Protein AF-A0ABD5X3X3-F1 (afdb_monomer)

pLDDT: mean 85.48, std 16.16, range [24.23, 98.75]

Secondary structure (DSSP, 8-state):
--S----EEEEE---S-BTTB-THHHHHHHHHHHHHHHTT-EEEEE-S-TT-STTSTTTSSEEE---SSHHHHHHHHHHH--SEEE-TTSHHHHHHHHHHHHHTTHHHHHT-EEESS-HHHHHHHHSHHHHHHHHHHTT-----EEEESSTTSHHHHHHHHTSSSEEEEETT-STTTT-EEE--HHHHHHHHHHHHHHSTTS-EEEEE--TTSEEEEEEEEE-TT--EEEEEEEEESSPTTS-TTTS-EEES--SS-HHHHHHHHHHHHHHHHHTT--EEEEEEEEEE--SSTT-EEEEEEEE-S--HHHHHHHHHH---HHHHHHHHHTT--TTTSB-TTTSSSBS-S--B-SSEEEEEEE--GGG-TTS-----SS----EEEEEEESSHHHHHHHHHHH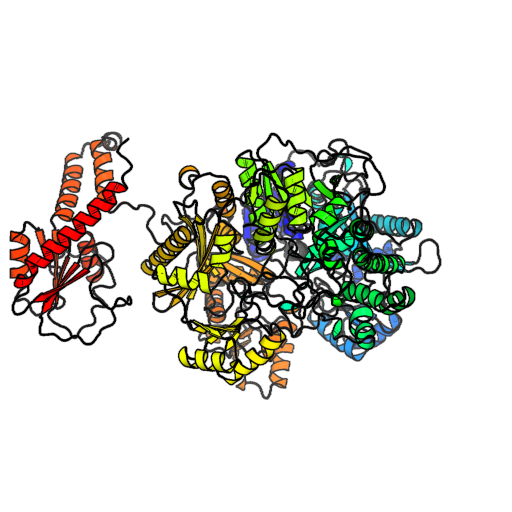TT---S--TTT--HHHIIIIIIIS--TTHHHHHHHHHHTT--HHHHHHHH---HHHHHHHHHHHHHHTSGGGT-HHHHHTTT--HHHHHHHTTS---SS--S---GGGB-TTS-BS----SS------PPPPSS-PPPP-HHHHHTTSPPPEEEE--SBTTSS---S-EEEEE--TTT----------TTS-EEEEE---S-BTTB-HHHHHHHHHHHHHHHHHTPEEEEE---TTSSTTSTTTSSEEE-----HHHHHHHHHHHT-SEEE-SSSHHHHHHTHHHHHHHHHHHT---EE-SS-HHHHHHHH-HHHHHHHHHHHT-B---EEEESSHHHHHHHHHHH-SSEEEEESS--TTTT-EEE-SHHHHHHHHHHHHHH-TTSPEEEEE--TTPEEEEEEEEEESS-EEEEEEEEEEEEBTB-TTTS-EEES-SS--HHHHHHHHHHHHHHHHHTT-EEEEEEEEEEETTEEEEEEEESS--TTHHHHHHHH---HHHHHHHHHTT--HHHHT----EESSEEEEEEE--GGGSTT---S--SS----EEEEEEESSHHHHHHHHHHHTT-PPPSSEEEEE-SS---GGGTEEEE-GGGSSSHHHHHHHHHTT---EEE---HHHHHHHHHTT--EE-SHHHHHHHHHHHHHTTS------TTS--EESEETTEES----HHHHHHHHHHHHHTTGGGGT-SS---HHHHHHHHHHHHHHHHHEEEEEES-SS-TTSHHHHHHHHHHTT-EEEEGGGPPPPTT--HHHHHHHHHHTSSEEEEE---TTS-GGGTSTTT-SSS-EEEEEETT--------SS--SSSEETTEEEEEESS-THHHHHHHHHHHHHHHHHHHHHHHTT--TT-

Structure (mmCIF, N/CA/C/O backbone):
data_AF-A0ABD5X3X3-F1
#
_entry.id   AF-A0ABD5X3X3-F1
#
loop_
_atom_site.group_PDB
_atom_site.id
_atom_site.type_symbol
_atom_site.label_atom_id
_atom_site.label_alt_id
_atom_site.label_comp_id
_atom_site.label_asym_id
_atom_site.label_entity_id
_atom_site.label_seq_id
_atom_site.pdbx_PDB_ins_code
_atom_site.Cartn_x
_atom_site.Cartn_y
_atom_site.Cartn_z
_atom_site.occupancy
_atom_site.B_iso_or_equiv
_atom_site.auth_seq_id
_atom_site.auth_comp_id
_atom_site.auth_asym_id
_atom_site.auth_atom_id
_atom_site.pdbx_PDB_model_num
ATOM 1 N N . MET A 1 1 ? -9.779 -36.527 -5.958 1.00 43.66 1 MET A N 1
ATOM 2 C CA . MET A 1 1 ? -10.565 -36.108 -4.780 1.00 43.66 1 MET A CA 1
ATOM 3 C C . MET A 1 1 ? -12.027 -36.059 -5.220 1.00 43.66 1 MET A C 1
ATOM 5 O O . MET A 1 1 ? -12.254 -35.881 -6.410 1.00 43.66 1 MET A O 1
ATOM 9 N N . THR A 1 2 ? -12.998 -36.401 -4.373 1.00 36.22 2 THR A N 1
ATOM 10 C CA . THR A 1 2 ? -14.419 -36.474 -4.777 1.00 36.22 2 THR A CA 1
ATOM 11 C C . THR A 1 2 ? -15.080 -35.097 -4.697 1.00 36.22 2 THR A C 1
ATOM 13 O O . THR A 1 2 ? -14.991 -34.464 -3.657 1.00 36.22 2 THR A O 1
ATOM 16 N N . GLU A 1 3 ? -15.744 -34.677 -5.780 1.00 41.22 3 GLU A N 1
ATOM 17 C CA . GLU A 1 3 ? -16.449 -33.393 -5.999 1.00 41.22 3 GLU A CA 1
ATOM 18 C C . GLU A 1 3 ? -17.671 -33.156 -5.069 1.00 41.22 3 GLU A C 1
ATOM 20 O O . GLU A 1 3 ? -18.777 -32.928 -5.557 1.00 41.22 3 GLU A O 1
ATOM 25 N N . GLY A 1 4 ? -17.557 -33.268 -3.741 1.00 45.72 4 GLY A N 1
ATOM 26 C CA . GLY A 1 4 ? -18.750 -33.051 -2.906 1.00 45.72 4 GLY A CA 1
ATOM 27 C C . GLY A 1 4 ? -18.621 -33.156 -1.394 1.00 45.72 4 GLY A C 1
ATOM 28 O O . GLY A 1 4 ? -19.513 -33.740 -0.782 1.00 45.72 4 GLY A O 1
ATOM 29 N N . GLU A 1 5 ? -17.563 -32.618 -0.794 1.00 54.78 5 GLU A N 1
ATOM 30 C CA . GLU A 1 5 ? -17.574 -32.301 0.640 1.00 54.78 5 GLU A CA 1
ATOM 31 C C . GLU A 1 5 ? -17.503 -30.779 0.788 1.00 54.78 5 GLU A C 1
ATOM 33 O O . GLU A 1 5 ? -16.612 -30.165 0.203 1.00 54.78 5 GLU A O 1
ATOM 38 N N . ASP A 1 6 ? -18.474 -30.201 1.505 1.00 73.75 6 ASP A N 1
ATOM 39 C CA . ASP A 1 6 ? -18.469 -28.803 1.950 1.00 73.75 6 ASP A CA 1
ATOM 40 C C . ASP A 1 6 ? -17.247 -28.638 2.872 1.00 73.75 6 ASP A C 1
ATOM 42 O O . ASP A 1 6 ? -17.312 -29.022 4.039 1.00 73.75 6 ASP A O 1
ATOM 46 N N . ARG A 1 7 ? -16.107 -28.200 2.320 1.00 90.31 7 ARG A N 1
ATOM 47 C CA . ARG A 1 7 ? -14.855 -28.025 3.072 1.00 90.31 7 ARG A CA 1
ATOM 48 C C . ARG A 1 7 ? -14.788 -26.632 3.669 1.00 90.31 7 ARG A C 1
ATOM 50 O O . ARG A 1 7 ? -15.049 -25.665 2.955 1.00 90.31 7 ARG A O 1
ATOM 57 N N . THR A 1 8 ? -14.363 -26.536 4.919 1.00 96.94 8 THR A N 1
ATOM 58 C CA . THR A 1 8 ? -14.001 -25.272 5.561 1.00 96.94 8 THR A CA 1
ATOM 59 C C . THR A 1 8 ? -12.504 -25.035 5.388 1.00 96.94 8 THR A C 1
ATOM 61 O O . THR A 1 8 ? -11.692 -25.863 5.795 1.00 96.94 8 THR A O 1
ATOM 64 N N . ILE A 1 9 ? -12.127 -23.914 4.780 1.00 97.31 9 ILE A N 1
ATOM 65 C CA . ILE A 1 9 ? -10.737 -23.550 4.501 1.00 97.31 9 ILE A CA 1
ATOM 66 C C . ILE A 1 9 ? -10.372 -22.313 5.310 1.00 97.31 9 ILE A C 1
ATOM 68 O O . ILE A 1 9 ? -11.026 -21.280 5.182 1.00 97.31 9 ILE A O 1
ATOM 72 N N . LEU A 1 10 ? -9.310 -22.420 6.107 1.00 97.75 10 LEU A N 1
ATOM 73 C CA . LEU A 1 10 ? -8.687 -21.289 6.779 1.00 97.75 10 LEU A CA 1
ATOM 74 C C . LEU A 1 10 ? -7.683 -20.620 5.833 1.00 97.75 10 LEU A C 1
ATOM 76 O O . LEU A 1 10 ? -6.707 -21.237 5.397 1.00 97.75 10 LEU A O 1
ATOM 80 N N . LEU A 1 11 ? -7.914 -19.348 5.539 1.00 96.38 11 LEU A N 1
ATOM 81 C CA . LEU A 1 11 ? -6.978 -18.481 4.844 1.00 96.38 11 LEU A CA 1
ATOM 82 C C . LEU A 1 11 ? -6.337 -17.528 5.858 1.00 96.38 11 LEU A C 1
ATOM 84 O O . LEU A 1 11 ? -7.028 -16.902 6.661 1.00 96.38 11 LEU A O 1
ATOM 88 N N . ILE A 1 12 ? -5.010 -17.427 5.822 1.00 95.06 12 ILE A N 1
ATOM 89 C CA . ILE A 1 12 ? -4.238 -16.536 6.692 1.00 95.06 12 ILE A CA 1
ATOM 90 C C . ILE A 1 12 ? -3.725 -15.381 5.833 1.00 95.06 12 ILE A C 1
ATOM 92 O O . ILE A 1 12 ? -3.084 -15.619 4.811 1.00 95.06 12 ILE A O 1
ATOM 96 N N . GLY A 1 13 ? -4.038 -14.146 6.222 1.00 93.31 13 GLY A N 1
ATOM 97 C CA . GLY A 1 13 ? -3.538 -12.932 5.579 1.00 93.31 13 GLY A CA 1
ATOM 98 C C . GLY A 1 13 ? -2.087 -12.611 5.945 1.00 93.31 13 GLY A C 1
ATOM 99 O O . GLY A 1 13 ? -1.447 -13.315 6.723 1.00 93.31 13 GLY A O 1
ATOM 100 N N . SER A 1 14 ? -1.560 -11.528 5.379 1.00 91.56 14 SER A N 1
ATOM 101 C CA . SER A 1 14 ? -0.185 -11.063 5.617 1.00 91.56 14 SER A CA 1
ATOM 102 C C . SER A 1 14 ? -0.015 -10.236 6.893 1.00 91.56 14 SER A C 1
ATOM 104 O O . SER A 1 14 ? 1.098 -10.142 7.414 1.00 91.56 14 SER A O 1
ATOM 106 N N . GLY A 1 15 ? -1.097 -9.660 7.419 1.00 93.62 15 GLY A N 1
ATOM 107 C CA . GLY A 1 15 ? -1.047 -8.684 8.503 1.00 93.62 15 GLY A CA 1
ATOM 108 C C . GLY A 1 15 ? -0.887 -7.254 7.973 1.00 93.62 15 GLY A C 1
ATOM 109 O O . GLY A 1 15 ? -1.353 -6.961 6.866 1.00 93.62 15 GLY A O 1
ATOM 110 N N . PRO A 1 16 ? -0.280 -6.343 8.755 1.00 93.69 16 PRO A N 1
ATOM 111 C CA . PRO A 1 16 ? -0.091 -4.955 8.342 1.00 93.69 16 PRO A CA 1
ATOM 112 C C . PRO A 1 16 ? 0.845 -4.823 7.139 1.00 93.69 16 PRO A C 1
ATOM 114 O O . PRO A 1 16 ? 1.724 -5.657 6.922 1.00 93.69 16 PRO A O 1
ATOM 117 N N . ILE A 1 17 ? 0.676 -3.721 6.406 1.00 92.38 17 ILE A N 1
ATOM 118 C CA . ILE A 1 17 ? 1.603 -3.277 5.359 1.00 92.38 17 ILE A CA 1
ATOM 119 C C . ILE A 1 17 ? 2.944 -2.899 5.997 1.00 92.38 17 ILE A C 1
ATOM 121 O O . ILE A 1 17 ? 2.980 -2.185 7.000 1.00 92.38 17 ILE A O 1
ATOM 125 N N . GLN A 1 18 ? 4.038 -3.392 5.417 1.00 91.50 18 GLN A N 1
ATOM 126 C CA . GLN A 1 18 ? 5.417 -3.115 5.822 1.00 91.50 18 GLN A CA 1
ATOM 127 C C . GLN A 1 18 ? 6.313 -3.023 4.581 1.00 91.50 18 GLN A C 1
ATOM 129 O O . GLN A 1 18 ? 6.001 -3.592 3.532 1.00 91.50 18 GLN A O 1
ATOM 134 N N . ILE A 1 19 ? 7.474 -2.371 4.695 1.00 89.88 19 ILE A N 1
ATOM 135 C CA . ILE A 1 19 ? 8.484 -2.405 3.626 1.00 89.88 19 ILE A CA 1
ATOM 136 C C . ILE A 1 19 ? 8.865 -3.867 3.341 1.00 89.88 19 ILE A C 1
ATOM 138 O O . ILE A 1 19 ? 9.298 -4.603 4.228 1.00 89.88 19 ILE A O 1
ATOM 142 N N . GLY A 1 20 ? 8.679 -4.293 2.089 1.00 82.88 20 GLY A N 1
ATOM 143 C CA . GLY A 1 20 ? 8.906 -5.674 1.653 1.00 82.88 20 GLY A CA 1
ATOM 144 C C . GLY A 1 20 ? 7.689 -6.608 1.727 1.00 82.88 20 GLY A C 1
ATOM 145 O O . GLY A 1 20 ? 7.752 -7.683 1.136 1.00 82.88 20 GLY A O 1
ATOM 146 N N . GLN A 1 21 ? 6.580 -6.201 2.353 1.00 86.00 21 GLN A N 1
ATOM 147 C CA . GLN A 1 21 ? 5.324 -6.961 2.405 1.00 86.00 21 GLN A CA 1
ATOM 148 C C . GLN A 1 21 ? 4.125 -5.997 2.398 1.00 86.00 21 GLN A C 1
ATOM 150 O O . GLN A 1 21 ? 3.699 -5.533 3.457 1.00 86.00 21 GLN A O 1
ATOM 155 N N . ALA A 1 22 ? 3.601 -5.677 1.212 1.00 88.12 22 ALA A N 1
ATOM 156 C CA . ALA A 1 22 ? 2.640 -4.592 1.026 1.00 88.12 22 ALA A CA 1
ATOM 157 C C . ALA A 1 22 ? 1.257 -5.087 0.555 1.00 88.12 22 ALA A C 1
ATOM 159 O O . ALA A 1 22 ? 0.734 -6.077 1.085 1.00 88.12 22 ALA A O 1
ATOM 160 N N . ALA A 1 23 ? 0.603 -4.350 -0.350 1.00 91.12 23 ALA A N 1
ATOM 161 C CA . ALA A 1 23 ? -0.800 -4.567 -0.704 1.00 91.12 23 ALA A CA 1
ATOM 162 C C . ALA A 1 23 ? -1.023 -5.787 -1.610 1.00 91.12 23 ALA A C 1
ATOM 164 O O . ALA A 1 23 ? -2.155 -6.262 -1.726 1.00 91.12 23 ALA A O 1
ATOM 165 N N . GLU A 1 24 ? 0.041 -6.376 -2.164 1.00 89.94 24 GLU A N 1
ATOM 166 C CA . GLU A 1 24 ? -0.026 -7.529 -3.065 1.00 89.94 24 GLU A CA 1
ATOM 167 C C . GLU A 1 24 ? -0.762 -8.731 -2.444 1.00 89.94 24 GLU A C 1
ATOM 169 O O . GLU A 1 24 ? -1.346 -9.562 -3.152 1.00 89.94 24 GLU A O 1
ATOM 174 N N . PHE A 1 25 ? -0.762 -8.820 -1.112 1.00 92.62 25 PHE A N 1
ATOM 175 C CA . PHE A 1 25 ? -1.422 -9.875 -0.350 1.00 92.62 25 PHE A CA 1
ATOM 176 C C . PHE A 1 25 ? -2.897 -9.595 -0.070 1.00 92.62 25 PHE A C 1
ATOM 178 O O . PHE A 1 25 ? -3.652 -10.554 0.076 1.00 92.62 25 PHE A O 1
ATOM 185 N N . ASP A 1 26 ? -3.333 -8.332 -0.064 1.00 94.94 26 ASP A N 1
ATOM 186 C CA . ASP A 1 26 ? -4.763 -8.009 -0.063 1.00 94.94 26 ASP A CA 1
ATOM 187 C C . ASP A 1 26 ? -5.388 -8.411 -1.401 1.00 94.94 26 ASP A C 1
ATOM 189 O O . ASP A 1 26 ? -6.347 -9.182 -1.437 1.00 94.94 26 ASP A O 1
ATOM 193 N N . TYR A 1 27 ? -4.761 -8.018 -2.516 1.00 92.94 27 TYR A N 1
ATOM 194 C CA . TYR A 1 27 ? -5.151 -8.471 -3.854 1.00 92.94 27 TYR A CA 1
ATOM 195 C C . TYR A 1 27 ? -5.173 -10.001 -3.962 1.00 92.94 27 TYR A C 1
ATOM 197 O O . TYR A 1 27 ? -6.186 -10.592 -4.353 1.00 92.94 27 TYR A O 1
ATOM 205 N N . SER A 1 28 ? -4.084 -10.663 -3.565 1.00 93.00 28 SER A N 1
ATOM 206 C CA . SER A 1 28 ? -3.991 -12.124 -3.640 1.00 93.00 28 SER A CA 1
ATOM 207 C C . SER A 1 28 ? -5.002 -12.821 -2.723 1.00 93.00 28 SER A C 1
ATOM 209 O O . SER A 1 28 ? -5.621 -13.811 -3.122 1.00 93.00 28 SER A O 1
ATOM 211 N N . GLY A 1 29 ? -5.196 -12.304 -1.507 1.00 93.56 29 GLY A N 1
ATOM 212 C CA . GLY A 1 29 ? -6.141 -12.818 -0.521 1.00 93.56 29 GLY A CA 1
ATOM 213 C C . GLY A 1 29 ? -7.592 -12.667 -0.972 1.00 93.56 29 GLY A C 1
ATOM 214 O O . GLY A 1 29 ? -8.343 -13.642 -0.942 1.00 93.56 29 GLY A O 1
ATOM 215 N N . ALA A 1 30 ? -7.973 -11.492 -1.478 1.00 94.50 30 ALA A N 1
ATOM 216 C CA . ALA A 1 30 ? -9.310 -11.229 -2.005 1.00 94.50 30 ALA A CA 1
ATOM 217 C C . ALA A 1 30 ? -9.636 -12.130 -3.208 1.00 94.50 30 ALA A C 1
ATOM 219 O O . ALA A 1 30 ? -10.719 -12.724 -3.266 1.00 94.50 30 ALA A O 1
ATOM 220 N N . GLN A 1 31 ? -8.690 -12.310 -4.141 1.00 93.69 31 GLN A N 1
ATOM 221 C CA . GLN A 1 31 ? -8.857 -13.259 -5.247 1.00 93.69 31 GLN A CA 1
ATOM 222 C C . GLN A 1 31 ? -9.024 -14.694 -4.752 1.00 93.69 31 GLN A C 1
ATOM 224 O O . GLN A 1 31 ? -9.864 -15.432 -5.273 1.00 93.69 31 GLN A O 1
ATOM 229 N N . ALA A 1 32 ? -8.240 -15.103 -3.756 1.00 94.44 32 ALA A N 1
ATOM 230 C CA . ALA A 1 32 ? -8.319 -16.442 -3.202 1.00 94.44 32 ALA A CA 1
ATOM 231 C C . ALA A 1 32 ? -9.657 -16.711 -2.507 1.00 94.44 32 ALA A C 1
ATOM 233 O O . ALA A 1 32 ? -10.263 -17.744 -2.786 1.00 94.44 32 ALA A O 1
ATOM 234 N N . CYS A 1 33 ? -10.155 -15.788 -1.677 1.00 94.94 33 CYS A N 1
ATOM 235 C CA . CYS A 1 33 ? -11.465 -15.912 -1.033 1.00 94.94 33 CYS A CA 1
ATOM 236 C C . CYS A 1 33 ? -12.571 -16.179 -2.065 1.00 94.94 33 CYS A C 1
ATOM 238 O O . CYS A 1 33 ? -13.254 -17.205 -1.991 1.00 94.94 33 CYS A O 1
ATOM 240 N N . ARG A 1 34 ? -12.659 -15.336 -3.105 1.00 93.31 34 ARG A N 1
ATOM 241 C CA . ARG A 1 34 ? -13.632 -15.503 -4.199 1.00 93.31 34 ARG A CA 1
ATOM 242 C C . ARG A 1 34 ? -13.460 -16.846 -4.913 1.00 93.31 34 ARG A C 1
ATOM 244 O O . ARG A 1 34 ? -14.433 -17.559 -5.148 1.00 93.31 34 ARG A O 1
ATOM 251 N N . ALA A 1 35 ? -12.220 -17.228 -5.223 1.00 94.00 35 ALA A N 1
ATOM 252 C CA . ALA A 1 35 ? -11.911 -18.481 -5.911 1.00 94.00 35 ALA A CA 1
ATOM 253 C C . ALA A 1 35 ? -12.365 -19.723 -5.133 1.00 94.00 35 ALA A C 1
ATOM 255 O O . ALA A 1 35 ? -12.845 -20.685 -5.732 1.00 94.00 35 ALA A O 1
ATOM 256 N N . LEU A 1 36 ? -12.177 -19.719 -3.813 1.00 94.44 36 LEU A N 1
ATOM 257 C CA . LEU A 1 36 ? -12.554 -20.821 -2.931 1.00 94.44 36 LEU A CA 1
ATOM 258 C C . LEU A 1 36 ? -14.081 -20.921 -2.805 1.00 94.44 36 LEU A C 1
ATOM 260 O O . LEU A 1 36 ? -14.629 -22.019 -2.932 1.00 94.44 36 LEU A O 1
ATOM 264 N N . GLN A 1 37 ? -14.769 -19.788 -2.644 1.00 93.06 37 GLN A N 1
ATOM 265 C CA . GLN A 1 37 ? -16.234 -19.729 -2.593 1.00 93.06 37 GLN A CA 1
ATOM 266 C C . GLN A 1 37 ? -16.881 -20.197 -3.906 1.00 93.06 37 GLN A C 1
ATOM 268 O O . GLN A 1 37 ? -17.857 -20.949 -3.886 1.00 93.06 37 GLN A O 1
ATOM 273 N N . GLU A 1 38 ? -16.318 -19.831 -5.064 1.00 92.19 38 GLU A N 1
ATOM 274 C CA . GLU A 1 38 ? -16.763 -20.320 -6.381 1.00 92.19 38 GLU A CA 1
ATOM 275 C C . GLU A 1 38 ? -16.696 -21.847 -6.511 1.00 92.19 38 GLU A C 1
ATOM 277 O O . GLU A 1 38 ? -17.514 -22.454 -7.210 1.00 92.19 38 GLU A O 1
ATOM 282 N N . GLU A 1 39 ? -15.725 -22.471 -5.844 1.00 91.88 39 GLU A N 1
ATOM 283 C CA . GLU A 1 39 ? -15.565 -23.926 -5.791 1.00 91.88 39 GLU A CA 1
ATOM 284 C C . GLU A 1 39 ? -16.394 -24.578 -4.667 1.00 91.88 39 GLU A C 1
ATOM 286 O O . GLU A 1 39 ? -16.371 -25.802 -4.514 1.00 91.88 39 GLU A O 1
ATOM 291 N N . GLY A 1 40 ? -17.181 -23.787 -3.931 1.00 91.19 40 GLY A N 1
ATOM 292 C CA . GLY A 1 40 ? -18.118 -24.242 -2.905 1.00 91.19 40 GLY A CA 1
ATOM 293 C C . GLY A 1 40 ? -17.491 -24.516 -1.537 1.00 91.19 40 GLY A C 1
ATOM 294 O O . GLY A 1 40 ? -18.097 -25.236 -0.745 1.00 91.19 40 GLY A O 1
ATOM 295 N N . ALA A 1 41 ? -16.294 -23.993 -1.261 1.00 94.19 41 ALA A N 1
ATOM 296 C CA . ALA A 1 41 ? -15.698 -24.050 0.071 1.00 94.19 41 ALA A CA 1
ATOM 297 C C . ALA A 1 41 ? -16.290 -22.965 0.987 1.00 94.19 41 ALA A C 1
ATOM 299 O O . ALA A 1 41 ? -16.541 -21.852 0.529 1.00 94.19 41 ALA A O 1
ATOM 300 N N . ARG A 1 42 ? -16.458 -23.282 2.279 1.00 96.56 42 ARG A N 1
ATOM 301 C CA . ARG A 1 42 ? -16.647 -22.276 3.337 1.00 96.56 42 ARG A CA 1
ATOM 302 C C . ARG A 1 42 ? -15.280 -21.672 3.639 1.00 96.56 42 ARG A C 1
ATOM 304 O O . ARG A 1 42 ? -14.345 -22.411 3.943 1.00 96.56 42 ARG A O 1
ATOM 311 N N . VAL A 1 43 ? -15.148 -20.359 3.556 1.00 97.19 43 VAL A N 1
ATOM 312 C CA . VAL A 1 43 ? -13.883 -19.650 3.765 1.00 97.19 43 VAL A CA 1
ATOM 313 C C . VAL A 1 43 ? -13.909 -18.952 5.115 1.00 97.19 43 VAL A C 1
ATOM 315 O O . VAL A 1 43 ? -14.793 -18.147 5.386 1.00 97.19 43 VAL A O 1
ATOM 318 N N . VAL A 1 44 ? -12.914 -19.252 5.942 1.00 97.94 44 VAL A N 1
ATOM 319 C CA . VAL A 1 44 ? -12.618 -18.533 7.181 1.00 97.94 44 VAL A CA 1
ATOM 320 C C . VAL A 1 44 ? -11.342 -17.751 6.939 1.00 97.94 44 VAL A C 1
ATOM 322 O O . VAL A 1 44 ? -10.316 -18.346 6.609 1.00 97.94 44 VAL A O 1
ATOM 325 N N . LEU A 1 45 ? -11.390 -16.435 7.091 1.00 97.75 45 LEU A N 1
ATOM 326 C CA . LEU A 1 45 ? -10.234 -15.572 6.902 1.00 97.75 45 LEU A CA 1
ATOM 327 C C . LEU A 1 45 ? -9.780 -14.970 8.230 1.00 97.75 45 LEU A C 1
ATOM 329 O O . LEU A 1 45 ? -10.604 -14.478 8.995 1.00 97.75 45 LEU A O 1
ATOM 333 N N . VAL A 1 46 ? -8.467 -14.930 8.459 1.00 97.44 46 VAL A N 1
ATOM 334 C CA . VAL A 1 46 ? -7.855 -14.124 9.524 1.00 97.44 46 VAL A CA 1
ATOM 335 C C . VAL A 1 46 ? -6.816 -13.161 8.955 1.00 97.44 46 VAL A C 1
ATOM 337 O O . VAL A 1 46 ? -5.908 -13.578 8.238 1.00 97.44 46 VAL A O 1
ATOM 340 N N . ASN A 1 47 ? -6.936 -11.870 9.266 1.00 97.44 47 ASN A N 1
ATOM 341 C CA . ASN A 1 47 ? -5.932 -10.852 8.948 1.00 97.44 47 ASN A CA 1
ATOM 342 C C . ASN A 1 47 ? -6.056 -9.667 9.918 1.00 97.44 47 ASN A C 1
ATOM 344 O O . ASN A 1 47 ? -7.153 -9.165 10.118 1.00 97.44 47 ASN A O 1
ATOM 348 N N . SER A 1 48 ? -4.956 -9.183 10.497 1.00 96.88 48 SER A N 1
ATOM 349 C CA . SER A 1 48 ? -4.980 -8.078 11.467 1.00 96.88 48 SER A CA 1
ATOM 350 C C . SER A 1 48 ? -5.157 -6.686 10.849 1.00 96.88 48 SER A C 1
ATOM 352 O O . SER A 1 48 ? -5.440 -5.737 11.581 1.00 96.88 48 SER A O 1
ATOM 354 N N . ASN A 1 49 ? -4.979 -6.544 9.531 1.00 97.12 49 ASN A N 1
ATOM 355 C CA . ASN A 1 49 ? -5.045 -5.258 8.839 1.00 97.12 49 ASN A CA 1
ATOM 356 C C . ASN A 1 49 ? -6.493 -4.889 8.433 1.00 97.12 49 ASN A C 1
ATOM 358 O O . ASN A 1 49 ? -7.038 -5.514 7.513 1.00 97.12 49 ASN A O 1
ATOM 362 N N . PRO A 1 50 ? -7.104 -3.855 9.049 1.00 96.62 50 PRO A N 1
ATOM 363 C CA . PRO A 1 50 ? -8.481 -3.445 8.762 1.00 96.62 50 PRO A CA 1
ATOM 364 C C . PRO A 1 50 ? -8.641 -2.708 7.422 1.00 96.62 50 PRO A C 1
ATOM 366 O O . PRO A 1 50 ? -9.761 -2.585 6.918 1.00 96.62 50 PRO A O 1
ATOM 369 N N . ALA A 1 51 ? -7.550 -2.221 6.827 1.00 96.56 51 ALA A N 1
ATOM 370 C CA . ALA A 1 51 ? -7.563 -1.445 5.589 1.00 96.56 51 ALA A CA 1
ATOM 371 C C . ALA A 1 51 ? -7.717 -2.285 4.317 1.00 96.56 51 ALA A C 1
ATOM 373 O O . ALA A 1 51 ? -7.795 -1.747 3.218 1.00 96.56 51 ALA A O 1
ATOM 374 N N . THR A 1 52 ? -7.797 -3.604 4.461 1.00 96.56 52 THR A N 1
ATOM 375 C CA . THR A 1 52 ? -7.822 -4.539 3.338 1.00 96.56 52 THR A CA 1
ATOM 376 C C . THR A 1 52 ? -9.236 -4.797 2.821 1.00 96.56 52 THR A C 1
ATOM 378 O O . THR A 1 52 ? -10.207 -4.784 3.584 1.00 96.56 52 THR A O 1
ATOM 381 N N . ILE A 1 53 ? -9.361 -5.070 1.523 1.00 96.81 53 ILE A N 1
ATOM 382 C CA . ILE A 1 53 ? -10.604 -5.542 0.907 1.00 96.81 53 ILE A CA 1
ATOM 383 C C . ILE A 1 53 ? -10.901 -6.981 1.312 1.00 96.81 53 ILE A C 1
ATOM 385 O O . ILE A 1 53 ? -12.059 -7.320 1.533 1.00 96.81 53 ILE A O 1
ATOM 389 N N . MET A 1 54 ? -9.887 -7.837 1.449 1.00 95.56 54 MET A N 1
ATOM 390 C CA . MET A 1 54 ? -10.086 -9.230 1.855 1.00 95.56 54 MET A CA 1
ATOM 391 C C . MET A 1 54 ? -10.800 -9.354 3.209 1.00 95.56 54 MET A C 1
ATOM 393 O O . MET A 1 54 ? -11.495 -10.342 3.418 1.00 95.56 54 MET A O 1
ATOM 397 N N . THR A 1 55 ? -10.672 -8.357 4.097 1.00 96.69 55 THR A N 1
ATOM 398 C CA . THR A 1 55 ? -11.360 -8.310 5.401 1.00 96.69 55 THR A CA 1
ATOM 399 C C . THR A 1 55 ? -12.747 -7.662 5.358 1.00 96.69 55 THR A C 1
ATOM 401 O O . THR A 1 55 ? -13.338 -7.401 6.408 1.00 96.69 55 THR A O 1
ATOM 404 N N . ASP A 1 56 ? -13.309 -7.413 4.174 1.00 95.81 56 ASP A N 1
ATOM 405 C CA . ASP A 1 56 ? -14.718 -7.045 4.076 1.00 95.81 56 ASP A CA 1
ATOM 406 C C . ASP A 1 56 ? -15.607 -8.204 4.548 1.00 95.81 56 ASP A C 1
ATOM 408 O O . ASP A 1 56 ? -15.357 -9.354 4.172 1.00 95.81 56 ASP A O 1
ATOM 412 N N . PRO A 1 57 ? -16.687 -7.929 5.305 1.00 92.12 57 PRO A N 1
ATOM 413 C CA . PRO A 1 57 ? -17.585 -8.973 5.800 1.00 92.12 57 PRO A CA 1
ATOM 414 C C . PRO A 1 57 ? -18.175 -9.882 4.711 1.00 92.12 57 PRO A C 1
ATOM 416 O O . PRO A 1 57 ? -18.563 -11.004 5.005 1.00 92.12 57 PRO A O 1
ATOM 419 N N . ASP A 1 58 ? -18.283 -9.413 3.465 1.00 90.94 58 ASP A N 1
ATOM 420 C CA . ASP A 1 58 ? -18.840 -10.168 2.339 1.00 90.94 58 ASP A CA 1
ATOM 421 C C . ASP A 1 58 ? -17.795 -10.946 1.517 1.00 90.94 58 ASP A C 1
ATOM 423 O O . ASP A 1 58 ? -18.177 -11.679 0.602 1.00 90.94 58 ASP A O 1
ATOM 427 N N . MET A 1 59 ? -16.495 -10.833 1.828 1.00 93.69 59 MET A N 1
ATOM 428 C CA . MET A 1 59 ? -15.438 -11.547 1.092 1.00 93.69 59 MET A CA 1
ATOM 429 C C . MET A 1 59 ? -15.265 -13.006 1.496 1.00 93.69 59 MET A C 1
ATOM 431 O O . MET A 1 59 ? -14.891 -13.821 0.657 1.00 93.69 59 MET A O 1
ATOM 435 N N . ALA A 1 60 ? -15.511 -13.350 2.756 1.00 95.81 60 ALA A N 1
ATOM 436 C CA . ALA A 1 60 ? -15.425 -14.715 3.267 1.00 95.81 60 ALA A CA 1
ATOM 437 C C . ALA A 1 60 ? -16.700 -15.061 4.045 1.00 95.81 60 ALA A C 1
ATOM 439 O O . ALA A 1 60 ? -17.523 -14.190 4.306 1.00 95.81 60 ALA A O 1
ATOM 440 N N . ASP A 1 61 ? -16.891 -16.335 4.392 1.00 96.12 61 ASP A N 1
ATOM 441 C CA . ASP A 1 61 ? -18.031 -16.733 5.223 1.00 96.12 61 ASP A CA 1
ATOM 442 C C . ASP A 1 61 ? -17.867 -16.254 6.669 1.00 96.12 61 ASP A C 1
ATOM 444 O O . ASP A 1 61 ? -18.860 -15.934 7.307 1.00 96.12 61 ASP A O 1
ATOM 448 N N . GLU A 1 62 ? -16.628 -16.217 7.168 1.00 96.94 62 GLU A N 1
ATOM 449 C CA . GLU A 1 62 ? -16.267 -15.626 8.459 1.00 96.94 62 GLU A CA 1
ATOM 450 C C . GLU A 1 62 ? -14.968 -14.831 8.301 1.00 96.94 62 GLU A C 1
ATOM 452 O O . GLU A 1 62 ? -13.988 -15.336 7.738 1.00 96.94 62 GLU A O 1
ATOM 457 N N . VAL A 1 63 ? -14.935 -13.609 8.833 1.00 97.62 63 VAL A N 1
ATOM 458 C CA . VAL A 1 63 ? -13.756 -12.734 8.789 1.00 97.62 63 VAL A CA 1
ATOM 459 C C . VAL A 1 63 ? -13.339 -12.339 10.198 1.00 97.62 63 VAL A C 1
ATOM 461 O O . VAL A 1 63 ? -14.091 -11.696 10.931 1.00 97.62 63 VAL A O 1
ATOM 464 N N . TYR A 1 64 ? -12.099 -12.671 10.543 1.00 97.69 64 TYR A N 1
ATOM 465 C CA . TYR A 1 64 ? -11.452 -12.328 11.800 1.00 97.69 64 TYR A CA 1
ATOM 466 C C . TYR A 1 64 ? -10.396 -11.250 11.580 1.00 97.69 64 TYR A C 1
ATOM 468 O O . TYR A 1 64 ? -9.415 -11.464 10.865 1.00 97.69 64 TYR A O 1
ATOM 476 N N . ILE A 1 65 ? -10.570 -10.116 12.259 1.00 97.50 65 ILE A N 1
ATOM 477 C CA . ILE A 1 65 ? -9.519 -9.107 12.399 1.00 97.50 65 ILE A CA 1
ATOM 478 C C . ILE A 1 65 ? -8.861 -9.299 13.759 1.00 97.50 65 ILE A C 1
ATOM 480 O O . ILE A 1 65 ? -9.361 -8.818 14.777 1.00 97.50 65 ILE A O 1
ATOM 484 N N . GLU A 1 66 ? -7.800 -10.105 13.756 1.00 96.88 66 GLU A N 1
ATOM 485 C CA . GLU A 1 66 ? -7.145 -10.663 14.940 1.00 96.88 66 GLU A CA 1
ATOM 486 C C . GLU A 1 66 ? -5.622 -10.760 14.743 1.00 96.88 66 GLU A C 1
ATOM 488 O O . GLU A 1 66 ? -5.167 -10.829 13.594 1.00 96.88 66 GLU A O 1
ATOM 493 N N . PRO A 1 67 ? -4.817 -10.807 15.826 1.00 96.25 67 PRO A N 1
ATOM 494 C CA . PRO A 1 67 ? -3.375 -11.015 15.723 1.00 96.25 67 PRO A CA 1
ATOM 495 C C . PRO A 1 67 ? -3.028 -12.295 14.957 1.00 96.25 67 PRO A C 1
ATOM 497 O O . PRO A 1 67 ? -3.579 -13.361 15.224 1.00 96.25 67 PRO A O 1
ATOM 500 N N . ILE A 1 68 ? -2.065 -12.216 14.037 1.00 95.25 68 ILE A N 1
ATOM 501 C CA . ILE A 1 68 ? -1.614 -13.372 13.248 1.00 95.25 68 ILE A CA 1
ATOM 502 C C . ILE A 1 68 ? -0.522 -14.117 14.024 1.00 95.25 68 ILE A C 1
ATOM 504 O O . ILE A 1 68 ? 0.658 -14.060 13.693 1.00 95.25 68 ILE A O 1
ATOM 508 N N . ASN A 1 69 ? -0.925 -14.774 15.111 1.00 94.19 69 ASN A N 1
ATOM 509 C CA . ASN A 1 69 ? -0.053 -15.567 15.976 1.00 94.19 69 ASN A CA 1
ATOM 510 C C . ASN A 1 69 ? -0.701 -16.912 16.344 1.00 94.19 69 ASN A C 1
ATOM 512 O O . ASN A 1 69 ? -1.890 -17.140 16.099 1.00 94.19 69 ASN A O 1
ATOM 516 N N . THR A 1 70 ? 0.081 -17.821 16.934 1.00 95.06 70 THR A N 1
ATOM 517 C CA . THR A 1 70 ? -0.407 -19.167 17.269 1.00 95.06 70 THR A CA 1
ATOM 518 C C . THR A 1 70 ? -1.552 -19.142 18.281 1.00 95.06 70 THR A C 1
ATOM 520 O O . THR A 1 70 ? -2.485 -19.933 18.149 1.00 95.06 70 THR A O 1
ATOM 523 N N . GLU A 1 71 ? -1.546 -18.208 19.239 1.00 94.56 71 GLU A N 1
ATOM 524 C CA . GLU A 1 71 ? -2.589 -18.075 20.264 1.00 94.56 71 GLU A CA 1
ATOM 525 C C . GLU A 1 71 ? -3.968 -17.782 19.650 1.00 94.56 71 GLU A C 1
ATOM 527 O O . GLU A 1 71 ? -4.905 -18.560 19.840 1.00 94.56 71 GLU A O 1
ATOM 532 N N . ALA A 1 72 ? -4.095 -16.703 18.873 1.00 96.38 72 ALA A N 1
ATOM 533 C CA . ALA A 1 72 ? -5.366 -16.298 18.277 1.00 96.38 72 ALA A CA 1
ATOM 534 C C . ALA A 1 72 ? -5.842 -17.300 17.214 1.00 96.38 72 ALA A C 1
ATOM 536 O O . ALA A 1 72 ? -7.006 -17.709 17.223 1.00 96.38 72 ALA A O 1
ATOM 537 N N . ILE A 1 73 ? -4.946 -17.767 16.337 1.00 97.12 73 ILE A N 1
ATOM 538 C CA . ILE A 1 73 ? -5.319 -18.707 15.271 1.00 97.12 73 ILE A CA 1
ATOM 539 C C . ILE A 1 73 ? -5.734 -20.065 15.850 1.00 97.12 73 ILE A C 1
ATOM 541 O O . ILE A 1 73 ? -6.660 -20.687 15.332 1.00 97.12 73 ILE A O 1
ATOM 545 N N . THR A 1 74 ? -5.141 -20.512 16.960 1.00 97.75 74 THR A N 1
ATOM 546 C CA . THR A 1 74 ? -5.591 -21.733 17.650 1.00 97.75 74 THR A CA 1
ATOM 547 C C . THR A 1 74 ? -7.024 -21.602 18.167 1.00 97.75 74 THR A C 1
ATOM 549 O O . THR A 1 74 ? -7.796 -22.561 18.081 1.00 97.75 74 THR A O 1
ATOM 552 N N . GLU A 1 75 ? -7.416 -20.436 18.688 1.00 97.19 75 GLU A N 1
ATOM 553 C CA . GLU A 1 75 ? -8.805 -20.191 19.096 1.00 97.19 75 GLU A CA 1
ATOM 554 C C . GLU A 1 75 ? -9.761 -20.183 17.896 1.00 97.19 75 GLU A C 1
ATOM 556 O O . GLU A 1 75 ? -10.830 -20.795 17.972 1.00 97.19 75 GLU A O 1
ATOM 561 N N . ILE A 1 76 ? -9.357 -19.590 16.767 1.00 97.75 76 ILE A N 1
ATOM 562 C CA . ILE A 1 76 ? -10.135 -19.614 15.517 1.00 97.75 76 ILE A CA 1
ATOM 563 C C . ILE A 1 76 ? -10.290 -21.054 15.010 1.00 97.75 76 ILE A C 1
ATOM 565 O O . ILE A 1 76 ? -11.409 -21.496 14.766 1.00 97.75 76 ILE A O 1
ATOM 569 N N . ILE A 1 77 ? -9.206 -21.836 14.936 1.00 98.12 77 ILE A N 1
ATOM 570 C CA . ILE A 1 77 ? -9.240 -23.259 14.548 1.00 98.12 77 ILE A CA 1
ATOM 571 C C . ILE A 1 77 ? -10.179 -24.046 15.467 1.00 98.12 77 ILE A C 1
ATOM 573 O O . ILE A 1 77 ? -10.950 -24.891 15.007 1.00 98.12 77 ILE A O 1
ATOM 577 N N . ARG A 1 78 ? -10.164 -23.759 16.772 1.00 96.88 78 ARG A N 1
ATOM 578 C CA . ARG A 1 78 ? -11.053 -24.415 17.733 1.00 96.88 78 ARG A CA 1
ATOM 579 C C . ARG A 1 78 ? -12.525 -24.067 17.505 1.00 96.88 78 ARG A C 1
ATOM 581 O O . ARG A 1 78 ? -13.363 -24.957 17.676 1.00 96.88 78 ARG A O 1
ATOM 588 N N . LYS A 1 79 ? -12.839 -22.809 17.175 1.00 96.31 79 LYS A N 1
ATOM 589 C CA . LYS A 1 79 ? -14.208 -22.314 16.933 1.00 96.31 79 LYS A CA 1
ATOM 590 C C . LYS A 1 79 ? -14.752 -22.815 15.593 1.00 96.31 79 LYS A C 1
ATOM 592 O O . LYS A 1 79 ? -15.840 -23.388 15.565 1.00 96.31 79 LYS A O 1
ATOM 597 N N . GLU A 1 80 ? -13.962 -22.683 14.533 1.00 97.19 80 GLU A N 1
ATOM 598 C CA . GLU A 1 80 ? -14.386 -22.906 13.147 1.00 97.19 80 GLU A CA 1
ATOM 599 C C . GLU A 1 80 ? -14.158 -24.331 12.630 1.00 97.19 80 GLU A C 1
ATOM 601 O O . GLU A 1 80 ? -14.827 -24.756 11.691 1.00 97.19 80 GLU A O 1
ATOM 606 N N . GLN A 1 81 ? -13.249 -25.091 13.252 1.00 96.69 81 GLN A N 1
ATOM 607 C CA . GLN A 1 81 ? -12.871 -26.455 12.853 1.00 96.69 81 GLN A CA 1
ATOM 608 C C . GLN A 1 81 ? -12.587 -26.597 11.338 1.00 96.69 81 GLN A C 1
ATOM 610 O O . GLN A 1 81 ? -13.274 -27.372 10.665 1.00 96.69 81 GLN A O 1
ATOM 615 N N . PRO A 1 82 ? -11.613 -25.848 10.780 1.00 97.38 82 PRO A N 1
ATOM 616 C CA . PRO A 1 82 ? -11.292 -25.915 9.357 1.00 97.38 82 PRO A CA 1
ATOM 617 C C . PRO A 1 82 ? -10.733 -27.288 8.959 1.00 97.38 82 PRO A C 1
ATOM 619 O O . PRO A 1 82 ? -9.961 -27.887 9.700 1.00 97.38 82 PRO A O 1
ATOM 622 N N . ASP A 1 83 ? -11.068 -27.757 7.755 1.00 96.94 83 ASP A N 1
ATOM 623 C CA . ASP A 1 83 ? -10.518 -28.991 7.175 1.00 96.94 83 ASP A CA 1
ATOM 624 C C . ASP A 1 83 ? -9.099 -28.784 6.621 1.00 96.94 83 ASP A C 1
ATOM 626 O O . ASP A 1 83 ? -8.342 -29.738 6.440 1.00 96.94 83 ASP A O 1
ATOM 630 N N . GLY A 1 84 ? -8.723 -27.542 6.306 1.00 96.12 84 GLY A N 1
ATOM 631 C CA . GLY A 1 84 ? -7.371 -27.227 5.868 1.00 96.12 84 GLY A CA 1
ATOM 632 C C . GLY A 1 84 ? -7.026 -25.750 5.889 1.00 96.12 84 GLY A C 1
ATOM 633 O O . GLY A 1 84 ? -7.897 -24.891 6.007 1.00 96.12 84 GLY A O 1
ATOM 634 N N . VAL A 1 85 ? -5.732 -25.476 5.757 1.00 96.38 85 VAL A N 1
ATOM 635 C CA . VAL A 1 85 ? -5.134 -24.141 5.772 1.00 96.38 85 VAL A CA 1
ATOM 636 C C . VAL A 1 85 ? -4.315 -23.909 4.504 1.00 96.38 85 VAL A C 1
ATOM 638 O O . VAL A 1 85 ? -3.562 -24.788 4.074 1.00 96.38 85 VAL A O 1
ATOM 641 N N . ILE A 1 86 ? -4.451 -22.729 3.895 1.00 92.69 86 ILE A N 1
ATOM 642 C CA . ILE A 1 86 ? -3.625 -22.311 2.752 1.00 92.69 86 ILE A CA 1
ATOM 643 C C . ILE A 1 86 ? -2.641 -21.237 3.217 1.00 92.69 86 ILE A C 1
ATOM 645 O O . ILE A 1 86 ? -3.014 -20.084 3.411 1.00 92.69 86 ILE A O 1
ATOM 649 N N . ALA A 1 87 ? -1.371 -21.617 3.362 1.00 82.69 87 ALA A N 1
ATOM 650 C CA . ALA A 1 87 ? -0.326 -20.728 3.874 1.00 82.69 87 ALA A CA 1
ATOM 651 C C . ALA A 1 87 ? 0.311 -19.838 2.789 1.00 82.69 87 ALA A C 1
ATOM 653 O O . ALA A 1 87 ? 0.709 -18.709 3.056 1.00 82.69 87 ALA A O 1
ATOM 654 N N . GLY A 1 88 ? 0.377 -20.321 1.542 1.00 84.88 88 GLY A N 1
ATOM 655 C CA . GLY A 1 88 ? 1.111 -19.676 0.440 1.00 84.88 88 GLY A CA 1
ATOM 656 C C . GLY A 1 88 ? 0.487 -18.396 -0.134 1.00 84.88 88 GLY A C 1
ATOM 657 O O . GLY A 1 88 ? 0.923 -17.947 -1.191 1.00 84.88 88 GLY A O 1
ATOM 658 N N . LEU A 1 89 ? -0.536 -17.841 0.518 1.00 88.19 89 LEU A N 1
ATOM 659 C CA . LEU A 1 89 ? -1.251 -16.626 0.108 1.00 88.19 89 LEU A CA 1
ATOM 660 C C . LEU A 1 89 ? -1.111 -15.469 1.113 1.00 88.19 89 LEU A C 1
ATOM 662 O O . LEU A 1 89 ? -1.443 -14.340 0.772 1.00 88.19 89 LEU A O 1
ATOM 666 N N . GLY A 1 90 ? -0.595 -15.734 2.317 1.00 82.62 90 GLY A N 1
ATOM 667 C CA . GLY A 1 90 ? -0.459 -14.761 3.409 1.00 82.62 90 GLY A CA 1
ATOM 668 C C . GLY A 1 90 ? 0.945 -14.184 3.569 1.00 82.62 90 GLY A C 1
ATOM 669 O O . GLY A 1 90 ? 1.362 -13.894 4.688 1.00 82.62 90 GLY A O 1
ATOM 670 N N . GLY A 1 91 ? 1.721 -14.100 2.487 1.00 86.19 91 GLY A N 1
ATOM 671 C CA . GLY A 1 91 ? 3.118 -13.666 2.558 1.00 86.19 91 GLY A CA 1
ATOM 672 C C . GLY A 1 91 ? 3.968 -14.566 3.451 1.00 86.19 91 GLY A C 1
ATOM 673 O O . GLY A 1 91 ? 3.715 -15.768 3.566 1.00 86.19 91 GLY A O 1
ATOM 674 N N . GLN A 1 92 ? 4.996 -13.995 4.072 1.00 84.12 92 GLN A N 1
ATOM 675 C CA . GLN A 1 92 ? 5.835 -14.757 4.993 1.00 84.12 92 GLN A CA 1
ATOM 676 C C . GLN A 1 92 ? 5.151 -14.983 6.337 1.00 84.12 92 GLN A C 1
ATOM 678 O O . GLN A 1 92 ? 5.299 -16.055 6.918 1.00 84.12 92 GLN A O 1
ATOM 683 N N . THR A 1 93 ? 4.374 -14.003 6.809 1.00 88.00 93 THR A N 1
ATOM 684 C CA . THR A 1 93 ? 3.612 -14.106 8.059 1.00 88.00 93 THR A CA 1
ATOM 685 C C . THR A 1 93 ? 2.764 -15.381 8.072 1.00 88.00 93 THR A C 1
ATOM 687 O O . THR A 1 93 ? 2.838 -16.166 9.017 1.00 88.00 93 THR A O 1
ATOM 690 N N . GLY A 1 94 ? 2.027 -15.640 6.984 1.00 90.56 94 GLY A N 1
ATOM 691 C CA . GLY A 1 94 ? 1.195 -16.833 6.830 1.00 90.56 94 GLY A CA 1
ATOM 692 C C . GLY A 1 94 ? 1.986 -18.145 6.812 1.00 90.56 94 GLY A C 1
ATOM 693 O O . GLY A 1 94 ? 1.559 -19.126 7.428 1.00 90.56 94 GLY A O 1
ATOM 694 N N . LEU A 1 95 ? 3.152 -18.175 6.154 1.00 88.81 95 LEU A N 1
ATOM 695 C CA . LEU A 1 95 ? 4.036 -19.348 6.149 1.00 88.81 95 LEU A CA 1
ATOM 696 C C . LEU A 1 95 ? 4.597 -19.640 7.547 1.00 88.81 95 LEU A C 1
ATOM 698 O O . LEU A 1 95 ? 4.504 -20.778 8.012 1.00 88.81 95 LEU A O 1
ATOM 702 N N . ASN A 1 96 ? 5.122 -18.615 8.223 1.00 87.38 96 ASN A N 1
ATOM 703 C CA . ASN A 1 96 ? 5.743 -18.732 9.541 1.00 87.38 96 ASN A CA 1
ATOM 704 C C . ASN A 1 96 ? 4.741 -19.232 10.582 1.00 87.38 96 ASN A C 1
ATOM 706 O O . ASN A 1 96 ? 4.992 -20.246 11.231 1.00 87.38 96 ASN A O 1
ATOM 710 N N . VAL A 1 97 ? 3.571 -18.595 10.685 1.00 92.06 97 VAL A N 1
ATOM 711 C CA . VAL A 1 97 ? 2.575 -18.992 11.688 1.00 92.06 97 VAL A CA 1
ATOM 712 C C . VAL A 1 97 ? 2.012 -20.389 11.411 1.00 92.06 97 VAL A C 1
ATOM 714 O O . VAL A 1 97 ? 1.757 -21.149 12.342 1.00 92.06 97 VAL A O 1
ATOM 717 N N . THR A 1 98 ? 1.874 -20.789 10.140 1.00 94.00 98 THR A N 1
ATOM 718 C CA . THR A 1 98 ? 1.458 -22.160 9.793 1.00 94.00 98 THR A CA 1
ATOM 719 C C . THR A 1 98 ? 2.504 -23.181 10.238 1.00 94.00 98 THR A C 1
ATOM 721 O O . THR A 1 98 ? 2.152 -24.239 10.765 1.00 94.00 98 THR A O 1
ATOM 724 N N . ALA A 1 99 ? 3.787 -22.870 10.049 1.00 91.56 99 ALA A N 1
ATOM 725 C CA . ALA A 1 99 ? 4.880 -23.717 10.503 1.00 91.56 99 ALA A CA 1
ATOM 726 C C . ALA A 1 99 ? 4.933 -23.822 12.035 1.00 91.56 99 ALA A C 1
ATOM 728 O O . ALA A 1 99 ? 5.077 -24.925 12.561 1.00 91.56 99 ALA A O 1
ATOM 729 N N . GLU A 1 100 ? 4.731 -22.716 12.751 1.00 92.62 100 GLU A N 1
ATOM 730 C CA . GLU A 1 100 ? 4.664 -22.691 14.216 1.00 92.62 100 GLU A CA 1
ATOM 731 C C . GLU A 1 100 ? 3.468 -23.492 14.753 1.00 92.62 100 GLU A C 1
ATOM 733 O O . GLU A 1 100 ? 3.635 -24.331 15.638 1.00 92.62 100 GLU A O 1
ATOM 738 N N . LEU A 1 101 ? 2.275 -23.341 14.163 1.00 96.00 101 LEU A N 1
ATOM 739 C CA . LEU A 1 101 ? 1.090 -24.142 14.510 1.00 96.00 101 LEU A CA 1
ATOM 740 C C . LEU A 1 101 ? 1.328 -25.648 14.311 1.00 96.00 101 LEU A C 1
ATOM 742 O O . LEU A 1 101 ? 0.820 -26.472 15.080 1.00 96.00 101 LEU A O 1
ATOM 746 N N . ALA A 1 102 ? 2.095 -26.026 13.285 1.00 95.12 102 ALA A N 1
ATOM 747 C CA . ALA A 1 102 ? 2.488 -27.413 13.054 1.00 95.12 102 ALA A CA 1
ATOM 748 C C . ALA A 1 102 ? 3.501 -27.907 14.103 1.00 95.12 102 ALA A C 1
ATOM 750 O O . ALA A 1 102 ? 3.354 -29.014 14.624 1.00 95.12 102 ALA A O 1
ATOM 751 N N . GLU A 1 103 ? 4.499 -27.088 14.453 1.00 93.12 103 GLU A N 1
ATOM 752 C CA . GLU A 1 103 ? 5.508 -27.380 15.485 1.00 93.12 103 GLU A CA 1
ATOM 753 C C . GLU A 1 103 ? 4.885 -27.547 16.879 1.00 93.12 103 GLU A C 1
ATOM 755 O O . GLU A 1 103 ? 5.279 -28.442 17.636 1.00 93.12 103 GLU A O 1
ATOM 760 N N . GLU A 1 104 ? 3.878 -26.734 17.205 1.00 96.25 104 GLU A N 1
ATOM 761 C CA . GLU A 1 104 ? 3.101 -26.818 18.446 1.00 96.25 104 GLU A CA 1
ATOM 762 C C . GLU A 1 104 ? 2.127 -28.012 18.468 1.00 96.25 104 GLU A C 1
ATOM 764 O O . GLU A 1 104 ? 1.626 -28.392 19.530 1.00 96.25 104 GLU A O 1
ATOM 769 N N . GLY A 1 105 ? 1.897 -28.657 17.319 1.00 96.88 105 GLY A N 1
ATOM 770 C CA . GLY A 1 105 ? 1.007 -29.808 17.168 1.00 96.88 105 GLY A CA 1
ATOM 771 C C . GLY A 1 105 ? -0.478 -29.450 17.067 1.00 96.88 105 GLY A C 1
ATOM 772 O O . GLY A 1 105 ? -1.316 -30.347 17.166 1.00 96.88 105 GLY A O 1
ATOM 773 N N . VAL A 1 106 ? -0.815 -28.172 16.856 1.00 97.56 106 VAL A N 1
ATOM 774 C CA . VAL A 1 106 ? -2.201 -27.687 16.741 1.00 97.56 106 VAL A CA 1
ATOM 775 C C . VAL A 1 106 ? -2.865 -28.254 15.488 1.00 97.56 106 VAL A C 1
ATOM 777 O O . VAL A 1 106 ? -3.969 -28.789 15.573 1.00 97.56 106 VAL A O 1
ATOM 780 N N . LEU A 1 107 ? -2.186 -28.213 14.336 1.00 97.19 107 LEU A N 1
ATOM 781 C CA . LEU A 1 107 ? -2.756 -28.726 13.080 1.00 97.19 107 LEU A CA 1
ATOM 782 C C . LEU A 1 107 ? -3.077 -30.230 13.171 1.00 97.19 107 LEU A C 1
ATOM 784 O O . LEU A 1 107 ? -4.153 -30.660 12.761 1.00 97.19 107 LEU A O 1
ATOM 788 N N . ASP A 1 108 ? -2.195 -31.013 13.802 1.00 96.69 108 ASP A N 1
ATOM 789 C CA . ASP A 1 108 ? -2.406 -32.444 14.061 1.00 96.69 108 ASP A CA 1
ATOM 790 C C . ASP A 1 108 ? -3.523 -32.704 15.093 1.00 96.69 108 ASP A C 1
ATOM 792 O O . ASP A 1 108 ? -4.241 -33.703 14.999 1.00 96.69 108 ASP A O 1
ATOM 796 N N . GLU A 1 109 ? -3.663 -31.847 16.113 1.00 97.50 109 GLU A N 1
ATOM 797 C CA . GLU A 1 109 ? -4.701 -31.974 17.146 1.00 97.50 109 GLU A CA 1
ATOM 798 C C . GLU A 1 109 ? -6.110 -31.792 16.566 1.00 97.50 109 GLU A C 1
ATOM 800 O O . GLU A 1 109 ? -7.029 -32.522 16.958 1.00 97.50 109 GLU A O 1
ATOM 805 N N . TYR A 1 110 ? -6.266 -30.849 15.634 1.00 97.31 110 TYR A N 1
ATOM 806 C CA . TYR A 1 110 ? -7.549 -30.480 15.032 1.00 97.31 110 TYR A CA 1
ATOM 807 C C . TYR A 1 110 ? -7.793 -31.085 13.637 1.00 97.31 110 TYR A C 1
ATOM 809 O O . TYR A 1 110 ? -8.867 -30.859 13.091 1.00 97.31 110 TYR A O 1
ATOM 817 N N . ASP A 1 111 ? -6.875 -31.912 13.115 1.00 96.38 111 ASP A N 1
ATOM 818 C CA . ASP A 1 111 ? -6.974 -32.585 11.800 1.00 96.38 111 ASP A CA 1
ATOM 819 C C . ASP A 1 111 ? -7.043 -31.587 10.622 1.00 96.38 111 ASP A C 1
ATOM 821 O O . ASP A 1 111 ? -7.848 -31.744 9.708 1.00 96.38 111 ASP A O 1
ATOM 825 N N . VAL A 1 112 ? -6.203 -30.542 10.667 1.00 97.31 112 VAL A N 1
ATOM 826 C CA . VAL A 1 112 ? -6.144 -29.466 9.661 1.00 97.31 112 VAL A CA 1
ATOM 827 C C . VAL A 1 112 ? -5.058 -29.766 8.620 1.00 97.31 112 VAL A C 1
ATOM 829 O O . VAL A 1 112 ? -3.865 -29.745 8.931 1.00 97.31 112 VAL A O 1
ATOM 832 N N . ASP A 1 113 ? -5.448 -29.996 7.363 1.00 95.06 113 ASP A N 1
ATOM 833 C CA . ASP A 1 113 ? -4.511 -30.256 6.260 1.00 95.06 113 ASP A CA 1
ATOM 834 C C . ASP A 1 113 ? -3.816 -28.968 5.768 1.00 95.06 113 ASP A C 1
ATOM 836 O O . ASP A 1 113 ? -4.473 -27.990 5.411 1.00 95.06 113 ASP A O 1
ATOM 840 N N . VAL A 1 114 ? -2.485 -28.979 5.627 1.00 95.00 114 VAL A N 1
ATOM 841 C CA . VAL A 1 114 ? -1.756 -27.907 4.917 1.00 95.00 114 VAL A CA 1
ATOM 842 C C . VAL A 1 114 ? -1.922 -28.094 3.404 1.00 95.00 114 VAL A C 1
ATOM 844 O O . VAL A 1 114 ? -1.486 -29.102 2.840 1.00 95.00 114 VAL A O 1
ATOM 847 N N . MET A 1 115 ? -2.557 -27.128 2.737 1.00 93.06 115 MET A N 1
ATOM 848 C CA . MET A 1 115 ? -2.902 -27.185 1.313 1.00 93.06 115 MET A CA 1
ATOM 849 C C . MET A 1 115 ? -1.984 -26.306 0.448 1.00 93.06 115 MET A C 1
ATOM 851 O O . MET A 1 115 ? -1.562 -25.223 0.847 1.00 93.06 115 MET A O 1
ATOM 855 N N . GLY A 1 116 ? -1.715 -26.760 -0.781 1.00 90.38 116 GLY A N 1
ATOM 856 C CA . GLY A 1 116 ? -0.828 -26.074 -1.726 1.00 90.38 116 GLY A CA 1
ATOM 857 C C . GLY A 1 116 ? 0.646 -26.406 -1.484 1.00 90.38 116 GLY A C 1
ATOM 858 O O . GLY A 1 116 ? 1.108 -27.485 -1.869 1.00 90.38 116 GLY A O 1
ATOM 859 N N . THR A 1 117 ? 1.381 -25.489 -0.856 1.00 90.44 117 THR A N 1
ATOM 860 C CA . THR A 1 117 ? 2.807 -25.655 -0.537 1.00 90.44 117 THR A CA 1
ATOM 861 C C . THR A 1 117 ? 2.993 -26.607 0.653 1.00 90.44 117 THR A C 1
ATOM 863 O O . THR A 1 117 ? 2.479 -26.330 1.737 1.00 90.44 117 THR A O 1
ATOM 866 N N . PRO A 1 118 ? 3.726 -27.727 0.498 1.00 91.81 118 PRO A N 1
ATOM 867 C CA . PRO A 1 118 ? 3.978 -28.656 1.598 1.00 91.81 118 PRO A CA 1
ATOM 868 C C . PRO A 1 118 ? 4.816 -28.036 2.721 1.00 91.81 118 PRO A C 1
ATOM 870 O O . PRO A 1 118 ? 5.744 -27.279 2.461 1.00 91.81 118 PRO A O 1
ATOM 873 N N . LEU A 1 119 ? 4.578 -28.455 3.966 1.00 90.88 119 LEU A N 1
ATOM 874 C CA . LEU A 1 119 ? 5.333 -27.970 5.126 1.00 90.88 119 LEU A CA 1
ATOM 875 C C . LEU A 1 119 ? 6.850 -28.256 5.035 1.00 90.88 119 LEU A C 1
ATOM 877 O O . LEU A 1 119 ? 7.657 -27.396 5.360 1.00 90.88 119 LEU A O 1
ATOM 881 N N . ASP A 1 120 ? 7.238 -29.431 4.517 1.00 91.44 120 ASP A N 1
ATOM 882 C CA . ASP A 1 120 ? 8.645 -29.784 4.222 1.00 91.44 120 ASP A CA 1
ATOM 883 C C . ASP A 1 120 ? 9.303 -28.770 3.276 1.00 91.44 120 ASP A C 1
ATOM 885 O O . ASP A 1 120 ? 10.472 -28.438 3.429 1.00 91.44 120 ASP A O 1
ATOM 889 N N . THR A 1 121 ? 8.533 -28.243 2.324 1.00 90.06 121 THR A N 1
ATOM 890 C CA . THR A 1 121 ? 8.992 -27.228 1.379 1.00 90.06 121 THR A CA 1
ATOM 891 C C . THR A 1 121 ? 9.162 -25.879 2.046 1.00 90.06 121 THR A C 1
ATOM 893 O O . THR A 1 121 ? 10.170 -25.235 1.792 1.00 90.06 121 THR A O 1
ATOM 896 N N . ILE A 1 122 ? 8.211 -25.479 2.899 1.00 87.44 122 ILE A N 1
ATOM 897 C CA . ILE A 1 122 ? 8.301 -24.234 3.675 1.00 87.44 122 ILE A CA 1
ATOM 898 C C . ILE A 1 122 ? 9.603 -24.244 4.482 1.00 87.44 122 ILE A C 1
ATOM 900 O O . ILE A 1 122 ? 10.401 -23.323 4.363 1.00 87.44 122 ILE A O 1
ATOM 904 N N . TYR A 1 123 ? 9.884 -25.328 5.211 1.00 85.31 123 TYR A N 1
ATOM 905 C CA . TYR A 1 123 ? 11.151 -25.465 5.934 1.00 85.31 123 TYR A CA 1
ATOM 906 C C . TYR A 1 123 ? 12.368 -25.450 5.003 1.00 85.31 123 TYR A C 1
ATOM 908 O O . TYR A 1 123 ? 13.332 -24.741 5.275 1.00 85.31 123 TYR A O 1
ATOM 916 N N . ALA A 1 124 ? 12.320 -26.185 3.890 1.00 85.38 124 ALA A N 1
ATOM 917 C CA . ALA A 1 124 ? 13.452 -26.315 2.979 1.00 85.38 124 ALA A CA 1
ATOM 918 C C . ALA A 1 124 ? 13.817 -25.023 2.236 1.00 85.38 124 ALA A C 1
ATOM 920 O O . ALA A 1 124 ? 14.965 -24.876 1.828 1.00 85.38 124 ALA A O 1
ATOM 921 N N . THR A 1 125 ? 12.865 -24.121 1.988 1.00 81.12 125 THR A N 1
ATOM 922 C CA . THR A 1 125 ? 13.138 -22.835 1.322 1.00 81.12 125 THR A CA 1
ATOM 923 C C . THR A 1 125 ? 13.595 -21.756 2.298 1.00 81.12 125 THR A C 1
ATOM 925 O O . THR A 1 125 ? 14.373 -20.890 1.904 1.00 81.12 125 THR A O 1
ATOM 928 N N . GLU A 1 126 ? 13.166 -21.830 3.562 1.00 72.88 126 GLU A N 1
ATOM 929 C CA . GLU A 1 126 ? 13.649 -20.951 4.637 1.00 72.88 126 GLU A CA 1
ATOM 930 C C . GLU A 1 126 ? 15.055 -21.349 5.116 1.00 72.88 126 GLU A C 1
ATOM 932 O O . GLU A 1 126 ? 15.923 -20.498 5.334 1.00 72.88 126 GLU A O 1
ATOM 937 N N . ASP A 1 127 ? 15.319 -22.656 5.221 1.00 77.06 127 ASP A N 1
ATOM 938 C CA . ASP A 1 127 ? 16.648 -23.190 5.496 1.00 77.06 127 ASP A CA 1
ATOM 939 C C . ASP A 1 127 ? 17.483 -23.204 4.212 1.00 77.06 127 ASP A C 1
ATOM 941 O O . ASP A 1 127 ? 17.404 -24.093 3.362 1.00 77.06 127 ASP A O 1
ATOM 945 N N . ARG A 1 128 ? 18.341 -22.198 4.073 1.00 75.25 128 ARG A N 1
ATOM 946 C CA . ARG A 1 128 ? 19.175 -22.018 2.881 1.00 75.25 128 ARG A CA 1
ATOM 947 C C . ARG A 1 128 ? 20.168 -23.173 2.652 1.00 75.25 128 ARG A C 1
ATOM 949 O O . ARG A 1 128 ? 20.571 -23.412 1.510 1.00 75.25 128 ARG A O 1
ATOM 956 N N . ASP A 1 129 ? 20.568 -23.903 3.696 1.00 80.88 129 ASP A N 1
ATOM 957 C CA . ASP A 1 129 ? 21.411 -25.093 3.552 1.00 80.88 129 ASP A CA 1
ATOM 958 C C . ASP A 1 129 ? 20.628 -26.278 3.000 1.00 80.88 129 ASP A C 1
ATOM 960 O O . ASP A 1 129 ? 21.159 -27.039 2.180 1.00 80.88 129 ASP A O 1
ATOM 964 N N . GLU A 1 130 ? 19.384 -26.449 3.438 1.00 86.12 130 GLU A N 1
ATOM 965 C CA . GLU A 1 130 ? 18.477 -27.431 2.864 1.00 86.12 130 GLU A CA 1
ATOM 966 C C . GLU A 1 130 ? 18.139 -27.073 1.415 1.00 86.12 130 GLU A C 1
ATOM 968 O O . GLU A 1 130 ? 18.277 -27.934 0.544 1.00 86.12 130 GLU A O 1
ATOM 973 N N . PHE A 1 131 ? 17.821 -25.809 1.123 1.00 87.62 131 PHE A N 1
ATOM 974 C CA . PHE A 1 131 ? 17.589 -25.323 -0.237 1.00 87.62 131 PHE A CA 1
ATOM 975 C C . PHE A 1 131 ? 18.749 -25.687 -1.168 1.00 87.62 131 PHE A C 1
ATOM 977 O O . PHE A 1 131 ? 18.549 -26.329 -2.201 1.00 87.62 131 PHE A O 1
ATOM 984 N N . ARG A 1 132 ? 19.988 -25.366 -0.771 1.00 87.94 132 ARG A N 1
ATOM 985 C CA . ARG A 1 132 ? 21.186 -25.745 -1.530 1.00 87.94 132 ARG A CA 1
ATOM 986 C C . ARG A 1 132 ? 21.266 -27.252 -1.753 1.00 87.94 132 ARG A C 1
ATOM 988 O O . ARG A 1 132 ? 21.509 -27.681 -2.876 1.00 87.94 132 ARG A O 1
ATOM 995 N N . GLN A 1 133 ? 21.064 -28.059 -0.712 1.00 90.31 133 GLN A N 1
ATOM 996 C CA . GLN A 1 133 ? 21.106 -29.520 -0.836 1.00 90.31 133 GLN A CA 1
ATOM 997 C C . GLN A 1 133 ? 20.042 -30.048 -1.808 1.00 90.31 133 GLN A C 1
ATOM 999 O O . GLN A 1 133 ? 20.315 -30.994 -2.550 1.00 90.31 133 GLN A O 1
ATOM 1004 N N . ARG A 1 134 ? 18.850 -29.438 -1.836 1.00 92.75 134 ARG A N 1
ATOM 1005 C CA . ARG A 1 134 ? 17.782 -29.759 -2.795 1.00 92.75 134 ARG A CA 1
ATOM 1006 C C . ARG A 1 134 ? 18.206 -29.407 -4.220 1.00 92.75 134 ARG A C 1
ATOM 1008 O O . ARG A 1 134 ? 18.049 -30.241 -5.106 1.00 92.75 134 ARG A O 1
ATOM 1015 N N . MET A 1 135 ? 18.803 -28.233 -4.440 1.00 95.44 135 MET A N 1
ATOM 1016 C CA . MET A 1 135 ? 19.291 -27.820 -5.766 1.00 95.44 135 MET A CA 1
ATOM 1017 C C . MET A 1 135 ? 20.443 -28.712 -6.257 1.00 95.44 135 MET A C 1
ATOM 1019 O O . MET A 1 135 ? 20.419 -29.197 -7.389 1.00 95.44 135 MET A O 1
ATOM 1023 N N . GLU A 1 136 ? 21.401 -29.040 -5.385 1.00 92.44 136 GLU A N 1
ATOM 1024 C CA . GLU A 1 136 ? 22.488 -29.981 -5.688 1.00 92.44 136 GLU A CA 1
ATOM 1025 C C . GLU A 1 136 ? 21.962 -31.386 -6.027 1.00 92.44 136 GLU A C 1
ATOM 1027 O O . GLU A 1 136 ? 22.534 -32.078 -6.872 1.00 92.44 136 GLU A O 1
ATOM 1032 N N . ALA A 1 137 ? 20.864 -31.823 -5.399 1.00 94.56 137 ALA A N 1
ATOM 1033 C CA . ALA A 1 137 ? 20.260 -33.127 -5.663 1.00 94.56 137 ALA A CA 1
ATOM 1034 C C . ALA A 1 137 ? 19.658 -33.247 -7.074 1.00 94.56 137 ALA A C 1
ATOM 1036 O O . ALA A 1 137 ? 19.558 -34.366 -7.592 1.00 94.56 137 ALA A O 1
ATOM 1037 N N . ILE A 1 138 ? 19.293 -32.122 -7.697 1.00 96.25 138 ILE A N 1
ATOM 1038 C CA . ILE A 1 138 ? 18.788 -32.048 -9.075 1.00 96.25 138 ILE A CA 1
ATOM 1039 C C . ILE A 1 138 ? 19.828 -31.537 -10.084 1.00 96.25 138 ILE A C 1
ATOM 1041 O O . ILE A 1 138 ? 19.478 -31.299 -11.239 1.00 96.25 138 ILE A O 1
ATOM 1045 N N . ASP A 1 139 ? 21.103 -31.465 -9.680 1.00 96.31 139 ASP A N 1
ATOM 1046 C CA . ASP A 1 139 ? 22.237 -30.988 -10.484 1.00 96.31 139 ASP A CA 1
ATOM 1047 C C . ASP A 1 139 ? 22.079 -29.527 -10.976 1.00 96.31 139 ASP A C 1
ATOM 1049 O O . ASP A 1 139 ? 22.581 -29.181 -12.049 1.00 96.31 139 ASP A O 1
ATOM 1053 N N . GLU A 1 140 ? 21.400 -28.665 -10.209 1.00 96.44 140 GLU A N 1
ATOM 1054 C CA . GLU A 1 140 ? 21.192 -27.250 -10.556 1.00 96.44 140 GLU A CA 1
ATOM 1055 C C . GLU A 1 140 ? 22.193 -26.325 -9.830 1.00 96.44 140 GLU A C 1
ATOM 1057 O O . GLU A 1 140 ? 22.501 -26.547 -8.654 1.00 96.44 140 GLU A O 1
ATOM 1062 N N . PRO A 1 141 ? 22.745 -25.300 -10.511 1.00 94.62 141 PRO A N 1
ATOM 1063 C CA . PRO A 1 141 ? 23.791 -24.453 -9.949 1.00 94.62 141 PRO A CA 1
ATOM 1064 C C . PRO A 1 141 ? 23.214 -23.408 -8.986 1.00 94.62 141 PRO A C 1
ATOM 1066 O O . PRO A 1 141 ? 22.339 -22.630 -9.354 1.00 94.62 141 PRO A O 1
ATOM 1069 N N . VAL A 1 142 ? 23.768 -23.328 -7.778 1.00 93.25 142 VAL A N 1
ATOM 1070 C CA . VAL A 1 142 ? 23.526 -22.252 -6.799 1.00 93.25 142 VAL A CA 1
ATOM 1071 C C . VAL A 1 142 ? 24.843 -21.541 -6.481 1.00 93.25 142 VAL A C 1
ATOM 1073 O O . VAL A 1 142 ? 25.903 -22.130 -6.727 1.00 93.25 142 VAL A O 1
ATOM 1076 N N . PRO A 1 143 ? 24.822 -20.303 -5.955 1.00 91.00 143 PRO A N 1
ATOM 1077 C CA . PRO A 1 143 ? 26.044 -19.634 -5.526 1.00 91.00 143 PRO A CA 1
ATOM 1078 C C . PRO A 1 143 ? 26.807 -20.490 -4.509 1.00 91.00 143 PRO A C 1
ATOM 1080 O O . PRO A 1 143 ? 26.211 -21.044 -3.579 1.00 91.00 143 PRO A O 1
ATOM 1083 N N . ALA A 1 144 ? 28.124 -20.615 -4.672 1.00 90.06 144 ALA A N 1
ATOM 1084 C CA . ALA A 1 144 ? 28.960 -21.306 -3.696 1.00 90.06 144 ALA A CA 1
ATOM 1085 C C . ALA A 1 144 ? 28.792 -20.663 -2.311 1.00 90.06 144 ALA A C 1
ATOM 1087 O O . ALA A 1 144 ? 28.924 -19.453 -2.172 1.00 90.06 144 ALA A O 1
ATOM 1088 N N . SER A 1 145 ? 28.500 -21.461 -1.283 1.00 90.56 145 SER A N 1
ATOM 1089 C CA . SER A 1 145 ? 28.146 -20.932 0.037 1.00 90.56 145 SER A CA 1
ATOM 1090 C C . SER A 1 145 ? 28.708 -21.737 1.205 1.00 90.56 145 SER A C 1
ATOM 1092 O O . SER A 1 145 ? 28.946 -22.948 1.111 1.00 90.56 145 SER A O 1
ATOM 1094 N N . VAL A 1 146 ? 28.898 -21.064 2.338 1.00 90.69 146 VAL A N 1
ATOM 1095 C CA . VAL A 1 146 ? 29.244 -21.659 3.630 1.00 90.69 146 VAL A CA 1
ATOM 1096 C C . VAL A 1 146 ? 28.371 -21.033 4.710 1.00 90.69 146 VAL A C 1
ATOM 1098 O O . VAL A 1 146 ? 28.404 -19.821 4.918 1.00 90.69 146 VAL A O 1
ATOM 1101 N N . THR A 1 147 ? 27.619 -21.872 5.414 1.00 89.69 147 THR A N 1
ATOM 1102 C CA . THR A 1 147 ? 26.906 -21.480 6.631 1.00 89.69 147 THR A CA 1
ATOM 1103 C C . THR A 1 147 ? 27.850 -21.541 7.815 1.00 89.69 147 THR A C 1
ATOM 1105 O O . THR A 1 147 ? 28.581 -22.522 7.982 1.00 89.69 147 THR A O 1
ATOM 1108 N N . ILE A 1 148 ? 27.828 -20.493 8.627 1.00 91.19 148 ILE A N 1
ATOM 1109 C CA . ILE A 1 148 ? 28.632 -20.369 9.836 1.00 91.19 148 ILE A CA 1
ATOM 1110 C C . ILE A 1 148 ? 27.734 -20.156 11.052 1.00 91.19 148 ILE A C 1
ATOM 1112 O O . ILE A 1 148 ? 26.687 -19.515 10.968 1.00 91.19 148 ILE A O 1
ATOM 1116 N N . GLU A 1 149 ? 28.168 -20.689 12.191 1.00 91.81 149 GLU A N 1
ATOM 1117 C CA . GLU A 1 149 ? 27.460 -20.591 13.481 1.00 91.81 149 GLU A CA 1
ATOM 1118 C C . GLU A 1 149 ? 28.235 -19.710 14.477 1.00 91.81 149 GLU A C 1
ATOM 1120 O O . GLU A 1 149 ? 27.849 -19.542 15.635 1.00 91.81 149 GLU A O 1
ATOM 1125 N N . SER A 1 150 ? 29.400 -19.188 14.073 1.00 91.44 150 SER A N 1
ATOM 1126 C CA . SER A 1 150 ? 30.219 -18.355 14.946 1.00 91.44 150 SER A CA 1
ATOM 1127 C C . SER A 1 150 ? 31.142 -17.394 14.204 1.00 91.44 150 SER A C 1
ATOM 1129 O O . SER A 1 150 ? 31.679 -17.684 13.137 1.00 91.44 150 SER A O 1
ATOM 1131 N N . MET A 1 151 ? 31.455 -16.285 14.876 1.00 91.81 151 MET A N 1
ATOM 1132 C CA . MET A 1 151 ? 32.448 -15.294 14.440 1.00 91.81 151 MET A CA 1
ATOM 1133 C C . MET A 1 151 ? 33.837 -15.875 14.129 1.00 91.81 151 MET A C 1
ATOM 1135 O O . MET A 1 151 ? 34.623 -15.256 13.414 1.00 91.81 151 MET A O 1
ATOM 1139 N N . ALA A 1 152 ? 34.181 -17.044 14.679 1.00 92.12 152 ALA A N 1
ATOM 1140 C CA . ALA A 1 152 ? 35.482 -17.670 14.457 1.00 92.12 152 ALA A CA 1
ATOM 1141 C C . ALA A 1 152 ? 35.632 -18.275 13.049 1.00 92.12 152 ALA A C 1
ATOM 1143 O O . ALA A 1 152 ? 36.756 -18.560 12.638 1.00 92.12 152 ALA A O 1
ATOM 1144 N N . GLU A 1 153 ? 34.524 -18.476 12.333 1.00 94.44 153 GLU A N 1
ATOM 1145 C CA . GLU A 1 153 ? 34.467 -19.182 11.048 1.00 94.44 153 GLU A CA 1
ATOM 1146 C C . GLU A 1 153 ? 34.481 -18.233 9.837 1.00 94.44 153 GLU A C 1
ATOM 1148 O O . GLU A 1 153 ? 34.736 -18.681 8.723 1.00 94.44 153 GLU A O 1
ATOM 1153 N N . VAL A 1 154 ? 34.286 -16.923 10.047 1.00 93.94 154 VAL A N 1
ATOM 1154 C CA . VAL A 1 154 ? 34.133 -15.904 8.985 1.00 93.94 154 VAL A CA 1
ATOM 1155 C C . VAL A 1 154 ? 35.270 -15.941 7.961 1.00 93.94 154 VAL A C 1
ATOM 1157 O O . VAL A 1 154 ? 35.028 -16.040 6.763 1.00 93.94 154 VAL A O 1
ATOM 1160 N N . GLU A 1 155 ? 36.523 -15.900 8.419 1.00 93.56 155 GLU A N 1
ATOM 1161 C CA . GLU A 1 155 ? 37.684 -15.851 7.517 1.00 93.56 155 GLU A CA 1
ATOM 1162 C C . GLU A 1 155 ? 37.835 -17.143 6.691 1.00 93.56 155 GLU A C 1
ATOM 1164 O O . GLU A 1 155 ? 38.204 -17.083 5.518 1.00 93.56 155 GLU A O 1
ATOM 1169 N N . GLU A 1 156 ? 37.524 -18.306 7.280 1.00 94.19 156 GLU A N 1
ATOM 1170 C CA . GLU A 1 156 ? 37.563 -19.600 6.582 1.00 94.19 156 GLU A CA 1
ATOM 1171 C C . GLU A 1 156 ? 36.423 -19.715 5.561 1.00 94.19 156 GLU A C 1
ATOM 1173 O O . GLU A 1 156 ? 36.644 -20.200 4.451 1.00 94.19 156 GLU A O 1
ATOM 1178 N N . ALA A 1 157 ? 35.231 -19.217 5.900 1.00 93.00 157 ALA A N 1
ATOM 1179 C CA . ALA A 1 157 ? 34.081 -19.182 5.004 1.00 93.00 157 ALA A CA 1
ATOM 1180 C C . ALA A 1 157 ? 34.328 -18.287 3.781 1.00 93.00 157 ALA A C 1
ATOM 1182 O O . ALA A 1 157 ? 34.090 -18.721 2.656 1.00 93.00 157 ALA A O 1
ATOM 1183 N N . VAL A 1 158 ? 34.898 -17.091 3.972 1.00 94.44 158 VAL A N 1
ATOM 1184 C CA . VAL A 1 158 ? 35.280 -16.190 2.869 1.00 94.44 158 VAL A CA 1
ATOM 1185 C C . VAL A 1 158 ? 36.303 -16.845 1.938 1.00 94.44 158 VAL A C 1
ATOM 1187 O O . VAL A 1 158 ? 36.154 -16.788 0.718 1.00 94.44 158 VAL A O 1
ATOM 1190 N N . GLU A 1 159 ? 37.334 -17.503 2.481 1.00 93.00 159 GLU A N 1
ATOM 1191 C CA . GLU A 1 159 ? 38.318 -18.218 1.654 1.00 93.00 159 GLU A CA 1
ATOM 1192 C C . GLU A 1 159 ? 37.670 -19.378 0.878 1.00 93.00 159 GLU A C 1
ATOM 1194 O O . GLU A 1 159 ? 38.034 -19.631 -0.273 1.00 93.00 159 GLU A O 1
ATOM 1199 N N . ALA A 1 160 ? 36.693 -20.062 1.480 1.00 92.44 160 ALA A N 1
ATOM 1200 C CA . ALA A 1 160 ? 35.997 -21.188 0.868 1.00 92.44 160 ALA A CA 1
ATOM 1201 C C . ALA A 1 160 ? 35.083 -20.787 -0.301 1.00 92.44 160 ALA A C 1
ATOM 1203 O O . ALA A 1 160 ? 34.982 -21.562 -1.255 1.00 92.44 160 ALA A O 1
ATOM 1204 N N . VAL A 1 161 ? 34.457 -19.604 -0.256 1.00 92.44 161 VAL A N 1
ATOM 1205 C CA . VAL A 1 161 ? 33.556 -19.122 -1.324 1.00 92.44 161 VAL A CA 1
ATOM 1206 C C . VAL A 1 161 ? 34.255 -18.313 -2.420 1.00 92.44 161 VAL A C 1
ATOM 1208 O O . VAL A 1 161 ? 33.636 -18.011 -3.431 1.00 92.44 161 VAL A O 1
ATOM 1211 N N . GLY A 1 162 ? 35.547 -18.001 -2.271 1.00 89.31 162 GLY A N 1
ATOM 1212 C CA . GLY A 1 162 ? 36.350 -17.376 -3.334 1.00 89.31 162 GLY A CA 1
ATOM 1213 C C . GLY A 1 162 ? 36.990 -16.028 -2.994 1.00 89.31 162 GLY A C 1
ATOM 1214 O O . GLY A 1 162 ? 37.749 -15.510 -3.815 1.00 89.31 162 GLY A O 1
ATOM 1215 N N . GLY A 1 163 ? 36.785 -15.505 -1.783 1.00 91.25 163 GLY A N 1
ATOM 1216 C CA . GLY A 1 163 ? 37.285 -14.200 -1.338 1.00 91.25 163 GLY A CA 1
ATOM 1217 C C . GLY A 1 163 ? 36.228 -13.093 -1.392 1.00 91.25 163 GLY A C 1
ATOM 1218 O O . GLY A 1 163 ? 35.114 -13.326 -1.835 1.00 91.25 163 GLY A O 1
ATOM 1219 N N . LEU A 1 164 ? 36.592 -11.898 -0.914 1.00 89.69 164 LEU A N 1
ATOM 1220 C CA . LEU A 1 164 ? 35.741 -10.702 -0.970 1.00 89.69 164 LEU A CA 1
ATOM 1221 C C . LEU A 1 164 ? 35.694 -10.108 -2.400 1.00 89.69 164 LEU A C 1
ATOM 1223 O O . LEU A 1 164 ? 36.707 -10.200 -3.108 1.00 89.69 164 LEU A O 1
ATOM 1227 N N . PRO A 1 165 ? 34.590 -9.443 -2.798 1.00 90.31 165 PRO A N 1
ATOM 1228 C CA . PRO A 1 165 ? 33.359 -9.282 -2.020 1.00 90.31 165 PRO A CA 1
ATOM 1229 C C . PRO A 1 165 ? 32.575 -10.596 -1.889 1.00 90.31 165 PRO A C 1
ATOM 1231 O O . PRO A 1 165 ? 32.697 -11.488 -2.726 1.00 90.31 165 PRO A O 1
ATOM 1234 N N . VAL A 1 166 ? 31.790 -10.715 -0.820 1.00 90.75 166 VAL A N 1
ATOM 1235 C CA . VAL A 1 166 ? 30.866 -11.837 -0.577 1.00 90.75 166 VAL A CA 1
ATOM 1236 C C . VAL A 1 166 ? 29.462 -11.301 -0.350 1.00 90.75 166 VAL A C 1
ATOM 1238 O O . VAL A 1 166 ? 29.308 -10.171 0.108 1.00 90.75 166 VAL A O 1
ATOM 1241 N N . ILE A 1 167 ? 28.443 -12.120 -0.600 1.00 87.25 167 ILE A N 1
ATOM 1242 C CA . ILE A 1 167 ? 27.085 -11.807 -0.143 1.00 87.25 167 ILE A CA 1
ATOM 1243 C C . ILE A 1 167 ? 26.863 -12.544 1.175 1.00 87.25 167 ILE A C 1
ATOM 1245 O O . ILE A 1 167 ? 26.907 -13.779 1.222 1.00 87.25 167 ILE A O 1
ATOM 1249 N N . MET A 1 168 ? 26.651 -11.780 2.241 1.00 86.94 168 MET A N 1
ATOM 1250 C CA . MET A 1 168 ? 26.263 -12.273 3.558 1.00 86.94 168 MET A CA 1
ATOM 1251 C C . MET A 1 168 ? 24.736 -12.275 3.636 1.00 86.94 168 MET A C 1
ATOM 1253 O O . MET A 1 168 ? 24.101 -11.285 3.276 1.00 86.94 168 MET A O 1
ATOM 1257 N N . ARG A 1 169 ? 24.142 -13.385 4.082 1.00 81.56 169 ARG A N 1
ATOM 1258 C CA . ARG A 1 169 ? 22.697 -13.514 4.294 1.00 81.56 169 ARG A CA 1
ATOM 1259 C C . ARG A 1 169 ? 22.388 -14.073 5.674 1.00 81.56 169 ARG A C 1
ATOM 1261 O O . ARG A 1 169 ? 22.997 -15.058 6.096 1.00 81.56 169 ARG A O 1
ATOM 1268 N N . THR A 1 170 ? 21.407 -13.484 6.344 1.00 76.75 170 THR A N 1
ATOM 1269 C CA . THR A 1 170 ? 20.876 -14.011 7.608 1.00 76.75 170 THR A CA 1
ATOM 1270 C C . THR A 1 170 ? 19.836 -15.101 7.316 1.00 76.75 170 THR A C 1
ATOM 1272 O O . THR A 1 170 ? 19.083 -14.991 6.350 1.00 76.75 170 THR A O 1
ATOM 1275 N N . THR A 1 171 ? 19.821 -16.197 8.081 1.00 72.75 171 THR A N 1
ATOM 1276 C CA . THR A 1 171 ? 18.828 -17.278 7.909 1.00 72.75 171 THR A CA 1
ATOM 1277 C C . THR A 1 171 ? 17.504 -16.920 8.594 1.00 72.75 171 THR A C 1
ATOM 1279 O O . THR A 1 171 ? 17.514 -16.280 9.644 1.00 72.75 171 THR A O 1
ATOM 1282 N N . TYR A 1 172 ? 16.369 -17.352 8.022 1.00 65.94 172 TYR A N 1
ATOM 1283 C CA . TYR A 1 172 ? 15.008 -17.099 8.535 1.00 65.94 172 TYR A CA 1
ATOM 1284 C C . TYR A 1 172 ? 14.616 -15.611 8.687 1.00 65.94 172 TYR A C 1
ATOM 1286 O O . TYR A 1 172 ? 13.858 -15.265 9.594 1.00 65.94 172 TYR A O 1
ATOM 1294 N N . THR A 1 173 ? 15.115 -14.716 7.824 1.00 61.78 173 THR A N 1
ATOM 1295 C CA . THR A 1 173 ? 14.752 -13.286 7.847 1.00 61.78 173 THR A CA 1
ATOM 1296 C C . THR A 1 173 ? 14.009 -12.827 6.592 1.00 61.78 173 THR A C 1
ATOM 1298 O O . THR A 1 173 ? 14.196 -13.344 5.492 1.00 61.78 173 THR A O 1
ATOM 1301 N N . LEU A 1 174 ? 13.155 -11.815 6.769 1.00 55.69 174 LEU A N 1
ATOM 1302 C CA . LEU A 1 174 ? 12.324 -11.209 5.727 1.00 55.69 174 LEU A CA 1
ATOM 1303 C C . LEU A 1 174 ? 13.036 -10.084 4.973 1.00 55.69 174 LEU A C 1
ATOM 1305 O O . LEU A 1 174 ? 13.669 -9.226 5.596 1.00 55.69 174 LEU A O 1
ATOM 1309 N N . GLY A 1 175 ? 12.859 -10.023 3.647 1.00 56.66 175 GLY A N 1
ATOM 1310 C CA . GLY A 1 175 ? 13.271 -8.878 2.818 1.00 56.66 175 GLY A CA 1
ATOM 1311 C C . GLY A 1 175 ? 14.764 -8.552 2.908 1.00 56.66 175 GLY A C 1
ATOM 1312 O O . GLY A 1 175 ? 15.136 -7.382 2.952 1.00 56.66 175 GLY A O 1
ATOM 1313 N N . GLY A 1 176 ? 15.605 -9.579 3.066 1.00 60.91 176 GLY A N 1
ATOM 1314 C CA . GLY A 1 176 ? 17.054 -9.413 3.166 1.00 60.91 176 GLY A CA 1
ATOM 1315 C C . GLY A 1 176 ? 17.544 -8.758 4.462 1.00 60.91 176 GLY A C 1
ATOM 1316 O O . GLY A 1 176 ? 18.686 -8.305 4.494 1.00 60.91 176 GLY A O 1
ATOM 1317 N N . ALA A 1 177 ? 16.744 -8.705 5.538 1.00 62.12 177 ALA A N 1
ATOM 1318 C CA . ALA A 1 177 ? 17.174 -8.089 6.798 1.00 62.12 177 ALA A CA 1
ATOM 1319 C C . ALA A 1 177 ? 18.504 -8.688 7.293 1.00 62.12 177 ALA A C 1
ATOM 1321 O O . ALA A 1 177 ? 18.666 -9.912 7.368 1.00 62.12 177 ALA A O 1
ATOM 1322 N N . GLY A 1 178 ? 19.466 -7.810 7.592 1.00 65.62 178 GLY A N 1
ATOM 1323 C CA . GLY A 1 178 ? 20.818 -8.187 8.010 1.00 65.62 178 GLY A CA 1
ATOM 1324 C C . GLY A 1 178 ? 21.682 -8.814 6.911 1.00 65.62 178 GLY A C 1
ATOM 1325 O O . GLY A 1 178 ? 22.698 -9.411 7.243 1.00 65.62 178 GLY A O 1
ATOM 1326 N N . SER A 1 179 ? 21.285 -8.732 5.637 1.00 73.75 179 SER A N 1
ATOM 1327 C CA . SER A 1 179 ? 22.037 -9.249 4.484 1.00 73.75 179 SER A CA 1
ATOM 1328 C C . SER A 1 179 ? 22.719 -8.112 3.716 1.00 73.75 179 SER A C 1
ATOM 1330 O O . SER A 1 179 ? 22.240 -6.982 3.728 1.00 73.75 179 SER A O 1
ATOM 1332 N N . GLY A 1 180 ? 23.831 -8.391 3.034 1.00 79.56 180 GLY A N 1
ATOM 1333 C CA . GLY A 1 180 ? 24.613 -7.360 2.344 1.00 79.56 180 GLY A CA 1
ATOM 1334 C C . GLY A 1 180 ? 25.654 -7.919 1.378 1.00 79.56 180 GLY A C 1
ATOM 1335 O O . GLY A 1 180 ? 26.173 -9.018 1.592 1.00 79.56 180 GLY A O 1
ATOM 1336 N N . VAL A 1 181 ? 25.983 -7.148 0.337 1.00 84.88 181 VAL A N 1
ATOM 1337 C CA . VAL A 1 181 ? 27.206 -7.336 -0.459 1.00 84.88 181 VAL A CA 1
ATOM 1338 C C . VAL A 1 181 ? 28.334 -6.641 0.294 1.00 84.88 181 VAL A C 1
ATOM 1340 O O . VAL A 1 181 ? 28.265 -5.442 0.534 1.00 84.88 181 VAL A O 1
ATOM 1343 N N . ILE A 1 182 ? 29.352 -7.387 0.721 1.00 87.25 182 ILE A N 1
ATOM 1344 C CA . ILE A 1 182 ? 30.371 -6.861 1.632 1.00 87.25 182 ILE A CA 1
ATOM 1345 C C . ILE A 1 182 ? 31.761 -7.070 1.044 1.00 87.25 182 ILE A C 1
ATOM 1347 O O . ILE A 1 182 ? 32.195 -8.202 0.806 1.00 87.25 182 ILE A O 1
ATOM 1351 N N . GLY A 1 183 ? 32.455 -5.955 0.808 1.00 88.56 183 GLY A N 1
ATOM 1352 C CA . GLY A 1 183 ? 33.801 -5.903 0.236 1.00 88.56 183 GLY A CA 1
ATOM 1353 C C . GLY A 1 183 ? 34.930 -5.830 1.265 1.00 88.56 183 GLY A C 1
ATOM 1354 O O . GLY A 1 183 ? 36.077 -6.123 0.914 1.00 88.56 183 GLY A O 1
ATOM 1355 N N . ASP A 1 184 ? 34.626 -5.481 2.519 1.00 93.12 184 ASP A N 1
ATOM 1356 C CA . ASP A 1 184 ? 35.596 -5.358 3.610 1.00 93.12 184 ASP A CA 1
ATOM 1357 C C . ASP A 1 184 ? 35.403 -6.424 4.706 1.00 93.12 184 ASP A C 1
ATOM 1359 O O . ASP A 1 184 ? 34.302 -6.865 5.025 1.00 93.12 184 ASP A O 1
ATOM 1363 N N . MET A 1 185 ? 36.512 -6.889 5.286 1.00 92.56 185 MET A N 1
ATOM 1364 C CA . MET A 1 185 ? 36.489 -7.978 6.269 1.00 92.56 185 MET A CA 1
ATOM 1365 C C . MET A 1 185 ? 35.994 -7.530 7.649 1.00 92.56 185 MET A C 1
ATOM 1367 O O . MET A 1 185 ? 35.439 -8.352 8.381 1.00 92.56 185 MET A O 1
ATOM 1371 N N . ASP A 1 186 ? 36.242 -6.283 8.041 1.00 90.31 186 ASP A N 1
ATOM 1372 C CA . ASP A 1 186 ? 35.790 -5.766 9.331 1.00 90.31 186 ASP A CA 1
ATOM 1373 C C . ASP A 1 186 ? 34.280 -5.479 9.266 1.00 90.31 186 ASP A C 1
ATOM 1375 O O . ASP A 1 186 ? 33.548 -5.954 10.134 1.00 90.31 186 ASP A O 1
ATOM 1379 N N . GLU A 1 187 ? 33.795 -4.889 8.167 1.00 88.19 187 GLU A N 1
ATOM 1380 C CA . GLU A 1 187 ? 32.354 -4.747 7.885 1.00 88.19 187 GLU A CA 1
ATOM 1381 C C . GLU A 1 187 ? 31.630 -6.101 7.879 1.00 88.19 187 GLU A C 1
ATOM 1383 O O . GLU A 1 187 ? 30.573 -6.258 8.491 1.00 88.19 187 GLU A O 1
ATOM 1388 N N . LEU A 1 188 ? 32.228 -7.128 7.259 1.00 89.81 188 LEU A N 1
ATOM 1389 C CA . LEU A 1 188 ? 31.645 -8.472 7.237 1.00 89.81 188 LEU A CA 1
ATOM 1390 C C . LEU A 1 188 ? 31.537 -9.062 8.641 1.00 89.81 188 LEU A C 1
ATOM 1392 O O . LEU A 1 188 ? 30.576 -9.765 8.945 1.00 89.81 188 LEU A O 1
ATOM 1396 N N . LYS A 1 189 ? 32.518 -8.811 9.509 1.00 89.44 189 LYS A N 1
ATOM 1397 C CA . LYS A 1 189 ? 32.477 -9.307 10.888 1.00 89.44 189 LYS A CA 1
ATOM 1398 C C . LYS A 1 189 ? 31.349 -8.650 11.675 1.00 89.44 189 LYS A C 1
ATOM 1400 O O . LYS A 1 189 ? 30.661 -9.348 12.419 1.00 89.44 189 LYS A O 1
ATOM 1405 N N . ASP A 1 190 ? 31.128 -7.358 11.487 1.00 83.31 190 ASP A N 1
ATOM 1406 C CA . ASP A 1 190 ? 30.027 -6.657 12.141 1.00 83.31 190 ASP A CA 1
ATOM 1407 C C . ASP A 1 190 ? 28.670 -7.141 11.619 1.00 83.31 190 ASP A C 1
ATOM 1409 O O . ASP A 1 190 ? 27.790 -7.472 12.420 1.00 83.31 190 ASP A O 1
ATOM 1413 N N . ALA A 1 191 ? 28.541 -7.316 10.301 1.00 84.44 191 ALA A N 1
ATOM 1414 C CA . ALA A 1 191 ? 27.350 -7.892 9.687 1.00 84.44 191 ALA A CA 1
ATOM 1415 C C . ALA A 1 191 ? 27.073 -9.313 10.195 1.00 84.44 191 ALA A C 1
ATOM 1417 O O . ALA A 1 191 ? 25.964 -9.597 10.629 1.00 84.44 191 ALA A O 1
ATOM 1418 N N . VAL A 1 192 ? 28.075 -10.202 10.229 1.00 88.94 192 VAL A N 1
ATOM 1419 C CA . VAL A 1 192 ? 27.928 -11.573 10.756 1.00 88.94 192 VAL A CA 1
ATOM 1420 C C . VAL A 1 192 ? 27.527 -11.559 12.228 1.00 88.94 192 VAL A C 1
ATOM 1422 O O . VAL A 1 192 ? 26.667 -12.344 12.617 1.00 88.94 192 VAL A O 1
ATOM 1425 N N . ARG A 1 193 ? 28.109 -10.680 13.053 1.00 86.06 193 ARG A N 1
ATOM 1426 C CA . ARG A 1 193 ? 27.726 -10.554 14.468 1.00 86.06 193 ARG A CA 1
ATOM 1427 C C . ARG A 1 193 ? 26.236 -10.241 14.595 1.00 86.06 193 ARG A C 1
ATOM 1429 O O . ARG A 1 193 ? 25.564 -10.907 15.377 1.00 86.06 193 ARG A O 1
ATOM 1436 N N . LYS A 1 194 ? 25.751 -9.267 13.820 1.00 78.25 194 LYS A N 1
ATOM 1437 C CA . LYS A 1 194 ? 24.343 -8.851 13.794 1.00 78.25 194 LYS A CA 1
ATOM 1438 C C . LYS A 1 194 ? 23.436 -9.939 13.215 1.00 78.25 194 LYS A C 1
ATOM 1440 O O . LYS A 1 194 ? 22.416 -10.273 13.796 1.00 78.25 194 LYS A O 1
ATO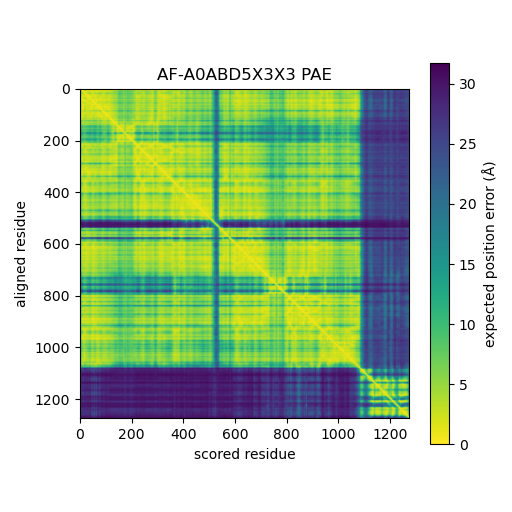M 1445 N N . GLY A 1 195 ? 23.820 -10.562 12.107 1.00 81.31 195 GLY A N 1
ATOM 1446 C CA . GLY A 1 195 ? 23.037 -11.645 11.514 1.00 81.31 195 GLY A CA 1
ATOM 1447 C C . GLY A 1 195 ? 22.909 -12.857 12.439 1.00 81.31 195 GLY A C 1
ATOM 1448 O O . GLY A 1 195 ? 21.844 -13.455 12.525 1.00 81.31 195 GLY A O 1
ATOM 1449 N N . LEU A 1 196 ? 23.956 -13.204 13.195 1.00 83.94 196 LEU A N 1
ATOM 1450 C CA . LEU A 1 196 ? 23.884 -14.297 14.169 1.00 83.94 196 LEU A CA 1
ATOM 1451 C C . LEU A 1 196 ? 22.922 -13.996 15.329 1.00 83.94 196 LEU A C 1
ATOM 1453 O O . LEU A 1 196 ? 22.340 -14.945 15.842 1.00 83.94 196 LEU A O 1
ATOM 1457 N N . SER A 1 197 ? 22.753 -12.731 15.743 1.00 75.00 197 SER A N 1
ATOM 1458 C CA . SER A 1 197 ? 21.766 -12.364 16.772 1.00 75.00 197 SER A CA 1
ATOM 1459 C C . SER A 1 197 ? 20.341 -12.300 16.220 1.00 75.00 197 SER A C 1
ATOM 1461 O O . SER A 1 197 ? 19.416 -12.718 16.908 1.00 75.00 197 SER A O 1
ATOM 1463 N N . LEU A 1 198 ? 20.173 -11.838 14.977 1.00 69.81 198 LEU A N 1
ATOM 1464 C CA . LEU A 1 198 ? 18.875 -11.773 14.294 1.00 69.81 198 LEU A CA 1
ATOM 1465 C C . LEU A 1 198 ? 18.348 -13.150 13.858 1.00 69.81 198 LEU A C 1
ATOM 1467 O O . LEU A 1 198 ? 17.141 -13.354 13.756 1.00 69.81 198 LEU A O 1
ATOM 1471 N N . SER A 1 199 ? 19.238 -14.095 13.559 1.00 72.31 199 SER A N 1
ATOM 1472 C CA . SER A 1 199 ? 18.861 -15.422 13.072 1.00 72.31 199 SER A CA 1
ATOM 1473 C C . SER A 1 199 ? 18.182 -16.263 14.159 1.00 72.31 199 SER A C 1
ATOM 1475 O O . SER A 1 199 ? 18.750 -16.506 15.228 1.00 72.31 199 SER A O 1
ATOM 1477 N N . ARG A 1 200 ? 17.013 -16.836 13.831 1.00 69.44 200 ARG A N 1
ATOM 1478 C CA . ARG A 1 200 ? 16.269 -17.768 14.703 1.00 69.44 200 ARG A CA 1
ATOM 1479 C C . ARG A 1 200 ? 17.116 -18.969 15.145 1.00 69.44 200 ARG A C 1
ATOM 1481 O O . ARG A 1 200 ? 16.926 -19.480 16.250 1.00 69.44 200 ARG A O 1
ATOM 1488 N N . ASP A 1 201 ? 18.046 -19.432 14.306 1.00 73.50 201 ASP A N 1
ATOM 1489 C CA . ASP A 1 201 ? 18.917 -20.577 14.587 1.00 73.50 201 ASP A CA 1
ATOM 1490 C C . ASP A 1 201 ? 20.384 -20.205 14.872 1.00 73.50 201 ASP A C 1
ATOM 1492 O O . ASP A 1 201 ? 21.214 -21.099 15.041 1.00 73.50 201 ASP A O 1
ATOM 1496 N N . ASN A 1 202 ? 20.689 -18.911 15.051 1.00 82.56 202 ASN A N 1
ATOM 1497 C CA . ASN A 1 202 ? 22.042 -18.368 15.236 1.00 82.56 202 ASN A CA 1
ATOM 1498 C C . ASN A 1 202 ? 22.993 -18.769 14.098 1.00 82.56 202 ASN A C 1
ATOM 1500 O O . ASN A 1 202 ? 24.112 -19.238 14.338 1.00 82.56 202 ASN A O 1
ATOM 1504 N N . ARG A 1 203 ? 22.541 -18.625 12.851 1.00 84.94 203 ARG A N 1
ATOM 1505 C CA . ARG A 1 203 ? 23.325 -18.950 11.660 1.00 84.94 203 ARG A CA 1
ATOM 1506 C C . ARG A 1 203 ? 23.293 -17.833 10.639 1.00 84.94 203 ARG A C 1
ATOM 1508 O O . ARG A 1 203 ? 22.311 -17.116 10.486 1.00 84.94 203 ARG A O 1
ATOM 1515 N N . VAL A 1 204 ? 24.388 -17.713 9.901 1.00 87.94 204 VAL A N 1
ATOM 1516 C CA . VAL A 1 204 ? 24.447 -16.852 8.720 1.00 87.94 204 VAL A CA 1
ATOM 1517 C C . VAL A 1 204 ? 25.155 -17.573 7.592 1.00 87.94 204 VAL A C 1
ATOM 1519 O O . VAL A 1 204 ? 26.012 -18.431 7.816 1.00 87.94 204 VAL A O 1
ATOM 1522 N N . MET A 1 205 ? 24.809 -17.213 6.368 1.00 87.88 205 MET A N 1
ATOM 1523 C CA . MET A 1 205 ? 25.386 -17.784 5.167 1.00 87.88 205 MET A CA 1
ATOM 1524 C C . MET A 1 205 ? 26.270 -16.760 4.473 1.00 87.88 205 MET A C 1
ATOM 1526 O O . MET A 1 205 ? 25.837 -15.655 4.163 1.00 87.88 205 MET A O 1
ATOM 1530 N N . ILE A 1 206 ? 27.506 -17.152 4.189 1.00 90.31 206 ILE A N 1
ATOM 1531 C CA . ILE A 1 206 ? 28.422 -16.393 3.341 1.00 90.31 206 ILE A CA 1
ATOM 1532 C C . ILE A 1 206 ? 28.429 -17.067 1.974 1.00 90.31 206 ILE A C 1
ATOM 1534 O O . ILE A 1 206 ? 28.608 -18.283 1.888 1.00 90.31 206 ILE A O 1
ATOM 1538 N N . THR A 1 207 ? 28.220 -16.297 0.910 1.00 89.69 207 THR A N 1
ATOM 1539 C CA . THR A 1 207 ? 28.137 -16.804 -0.466 1.00 89.69 207 THR A CA 1
ATOM 1540 C C . THR A 1 207 ? 29.121 -16.094 -1.394 1.00 89.69 207 THR A C 1
ATOM 1542 O O . THR A 1 207 ? 29.542 -14.969 -1.113 1.00 89.69 207 THR A O 1
ATOM 1545 N N . GLU A 1 208 ? 29.517 -16.761 -2.482 1.00 91.25 208 GLU A N 1
ATOM 1546 C CA . GLU A 1 208 ? 30.272 -16.130 -3.566 1.00 91.25 208 GLU A CA 1
ATOM 1547 C C . GLU A 1 208 ? 29.504 -14.912 -4.082 1.00 91.25 208 GLU A C 1
ATOM 1549 O O . GLU A 1 208 ? 28.272 -14.926 -4.139 1.00 91.25 208 GLU A O 1
ATOM 1554 N N . SER A 1 209 ? 30.224 -13.855 -4.452 1.00 88.38 209 SER A N 1
ATOM 1555 C CA . SER A 1 209 ? 29.568 -12.699 -5.047 1.00 88.38 209 SER A CA 1
ATOM 1556 C C . SER A 1 209 ? 29.105 -13.009 -6.470 1.00 88.38 209 SER A C 1
ATOM 1558 O O . SER A 1 209 ? 29.872 -13.492 -7.305 1.00 88.38 209 SER A O 1
ATOM 1560 N N . ILE A 1 210 ? 27.838 -12.698 -6.719 1.00 89.94 210 ILE A N 1
ATOM 1561 C CA . ILE A 1 210 ? 27.184 -12.660 -8.033 1.00 89.94 210 ILE A CA 1
ATOM 1562 C C . ILE A 1 210 ? 26.771 -11.222 -8.387 1.00 89.94 210 ILE A C 1
ATOM 1564 O O . ILE A 1 210 ? 25.904 -11.015 -9.227 1.00 89.94 210 ILE A O 1
ATOM 1568 N N . ASP A 1 211 ? 27.381 -10.244 -7.720 1.00 87.81 211 ASP A N 1
ATOM 1569 C CA . ASP A 1 211 ? 27.221 -8.809 -7.960 1.00 87.81 211 ASP A CA 1
ATOM 1570 C C . ASP A 1 211 ? 27.535 -8.454 -9.427 1.00 87.81 211 ASP A C 1
ATOM 1572 O O . ASP A 1 211 ? 28.426 -9.056 -10.044 1.00 87.81 211 ASP A O 1
ATOM 1576 N N . GLY A 1 212 ? 26.756 -7.549 -10.021 1.00 87.81 212 GLY A N 1
ATOM 1577 C CA . GLY A 1 212 ? 26.887 -7.150 -11.430 1.00 87.81 212 GLY A CA 1
ATOM 1578 C C . GLY A 1 212 ? 26.279 -8.128 -12.458 1.00 87.81 212 GLY A C 1
ATOM 1579 O O . GLY A 1 212 ? 26.284 -7.864 -13.666 1.00 87.81 212 GLY A O 1
ATOM 1580 N N . TRP A 1 213 ? 25.766 -9.292 -12.035 1.00 94.38 213 TRP A N 1
ATOM 1581 C CA . TRP A 1 213 ? 25.071 -10.232 -12.933 1.00 94.38 213 TRP A CA 1
ATOM 1582 C C . TRP A 1 213 ? 23.664 -9.716 -13.270 1.00 94.38 213 TRP A C 1
ATOM 1584 O O . TRP A 1 213 ? 23.109 -8.899 -12.549 1.00 94.38 213 TRP A O 1
ATOM 1594 N N . ILE A 1 214 ? 23.063 -10.181 -14.370 1.00 95.44 214 ILE A N 1
ATOM 1595 C CA . ILE A 1 214 ? 21.666 -9.834 -14.687 1.00 95.44 214 ILE A CA 1
ATOM 1596 C C . ILE A 1 214 ? 20.753 -10.638 -13.769 1.00 95.44 214 ILE A C 1
ATOM 1598 O O . ILE A 1 214 ? 20.849 -11.866 -13.754 1.00 95.44 214 ILE A O 1
ATOM 1602 N N . GLU A 1 215 ? 19.861 -9.967 -13.052 1.00 95.94 215 GLU A N 1
ATOM 1603 C CA . GLU A 1 215 ? 18.858 -10.620 -12.216 1.00 95.94 215 GLU A CA 1
ATOM 1604 C C . GLU A 1 215 ? 17.562 -10.871 -13.000 1.00 95.94 215 GLU A C 1
ATOM 1606 O O . GLU A 1 215 ? 17.033 -9.990 -13.688 1.00 95.94 215 GLU A O 1
ATOM 1611 N N . LEU A 1 216 ? 17.057 -12.102 -12.918 1.00 96.62 216 LEU A N 1
ATOM 1612 C CA . LEU A 1 216 ? 15.830 -12.542 -13.570 1.00 96.62 216 LEU A CA 1
ATOM 1613 C C . LEU A 1 216 ? 14.903 -13.247 -12.594 1.00 96.62 216 LEU A C 1
ATOM 1615 O O . LEU A 1 216 ? 15.336 -14.055 -11.777 1.00 96.62 216 LEU A O 1
ATOM 1619 N N . GLU A 1 217 ? 13.607 -13.046 -12.780 1.00 97.00 217 GLU A N 1
ATOM 1620 C CA . GLU A 1 217 ? 12.571 -13.702 -11.992 1.00 97.00 217 GLU A CA 1
ATOM 1621 C C . GLU A 1 217 ? 11.618 -14.474 -12.902 1.00 97.00 217 GLU A C 1
ATOM 1623 O O . GLU A 1 217 ? 11.250 -14.010 -13.983 1.00 97.00 217 GLU A O 1
ATOM 1628 N N . TYR A 1 218 ? 11.215 -15.665 -12.467 1.00 97.75 218 TYR A N 1
ATOM 1629 C CA . TYR A 1 218 ? 10.249 -16.508 -13.163 1.00 97.75 218 TYR A CA 1
ATOM 1630 C C . TYR A 1 218 ? 9.087 -16.824 -12.233 1.00 97.75 218 TYR A C 1
ATOM 1632 O O . TYR A 1 218 ? 9.271 -17.448 -11.187 1.00 97.75 218 TYR A O 1
ATOM 1640 N N . GLU A 1 219 ? 7.882 -16.458 -12.661 1.00 98.00 219 GLU A N 1
ATOM 1641 C CA . GLU A 1 219 ? 6.646 -16.898 -12.019 1.00 98.00 219 GLU A CA 1
ATOM 1642 C C . GLU A 1 219 ? 6.227 -18.244 -12.594 1.00 98.00 219 GLU A C 1
ATOM 1644 O O . GLU A 1 219 ? 6.005 -18.389 -13.801 1.00 98.00 219 GLU A O 1
ATOM 1649 N N . VAL A 1 220 ? 6.124 -19.245 -11.726 1.00 97.69 220 VAL A N 1
ATOM 1650 C CA . VAL A 1 220 ? 5.919 -20.642 -12.110 1.00 97.69 220 VAL A CA 1
ATOM 1651 C C . VAL A 1 220 ? 4.672 -21.179 -11.432 1.00 97.69 220 VAL A C 1
ATOM 1653 O O . VAL A 1 220 ? 4.444 -20.936 -10.254 1.00 97.69 220 VAL A O 1
ATOM 1656 N N . MET A 1 221 ? 3.873 -21.958 -12.157 1.00 97.31 221 MET A N 1
ATOM 1657 C CA . MET A 1 221 ? 2.671 -22.606 -11.629 1.00 97.31 221 MET A CA 1
ATOM 1658 C C . MET A 1 221 ? 2.751 -24.112 -11.830 1.00 97.31 221 MET A C 1
ATOM 1660 O O . MET A 1 221 ? 3.171 -24.583 -12.893 1.00 97.31 221 MET A O 1
ATOM 1664 N N . ARG A 1 222 ? 2.296 -24.881 -10.838 1.00 97.12 222 ARG A N 1
ATOM 1665 C CA . ARG A 1 222 ? 2.219 -26.344 -10.926 1.00 97.12 222 ARG A CA 1
ATOM 1666 C C . ARG A 1 222 ? 0.952 -26.908 -10.296 1.00 97.12 222 ARG A C 1
ATOM 1668 O O . ARG A 1 222 ? 0.611 -26.552 -9.176 1.00 97.12 222 ARG A O 1
ATOM 1675 N N . ASP A 1 223 ? 0.297 -27.848 -10.980 1.00 96.69 223 ASP A N 1
ATOM 1676 C CA . ASP A 1 223 ? -0.821 -28.622 -10.423 1.00 96.69 223 ASP A CA 1
ATOM 1677 C C . ASP A 1 223 ? -0.427 -30.039 -9.973 1.00 96.69 223 ASP A C 1
ATOM 1679 O O . ASP A 1 223 ? 0.684 -30.525 -10.205 1.00 96.69 223 ASP A O 1
ATOM 1683 N N . ALA A 1 224 ? -1.367 -30.744 -9.338 1.00 93.94 224 ALA A N 1
ATOM 1684 C CA . ALA A 1 224 ? -1.115 -32.086 -8.817 1.00 93.94 224 ALA A CA 1
ATOM 1685 C C . ALA A 1 224 ? -1.076 -33.208 -9.885 1.00 93.94 224 ALA A C 1
ATOM 1687 O O . ALA A 1 224 ? -0.813 -34.357 -9.526 1.00 93.94 224 ALA A O 1
ATOM 1688 N N . ASP A 1 225 ? -1.328 -32.917 -11.172 1.00 94.69 225 ASP A N 1
ATOM 1689 C CA . ASP A 1 225 ? -1.050 -33.837 -12.296 1.00 94.69 225 ASP A CA 1
ATOM 1690 C C . ASP A 1 225 ? 0.337 -33.588 -12.916 1.00 94.69 225 ASP A C 1
ATOM 1692 O O . ASP A 1 225 ? 0.696 -34.238 -13.901 1.00 94.69 225 ASP A O 1
ATOM 1696 N N . ASP A 1 226 ? 1.136 -32.706 -12.306 1.00 95.44 226 ASP A N 1
ATOM 1697 C CA . ASP A 1 226 ? 2.459 -32.280 -12.767 1.00 95.44 226 ASP A CA 1
ATOM 1698 C C . ASP A 1 226 ? 2.430 -31.435 -14.055 1.00 95.44 226 ASP A C 1
ATOM 1700 O O . ASP A 1 226 ? 3.447 -31.304 -14.747 1.00 95.44 226 ASP A O 1
ATOM 1704 N N . SER A 1 227 ? 1.280 -30.827 -14.376 1.00 96.06 227 SER A N 1
ATOM 1705 C CA . SER A 1 227 ? 1.236 -29.744 -15.363 1.00 96.06 227 SER A CA 1
ATOM 1706 C C . SER A 1 227 ? 1.983 -28.555 -14.774 1.00 96.06 227 SER A C 1
ATOM 1708 O O . SER A 1 227 ? 1.677 -28.139 -13.659 1.00 96.06 227 SER A O 1
ATOM 1710 N N . CYS A 1 228 ? 2.969 -28.032 -15.500 1.00 96.50 228 CYS A N 1
ATOM 1711 C CA . CYS A 1 228 ? 3.841 -26.977 -15.004 1.00 96.50 228 CYS A CA 1
ATOM 1712 C C . CYS A 1 228 ? 4.169 -25.986 -16.124 1.00 96.50 228 CYS A C 1
ATOM 1714 O O . CYS A 1 228 ? 4.509 -26.421 -17.230 1.00 96.50 228 CYS A O 1
ATOM 1716 N N . ILE A 1 229 ? 4.018 -24.694 -15.841 1.00 97.31 229 ILE A N 1
ATOM 1717 C CA . ILE A 1 229 ? 4.073 -23.591 -16.812 1.00 97.31 229 ILE A CA 1
ATOM 1718 C C . ILE A 1 229 ? 4.839 -22.400 -16.229 1.00 97.31 229 ILE A C 1
ATOM 1720 O O . ILE A 1 229 ? 4.819 -22.196 -15.013 1.00 97.31 229 ILE A O 1
ATOM 1724 N N . ILE A 1 230 ? 5.471 -21.614 -17.100 1.00 97.62 230 ILE A N 1
ATOM 1725 C CA . ILE A 1 230 ? 5.949 -20.263 -16.784 1.00 97.62 230 ILE A CA 1
ATOM 1726 C C . ILE A 1 230 ? 4.844 -19.263 -17.116 1.00 97.62 230 ILE A C 1
ATOM 1728 O O . ILE A 1 230 ? 4.350 -19.234 -18.241 1.00 97.62 230 ILE A O 1
ATOM 1732 N N . ILE A 1 231 ? 4.456 -18.452 -16.140 1.00 97.50 231 ILE A N 1
ATOM 1733 C CA . ILE A 1 231 ? 3.440 -17.411 -16.314 1.00 97.50 231 ILE A CA 1
ATOM 1734 C C . ILE A 1 231 ? 4.087 -16.122 -16.818 1.00 97.50 231 ILE A C 1
ATOM 1736 O O . ILE A 1 231 ? 3.569 -15.485 -17.727 1.00 97.50 231 ILE A O 1
ATOM 1740 N N . CYS A 1 232 ? 5.222 -15.746 -16.234 1.00 97.38 232 CYS A N 1
ATOM 1741 C CA . CYS A 1 232 ? 5.912 -14.502 -16.539 1.00 97.38 232 CYS A CA 1
ATOM 1742 C C . CYS A 1 232 ? 7.418 -14.675 -16.329 1.00 97.38 232 CYS A C 1
ATOM 1744 O O . CYS A 1 232 ? 7.832 -15.394 -15.415 1.00 97.38 232 CYS A O 1
ATOM 1746 N N . ASN A 1 233 ? 8.220 -14.010 -17.161 1.00 96.00 233 ASN A N 1
ATOM 1747 C CA . ASN A 1 233 ? 9.627 -13.756 -16.886 1.00 96.00 233 ASN A CA 1
ATOM 1748 C C . ASN A 1 233 ? 9.862 -12.247 -16.751 1.00 96.00 233 ASN A C 1
ATOM 1750 O O . ASN A 1 233 ? 9.345 -11.449 -17.534 1.00 96.00 233 ASN A O 1
ATOM 1754 N N . MET A 1 234 ? 10.650 -11.862 -15.761 1.00 97.19 234 MET A N 1
ATOM 1755 C CA . MET A 1 234 ? 10.974 -10.473 -15.458 1.00 97.19 234 MET A CA 1
ATOM 1756 C C . MET A 1 234 ? 12.489 -10.306 -15.466 1.00 97.19 234 MET A C 1
ATOM 1758 O O . MET A 1 234 ? 13.218 -11.193 -15.023 1.00 97.19 234 MET A O 1
ATOM 1762 N N . GLU A 1 235 ? 12.957 -9.194 -16.020 1.00 97.62 235 GLU A N 1
ATOM 1763 C CA . GLU A 1 235 ? 14.368 -8.820 -16.073 1.00 97.62 235 GLU A CA 1
ATOM 1764 C C . GLU A 1 235 ? 14.558 -7.516 -15.307 1.00 97.62 235 GLU A C 1
ATOM 1766 O O . GLU A 1 235 ? 13.854 -6.535 -15.549 1.00 97.62 235 GLU A O 1
ATOM 1771 N N . ASN A 1 236 ? 15.504 -7.517 -14.377 1.00 97.12 236 ASN A N 1
ATOM 1772 C CA . ASN A 1 236 ? 15.877 -6.325 -13.632 1.00 97.12 236 ASN A CA 1
ATOM 1773 C C . ASN A 1 236 ? 16.845 -5.511 -14.502 1.00 97.12 236 ASN A C 1
ATOM 1775 O O . ASN A 1 236 ? 17.796 -6.062 -15.065 1.00 97.12 236 ASN A O 1
ATOM 1779 N N . ILE A 1 237 ? 16.576 -4.213 -14.661 1.00 96.06 237 ILE A N 1
ATOM 1780 C CA . ILE A 1 237 ? 17.482 -3.296 -15.373 1.00 96.06 237 ILE A CA 1
ATOM 1781 C C . ILE A 1 237 ? 18.734 -3.077 -14.528 1.00 96.06 237 ILE A C 1
ATOM 1783 O O . ILE A 1 237 ? 19.853 -3.103 -15.046 1.00 96.06 237 ILE A O 1
ATOM 1787 N N . ASP A 1 238 ? 18.511 -2.879 -13.233 1.00 94.38 238 ASP A N 1
ATOM 1788 C CA . ASP A 1 238 ? 19.538 -2.837 -12.212 1.00 94.38 238 ASP A CA 1
ATOM 1789 C C . ASP A 1 238 ? 20.171 -4.231 -12.042 1.00 94.38 238 ASP A C 1
ATOM 1791 O O . ASP A 1 238 ? 19.453 -5.234 -11.973 1.00 94.38 238 ASP A O 1
ATOM 1795 N N . PRO A 1 239 ? 21.510 -4.337 -12.027 1.00 92.38 239 PRO A N 1
ATOM 1796 C CA . PRO A 1 239 ? 22.183 -5.618 -11.860 1.00 92.38 239 PRO A CA 1
ATOM 1797 C C . PRO A 1 239 ? 22.070 -6.153 -10.422 1.00 92.38 239 PRO A C 1
ATOM 1799 O O . PRO A 1 239 ? 21.807 -5.411 -9.474 1.00 92.38 239 PRO A O 1
ATOM 1802 N N . MET A 1 240 ? 22.344 -7.454 -10.264 1.00 91.62 240 MET A N 1
ATOM 1803 C CA . MET A 1 240 ? 22.470 -8.130 -8.969 1.00 91.62 240 MET A CA 1
ATOM 1804 C C . MET A 1 240 ? 23.348 -7.314 -8.019 1.00 91.62 240 MET A C 1
ATOM 1806 O O . MET A 1 240 ? 24.431 -6.880 -8.405 1.00 91.62 240 MET A O 1
ATOM 1810 N N . GLY A 1 241 ? 22.897 -7.195 -6.773 1.00 86.19 241 GLY A N 1
ATOM 1811 C CA . GLY A 1 241 ? 23.459 -6.284 -5.769 1.00 86.19 241 GLY A CA 1
ATOM 1812 C C . GLY A 1 241 ? 22.381 -5.342 -5.234 1.00 86.19 241 GLY A C 1
ATOM 1813 O O . GLY A 1 241 ? 22.398 -4.983 -4.058 1.00 86.19 241 GLY A O 1
ATOM 1814 N N . ILE A 1 242 ? 21.374 -5.066 -6.065 1.00 90.75 242 ILE A N 1
ATOM 1815 C CA . ILE A 1 242 ? 20.168 -4.306 -5.744 1.00 90.75 242 ILE A CA 1
ATOM 1816 C C . ILE A 1 242 ? 18.990 -5.281 -5.674 1.00 90.75 242 ILE A C 1
ATOM 1818 O O . ILE A 1 242 ? 18.830 -6.126 -6.545 1.00 90.75 242 ILE A O 1
ATOM 1822 N N . HIS A 1 243 ? 18.196 -5.220 -4.607 1.00 90.81 243 HIS A N 1
ATOM 1823 C CA . HIS A 1 243 ? 17.051 -6.111 -4.420 1.00 90.81 243 HIS A CA 1
ATOM 1824 C C . HIS A 1 243 ? 15.998 -5.881 -5.515 1.00 90.81 243 HIS A C 1
ATOM 1826 O O . HIS A 1 243 ? 15.693 -4.735 -5.823 1.00 90.81 243 HIS A O 1
ATOM 1832 N N . THR A 1 244 ? 15.333 -6.927 -6.016 1.00 90.81 244 THR A N 1
ATOM 1833 C CA . THR A 1 244 ? 14.319 -6.802 -7.091 1.00 90.81 244 THR A CA 1
ATOM 1834 C C . THR A 1 244 ? 13.194 -5.798 -6.789 1.00 90.81 244 THR A C 1
ATOM 1836 O O . THR A 1 244 ? 12.701 -5.062 -7.646 1.00 90.81 244 THR A O 1
ATOM 1839 N N . GLY A 1 245 ? 12.810 -5.715 -5.515 1.00 90.31 245 GLY A N 1
ATOM 1840 C CA . GLY A 1 245 ? 11.900 -4.696 -4.984 1.00 90.31 245 GLY A CA 1
ATOM 1841 C C . GLY A 1 245 ? 12.392 -3.243 -5.122 1.00 90.31 245 GLY A C 1
ATOM 1842 O O . GLY A 1 245 ? 11.561 -2.367 -5.326 1.00 90.31 245 GLY A O 1
ATOM 1843 N N . GLU A 1 246 ? 13.702 -2.999 -5.101 1.00 93.44 246 GLU A N 1
ATOM 1844 C CA . GLU A 1 246 ? 14.360 -1.691 -5.298 1.00 93.44 246 GLU A CA 1
ATOM 1845 C C . GLU A 1 246 ? 14.737 -1.419 -6.762 1.00 93.44 246 GLU A C 1
ATOM 1847 O O . GLU A 1 246 ? 15.063 -0.292 -7.118 1.00 93.44 246 GLU A O 1
ATOM 1852 N N . SER A 1 247 ? 14.695 -2.440 -7.613 1.00 95.38 247 SER A N 1
ATOM 1853 C CA . SER A 1 247 ? 15.093 -2.346 -9.016 1.00 95.38 247 SER A CA 1
ATOM 1854 C C . SER A 1 247 ? 13.968 -1.824 -9.909 1.00 95.38 247 SER A C 1
ATOM 1856 O O . SER A 1 247 ? 12.775 -2.074 -9.666 1.00 95.38 247 SER A O 1
ATOM 1858 N N . VAL A 1 248 ? 14.343 -1.165 -11.007 1.00 97.19 248 VAL A N 1
ATOM 1859 C CA . VAL A 1 248 ? 13.456 -1.027 -12.170 1.00 97.19 248 VAL A CA 1
ATOM 1860 C C . VAL A 1 248 ? 13.384 -2.382 -12.874 1.00 97.19 248 VAL A C 1
ATOM 1862 O O . VAL A 1 248 ? 14.408 -2.968 -13.232 1.00 97.19 248 VAL A O 1
ATOM 1865 N N . VAL A 1 249 ? 12.170 -2.892 -13.081 1.00 97.81 249 VAL A N 1
ATOM 1866 C CA . VAL A 1 249 ? 11.935 -4.242 -13.620 1.00 97.81 249 VAL A CA 1
ATOM 1867 C C . VAL A 1 249 ? 11.116 -4.158 -14.898 1.00 97.81 249 VAL A C 1
ATOM 1869 O O . VAL A 1 249 ? 10.165 -3.382 -14.981 1.00 97.81 249 VAL A O 1
ATOM 1872 N N . VAL A 1 250 ? 11.460 -4.977 -15.893 1.00 98.12 250 VAL A N 1
ATOM 1873 C CA . VAL A 1 250 ? 10.704 -5.086 -17.144 1.00 98.12 250 VAL A CA 1
ATOM 1874 C C . VAL A 1 250 ? 10.216 -6.502 -17.408 1.00 98.12 250 VAL A C 1
ATOM 1876 O O . VAL A 1 250 ? 10.881 -7.487 -17.083 1.00 98.12 250 VAL A O 1
ATOM 1879 N N . THR A 1 251 ? 9.062 -6.612 -18.064 1.00 96.94 251 THR A N 1
ATOM 1880 C CA . THR A 1 251 ? 8.598 -7.869 -18.657 1.00 96.94 251 THR A CA 1
ATOM 1881 C C . THR A 1 251 ? 8.030 -7.639 -20.066 1.00 96.94 251 THR A C 1
ATOM 1883 O O . THR A 1 251 ? 7.370 -6.623 -20.302 1.00 96.94 251 THR A O 1
ATOM 1886 N N . PRO A 1 252 ? 8.313 -8.529 -21.039 1.00 94.94 252 PRO A N 1
ATOM 1887 C CA . PRO A 1 252 ? 9.159 -9.720 -20.911 1.00 94.94 252 PRO A CA 1
ATOM 1888 C C . PRO A 1 252 ? 10.646 -9.344 -20.803 1.00 94.94 252 PRO A C 1
ATOM 1890 O O . PRO A 1 252 ? 11.017 -8.188 -21.000 1.00 94.94 252 PRO A O 1
ATOM 1893 N N . SER A 1 253 ? 11.512 -10.313 -20.506 1.00 94.44 253 SER A N 1
ATOM 1894 C CA . SER A 1 253 ? 12.970 -10.105 -20.577 1.00 94.44 253 SER A CA 1
ATOM 1895 C C . SER A 1 253 ? 13.417 -9.714 -21.996 1.00 94.44 253 SER A C 1
ATOM 1897 O O . SER A 1 253 ? 12.850 -10.183 -22.988 1.00 94.44 253 SER A O 1
ATOM 1899 N N . GLN A 1 254 ? 14.408 -8.823 -22.094 1.00 94.75 254 GLN A N 1
ATOM 1900 C CA . GLN A 1 254 ? 14.779 -8.124 -23.330 1.00 94.75 254 GLN A CA 1
ATOM 1901 C C . GLN A 1 254 ? 16.157 -8.516 -23.872 1.00 94.75 254 GLN A C 1
ATOM 1903 O O . GLN A 1 254 ? 16.332 -8.575 -25.094 1.00 94.75 254 GLN A O 1
ATOM 1908 N N . VAL A 1 255 ? 17.152 -8.742 -23.005 1.00 93.19 255 VAL A N 1
ATOM 1909 C CA . VAL A 1 255 ? 18.562 -8.860 -23.440 1.00 93.19 255 VAL A CA 1
ATOM 1910 C C . VAL A 1 255 ? 19.096 -10.289 -23.426 1.00 93.19 255 VAL A C 1
ATOM 1912 O O . VAL A 1 255 ? 20.128 -10.562 -24.046 1.00 93.19 255 VAL A O 1
ATOM 1915 N N . ILE A 1 256 ? 18.406 -11.210 -22.754 1.00 91.94 256 ILE A N 1
ATOM 1916 C CA . ILE A 1 256 ? 18.857 -12.594 -22.614 1.00 91.94 256 ILE A CA 1
ATOM 1917 C C . ILE A 1 256 ? 18.594 -13.391 -23.907 1.00 91.94 256 ILE A C 1
ATOM 1919 O O . ILE A 1 256 ? 17.505 -13.333 -24.485 1.00 91.94 256 ILE A O 1
ATOM 1923 N N . PRO A 1 257 ? 19.573 -14.180 -24.393 1.00 92.94 257 PRO A N 1
ATOM 1924 C CA . PRO A 1 257 ? 19.358 -15.070 -25.530 1.00 92.94 257 PRO A CA 1
ATOM 1925 C C . PRO A 1 257 ? 18.312 -16.157 -25.238 1.00 92.94 257 PRO A C 1
ATOM 1927 O O . PRO A 1 257 ? 18.293 -16.731 -24.152 1.00 92.94 257 PRO A O 1
ATOM 1930 N N . ASP A 1 258 ? 17.519 -16.539 -26.248 1.00 94.12 258 ASP A N 1
ATOM 1931 C CA . ASP A 1 258 ? 16.505 -17.605 -26.118 1.00 94.12 258 ASP A CA 1
ATOM 1932 C C . ASP A 1 258 ? 17.084 -18.916 -25.558 1.00 94.12 258 ASP A C 1
ATOM 1934 O O . ASP A 1 258 ? 16.456 -19.547 -24.719 1.00 94.12 258 ASP A O 1
ATOM 1938 N N . GLU A 1 259 ? 18.304 -19.313 -25.941 1.00 94.81 259 GLU A N 1
ATOM 1939 C CA . GLU A 1 259 ? 18.929 -20.527 -25.390 1.00 94.81 259 GLU A CA 1
ATOM 1940 C C . GLU A 1 259 ? 19.123 -20.437 -23.862 1.00 94.81 259 GLU A C 1
ATOM 1942 O O . GLU A 1 259 ? 18.782 -21.388 -23.162 1.00 94.81 259 GLU A O 1
ATOM 1947 N N . GLY A 1 260 ? 19.569 -19.289 -23.335 1.00 94.31 260 GLY A N 1
ATOM 1948 C CA . GLY A 1 260 ? 19.680 -19.057 -21.888 1.00 94.31 260 GLY A CA 1
ATOM 1949 C C . GLY A 1 260 ? 18.316 -19.011 -21.195 1.00 94.31 260 GLY A C 1
ATOM 1950 O O . GLY A 1 260 ? 18.141 -19.589 -20.122 1.00 94.31 260 GLY A O 1
ATOM 1951 N N . HIS A 1 261 ? 17.311 -18.414 -21.844 1.00 93.88 261 HIS A N 1
ATOM 1952 C CA . HIS A 1 261 ? 15.928 -18.446 -21.364 1.00 93.88 261 HIS A CA 1
ATOM 1953 C C . HIS A 1 261 ? 15.366 -19.857 -21.256 1.00 93.88 261 HIS A C 1
ATOM 1955 O O . HIS A 1 261 ? 14.763 -20.191 -20.241 1.00 93.88 261 HIS A O 1
ATOM 1961 N N . GLN A 1 262 ? 15.547 -20.693 -22.280 1.00 96.44 262 GLN A N 1
ATOM 1962 C CA . GLN A 1 262 ? 15.041 -22.064 -22.257 1.00 96.44 262 GLN A CA 1
ATOM 1963 C C . GLN A 1 262 ? 15.744 -22.903 -21.183 1.00 96.44 262 GLN A C 1
ATOM 1965 O O . GLN A 1 262 ? 15.088 -23.722 -20.542 1.00 96.44 262 GLN A O 1
ATOM 1970 N N . GLU A 1 263 ? 17.043 -22.685 -20.949 1.00 95.81 263 GLU A N 1
ATOM 1971 C CA . GLU A 1 263 ? 17.772 -23.350 -19.864 1.00 95.81 263 GLU A CA 1
ATOM 1972 C C . GLU A 1 263 ? 17.231 -22.949 -18.485 1.00 95.81 263 GLU A C 1
ATOM 1974 O O . GLU A 1 263 ? 16.858 -23.830 -17.709 1.00 95.81 263 GLU A O 1
ATOM 1979 N N . MET A 1 264 ? 17.093 -21.648 -18.203 1.00 96.88 264 MET A N 1
ATOM 1980 C CA . MET A 1 264 ? 16.523 -21.170 -16.935 1.00 96.88 264 MET A CA 1
ATOM 1981 C C . MET A 1 264 ? 15.058 -21.585 -16.763 1.00 96.88 264 MET A C 1
ATOM 1983 O O . MET A 1 264 ? 14.670 -22.020 -15.682 1.00 96.88 264 MET A O 1
ATOM 1987 N N . ARG A 1 265 ? 14.252 -21.548 -17.832 1.00 97.19 265 ARG A N 1
ATOM 1988 C CA . ARG A 1 265 ? 12.875 -22.064 -17.845 1.00 97.19 265 ARG A CA 1
ATOM 1989 C C . ARG A 1 265 ? 12.838 -23.542 -17.462 1.00 97.19 265 ARG A C 1
ATOM 1991 O O . ARG A 1 265 ? 12.069 -23.929 -16.586 1.00 97.19 265 ARG A O 1
ATOM 1998 N N . ASP A 1 266 ? 13.650 -24.384 -18.099 1.00 97.50 266 ASP A N 1
ATOM 1999 C CA . ASP A 1 266 ? 13.703 -25.813 -17.782 1.00 97.50 266 ASP A CA 1
ATOM 2000 C C . ASP A 1 266 ? 14.136 -26.050 -16.329 1.00 97.50 266 ASP A C 1
ATOM 2002 O O . ASP A 1 266 ? 13.581 -26.931 -15.666 1.00 97.50 266 ASP A O 1
ATOM 2006 N N . THR A 1 267 ? 15.074 -25.253 -15.814 1.00 97.94 267 THR A N 1
ATOM 2007 C CA . THR A 1 267 ? 15.484 -25.285 -14.406 1.00 97.94 267 THR A CA 1
ATOM 2008 C C . THR A 1 267 ? 14.352 -24.867 -13.476 1.00 97.94 267 THR A C 1
ATOM 2010 O O . THR A 1 267 ? 14.030 -25.624 -12.565 1.00 97.94 267 THR A O 1
ATOM 2013 N N . ALA A 1 268 ? 13.659 -23.760 -13.740 1.00 97.69 268 ALA A N 1
ATOM 2014 C CA . ALA A 1 268 ? 12.518 -23.300 -12.948 1.00 97.69 268 ALA A CA 1
ATOM 2015 C C . ALA A 1 268 ? 11.444 -24.400 -12.813 1.00 97.69 268 ALA A C 1
ATOM 2017 O O . ALA A 1 268 ? 10.975 -24.715 -11.717 1.00 97.69 268 ALA A O 1
ATOM 2018 N N . LEU A 1 269 ? 11.141 -25.094 -13.918 1.00 97.88 269 LEU A N 1
ATOM 2019 C CA . LEU A 1 269 ? 10.210 -26.224 -13.934 1.00 97.88 269 LEU A CA 1
ATOM 2020 C C . LEU A 1 269 ? 10.736 -27.471 -13.194 1.00 97.88 269 LEU A C 1
ATOM 2022 O O . LEU A 1 269 ? 9.938 -28.312 -12.776 1.00 97.88 269 LEU A O 1
ATOM 2026 N N . LYS A 1 270 ? 12.051 -27.680 -13.073 1.00 97.69 270 LYS A N 1
ATOM 2027 C CA . LYS A 1 270 ? 12.615 -28.767 -12.245 1.00 97.69 270 LYS A CA 1
ATOM 2028 C C . LYS A 1 270 ? 12.582 -28.405 -10.766 1.00 97.69 270 LYS A C 1
ATOM 2030 O O . LYS A 1 270 ? 12.209 -29.250 -9.960 1.00 97.69 270 LYS A O 1
ATOM 2035 N N . VAL A 1 271 ? 12.930 -27.165 -10.434 1.00 97.12 271 VAL A N 1
ATOM 2036 C CA . VAL A 1 271 ? 13.000 -26.647 -9.065 1.00 97.12 271 VAL A CA 1
ATOM 2037 C C . VAL A 1 271 ? 11.638 -26.744 -8.381 1.00 97.12 271 VAL A C 1
ATOM 2039 O O . VAL A 1 271 ? 11.525 -27.389 -7.341 1.00 97.12 271 VAL A O 1
ATOM 2042 N N . ILE A 1 272 ? 10.572 -26.235 -9.006 1.00 96.31 272 ILE A N 1
ATOM 2043 C CA . ILE A 1 272 ? 9.211 -26.330 -8.447 1.00 96.31 272 ILE A CA 1
ATOM 2044 C C . ILE A 1 272 ? 8.741 -27.787 -8.263 1.00 96.31 272 ILE A C 1
ATOM 2046 O O . ILE A 1 272 ? 7.995 -28.097 -7.333 1.00 96.31 272 ILE A O 1
ATOM 2050 N N . ARG A 1 273 ? 9.191 -28.711 -9.129 1.00 96.56 273 ARG A N 1
ATOM 2051 C CA . ARG A 1 273 ? 8.884 -30.146 -9.013 1.00 96.56 273 ARG A CA 1
ATOM 2052 C C . ARG A 1 273 ? 9.619 -30.799 -7.851 1.00 96.56 273 ARG A C 1
ATOM 2054 O O . ARG A 1 273 ? 9.004 -31.597 -7.149 1.00 96.56 273 ARG A O 1
ATOM 2061 N N . GLU A 1 274 ? 10.899 -30.483 -7.668 1.00 96.19 274 GLU A N 1
ATOM 2062 C CA . GLU A 1 274 ? 11.708 -30.980 -6.548 1.00 96.19 274 GLU A CA 1
ATOM 2063 C C . GLU A 1 274 ? 11.139 -30.507 -5.213 1.00 96.19 274 GLU A C 1
ATOM 2065 O O . GLU A 1 274 ? 10.959 -31.297 -4.291 1.00 96.19 274 GLU A O 1
ATOM 2070 N N . LEU A 1 275 ? 10.758 -29.233 -5.153 1.00 94.12 275 LEU A N 1
ATOM 2071 C CA . LEU A 1 275 ? 10.121 -28.635 -3.989 1.00 94.12 275 LEU A CA 1
ATOM 2072 C C . LEU A 1 275 ? 8.670 -29.098 -3.800 1.00 94.12 275 LEU A C 1
ATOM 2074 O O . LEU A 1 275 ? 8.057 -28.774 -2.795 1.00 94.12 275 LEU A O 1
ATOM 2078 N N . GLY A 1 276 ? 8.085 -29.851 -4.735 1.00 93.75 276 GLY A N 1
ATOM 2079 C CA . GLY A 1 276 ? 6.748 -30.430 -4.581 1.00 93.75 276 GLY A CA 1
ATOM 2080 C C . GLY A 1 276 ? 5.602 -29.416 -4.485 1.00 93.75 276 GLY A C 1
ATOM 2081 O O . GLY A 1 276 ? 4.488 -29.814 -4.137 1.00 93.75 276 GLY A O 1
ATOM 2082 N N . ILE A 1 277 ? 5.850 -28.147 -4.822 1.00 94.00 277 ILE A N 1
ATOM 2083 C CA . ILE A 1 277 ? 4.886 -27.046 -4.717 1.00 94.00 277 ILE A CA 1
ATOM 2084 C C . ILE A 1 277 ? 3.682 -27.328 -5.627 1.00 94.00 277 ILE A C 1
ATOM 2086 O O . ILE A 1 277 ? 3.827 -27.823 -6.754 1.00 94.00 277 ILE A O 1
ATOM 2090 N N . GLN A 1 278 ? 2.483 -27.045 -5.115 1.00 93.56 278 GLN A N 1
ATOM 2091 C CA . GLN A 1 278 ? 1.230 -27.039 -5.867 1.00 93.56 278 GLN A CA 1
ATOM 2092 C C . GLN A 1 278 ? 0.597 -25.657 -5.727 1.00 93.56 278 GLN A C 1
ATOM 2094 O O . GLN A 1 278 ? 0.221 -25.260 -4.628 1.00 93.56 278 GLN A O 1
ATOM 2099 N N . GLY A 1 279 ? 0.491 -24.935 -6.836 1.00 94.00 279 GLY A N 1
ATOM 2100 C CA . GLY A 1 279 ? 0.204 -23.504 -6.856 1.00 94.00 279 GLY A CA 1
ATOM 2101 C C . GLY A 1 279 ? 1.308 -22.715 -7.555 1.00 94.00 279 GLY A C 1
ATOM 2102 O O . GLY A 1 279 ? 2.115 -23.297 -8.290 1.00 94.00 279 GLY A O 1
ATOM 2103 N N . GLY A 1 280 ? 1.293 -21.398 -7.352 1.00 93.12 280 GLY A N 1
ATOM 2104 C CA . GLY A 1 280 ? 2.302 -20.467 -7.847 1.00 93.12 280 GLY A CA 1
ATOM 2105 C C . GLY A 1 280 ? 3.516 -20.337 -6.920 1.00 93.12 280 GLY A C 1
ATOM 2106 O O . GLY A 1 280 ? 3.377 -20.422 -5.700 1.00 93.12 280 GLY A O 1
ATOM 2107 N N . CYS A 1 281 ? 4.694 -20.114 -7.499 1.00 94.56 281 CYS A N 1
ATOM 2108 C CA . CYS A 1 281 ? 5.894 -19.667 -6.795 1.00 94.56 281 CYS A CA 1
ATOM 2109 C C . CYS A 1 281 ? 6.770 -18.793 -7.700 1.00 94.56 281 CYS A C 1
ATOM 2111 O O . CYS A 1 281 ? 6.768 -18.960 -8.923 1.00 94.56 281 CYS A O 1
ATOM 2113 N N . ASN A 1 282 ? 7.599 -17.961 -7.079 1.00 95.44 282 ASN A N 1
ATOM 2114 C CA . ASN A 1 282 ? 8.611 -17.154 -7.752 1.00 95.44 282 ASN A CA 1
ATOM 2115 C C . ASN A 1 282 ? 9.993 -17.819 -7.626 1.00 95.44 282 ASN A C 1
ATOM 2117 O O . ASN A 1 282 ? 10.341 -18.335 -6.559 1.00 95.44 282 ASN A O 1
ATOM 2121 N N . ILE A 1 283 ? 10.770 -17.829 -8.711 1.00 95.94 283 ILE A N 1
ATOM 2122 C CA . ILE A 1 283 ? 12.136 -18.368 -8.757 1.00 95.94 283 ILE A CA 1
ATOM 2123 C C . ILE A 1 283 ? 13.072 -17.312 -9.336 1.00 95.94 283 ILE A C 1
ATOM 2125 O O . ILE A 1 283 ? 12.849 -16.839 -10.452 1.00 95.94 283 ILE A O 1
ATOM 2129 N N . GLN A 1 284 ? 14.140 -17.000 -8.606 1.00 95.38 284 GLN A N 1
ATOM 2130 C CA . GLN A 1 284 ? 15.117 -15.984 -8.987 1.00 95.38 284 GLN A CA 1
ATOM 2131 C C . GLN A 1 284 ? 16.401 -16.604 -9.541 1.00 95.38 284 GLN A C 1
ATOM 2133 O O . GLN A 1 284 ? 16.915 -17.605 -9.027 1.00 95.38 284 GLN A O 1
ATOM 2138 N N . PHE A 1 285 ? 16.941 -15.977 -10.580 1.00 96.75 285 PHE A N 1
ATOM 2139 C CA . PHE A 1 285 ? 18.165 -16.364 -11.260 1.00 96.75 285 PHE A CA 1
ATOM 2140 C C . PHE A 1 285 ? 19.108 -15.174 -11.390 1.00 96.75 285 PHE A C 1
ATOM 2142 O O . PHE A 1 285 ? 18.682 -14.068 -11.700 1.00 96.75 285 PHE A O 1
ATOM 2149 N N . ALA A 1 286 ? 20.404 -15.436 -11.263 1.00 95.75 286 ALA A N 1
ATOM 2150 C CA . ALA A 1 286 ? 21.447 -14.527 -11.717 1.00 95.75 286 ALA A CA 1
ATOM 2151 C C . ALA A 1 286 ? 22.070 -15.104 -12.986 1.00 95.75 286 ALA A C 1
ATOM 2153 O O . ALA A 1 286 ? 22.456 -16.275 -12.989 1.00 95.75 286 ALA A O 1
ATOM 2154 N N . TRP A 1 287 ? 22.191 -14.305 -14.045 1.00 96.38 287 TRP A N 1
ATOM 2155 C CA . TRP A 1 287 ? 22.741 -14.710 -15.338 1.00 96.38 287 TRP A CA 1
ATOM 2156 C C . TRP A 1 287 ? 23.915 -13.827 -15.771 1.00 96.38 287 TRP A C 1
ATOM 2158 O O . TRP A 1 287 ? 23.891 -12.602 -15.637 1.00 96.38 287 TRP A O 1
ATOM 2168 N N . HIS A 1 288 ? 24.938 -14.446 -16.351 1.00 93.50 288 HIS A N 1
ATOM 2169 C CA . HIS A 1 288 ? 26.114 -13.771 -16.885 1.00 93.50 288 HIS A CA 1
ATOM 2170 C C . HIS A 1 288 ? 26.540 -14.366 -18.232 1.00 93.50 288 HIS A C 1
ATOM 2172 O O . HIS A 1 288 ? 26.576 -15.583 -18.418 1.00 93.50 288 HIS A O 1
ATOM 2178 N N . ASP A 1 289 ? 26.940 -13.503 -19.168 1.00 91.69 289 ASP A N 1
ATOM 2179 C CA . ASP A 1 289 ? 27.493 -13.925 -20.457 1.00 91.69 289 ASP A CA 1
ATOM 2180 C C . ASP A 1 289 ? 28.936 -14.439 -20.298 1.00 91.69 289 ASP A C 1
ATOM 2182 O O . ASP A 1 289 ? 29.901 -13.676 -20.238 1.00 91.69 289 ASP A O 1
ATOM 2186 N N . ASP A 1 290 ? 29.107 -15.759 -20.254 1.00 91.44 290 ASP A N 1
ATOM 2187 C CA . ASP A 1 290 ? 30.416 -16.423 -20.224 1.00 91.44 290 ASP A CA 1
ATOM 2188 C C . ASP A 1 290 ? 31.018 -16.658 -21.633 1.00 91.44 290 ASP A C 1
ATOM 2190 O O . ASP A 1 290 ? 32.066 -17.301 -21.794 1.00 91.44 290 ASP A O 1
ATOM 2194 N N . GLY A 1 291 ? 30.370 -16.134 -22.678 1.00 90.62 291 GLY A N 1
ATOM 2195 C CA . GLY A 1 291 ? 30.709 -16.331 -24.083 1.00 90.62 291 GLY A CA 1
ATOM 2196 C C . GLY A 1 291 ? 30.140 -17.616 -24.692 1.00 90.62 291 GLY A C 1
ATOM 2197 O O . GLY A 1 291 ? 30.478 -17.946 -25.841 1.00 90.62 291 GLY A O 1
ATOM 2198 N N . THR A 1 292 ? 29.315 -18.368 -23.959 1.00 91.31 292 THR A N 1
ATOM 2199 C CA . THR A 1 292 ? 28.534 -19.488 -24.493 1.00 91.31 292 THR A CA 1
ATOM 2200 C C . THR A 1 292 ? 27.127 -19.041 -24.910 1.00 91.31 292 THR A C 1
ATOM 2202 O O . THR A 1 292 ? 26.637 -18.021 -24.444 1.00 91.31 292 THR A O 1
ATOM 2205 N N . PRO A 1 293 ? 26.444 -19.780 -25.808 1.00 84.06 293 PRO A N 1
ATOM 2206 C CA . PRO A 1 293 ? 25.100 -19.402 -26.254 1.00 84.06 293 PRO A CA 1
ATOM 2207 C C . PRO A 1 293 ? 24.031 -19.299 -25.152 1.00 84.06 293 PRO A C 1
ATOM 2209 O O . PRO A 1 293 ? 23.113 -18.496 -25.294 1.00 84.06 293 PRO A O 1
ATOM 2212 N N . GLY A 1 294 ? 24.145 -20.108 -24.091 1.00 86.94 294 GLY A N 1
ATOM 2213 C CA . GLY A 1 294 ? 23.226 -20.106 -22.948 1.00 86.94 294 GLY A CA 1
ATOM 2214 C C . GLY A 1 294 ? 23.670 -19.202 -21.797 1.00 86.94 294 GLY A C 1
ATOM 2215 O O . GLY A 1 294 ? 22.868 -18.918 -20.913 1.00 86.94 294 GLY A O 1
ATOM 2216 N N . GLY A 1 295 ? 24.917 -18.717 -21.824 1.00 93.94 295 GLY A N 1
ATOM 2217 C CA . GLY A 1 295 ? 25.553 -18.046 -20.694 1.00 93.94 295 GLY A CA 1
ATOM 2218 C C . GLY A 1 295 ? 25.757 -18.973 -19.493 1.00 93.94 295 GLY A C 1
ATOM 2219 O O . GLY A 1 295 ? 25.632 -20.196 -19.577 1.00 93.94 295 GLY A O 1
ATOM 2220 N N . GLU A 1 296 ? 26.067 -18.369 -18.356 1.00 95.12 296 GLU A N 1
ATOM 2221 C CA . GLU A 1 296 ? 26.155 -19.022 -17.057 1.00 95.12 296 GLU A CA 1
ATOM 2222 C C . GLU A 1 296 ? 25.054 -18.475 -16.144 1.00 95.12 296 GLU A C 1
ATOM 2224 O O . GLU A 1 296 ? 24.810 -17.271 -16.137 1.00 95.12 296 GLU A O 1
ATOM 2229 N N . TYR A 1 297 ? 24.398 -19.335 -15.356 1.00 96.06 297 TYR A N 1
ATOM 2230 C CA . TYR A 1 297 ? 23.406 -18.895 -14.372 1.00 96.06 297 TYR A CA 1
ATOM 2231 C C . TYR A 1 297 ? 23.606 -19.517 -12.985 1.00 96.06 297 TYR A C 1
ATOM 2233 O O . TYR A 1 297 ? 24.337 -20.501 -12.804 1.00 96.06 297 TYR A O 1
ATOM 2241 N N . ARG A 1 298 ? 22.939 -18.921 -11.996 1.00 95.56 298 ARG A N 1
ATOM 2242 C CA . ARG A 1 298 ? 22.772 -19.417 -10.625 1.00 95.56 298 ARG A CA 1
ATOM 2243 C C . ARG A 1 298 ? 21.306 -19.303 -10.225 1.00 95.56 298 ARG A C 1
ATOM 2245 O O . ARG A 1 298 ? 20.702 -18.265 -10.467 1.00 95.56 298 ARG A O 1
ATOM 2252 N N . VAL A 1 299 ? 20.752 -20.335 -9.595 1.00 95.56 299 VAL A N 1
ATOM 2253 C CA . VAL A 1 299 ? 19.475 -20.246 -8.874 1.00 95.56 299 VAL A CA 1
ATOM 2254 C C . VAL A 1 299 ? 19.748 -19.508 -7.566 1.00 95.56 299 VAL A C 1
ATOM 2256 O O . VAL A 1 299 ? 20.525 -19.988 -6.737 1.00 95.56 299 VAL A O 1
ATOM 2259 N N . VAL A 1 300 ? 19.161 -18.325 -7.408 1.00 89.81 300 VAL A N 1
ATOM 2260 C CA . VAL A 1 300 ? 19.409 -17.438 -6.263 1.00 89.81 300 VAL A CA 1
ATOM 2261 C C . VAL A 1 300 ? 18.510 -17.835 -5.101 1.00 89.81 300 VAL A C 1
ATOM 2263 O O . VAL A 1 300 ? 19.010 -18.163 -4.023 1.00 89.81 300 VAL A O 1
ATOM 2266 N N . GLU A 1 301 ? 17.199 -17.872 -5.335 1.00 87.56 301 GLU A N 1
ATOM 2267 C CA . GLU A 1 301 ? 16.214 -18.292 -4.346 1.00 87.56 301 GLU A CA 1
ATOM 2268 C C . GLU A 1 301 ? 14.873 -18.713 -4.955 1.00 87.56 301 GLU A C 1
ATOM 2270 O O . GLU A 1 301 ? 14.625 -18.549 -6.152 1.00 87.56 301 GLU A O 1
ATOM 2275 N N . VAL A 1 302 ? 14.015 -19.284 -4.105 1.00 91.00 302 VAL A N 1
ATOM 2276 C CA . VAL A 1 302 ? 12.632 -19.640 -4.424 1.00 91.00 302 VAL A CA 1
ATOM 2277 C C . VAL A 1 302 ? 11.730 -19.141 -3.311 1.00 91.00 302 VAL A C 1
ATOM 2279 O O . VAL A 1 302 ? 11.923 -19.504 -2.153 1.00 91.00 302 VAL A O 1
ATOM 2282 N N . ASN A 1 303 ? 10.700 -18.393 -3.686 1.00 89.81 303 ASN A N 1
ATOM 2283 C CA . ASN A 1 303 ? 9.636 -17.965 -2.792 1.00 89.81 303 ASN A CA 1
ATOM 2284 C C . ASN A 1 303 ? 8.426 -18.890 -3.019 1.00 89.81 303 ASN A C 1
ATOM 2286 O O . ASN A 1 303 ? 7.743 -18.743 -4.037 1.00 89.81 303 ASN A O 1
ATOM 2290 N N . PRO A 1 304 ? 8.139 -19.872 -2.133 1.00 90.38 304 PRO A N 1
ATOM 2291 C CA . PRO A 1 304 ? 7.159 -20.941 -2.376 1.00 90.38 304 PRO A CA 1
ATOM 2292 C C . PRO A 1 304 ? 5.706 -20.499 -2.103 1.00 90.38 304 PRO A C 1
ATOM 2294 O O . PRO A 1 304 ? 4.904 -21.233 -1.516 1.00 90.38 304 PRO A O 1
ATOM 2297 N N . ARG A 1 305 ? 5.393 -19.262 -2.480 1.00 90.06 305 ARG A N 1
ATOM 2298 C CA . ARG A 1 305 ? 4.153 -18.537 -2.210 1.00 90.06 305 ARG A CA 1
ATOM 2299 C C . ARG A 1 305 ? 3.915 -17.503 -3.309 1.00 90.06 305 ARG A C 1
ATOM 2301 O O . ARG A 1 305 ? 4.806 -17.238 -4.116 1.00 90.06 305 ARG A O 1
ATOM 2308 N N . VAL A 1 306 ? 2.746 -16.871 -3.285 1.00 90.44 306 VAL A N 1
ATOM 2309 C CA . VAL A 1 306 ? 2.556 -15.596 -3.989 1.00 90.44 306 VAL A CA 1
ATOM 2310 C C . VAL A 1 306 ? 3.459 -14.514 -3.376 1.00 90.44 306 VAL A C 1
ATOM 2312 O O . VAL A 1 306 ? 3.856 -14.566 -2.205 1.00 90.44 306 VAL A O 1
ATOM 2315 N N . SER A 1 307 ? 3.826 -13.546 -4.199 1.00 89.88 307 SER A N 1
ATOM 2316 C CA . SER A 1 307 ? 4.770 -12.465 -3.917 1.00 89.88 307 SER A CA 1
ATOM 2317 C C . SER A 1 307 ? 4.336 -11.171 -4.613 1.00 89.88 307 SER A C 1
ATOM 2319 O O . SER A 1 307 ? 3.436 -11.193 -5.459 1.00 89.88 307 SER A O 1
ATOM 2321 N N . ARG A 1 308 ? 5.034 -10.065 -4.333 1.00 89.19 308 ARG A N 1
ATOM 2322 C CA . ARG A 1 308 ? 4.926 -8.827 -5.117 1.00 89.19 308 ARG A CA 1
ATOM 2323 C C . ARG A 1 308 ? 5.126 -9.089 -6.611 1.00 89.19 308 ARG A C 1
ATOM 2325 O O . ARG A 1 308 ? 4.269 -8.743 -7.415 1.00 89.19 308 ARG A O 1
ATOM 2332 N N . SER A 1 309 ? 6.175 -9.833 -6.966 1.00 91.19 309 SER A N 1
ATOM 2333 C CA . SER A 1 309 ? 6.459 -10.238 -8.348 1.00 91.19 309 SER A CA 1
ATOM 2334 C C . SER A 1 309 ? 5.308 -11.032 -8.981 1.00 91.19 309 SER A C 1
ATOM 2336 O O . SER A 1 309 ? 5.016 -10.860 -10.162 1.00 91.19 309 SER A O 1
ATOM 2338 N N . SER A 1 310 ? 4.579 -11.840 -8.203 1.00 92.56 310 SER A N 1
ATOM 2339 C CA . SER A 1 310 ? 3.401 -12.559 -8.701 1.00 92.56 310 SER A CA 1
ATOM 2340 C C . SER A 1 310 ? 2.188 -11.645 -8.931 1.00 92.56 310 SER A C 1
ATOM 2342 O O . SER A 1 310 ? 1.429 -11.861 -9.882 1.00 92.56 310 SER A O 1
ATOM 2344 N N . ALA A 1 311 ? 2.004 -10.601 -8.112 1.00 93.38 311 ALA A N 1
ATOM 2345 C CA . ALA A 1 311 ? 0.982 -9.583 -8.350 1.00 93.38 311 ALA A CA 1
ATOM 2346 C C . ALA A 1 311 ? 1.325 -8.786 -9.614 1.00 93.38 311 ALA A C 1
ATOM 2348 O O . ALA A 1 311 ? 0.519 -8.770 -10.546 1.00 93.38 311 ALA A O 1
ATOM 2349 N N . LEU A 1 312 ? 2.562 -8.286 -9.717 1.00 95.38 312 LEU A N 1
ATOM 2350 C CA . LEU A 1 312 ? 3.098 -7.632 -10.912 1.00 95.38 312 LEU A CA 1
ATOM 2351 C C . LEU A 1 312 ? 2.912 -8.496 -12.167 1.00 95.38 312 LEU A C 1
ATOM 2353 O O . LEU A 1 312 ? 2.351 -8.038 -13.158 1.00 95.38 312 LEU A O 1
ATOM 2357 N N . ALA A 1 313 ? 3.297 -9.772 -12.125 1.00 96.69 313 ALA A N 1
ATOM 2358 C CA . ALA A 1 313 ? 3.119 -10.704 -13.235 1.00 96.69 313 ALA A CA 1
ATOM 2359 C C . ALA A 1 313 ? 1.646 -10.941 -13.590 1.00 96.69 313 ALA A C 1
ATOM 2361 O O . ALA A 1 313 ? 1.312 -11.069 -14.773 1.00 96.69 313 ALA A O 1
ATOM 2362 N N . SER A 1 314 ? 0.757 -10.988 -12.594 1.00 96.06 314 SER A N 1
ATOM 2363 C CA . SER A 1 314 ? -0.682 -11.124 -12.830 1.00 96.06 314 SER A CA 1
ATOM 2364 C C . SER A 1 314 ? -1.229 -9.914 -13.581 1.00 96.06 314 SER A C 1
ATOM 2366 O O . SER A 1 314 ? -1.969 -10.086 -14.549 1.00 96.06 314 SER A O 1
ATOM 2368 N N . LYS A 1 315 ? -0.826 -8.698 -13.190 1.00 96.19 315 LYS A N 1
ATOM 2369 C CA . LYS A 1 315 ? -1.224 -7.468 -13.886 1.00 96.19 315 LYS A CA 1
ATOM 2370 C C . LYS A 1 315 ? -0.580 -7.371 -15.264 1.00 96.19 315 LYS A C 1
ATOM 2372 O O . LYS A 1 315 ? -1.273 -7.068 -16.228 1.00 96.19 315 LYS A O 1
ATOM 2377 N N . ALA A 1 316 ? 0.702 -7.697 -15.392 1.00 96.75 316 ALA A N 1
ATOM 2378 C CA . ALA A 1 316 ? 1.428 -7.620 -16.654 1.00 96.75 316 ALA A CA 1
ATOM 2379 C C . ALA A 1 316 ? 0.872 -8.575 -17.720 1.00 96.75 316 ALA A C 1
ATOM 2381 O O . ALA A 1 316 ? 0.789 -8.226 -18.894 1.00 96.75 316 ALA A O 1
ATOM 2382 N N . THR A 1 317 ? 0.481 -9.789 -17.329 1.00 96.38 317 THR A N 1
ATOM 2383 C CA . THR A 1 317 ? 0.060 -10.841 -18.273 1.00 96.38 317 THR A CA 1
ATOM 2384 C C . THR A 1 317 ? -1.453 -11.029 -18.359 1.00 96.38 317 THR A C 1
ATOM 2386 O O . THR A 1 317 ? -1.928 -11.734 -19.251 1.00 96.38 317 THR A O 1
ATOM 2389 N N . GLY A 1 318 ? -2.206 -10.480 -17.402 1.00 93.69 318 GLY A N 1
ATOM 2390 C CA . GLY A 1 318 ? -3.622 -10.772 -17.183 1.00 93.69 318 GLY A CA 1
ATOM 2391 C C . GLY A 1 318 ? -3.901 -12.154 -16.561 1.00 93.69 318 GLY A C 1
ATOM 2392 O O . GLY A 1 318 ? -5.051 -12.499 -16.289 1.00 93.69 318 GLY A O 1
ATOM 2393 N N . TYR A 1 319 ? -2.883 -12.981 -16.315 1.00 95.38 319 TYR A N 1
ATOM 2394 C CA . TYR A 1 319 ? -3.070 -14.313 -15.741 1.00 95.38 319 TYR A CA 1
ATOM 2395 C C . TYR A 1 319 ? -3.296 -14.223 -14.214 1.00 95.38 319 TYR A C 1
ATOM 2397 O O . TYR A 1 319 ? -2.389 -13.802 -13.501 1.00 95.38 319 TYR A O 1
ATOM 2405 N N . PRO A 1 320 ? -4.442 -14.659 -13.652 1.00 93.88 320 PRO A N 1
ATOM 2406 C CA . PRO A 1 320 ? -4.750 -14.450 -12.232 1.00 93.88 320 PRO A CA 1
ATOM 2407 C C . PRO A 1 320 ? -4.086 -15.512 -11.330 1.00 93.88 320 PRO A C 1
ATOM 2409 O O . PRO A 1 320 ? -4.688 -16.536 -10.987 1.00 93.88 320 PRO A O 1
ATOM 2412 N N . ILE A 1 321 ? -2.820 -15.295 -10.952 1.00 95.94 321 ILE A N 1
ATOM 2413 C CA . ILE A 1 321 ? -1.979 -16.293 -10.260 1.00 95.94 321 ILE A CA 1
ATOM 2414 C C . ILE A 1 321 ? -2.585 -16.745 -8.926 1.00 95.94 321 ILE A C 1
ATOM 2416 O O . ILE A 1 321 ? -2.667 -17.953 -8.676 1.00 95.94 321 ILE A O 1
ATOM 2420 N N . ALA A 1 322 ? -3.032 -15.813 -8.081 1.00 94.88 322 ALA A N 1
ATOM 2421 C CA . ALA A 1 322 ? -3.580 -16.126 -6.760 1.00 94.88 322 ALA A CA 1
ATOM 2422 C C . ALA A 1 322 ? -4.880 -16.942 -6.862 1.00 94.88 322 ALA A C 1
ATOM 2424 O O . ALA A 1 322 ? -5.023 -17.988 -6.220 1.00 94.88 322 ALA A O 1
ATOM 2425 N N . ARG A 1 323 ? -5.784 -16.541 -7.766 1.00 94.81 323 ARG A N 1
ATOM 2426 C CA . ARG A 1 323 ? -7.028 -17.266 -8.064 1.00 94.81 323 ARG A CA 1
ATOM 2427 C C . ARG A 1 323 ? -6.779 -18.699 -8.535 1.00 94.81 323 ARG A C 1
ATOM 2429 O O . ARG A 1 323 ? -7.431 -19.635 -8.067 1.00 94.81 323 ARG A O 1
ATOM 2436 N N . VAL A 1 324 ? -5.829 -18.893 -9.453 1.00 96.06 324 VAL A N 1
ATOM 2437 C CA . VAL A 1 324 ? -5.456 -20.231 -9.941 1.00 96.06 324 VAL A CA 1
ATOM 2438 C C . VAL A 1 324 ? -4.800 -21.050 -8.828 1.00 96.06 324 VAL A C 1
ATOM 2440 O O . VAL A 1 324 ? -5.134 -22.225 -8.672 1.00 96.06 324 VAL A O 1
ATOM 2443 N N . THR A 1 325 ? -3.934 -20.436 -8.018 1.00 95.94 325 THR A N 1
ATOM 2444 C CA . THR A 1 325 ? -3.277 -21.074 -6.865 1.00 95.94 325 THR A CA 1
ATOM 2445 C C . THR A 1 325 ? -4.299 -21.617 -5.869 1.00 95.94 325 THR A C 1
ATOM 2447 O O . THR A 1 325 ? -4.221 -22.790 -5.506 1.00 95.94 325 THR A O 1
ATOM 2450 N N . ALA A 1 326 ? -5.310 -20.827 -5.500 1.00 95.44 326 ALA A N 1
ATOM 2451 C CA . ALA A 1 326 ? -6.377 -21.256 -4.595 1.00 95.44 326 ALA A CA 1
ATOM 2452 C C . ALA A 1 326 ? -7.166 -22.464 -5.145 1.00 95.44 326 ALA A C 1
ATOM 2454 O O . ALA A 1 326 ? -7.390 -23.452 -4.441 1.00 95.44 326 ALA A O 1
ATOM 2455 N N . LYS A 1 327 ? -7.518 -22.449 -6.439 1.00 95.44 327 LYS A N 1
ATOM 2456 C CA . LYS A 1 327 ? -8.212 -23.573 -7.098 1.00 95.44 327 LYS A CA 1
ATOM 2457 C C . LYS A 1 327 ? -7.339 -24.831 -7.175 1.00 95.44 327 LYS A C 1
ATOM 2459 O O . LYS A 1 327 ? -7.833 -25.943 -6.969 1.00 95.44 327 LYS A O 1
ATOM 2464 N N . VAL A 1 328 ? -6.042 -24.678 -7.445 1.00 95.44 328 VAL A N 1
ATOM 2465 C CA . VAL A 1 328 ? -5.072 -25.784 -7.442 1.00 95.44 328 VAL A CA 1
ATOM 2466 C C . VAL A 1 328 ? -4.897 -26.365 -6.037 1.00 95.44 328 VAL A C 1
ATOM 2468 O O . VAL A 1 328 ? -4.865 -27.590 -5.907 1.00 95.44 328 VAL A O 1
ATOM 2471 N N . ALA A 1 329 ? -4.869 -25.534 -4.992 1.00 92.81 329 ALA A N 1
ATOM 2472 C CA . ALA A 1 329 ? -4.800 -25.980 -3.599 1.00 92.81 329 ALA A CA 1
ATOM 2473 C C . ALA A 1 329 ? -6.018 -26.840 -3.200 1.00 92.81 329 ALA A C 1
ATOM 2475 O O . ALA A 1 329 ? -5.862 -27.844 -2.506 1.00 92.81 329 ALA A O 1
ATOM 2476 N N . LEU A 1 330 ? -7.208 -26.544 -3.742 1.00 91.94 330 LEU A N 1
ATOM 2477 C CA . LEU A 1 330 ? -8.406 -27.396 -3.627 1.00 91.94 330 LEU A CA 1
ATOM 2478 C C . LEU A 1 330 ? -8.369 -28.668 -4.498 1.00 91.94 330 LEU A C 1
ATOM 2480 O O . LEU A 1 330 ? -9.283 -29.497 -4.460 1.00 91.94 330 LEU A O 1
ATOM 2484 N N . GLY A 1 331 ? -7.308 -28.857 -5.279 1.00 91.38 331 GLY A N 1
ATOM 2485 C CA . GLY A 1 331 ? -7.067 -30.049 -6.078 1.00 91.38 331 GLY A CA 1
ATOM 2486 C C . GLY A 1 331 ? -7.541 -29.964 -7.527 1.00 91.38 331 GLY A C 1
ATOM 2487 O O . GLY A 1 331 ? -7.584 -31.012 -8.178 1.00 91.38 331 GLY A O 1
ATOM 2488 N N . LYS A 1 332 ? -7.864 -28.777 -8.061 1.00 94.50 332 LYS A N 1
ATOM 2489 C CA . LYS A 1 332 ? -8.092 -28.596 -9.507 1.00 94.50 332 LYS A CA 1
ATOM 2490 C C . LYS A 1 332 ? -6.807 -28.774 -10.303 1.00 94.50 332 LYS A C 1
ATOM 2492 O O . LYS A 1 332 ? -5.696 -28.644 -9.787 1.00 94.50 332 LYS A O 1
ATOM 2497 N N . ARG A 1 333 ? -6.962 -29.078 -11.587 1.00 96.56 333 ARG A N 1
ATOM 2498 C CA . ARG A 1 333 ? -5.881 -29.069 -12.579 1.00 96.56 333 ARG A CA 1
ATOM 2499 C C . ARG A 1 333 ? -5.942 -27.821 -13.440 1.00 96.56 333 ARG A C 1
ATOM 2501 O O . ARG A 1 333 ? -7.023 -27.301 -13.701 1.00 96.56 333 ARG A O 1
ATOM 2508 N N . LEU A 1 334 ? -4.804 -27.391 -13.976 1.00 96.94 334 LEU A N 1
ATOM 2509 C CA . LEU A 1 334 ? -4.726 -26.199 -14.831 1.00 96.94 334 LEU A CA 1
ATOM 2510 C C . LEU A 1 334 ? -5.634 -26.310 -16.062 1.00 96.94 334 LEU A C 1
ATOM 2512 O O . LEU A 1 334 ? -6.241 -25.336 -16.490 1.00 96.94 334 LEU A O 1
ATOM 2516 N N . HIS A 1 335 ? -5.783 -27.518 -16.611 1.00 95.25 335 HIS A N 1
ATOM 2517 C CA . HIS A 1 335 ? -6.654 -27.773 -17.762 1.00 95.25 335 HIS A CA 1
ATOM 2518 C C . HIS A 1 335 ? -8.155 -27.835 -17.411 1.00 95.25 335 HIS A C 1
ATOM 2520 O O . HIS A 1 335 ? -8.989 -27.927 -18.311 1.00 95.25 335 HIS A O 1
ATOM 2526 N N . GLU A 1 336 ? -8.507 -27.828 -16.123 1.00 95.44 336 GLU A N 1
ATOM 2527 C CA . GLU A 1 336 ? -9.890 -27.771 -15.626 1.00 95.44 336 GLU A CA 1
ATOM 2528 C C . GLU A 1 336 ? -10.320 -26.336 -15.293 1.00 95.44 336 GLU A C 1
ATOM 2530 O O . GLU A 1 336 ? -11.516 -26.043 -15.270 1.00 95.44 336 GLU A O 1
ATOM 2535 N N . ILE A 1 337 ? -9.354 -25.445 -15.058 1.00 94.88 337 ILE A N 1
ATOM 2536 C CA . ILE A 1 337 ? -9.577 -24.032 -14.758 1.00 94.88 337 ILE A CA 1
ATOM 2537 C C . ILE A 1 337 ? -9.671 -23.274 -16.084 1.00 94.88 337 ILE A C 1
ATOM 2539 O O . ILE A 1 337 ? -8.803 -23.393 -16.948 1.00 94.88 337 ILE A O 1
ATOM 2543 N N . LYS A 1 338 ? -10.748 -22.514 -16.278 1.00 92.12 338 LYS A N 1
ATOM 2544 C CA . LYS A 1 338 ? -10.925 -21.692 -17.481 1.00 92.12 338 LYS A CA 1
ATOM 2545 C C . LYS A 1 338 ? -10.064 -20.437 -17.399 1.00 92.12 338 LYS A C 1
ATOM 2547 O O . LYS A 1 338 ? -9.901 -19.884 -16.319 1.00 92.12 338 LYS A O 1
ATOM 2552 N N . ASN A 1 339 ? -9.557 -19.991 -18.542 1.00 87.94 339 ASN A N 1
ATOM 2553 C CA . ASN A 1 339 ? -8.973 -18.662 -18.668 1.00 87.94 339 ASN A CA 1
ATOM 2554 C C . ASN A 1 339 ? -10.110 -17.651 -18.871 1.00 87.94 339 ASN A C 1
ATOM 2556 O O . ASN A 1 339 ? -10.825 -17.726 -19.872 1.00 87.94 339 ASN A O 1
ATOM 2560 N N . GLU A 1 340 ? -10.291 -16.740 -17.921 1.00 82.44 340 GLU A N 1
ATOM 2561 C CA . GLU A 1 340 ? -11.411 -15.793 -17.927 1.00 82.44 340 GLU A CA 1
ATOM 2562 C C . GLU A 1 340 ? -11.232 -14.662 -18.933 1.00 82.44 340 GLU A C 1
ATOM 2564 O O . GLU A 1 340 ? -12.215 -14.247 -19.541 1.00 82.44 340 GLU A O 1
ATOM 2569 N N . ILE A 1 341 ? -9.983 -14.270 -19.211 1.00 82.94 341 ILE A N 1
ATOM 2570 C CA . ILE A 1 341 ? -9.679 -13.218 -20.184 1.00 82.94 341 ILE A CA 1
ATOM 2571 C C . ILE A 1 341 ? -10.124 -13.610 -21.586 1.00 82.94 341 ILE A C 1
ATOM 2573 O O . ILE A 1 341 ? -10.707 -12.800 -22.295 1.00 82.94 341 ILE A O 1
ATOM 2577 N N . THR A 1 342 ? -9.875 -14.855 -21.996 1.00 85.50 342 THR A N 1
ATOM 2578 C CA . THR A 1 342 ? -10.228 -15.314 -23.353 1.00 85.50 342 THR A CA 1
ATOM 2579 C C . THR A 1 342 ? -11.572 -16.038 -23.416 1.00 85.50 342 THR A C 1
ATOM 2581 O O . THR A 1 342 ? -12.129 -16.204 -24.499 1.00 85.50 342 THR A O 1
ATOM 2584 N N . GLY A 1 343 ? -12.074 -16.573 -22.297 1.00 84.31 343 GLY A N 1
ATOM 2585 C CA . GLY A 1 343 ? -13.328 -17.336 -22.206 1.00 84.31 343 GLY A CA 1
ATOM 2586 C C . GLY A 1 343 ? -13.369 -18.676 -22.969 1.00 84.31 343 GLY A C 1
ATOM 2587 O O . GLY A 1 343 ? -14.265 -19.496 -22.734 1.00 84.31 343 GLY A O 1
ATOM 2588 N N . GLU A 1 344 ? -12.412 -18.935 -23.866 1.00 88.25 344 GLU A N 1
ATOM 2589 C CA . GLU A 1 344 ? -12.356 -20.108 -24.750 1.00 88.25 344 GLU A CA 1
ATOM 2590 C C . GLU A 1 344 ? -11.160 -21.041 -24.472 1.00 88.25 344 GLU A C 1
ATOM 2592 O O . GLU A 1 344 ? -11.143 -22.172 -24.971 1.00 88.25 344 GLU A O 1
ATOM 2597 N N . THR A 1 345 ? -10.186 -20.610 -23.660 1.00 92.75 345 THR A N 1
ATOM 2598 C CA . THR A 1 345 ? -8.993 -21.395 -23.286 1.00 92.75 345 THR A CA 1
ATOM 2599 C C . THR A 1 345 ? -8.995 -21.792 -21.797 1.00 92.75 345 THR A C 1
ATOM 2601 O O . THR A 1 345 ? -9.957 -21.546 -21.065 1.00 92.75 345 THR A O 1
ATOM 2604 N N . THR A 1 346 ? -7.953 -22.490 -21.342 1.00 94.94 346 THR A N 1
ATOM 2605 C CA . THR A 1 346 ? -7.786 -22.943 -19.946 1.00 94.94 346 THR A CA 1
ATOM 2606 C C . THR A 1 346 ? -6.564 -22.283 -19.324 1.00 94.94 346 THR A C 1
ATOM 2608 O O . THR A 1 346 ? -5.720 -21.785 -20.056 1.00 94.94 346 THR A O 1
ATOM 2611 N N . ALA A 1 347 ? -6.386 -22.374 -18.009 1.00 95.44 347 ALA A N 1
ATOM 2612 C CA . ALA A 1 347 ? -5.204 -21.888 -17.289 1.00 95.44 347 ALA A CA 1
ATOM 2613 C C . ALA A 1 347 ? -3.919 -22.718 -17.556 1.00 95.44 347 ALA A C 1
ATOM 2615 O O . ALA A 1 347 ? -2.943 -22.633 -16.827 1.00 95.44 347 ALA A O 1
ATOM 2616 N N . ALA A 1 348 ? -3.904 -23.571 -18.585 1.00 95.81 348 ALA A N 1
ATOM 2617 C CA . ALA A 1 348 ? -2.798 -24.482 -18.899 1.00 95.81 348 ALA A CA 1
ATOM 2618 C C . ALA A 1 348 ? -2.015 -23.998 -20.129 1.00 95.81 348 ALA A C 1
ATOM 2620 O O . ALA A 1 348 ? -1.974 -24.685 -21.153 1.00 95.81 348 ALA A O 1
ATOM 2621 N N . PHE A 1 349 ? -1.444 -22.800 -20.041 1.00 95.56 349 PHE A N 1
ATOM 2622 C CA . PHE A 1 349 ? -0.670 -22.152 -21.101 1.00 95.56 349 PHE A CA 1
ATOM 2623 C C . PHE A 1 349 ? 0.372 -21.208 -20.491 1.00 95.56 349 PHE A C 1
ATOM 2625 O O . PHE A 1 349 ? 0.261 -20.852 -19.324 1.00 95.56 349 PHE A O 1
ATOM 2632 N N . GLU A 1 350 ? 1.370 -20.824 -21.281 1.00 96.81 350 GLU A N 1
ATOM 2633 C CA . GLU A 1 350 ? 2.308 -19.753 -20.929 1.00 96.81 350 GLU A CA 1
ATOM 2634 C C . GLU A 1 350 ? 1.830 -18.482 -21.647 1.00 96.81 350 GLU A C 1
ATOM 2636 O O . GLU A 1 350 ? 1.663 -18.542 -22.873 1.00 96.81 350 GLU A O 1
ATOM 2641 N N . PRO A 1 351 ? 1.536 -17.382 -20.928 1.00 95.81 351 PRO A N 1
ATOM 2642 C CA . PRO A 1 351 ? 1.146 -16.117 -21.534 1.00 95.81 351 PRO A CA 1
ATOM 2643 C C . PRO A 1 351 ? 2.149 -15.601 -22.566 1.00 95.81 351 PRO A C 1
ATOM 2645 O O . PRO A 1 351 ? 3.359 -15.797 -22.450 1.00 95.81 351 PRO A O 1
ATOM 2648 N N . ALA A 1 352 ? 1.630 -14.899 -23.567 1.00 95.00 352 ALA A N 1
ATOM 2649 C CA . ALA A 1 352 ? 2.417 -14.135 -24.524 1.00 95.00 352 ALA A CA 1
ATOM 2650 C C . ALA A 1 352 ? 1.868 -12.709 -24.572 1.00 95.00 352 ALA A C 1
ATOM 2652 O O . ALA A 1 352 ? 0.665 -12.523 -24.733 1.00 95.00 352 ALA A O 1
ATOM 2653 N N . ILE A 1 353 ? 2.747 -11.718 -24.449 1.00 95.31 353 ILE A N 1
ATOM 2654 C CA . ILE A 1 353 ? 2.387 -10.296 -24.461 1.00 95.31 353 ILE A CA 1
ATOM 2655 C C . ILE A 1 353 ? 3.022 -9.603 -25.669 1.00 95.31 353 ILE A C 1
ATOM 2657 O O . ILE A 1 353 ? 4.121 -9.963 -26.094 1.00 95.31 353 ILE A O 1
ATOM 2661 N N . ASP A 1 354 ? 2.318 -8.638 -26.261 1.00 94.50 354 ASP A N 1
ATOM 2662 C CA . ASP A 1 354 ? 2.762 -7.856 -27.426 1.00 94.50 354 ASP A CA 1
ATOM 2663 C C . ASP A 1 354 ? 3.046 -6.385 -27.077 1.00 94.50 354 ASP A C 1
ATOM 2665 O O . ASP A 1 354 ? 2.969 -5.485 -27.919 1.00 94.50 354 ASP A O 1
ATOM 2669 N N . TYR A 1 355 ? 3.406 -6.173 -25.819 1.00 95.75 355 TYR A N 1
ATOM 2670 C CA . TYR A 1 355 ? 3.763 -4.911 -25.190 1.00 95.75 355 TYR A CA 1
ATOM 2671 C C . TYR A 1 355 ? 4.911 -5.145 -24.200 1.00 95.75 355 TYR A C 1
ATOM 2673 O O . TYR A 1 355 ? 5.325 -6.282 -23.958 1.00 95.75 355 TYR A O 1
ATOM 2681 N N . ILE A 1 356 ? 5.444 -4.055 -23.660 1.00 97.44 356 ILE A N 1
ATOM 2682 C CA . ILE A 1 356 ? 6.431 -4.040 -22.586 1.00 97.44 356 ILE A CA 1
ATOM 2683 C C . ILE A 1 356 ? 5.754 -3.454 -21.355 1.00 97.44 356 ILE A C 1
ATOM 2685 O O . ILE A 1 356 ? 5.000 -2.487 -21.453 1.00 97.44 356 ILE A O 1
ATOM 2689 N N . VAL A 1 357 ? 6.023 -4.065 -20.210 1.00 98.56 357 VAL A N 1
ATOM 2690 C CA . VAL A 1 357 ? 5.628 -3.560 -18.901 1.00 98.56 357 VAL A CA 1
ATOM 2691 C C . VAL A 1 357 ? 6.882 -3.128 -18.162 1.00 98.56 357 VAL A C 1
ATOM 2693 O O . VAL A 1 357 ? 7.869 -3.867 -18.157 1.00 98.56 357 VAL A O 1
ATOM 2696 N N . THR A 1 358 ? 6.834 -1.957 -17.532 1.00 98.62 358 THR A N 1
ATOM 2697 C CA . THR A 1 358 ? 7.907 -1.428 -16.684 1.00 98.62 358 THR A CA 1
ATOM 2698 C C . THR A 1 358 ? 7.357 -1.166 -15.290 1.00 98.62 358 THR A C 1
ATOM 2700 O O . THR A 1 358 ? 6.329 -0.506 -15.148 1.00 98.62 358 THR A O 1
ATOM 2703 N N . LYS A 1 359 ? 8.056 -1.657 -14.268 1.00 98.00 359 LYS A N 1
ATOM 2704 C CA . LYS A 1 359 ? 7.824 -1.352 -12.856 1.00 98.00 359 LYS A CA 1
ATOM 2705 C C . LYS A 1 359 ? 8.921 -0.426 -12.348 1.00 98.00 359 LYS A C 1
ATOM 2707 O O . LYS A 1 359 ? 10.098 -0.683 -12.599 1.00 98.00 359 LYS A O 1
ATOM 2712 N N . VAL A 1 360 ? 8.538 0.605 -11.600 1.00 97.31 360 VAL A N 1
ATOM 2713 C CA . VAL A 1 360 ? 9.439 1.534 -10.901 1.00 97.31 360 VAL A CA 1
ATOM 2714 C C . VAL A 1 360 ? 9.055 1.561 -9.412 1.00 97.31 360 VAL A C 1
ATOM 2716 O O . VAL A 1 360 ? 7.877 1.746 -9.105 1.00 97.31 360 VAL A O 1
ATOM 2719 N N . PRO A 1 361 ? 9.998 1.348 -8.475 1.00 96.19 361 PRO A N 1
ATOM 2720 C CA . PRO A 1 361 ? 9.723 1.468 -7.042 1.00 96.19 361 PRO A CA 1
ATOM 2721 C C . PRO A 1 361 ? 9.445 2.915 -6.605 1.00 96.19 361 PRO A C 1
ATOM 2723 O O . PRO A 1 361 ? 9.828 3.871 -7.274 1.00 96.19 361 PRO A O 1
ATOM 2726 N N . ARG A 1 362 ? 8.819 3.075 -5.435 1.00 94.00 362 ARG A N 1
ATOM 2727 C CA . ARG A 1 362 ? 8.572 4.363 -4.773 1.00 94.00 362 ARG A CA 1
ATOM 2728 C C . ARG A 1 362 ? 9.242 4.400 -3.400 1.00 94.00 362 ARG A C 1
ATOM 2730 O O . ARG A 1 362 ? 8.993 3.533 -2.568 1.00 94.00 362 ARG A O 1
ATOM 2737 N N . TRP A 1 363 ? 10.054 5.429 -3.140 1.00 93.50 363 TRP A N 1
ATOM 2738 C CA . TRP A 1 363 ? 10.838 5.581 -1.901 1.00 93.50 363 TRP A CA 1
ATOM 2739 C C . TRP A 1 363 ? 10.415 6.783 -1.059 1.00 93.50 363 TRP A C 1
ATOM 2741 O O . TRP A 1 363 ? 10.189 7.843 -1.635 1.00 93.50 363 TRP A O 1
ATOM 2751 N N . PRO A 1 364 ? 10.402 6.700 0.282 1.00 90.69 364 PRO A N 1
ATOM 2752 C CA . PRO A 1 364 ? 10.019 7.806 1.164 1.00 90.69 364 PRO A CA 1
ATOM 2753 C C . PRO A 1 364 ? 11.190 8.759 1.493 1.00 90.69 364 PRO A C 1
ATOM 2755 O O . PRO A 1 364 ? 11.333 9.193 2.635 1.00 90.69 364 PRO A O 1
ATOM 2758 N N . LYS A 1 365 ? 12.062 9.073 0.523 1.00 87.19 365 LYS A N 1
ATOM 2759 C CA . LYS A 1 365 ? 13.289 9.873 0.749 1.00 87.19 365 LYS A CA 1
ATOM 2760 C C . LYS A 1 365 ? 13.000 11.243 1.373 1.00 87.19 365 LYS A C 1
ATOM 2762 O O . LYS A 1 365 ? 13.761 11.722 2.205 1.00 87.19 365 LYS A O 1
ATOM 2767 N N . ASP A 1 366 ? 11.867 11.839 1.021 1.00 78.38 366 ASP A N 1
ATOM 2768 C CA . ASP A 1 366 ? 11.404 13.130 1.527 1.00 78.38 366 ASP A CA 1
ATOM 2769 C C . ASP A 1 366 ? 11.049 13.137 3.024 1.00 78.38 366 ASP A C 1
ATOM 2771 O O . ASP A 1 366 ? 11.055 14.208 3.626 1.00 78.38 366 ASP A O 1
ATOM 2775 N N . LYS A 1 367 ? 10.780 11.968 3.623 1.00 83.56 367 LYS A N 1
ATOM 2776 C CA . LYS A 1 367 ? 10.369 11.807 5.032 1.00 83.56 367 LYS A CA 1
ATOM 2777 C C . LYS A 1 367 ? 11.496 11.376 5.968 1.00 83.56 367 LYS A C 1
ATOM 2779 O O . LYS A 1 367 ? 11.334 11.385 7.188 1.00 83.56 367 LYS A O 1
ATOM 2784 N N . PHE A 1 368 ? 12.631 10.972 5.406 1.00 88.31 368 PHE A N 1
ATOM 2785 C CA . PHE A 1 368 ? 13.765 10.442 6.157 1.00 88.31 368 PHE A CA 1
ATOM 2786 C C . PHE A 1 368 ? 15.074 11.103 5.703 1.00 88.31 368 PHE A C 1
ATOM 2788 O O . PHE A 1 368 ? 15.922 10.436 5.112 1.00 88.31 368 PHE A O 1
ATOM 2795 N N . PRO A 1 369 ? 15.266 12.407 5.978 1.00 81.38 369 PRO A N 1
ATOM 2796 C CA . PRO A 1 369 ? 16.443 13.152 5.521 1.00 81.38 369 PRO A CA 1
ATOM 2797 C C . PRO A 1 369 ? 17.765 12.648 6.125 1.00 81.38 369 PRO A C 1
ATOM 2799 O O . PRO A 1 369 ? 18.819 12.840 5.525 1.00 81.38 369 PRO A O 1
ATOM 2802 N N . ASP A 1 370 ? 17.703 11.994 7.289 1.00 85.56 370 ASP A N 1
ATOM 2803 C CA . ASP A 1 370 ? 18.861 11.415 7.984 1.00 85.56 370 ASP A CA 1
ATOM 2804 C C . ASP A 1 370 ? 19.255 10.022 7.453 1.00 85.56 370 ASP A C 1
ATOM 2806 O O . ASP A 1 370 ? 20.276 9.468 7.863 1.00 85.56 370 ASP A O 1
ATOM 2810 N N . VAL A 1 371 ? 18.448 9.428 6.567 1.00 89.94 371 VAL A N 1
ATOM 2811 C CA . VAL A 1 371 ? 18.669 8.073 6.050 1.00 89.94 371 VAL A CA 1
ATOM 2812 C C . VAL A 1 371 ? 19.417 8.135 4.727 1.00 89.94 371 VAL A C 1
ATOM 2814 O O . VAL A 1 371 ? 19.047 8.866 3.810 1.00 89.94 371 VAL A O 1
ATOM 2817 N N . ASP A 1 372 ? 20.446 7.302 4.603 1.00 89.12 372 ASP A N 1
ATOM 2818 C CA . ASP A 1 372 ? 21.115 7.072 3.329 1.00 89.12 372 ASP A CA 1
ATOM 2819 C C . ASP A 1 372 ? 20.262 6.155 2.436 1.00 89.12 372 ASP A C 1
ATOM 2821 O O . ASP A 1 372 ? 19.946 5.015 2.798 1.00 89.12 372 ASP A O 1
ATOM 2825 N N . PHE A 1 373 ? 19.887 6.652 1.256 1.00 91.31 373 PHE A N 1
ATOM 2826 C CA . PHE A 1 373 ? 19.083 5.941 0.259 1.00 91.31 373 PHE A CA 1
ATOM 2827 C C . PHE A 1 373 ? 19.925 5.287 -0.849 1.00 91.31 373 PHE A C 1
ATOM 2829 O O . PHE A 1 373 ? 19.412 5.062 -1.942 1.00 91.31 373 PHE A O 1
ATOM 2836 N N . GLU A 1 374 ? 21.181 4.918 -0.584 1.00 92.12 374 GLU A N 1
ATOM 2837 C CA . GLU A 1 374 ? 21.892 3.960 -1.444 1.00 92.12 374 GLU A CA 1
ATOM 2838 C C . GLU A 1 374 ? 21.089 2.647 -1.555 1.00 92.12 374 GLU A C 1
ATOM 2840 O O . GLU A 1 374 ? 20.645 2.076 -0.546 1.00 92.12 374 GLU A O 1
ATOM 2845 N N . LEU A 1 375 ? 20.842 2.201 -2.787 1.00 91.44 375 LEU A N 1
ATOM 2846 C CA . LEU A 1 375 ? 20.070 1.000 -3.095 1.00 91.44 375 LEU A CA 1
ATOM 2847 C C . LEU A 1 375 ? 20.956 -0.238 -2.957 1.00 91.44 375 LEU A C 1
ATOM 2849 O O . LEU A 1 375 ? 22.103 -0.259 -3.390 1.00 91.44 375 LEU A O 1
ATOM 2853 N N . GLY A 1 376 ? 20.407 -1.300 -2.379 1.00 87.81 376 GLY A N 1
ATOM 2854 C CA . GLY A 1 376 ? 21.156 -2.525 -2.130 1.00 87.81 376 GLY A CA 1
ATOM 2855 C C . GLY A 1 376 ? 20.239 -3.732 -1.946 1.00 87.81 376 GLY A C 1
ATOM 2856 O O . GLY A 1 376 ? 19.077 -3.695 -2.355 1.00 87.81 376 GLY A O 1
ATOM 2857 N N . PRO A 1 377 ? 20.716 -4.813 -1.307 1.00 81.81 377 PRO A N 1
ATOM 2858 C CA . PRO A 1 377 ? 19.959 -6.057 -1.180 1.00 81.81 377 PRO A CA 1
ATOM 2859 C C . PRO A 1 377 ? 18.863 -6.016 -0.101 1.00 81.81 377 PRO A C 1
ATOM 2861 O O . PRO A 1 377 ? 18.095 -6.968 0.013 1.00 81.81 377 PRO A O 1
ATOM 2864 N N . ALA A 1 378 ? 18.788 -4.949 0.699 1.00 82.12 378 ALA A N 1
ATOM 2865 C CA . ALA A 1 378 ? 17.724 -4.723 1.671 1.00 82.12 378 ALA A CA 1
ATOM 2866 C C . ALA A 1 378 ? 16.775 -3.637 1.153 1.00 82.12 378 ALA A C 1
ATOM 2868 O O . ALA A 1 378 ? 17.219 -2.555 0.768 1.00 82.12 378 ALA A O 1
ATOM 2869 N N . MET A 1 379 ? 15.475 -3.932 1.157 1.00 88.56 379 MET A N 1
ATOM 2870 C CA . MET A 1 379 ? 14.461 -3.012 0.643 1.00 88.56 379 MET A CA 1
ATOM 2871 C C . MET A 1 379 ? 14.272 -1.768 1.523 1.00 88.56 379 MET A C 1
ATOM 2873 O O . MET A 1 379 ? 14.249 -1.871 2.750 1.00 88.56 379 MET A O 1
ATOM 2877 N N . LYS A 1 380 ? 14.053 -0.623 0.868 1.00 92.62 380 LYS A N 1
ATOM 2878 C CA . LYS A 1 380 ? 13.720 0.698 1.432 1.00 92.62 380 LYS A CA 1
ATOM 2879 C C . LYS A 1 380 ? 12.508 1.349 0.745 1.00 92.62 380 LYS A C 1
ATOM 2881 O O . LYS A 1 380 ? 11.959 2.323 1.261 1.00 92.62 380 LYS A O 1
ATOM 2886 N N . SER A 1 381 ? 12.098 0.848 -0.418 1.00 93.44 381 SER A N 1
ATOM 2887 C CA . SER A 1 381 ? 10.898 1.276 -1.138 1.00 93.44 381 SER A CA 1
ATOM 2888 C C . SER A 1 381 ? 9.619 0.898 -0.381 1.00 93.44 381 SER A C 1
ATOM 2890 O O . SER A 1 381 ? 9.514 -0.166 0.230 1.00 93.44 381 SER A O 1
ATOM 2892 N N . THR A 1 382 ? 8.634 1.794 -0.406 1.00 93.12 382 THR A N 1
ATOM 2893 C CA . THR A 1 382 ? 7.342 1.648 0.286 1.00 93.12 382 THR A CA 1
ATOM 2894 C C . THR A 1 382 ? 6.217 1.168 -0.623 1.00 93.12 382 THR A C 1
ATOM 2896 O O . THR A 1 382 ? 5.178 0.759 -0.119 1.00 93.12 382 THR A O 1
ATOM 2899 N N . GLY A 1 383 ? 6.417 1.219 -1.937 1.00 93.94 383 GLY A N 1
ATOM 2900 C CA . GLY A 1 383 ? 5.456 0.766 -2.937 1.00 93.94 383 GLY A CA 1
ATOM 2901 C C . GLY A 1 383 ? 6.074 0.775 -4.329 1.00 93.94 383 GLY A C 1
ATOM 2902 O O . GLY A 1 383 ? 7.287 0.944 -4.483 1.00 93.94 383 GLY A O 1
ATOM 2903 N N . GLU A 1 384 ? 5.242 0.603 -5.349 1.00 95.88 384 GLU A N 1
ATOM 2904 C CA . GLU A 1 384 ? 5.673 0.543 -6.742 1.00 95.88 384 GLU A CA 1
ATOM 2905 C C . GLU A 1 384 ? 4.591 1.041 -7.701 1.00 95.88 384 GLU A C 1
ATOM 2907 O O . GLU A 1 384 ? 3.393 0.946 -7.433 1.00 95.88 384 GLU A O 1
ATOM 2912 N N . ALA A 1 385 ? 5.038 1.561 -8.838 1.00 96.56 385 ALA A N 1
ATOM 2913 C CA . ALA A 1 385 ? 4.207 1.915 -9.974 1.00 96.56 385 ALA A CA 1
ATOM 2914 C C . ALA A 1 385 ? 4.512 0.982 -11.145 1.00 96.56 385 ALA A C 1
ATOM 2916 O O . ALA A 1 385 ? 5.666 0.609 -11.372 1.00 96.56 385 ALA A O 1
ATOM 2917 N N . MET A 1 386 ? 3.489 0.642 -11.922 1.00 97.94 386 MET A N 1
ATOM 2918 C CA . MET A 1 386 ? 3.619 -0.130 -13.153 1.00 97.94 386 MET A CA 1
ATOM 2919 C C . MET A 1 386 ? 3.062 0.680 -14.324 1.00 97.94 386 MET A C 1
ATOM 2921 O O . MET A 1 386 ? 2.097 1.424 -14.188 1.00 97.94 386 MET A O 1
ATOM 2925 N N . ALA A 1 387 ? 3.645 0.512 -15.503 1.00 98.12 387 ALA A N 1
ATOM 2926 C CA . ALA A 1 387 ? 3.055 1.005 -16.735 1.00 98.12 387 ALA A CA 1
ATOM 2927 C C . ALA A 1 387 ? 3.223 0.014 -17.879 1.00 98.12 387 ALA A C 1
ATOM 2929 O O . ALA A 1 387 ? 4.114 -0.834 -17.860 1.00 98.12 387 ALA A O 1
ATOM 2930 N N . ILE A 1 388 ? 2.357 0.153 -18.883 1.00 98.19 388 ILE A N 1
ATOM 2931 C CA . ILE A 1 388 ? 2.355 -0.662 -20.096 1.00 98.19 388 ILE A CA 1
ATOM 2932 C C . ILE A 1 388 ? 2.543 0.253 -21.307 1.00 98.19 388 ILE A C 1
ATOM 2934 O O . ILE A 1 388 ? 1.825 1.243 -21.459 1.00 98.19 388 ILE A O 1
ATOM 2938 N N . GLY A 1 389 ? 3.489 -0.090 -22.181 1.00 95.88 389 GLY A N 1
ATOM 2939 C CA . GLY A 1 389 ? 3.735 0.595 -23.449 1.00 95.88 389 GLY A CA 1
ATOM 2940 C C . GLY A 1 389 ? 4.058 -0.384 -24.578 1.00 95.88 389 GLY A C 1
ATOM 2941 O O . GLY A 1 389 ? 4.480 -1.519 -24.360 1.00 95.88 389 GLY A O 1
ATOM 2942 N N . ARG A 1 390 ? 3.889 0.041 -25.830 1.00 93.69 390 ARG A N 1
ATOM 2943 C CA . ARG A 1 390 ? 4.232 -0.767 -27.020 1.00 93.69 390 ARG A CA 1
ATOM 2944 C C . ARG A 1 390 ? 5.732 -0.778 -27.308 1.00 93.69 390 ARG A C 1
ATOM 2946 O O . ARG A 1 390 ? 6.210 -1.584 -28.109 1.00 93.69 390 ARG A O 1
ATOM 2953 N N . THR A 1 391 ? 6.467 0.126 -26.671 1.00 95.00 391 THR A N 1
ATOM 2954 C CA . THR A 1 391 ? 7.925 0.230 -26.710 1.00 95.00 391 THR A CA 1
ATOM 2955 C C . THR A 1 391 ? 8.474 0.369 -25.295 1.00 95.00 391 THR A C 1
ATOM 2957 O O . THR A 1 391 ? 7.735 0.681 -24.362 1.00 95.00 391 THR A O 1
ATOM 2960 N N . PHE A 1 392 ? 9.776 0.125 -25.129 1.00 97.00 392 PHE A N 1
ATOM 2961 C CA . PHE A 1 392 ? 10.417 0.263 -23.823 1.00 97.00 392 PHE A CA 1
ATOM 2962 C C . PHE A 1 392 ? 10.416 1.725 -23.390 1.00 97.00 392 PHE A C 1
ATOM 2964 O O . PHE A 1 392 ? 10.114 2.013 -22.240 1.00 97.00 392 PHE A O 1
ATOM 2971 N N . GLU A 1 393 ? 10.724 2.629 -24.321 1.00 97.31 393 GLU A N 1
ATOM 2972 C CA . GLU A 1 393 ? 10.769 4.065 -24.079 1.00 97.31 393 GLU A CA 1
ATOM 2973 C C . GLU A 1 393 ? 9.419 4.578 -23.546 1.00 97.31 393 GLU A C 1
ATOM 2975 O O . GLU A 1 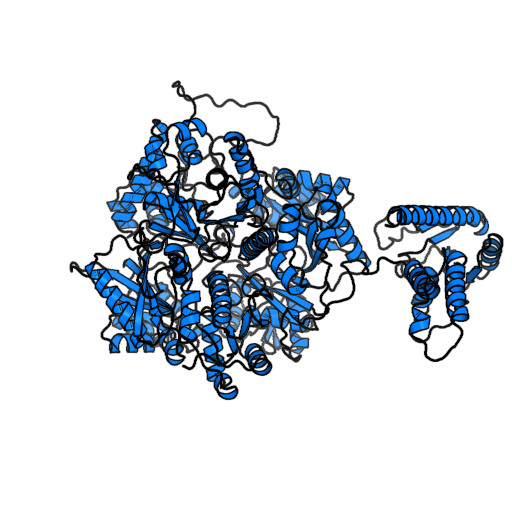393 ? 9.374 5.201 -22.486 1.00 97.31 393 GLU A O 1
ATOM 2980 N N . GLU A 1 394 ? 8.318 4.201 -24.208 1.00 96.69 394 GLU A N 1
ATOM 2981 C CA . GLU A 1 394 ? 6.960 4.586 -23.800 1.00 96.69 394 GLU A CA 1
ATOM 2982 C C . GLU A 1 394 ? 6.582 4.003 -22.434 1.00 96.69 394 GLU A C 1
ATOM 2984 O O . GLU A 1 394 ? 6.086 4.720 -21.567 1.00 96.69 394 GLU A O 1
ATOM 2989 N N . SER A 1 395 ? 6.856 2.711 -22.223 1.00 97.94 395 SER A N 1
ATOM 2990 C CA . SER A 1 395 ? 6.585 2.028 -20.954 1.00 97.94 395 SER A CA 1
ATOM 2991 C C . SER A 1 395 ? 7.379 2.640 -19.793 1.00 97.94 395 SER A C 1
ATOM 2993 O O . SER A 1 395 ? 6.840 2.842 -18.708 1.00 97.94 395 SER A O 1
ATOM 2995 N N . LEU A 1 396 ? 8.653 2.986 -20.015 1.00 98.25 396 LEU A N 1
ATOM 2996 C CA . LEU A 1 396 ? 9.511 3.611 -19.011 1.00 98.25 396 LEU A CA 1
ATOM 2997 C C . LEU A 1 396 ? 9.031 5.019 -18.647 1.00 98.25 396 LEU A C 1
ATOM 2999 O O . LEU A 1 396 ? 8.880 5.300 -17.462 1.00 98.25 396 LEU A O 1
ATOM 3003 N N . LEU A 1 397 ? 8.766 5.893 -19.626 1.00 97.75 397 LEU A N 1
ATOM 3004 C CA . LEU A 1 397 ? 8.300 7.254 -19.331 1.00 97.75 397 LEU A CA 1
ATOM 3005 C C . LEU A 1 397 ? 6.947 7.245 -18.615 1.00 97.75 397 LEU A C 1
ATOM 3007 O O . LEU A 1 397 ? 6.744 8.039 -17.696 1.00 97.75 397 LEU A O 1
ATOM 3011 N N . LYS A 1 398 ? 6.046 6.322 -18.978 1.00 97.94 398 LYS A N 1
ATOM 3012 C CA . LYS A 1 398 ? 4.792 6.103 -18.243 1.00 97.94 398 LYS A CA 1
ATOM 3013 C C . LYS A 1 398 ? 5.048 5.673 -16.805 1.00 97.94 398 LYS A C 1
ATOM 3015 O O . LYS A 1 398 ? 4.417 6.215 -15.903 1.00 97.94 398 LYS A O 1
ATOM 3020 N N . ALA A 1 399 ? 5.970 4.740 -16.579 1.00 97.94 399 ALA A N 1
ATOM 3021 C CA . ALA A 1 399 ? 6.284 4.251 -15.239 1.00 97.94 399 ALA A CA 1
ATOM 3022 C C . ALA A 1 399 ? 6.947 5.326 -14.360 1.00 97.94 399 ALA A C 1
ATOM 3024 O O . ALA A 1 399 ? 6.619 5.426 -13.182 1.00 97.94 399 ALA A O 1
ATOM 3025 N N . LEU A 1 400 ? 7.824 6.167 -14.923 1.00 96.88 400 LEU A N 1
ATOM 3026 C CA . LEU A 1 400 ? 8.469 7.259 -14.186 1.00 96.88 400 LEU A CA 1
ATOM 3027 C C . LEU A 1 400 ? 7.452 8.306 -13.722 1.00 96.88 400 LEU A C 1
ATOM 3029 O O . LEU A 1 400 ? 7.372 8.560 -12.523 1.00 96.88 400 LEU A O 1
ATOM 3033 N N . ARG A 1 401 ? 6.586 8.821 -14.608 1.00 94.81 401 ARG A N 1
ATOM 3034 C CA . ARG A 1 401 ? 5.520 9.754 -14.175 1.00 94.81 401 ARG A CA 1
ATOM 3035 C C . ARG A 1 401 ? 4.497 9.099 -13.247 1.00 94.81 401 ARG A C 1
ATOM 3037 O O . ARG A 1 401 ? 3.952 9.750 -12.368 1.00 94.81 401 ARG A O 1
ATOM 3044 N N . SER A 1 402 ? 4.278 7.793 -13.409 1.00 95.56 402 SER A N 1
ATOM 3045 C CA . SER A 1 402 ? 3.418 6.997 -12.530 1.00 95.56 402 SER A CA 1
ATOM 3046 C C . SER A 1 402 ? 3.967 6.836 -11.118 1.00 95.56 402 SER A C 1
ATOM 3048 O O . SER A 1 402 ? 3.189 6.561 -10.213 1.00 95.56 402 SER A O 1
ATOM 3050 N N . SER A 1 403 ? 5.285 6.948 -10.931 1.00 92.50 403 SER A N 1
ATOM 3051 C CA . SER A 1 403 ? 5.930 6.717 -9.636 1.00 92.50 403 SER A CA 1
ATOM 3052 C C . SER A 1 403 ? 5.664 7.826 -8.617 1.00 92.50 403 SER A C 1
ATOM 3054 O O . SER A 1 403 ? 5.902 7.616 -7.428 1.00 92.50 403 SER A O 1
ATOM 3056 N N . GLU A 1 404 ? 5.190 8.993 -9.070 1.00 86.62 404 GLU A N 1
ATOM 3057 C CA . GLU A 1 404 ? 5.017 10.189 -8.234 1.00 86.62 404 GLU A CA 1
ATOM 3058 C C . GLU A 1 404 ? 6.272 10.523 -7.416 1.00 86.62 404 GLU A C 1
ATOM 3060 O O . GLU A 1 404 ? 6.230 10.836 -6.215 1.00 86.62 404 GLU A O 1
ATOM 3065 N N . TYR A 1 405 ? 7.420 10.330 -8.057 1.00 87.38 405 TYR A N 1
ATOM 3066 C CA . TYR A 1 405 ? 8.726 10.572 -7.486 1.00 87.38 405 TYR A CA 1
ATOM 3067 C C . TYR A 1 405 ? 9.420 11.691 -8.254 1.00 87.38 405 TYR A C 1
ATOM 3069 O O . TYR A 1 405 ? 9.847 11.496 -9.394 1.00 87.38 405 TYR A O 1
ATOM 3077 N N . ASP A 1 406 ? 9.568 12.833 -7.589 1.00 81.56 406 ASP A N 1
ATOM 3078 C CA . ASP A 1 406 ? 10.422 13.919 -8.052 1.00 81.56 406 ASP A CA 1
ATOM 3079 C C . ASP A 1 406 ? 11.874 13.649 -7.631 1.00 81.56 406 ASP A C 1
ATOM 3081 O O . ASP A 1 406 ? 12.118 13.332 -6.455 1.00 81.56 406 ASP A O 1
ATOM 3085 N N . PRO A 1 407 ? 12.851 13.786 -8.546 1.00 80.88 407 PRO A N 1
ATOM 3086 C CA . PRO A 1 407 ? 14.250 13.599 -8.202 1.00 80.88 407 PRO A CA 1
ATOM 3087 C C . PRO A 1 407 ? 14.694 14.628 -7.157 1.00 80.88 407 PRO A C 1
ATOM 3089 O O . PRO A 1 407 ? 14.369 15.812 -7.241 1.00 80.88 407 PRO A O 1
ATOM 3092 N N . ALA A 1 408 ? 15.460 14.184 -6.161 1.00 77.56 408 ALA A N 1
ATOM 3093 C CA . ALA A 1 408 ? 15.892 15.052 -5.062 1.00 77.56 408 ALA A CA 1
ATOM 3094 C C . ALA A 1 408 ? 17.107 15.927 -5.422 1.00 77.56 408 ALA A C 1
ATOM 3096 O O . ALA A 1 408 ? 17.398 16.898 -4.721 1.00 77.56 408 ALA A O 1
ATOM 3097 N N . ALA A 1 409 ? 17.849 15.554 -6.466 1.00 82.12 409 ALA A N 1
ATOM 3098 C CA . ALA A 1 409 ? 19.034 16.269 -6.913 1.00 82.12 409 ALA A CA 1
ATOM 3099 C C . ALA A 1 409 ? 18.667 17.458 -7.817 1.00 82.12 409 ALA A C 1
ATOM 3101 O O . ALA A 1 409 ? 17.929 17.293 -8.783 1.00 82.12 409 ALA A O 1
ATOM 3102 N N . ASP A 1 410 ? 19.246 18.632 -7.540 1.00 84.62 410 ASP A N 1
ATOM 3103 C CA . ASP A 1 410 ? 19.341 19.728 -8.514 1.00 84.62 410 ASP A CA 1
ATOM 3104 C C . ASP A 1 410 ? 20.573 19.462 -9.382 1.00 84.62 410 ASP A C 1
ATOM 3106 O O . ASP A 1 410 ? 21.718 19.702 -8.975 1.00 84.62 410 ASP A O 1
ATOM 3110 N N . TRP A 1 411 ? 20.355 18.932 -10.583 1.00 86.81 411 TRP A N 1
ATOM 3111 C CA . TRP A 1 411 ? 21.426 18.546 -11.490 1.00 86.81 411 TRP A CA 1
ATOM 3112 C C . TRP A 1 411 ? 22.286 19.751 -11.874 1.00 86.81 411 TRP A C 1
ATOM 3114 O O . TRP A 1 411 ? 23.482 19.595 -12.120 1.00 86.81 411 TRP A O 1
ATOM 3124 N N . SER A 1 412 ? 21.745 20.974 -11.849 1.00 83.31 412 SER A N 1
ATOM 3125 C CA . SER A 1 412 ? 22.513 22.189 -12.137 1.00 83.31 412 SER A CA 1
ATOM 3126 C C . SER A 1 412 ? 23.595 22.502 -11.090 1.00 83.31 412 SER A C 1
ATOM 3128 O O . SER A 1 412 ? 24.575 23.192 -11.407 1.00 83.31 412 SER A O 1
ATOM 3130 N N . GLU A 1 413 ? 23.451 21.977 -9.870 1.00 86.25 413 GLU A N 1
ATOM 3131 C CA . GLU A 1 413 ? 24.426 22.099 -8.782 1.00 86.25 413 GLU A CA 1
ATOM 3132 C C . GLU A 1 413 ? 25.390 20.903 -8.697 1.00 86.25 413 GLU A C 1
ATOM 3134 O O . GLU A 1 413 ? 26.486 21.050 -8.150 1.00 86.25 413 GLU A O 1
ATOM 3139 N N . VAL A 1 414 ? 25.035 19.764 -9.298 1.00 90.88 414 VAL A N 1
ATOM 3140 C CA . VAL A 1 414 ? 25.846 18.537 -9.330 1.00 90.88 414 VAL A CA 1
ATOM 3141 C C . VAL A 1 414 ? 26.940 18.635 -10.399 1.00 90.88 414 VAL A C 1
ATOM 3143 O O . VAL A 1 414 ? 26.675 18.820 -11.592 1.00 90.88 414 VAL A O 1
ATOM 3146 N N . SER A 1 415 ? 28.204 18.486 -10.000 1.00 94.81 415 SER A N 1
ATOM 3147 C CA . SER A 1 415 ? 29.331 18.415 -10.940 1.00 94.81 415 SER A CA 1
ATOM 3148 C C . SER A 1 415 ? 29.401 17.072 -11.673 1.00 94.81 415 SER A C 1
ATOM 3150 O O . SER A 1 415 ? 28.865 16.078 -11.207 1.00 94.81 415 SER A O 1
ATOM 3152 N N . ASP A 1 416 ? 30.105 17.012 -12.808 1.00 95.50 416 ASP A N 1
ATOM 3153 C CA . ASP A 1 416 ? 30.283 15.747 -13.545 1.00 95.50 416 ASP A CA 1
ATOM 3154 C C . ASP A 1 416 ? 30.966 14.663 -12.688 1.00 95.50 416 ASP A C 1
ATOM 3156 O O . ASP A 1 416 ? 30.640 13.490 -12.812 1.00 95.50 416 ASP A O 1
ATOM 3160 N N . GLU A 1 417 ? 31.882 15.054 -11.789 1.00 95.88 417 GLU A N 1
ATOM 3161 C CA . GLU A 1 417 ? 32.543 14.124 -10.859 1.00 95.88 417 GLU A CA 1
ATOM 3162 C C . GLU A 1 417 ? 31.539 13.550 -9.849 1.00 95.88 417 GLU A C 1
ATOM 3164 O O . GLU A 1 417 ? 31.517 12.341 -9.643 1.00 95.88 417 GLU A O 1
ATOM 3169 N N . GLU A 1 418 ? 30.674 14.393 -9.276 1.00 95.19 418 GLU A N 1
ATOM 3170 C CA . GLU A 1 418 ? 29.612 13.959 -8.357 1.00 95.19 418 GLU A CA 1
ATOM 3171 C C . GLU A 1 418 ? 28.555 13.105 -9.079 1.00 95.19 418 GLU A C 1
ATOM 3173 O O . GLU A 1 418 ? 28.168 12.061 -8.562 1.00 95.19 418 GLU A O 1
ATOM 3178 N N . LEU A 1 419 ? 28.149 13.471 -10.303 1.00 95.56 419 LEU A N 1
ATOM 3179 C CA . LEU A 1 419 ? 27.229 12.683 -11.135 1.00 95.56 419 LEU A CA 1
ATOM 3180 C C . LEU A 1 419 ? 27.770 11.264 -11.381 1.00 95.56 419 LEU A C 1
ATOM 3182 O O . LEU A 1 419 ? 27.046 10.280 -11.224 1.00 95.56 419 LEU A O 1
ATOM 3186 N N . GLU A 1 420 ? 29.055 11.153 -11.729 1.00 96.38 420 GLU A N 1
ATOM 3187 C CA . GLU A 1 420 ? 29.731 9.869 -11.929 1.00 96.38 420 GLU A CA 1
ATOM 3188 C C . GLU A 1 420 ? 29.773 9.035 -10.643 1.00 96.38 420 GLU A C 1
ATOM 3190 O O . GLU A 1 420 ? 29.405 7.856 -10.665 1.00 96.38 420 GLU A O 1
ATOM 3195 N N . THR A 1 421 ? 30.229 9.613 -9.526 1.00 94.38 421 THR A N 1
ATOM 3196 C CA . THR A 1 421 ? 30.525 8.834 -8.315 1.00 94.38 421 THR A CA 1
ATOM 3197 C C . THR A 1 421 ? 29.321 8.594 -7.414 1.00 94.38 421 THR A C 1
ATOM 3199 O O . THR A 1 421 ? 29.216 7.508 -6.852 1.00 94.38 421 THR A O 1
ATOM 3202 N N . GLU A 1 422 ? 28.426 9.571 -7.266 1.00 92.12 422 GLU A N 1
ATOM 3203 C CA . GLU A 1 422 ? 27.343 9.545 -6.268 1.00 92.12 422 GLU A CA 1
ATOM 3204 C C . GLU A 1 422 ? 25.990 9.098 -6.843 1.00 92.12 422 GLU A C 1
ATOM 3206 O O . GLU A 1 422 ? 25.130 8.679 -6.077 1.00 92.12 422 GLU A O 1
ATOM 3211 N N . PHE A 1 423 ? 25.802 9.139 -8.171 1.00 94.12 423 PHE A N 1
ATOM 3212 C CA . PHE A 1 423 ? 24.510 8.812 -8.799 1.00 94.12 423 PHE A CA 1
ATOM 3213 C C . PHE A 1 423 ? 24.572 7.697 -9.848 1.00 94.12 423 PHE A C 1
ATOM 3215 O O . PHE A 1 423 ? 23.663 6.873 -9.922 1.00 94.12 423 PHE A O 1
ATOM 3222 N N . LEU A 1 424 ? 25.610 7.665 -10.693 1.00 95.88 424 LEU A N 1
ATOM 3223 C CA . LEU A 1 424 ? 25.750 6.620 -11.714 1.00 95.88 424 LEU A CA 1
ATOM 3224 C C . LEU A 1 424 ? 26.410 5.358 -11.144 1.00 95.88 424 LEU A C 1
ATOM 3226 O O . LEU A 1 424 ? 25.891 4.258 -11.353 1.00 95.88 424 LEU A O 1
ATOM 3230 N N . THR A 1 425 ? 27.520 5.524 -10.414 1.00 94.88 425 THR A N 1
ATOM 3231 C CA . THR A 1 425 ? 28.261 4.413 -9.789 1.00 94.88 425 THR A CA 1
ATOM 3232 C C . THR A 1 425 ? 27.571 3.907 -8.525 1.00 94.88 425 THR A C 1
ATOM 3234 O O . THR A 1 425 ? 27.372 2.703 -8.398 1.00 94.88 425 THR A O 1
ATOM 3237 N N . SER A 1 426 ? 27.197 4.807 -7.605 1.00 91.62 426 SER A N 1
ATOM 3238 C CA . SER A 1 426 ? 26.407 4.440 -6.424 1.00 91.62 426 SER A CA 1
ATOM 3239 C C . SER A 1 426 ? 24.914 4.492 -6.768 1.00 91.62 426 SER A C 1
ATOM 3241 O O . SER A 1 426 ? 24.418 5.553 -7.158 1.00 91.62 426 SER A O 1
ATOM 3243 N N . PRO A 1 427 ? 24.190 3.363 -6.713 1.00 92.75 427 PRO A N 1
ATOM 3244 C CA . PRO A 1 427 ? 22.792 3.328 -7.101 1.00 92.75 427 PRO A CA 1
ATOM 3245 C C . PRO A 1 427 ? 21.919 4.042 -6.065 1.00 92.75 427 PRO A C 1
ATOM 3247 O O . PRO A 1 427 ? 21.938 3.727 -4.880 1.00 92.75 427 PRO A O 1
ATOM 3250 N N . THR A 1 428 ? 21.102 4.984 -6.527 1.00 94.31 428 THR A N 1
ATOM 3251 C CA . THR A 1 428 ? 20.146 5.742 -5.708 1.00 94.31 428 THR A CA 1
ATOM 3252 C C . THR A 1 428 ? 18.793 5.821 -6.427 1.00 94.31 428 THR A C 1
ATOM 3254 O O . THR A 1 428 ? 18.743 5.593 -7.641 1.00 94.31 428 THR A O 1
ATOM 3257 N N . PRO A 1 429 ? 17.693 6.194 -5.741 1.00 94.44 429 PRO A N 1
ATOM 3258 C CA . PRO A 1 429 ? 16.404 6.469 -6.388 1.00 94.44 429 PRO A CA 1
ATOM 3259 C C . PRO A 1 429 ? 16.485 7.450 -7.574 1.00 94.44 429 PRO A C 1
ATOM 3261 O O . PRO A 1 429 ? 15.709 7.353 -8.520 1.00 94.44 429 PRO A O 1
ATOM 3264 N N . ASP A 1 430 ? 17.460 8.366 -7.553 1.00 93.88 430 ASP A N 1
ATOM 3265 C CA . ASP A 1 430 ? 17.663 9.401 -8.572 1.00 93.88 430 ASP A CA 1
ATOM 3266 C C . ASP A 1 430 ? 18.401 8.885 -9.833 1.00 93.88 430 ASP A C 1
ATOM 3268 O O . ASP A 1 430 ? 18.508 9.598 -10.835 1.00 93.88 430 ASP A O 1
ATOM 3272 N N . ARG A 1 431 ? 18.905 7.641 -9.829 1.00 95.44 431 ARG A N 1
ATOM 3273 C CA . ARG A 1 431 ? 19.755 7.074 -10.896 1.00 95.44 431 ARG A CA 1
ATOM 3274 C C . ARG A 1 431 ? 19.132 7.096 -12.303 1.00 95.44 431 ARG A C 1
ATOM 3276 O O . ARG A 1 431 ? 19.863 7.419 -13.244 1.00 95.44 431 ARG A O 1
ATOM 3283 N N . PRO A 1 432 ? 17.829 6.803 -12.516 1.00 95.19 432 PRO A N 1
ATOM 3284 C CA . PRO A 1 432 ? 17.217 6.924 -13.842 1.00 95.19 432 PRO A CA 1
ATOM 3285 C C . PRO A 1 432 ? 17.333 8.337 -14.430 1.00 95.19 432 PRO A C 1
ATOM 3287 O O . PRO A 1 432 ? 17.637 8.490 -15.613 1.00 95.19 432 PRO A O 1
ATOM 3290 N N . TYR A 1 433 ? 17.156 9.361 -13.595 1.00 95.00 433 TYR A N 1
ATOM 3291 C CA . TYR A 1 433 ? 17.249 10.767 -13.986 1.00 95.00 433 TYR A CA 1
ATOM 3292 C C . TYR A 1 433 ? 18.702 11.202 -14.196 1.00 95.00 433 TYR A C 1
ATOM 3294 O O . TYR A 1 433 ? 18.999 11.896 -15.169 1.00 95.00 433 TYR A O 1
ATOM 3302 N N . ALA A 1 434 ? 19.626 10.697 -13.372 1.00 95.88 434 ALA A N 1
ATOM 3303 C CA . ALA A 1 434 ? 21.063 10.891 -13.555 1.00 95.88 434 ALA A CA 1
ATOM 3304 C C . ALA A 1 434 ? 21.551 10.387 -14.924 1.00 95.88 434 ALA A C 1
ATOM 3306 O O . ALA A 1 434 ? 22.424 10.999 -15.538 1.00 95.88 434 ALA A O 1
ATOM 3307 N N . MET A 1 435 ? 20.980 9.290 -15.439 1.00 96.88 435 MET A N 1
ATOM 3308 C CA . MET A 1 435 ? 21.297 8.801 -16.785 1.00 96.88 435 MET A CA 1
ATOM 3309 C C . MET A 1 435 ? 20.811 9.751 -17.885 1.00 96.88 435 MET A C 1
ATOM 3311 O O . MET A 1 435 ? 21.538 9.952 -18.859 1.00 96.88 435 MET A O 1
ATOM 3315 N N . PHE A 1 436 ? 19.620 10.347 -17.755 1.00 96.38 436 PHE A N 1
ATOM 3316 C CA . PHE A 1 436 ? 19.165 11.365 -18.710 1.00 96.38 436 PHE A CA 1
ATOM 3317 C C . PHE A 1 436 ? 20.082 12.592 -18.685 1.00 96.38 436 PHE A C 1
ATOM 3319 O O . PHE A 1 436 ? 20.539 13.034 -19.740 1.00 96.38 436 PHE A O 1
ATOM 3326 N N . GLU A 1 437 ? 20.437 13.066 -17.489 1.00 95.12 437 GLU A N 1
ATOM 3327 C CA . GLU A 1 437 ? 21.364 14.185 -17.310 1.00 95.12 437 GLU A CA 1
ATOM 3328 C C . GLU A 1 437 ? 22.755 13.887 -17.893 1.00 95.12 437 GLU A C 1
ATOM 3330 O O . GLU A 1 437 ? 23.350 14.729 -18.565 1.00 95.12 437 GLU A O 1
ATOM 3335 N N . ALA A 1 438 ? 23.274 12.669 -17.716 1.00 96.69 438 ALA A N 1
ATOM 3336 C CA . ALA A 1 438 ? 24.547 12.265 -18.307 1.00 96.69 438 ALA A CA 1
ATOM 3337 C C . ALA A 1 438 ? 24.534 12.418 -19.840 1.00 96.69 438 ALA A C 1
ATOM 3339 O O . ALA A 1 438 ? 25.502 12.908 -20.430 1.00 96.69 438 ALA A O 1
ATOM 3340 N N . PHE A 1 439 ? 23.430 12.063 -20.505 1.00 96.69 439 PHE A N 1
ATOM 3341 C CA . PHE A 1 439 ? 23.307 12.233 -21.955 1.00 96.69 439 PHE A CA 1
ATOM 3342 C C . PHE A 1 439 ? 23.144 13.690 -22.388 1.00 96.69 439 PHE A C 1
ATOM 3344 O O . PHE A 1 439 ? 23.725 14.063 -23.411 1.00 96.69 439 PHE A O 1
ATOM 3351 N N . GLU A 1 440 ? 22.459 14.525 -21.604 1.00 92.31 440 GLU A N 1
ATOM 3352 C CA . GLU A 1 440 ? 22.440 15.983 -21.810 1.00 92.31 440 GLU A CA 1
ATOM 3353 C C . GLU A 1 440 ? 23.853 16.592 -21.708 1.00 92.31 440 GLU A C 1
ATOM 3355 O O . GLU A 1 440 ? 24.177 17.565 -22.396 1.00 92.31 440 GLU A O 1
ATOM 3360 N N . ARG A 1 441 ? 24.742 15.975 -20.915 1.00 93.62 441 ARG A N 1
ATOM 3361 C CA . ARG A 1 441 ? 26.161 16.347 -20.759 1.00 93.62 441 ARG A CA 1
ATOM 3362 C C . ARG A 1 441 ? 27.121 15.645 -21.721 1.00 93.62 441 ARG A C 1
ATOM 3364 O O . ARG A 1 441 ? 28.333 15.666 -21.505 1.00 93.62 441 ARG A O 1
ATOM 3371 N N . ASP A 1 442 ? 26.609 15.065 -22.806 1.00 95.19 442 ASP A N 1
ATOM 3372 C CA . ASP A 1 442 ? 27.386 14.386 -23.851 1.00 95.19 442 ASP A CA 1
ATOM 3373 C C . ASP A 1 442 ? 28.151 13.120 -23.387 1.00 95.19 442 ASP A C 1
ATOM 3375 O O . ASP A 1 442 ? 29.075 12.679 -24.087 1.00 95.19 442 ASP A O 1
ATOM 3379 N N . PHE A 1 443 ? 27.778 12.488 -22.264 1.00 97.81 443 PHE A N 1
ATOM 3380 C CA . PHE A 1 443 ? 28.340 11.184 -21.891 1.00 97.81 443 PHE A CA 1
ATOM 3381 C C . PHE A 1 443 ? 28.016 10.148 -22.976 1.00 97.81 443 PHE A C 1
ATOM 3383 O O . PHE A 1 443 ? 26.945 10.131 -23.597 1.00 97.81 443 PHE A O 1
ATOM 3390 N N . SER A 1 444 ? 28.968 9.264 -23.255 1.00 98.19 444 SER A N 1
ATOM 3391 C CA . SER A 1 444 ? 28.760 8.165 -24.190 1.00 98.19 444 SER A CA 1
ATOM 3392 C C . SER A 1 444 ? 28.028 6.995 -23.532 1.00 98.19 444 SER A C 1
ATOM 3394 O O . SER A 1 444 ? 28.084 6.798 -22.323 1.00 98.19 444 SER A O 1
ATOM 3396 N N . VAL A 1 445 ? 27.364 6.176 -24.354 1.00 98.38 445 VAL A N 1
ATOM 3397 C CA . VAL A 1 445 ? 26.723 4.931 -23.894 1.00 98.38 445 VAL A CA 1
ATOM 3398 C C . VAL A 1 445 ? 27.744 4.026 -23.198 1.00 98.38 445 VAL A C 1
ATOM 3400 O O . VAL A 1 445 ? 27.442 3.494 -22.141 1.00 98.38 445 VAL A O 1
ATOM 3403 N N . ASP A 1 446 ? 28.960 3.909 -23.747 1.00 98.31 446 ASP A N 1
ATOM 3404 C CA . ASP A 1 446 ? 30.033 3.097 -23.159 1.00 98.31 446 ASP A CA 1
ATOM 3405 C C . ASP A 1 446 ? 30.418 3.582 -21.748 1.00 98.31 446 ASP A C 1
ATOM 3407 O O . ASP A 1 446 ? 30.621 2.759 -20.861 1.00 98.31 446 ASP A O 1
ATOM 3411 N N . GLU A 1 447 ? 30.494 4.903 -21.534 1.00 98.06 447 GLU A N 1
ATOM 3412 C CA . GLU A 1 447 ? 30.800 5.491 -20.219 1.00 98.06 447 GLU A CA 1
ATOM 3413 C C . GLU A 1 447 ? 29.683 5.199 -19.210 1.00 98.06 447 GLU A C 1
ATOM 3415 O O . GLU A 1 447 ? 29.962 4.726 -18.113 1.00 98.06 447 GLU A O 1
ATOM 3420 N N . VAL A 1 448 ? 28.416 5.399 -19.588 1.00 98.06 448 VAL A N 1
ATOM 3421 C CA . VAL A 1 448 ? 27.277 5.126 -18.693 1.00 98.06 448 VAL A CA 1
ATOM 3422 C C . VAL A 1 448 ? 27.154 3.629 -18.384 1.00 98.06 448 VAL A C 1
ATOM 3424 O O . VAL A 1 448 ? 26.893 3.272 -17.240 1.00 98.06 448 VAL A O 1
ATOM 3427 N N . VAL A 1 449 ? 27.396 2.739 -19.353 1.00 97.62 449 VAL A N 1
ATOM 3428 C CA . VAL A 1 449 ? 27.434 1.280 -19.120 1.00 97.62 449 VAL A CA 1
ATOM 3429 C C . VAL A 1 449 ? 28.557 0.900 -18.152 1.00 97.62 449 VAL A C 1
ATOM 3431 O O . VAL A 1 449 ? 28.338 0.069 -17.279 1.00 97.62 449 VAL A O 1
ATOM 3434 N N . GLU A 1 450 ? 29.753 1.484 -18.283 1.00 96.94 450 GLU A N 1
ATOM 3435 C CA . GLU A 1 450 ? 30.881 1.196 -17.381 1.00 96.94 450 GLU A CA 1
ATOM 3436 C C . GLU A 1 450 ? 30.608 1.664 -15.946 1.00 96.94 450 GLU A C 1
ATOM 3438 O O . GLU A 1 450 ? 30.996 0.976 -15.006 1.00 96.94 450 GLU A O 1
ATOM 3443 N N . LEU A 1 451 ? 29.933 2.804 -15.779 1.00 96.75 451 LEU A N 1
ATOM 3444 C CA . LEU A 1 451 ? 29.596 3.356 -14.464 1.00 96.75 451 LEU A CA 1
ATOM 3445 C C . LEU A 1 451 ? 28.427 2.624 -13.805 1.00 96.75 451 LEU A C 1
ATOM 3447 O O . LEU A 1 451 ? 28.439 2.422 -12.597 1.00 96.75 451 LEU A O 1
ATOM 3451 N N . THR A 1 452 ? 27.409 2.258 -14.587 1.00 95.75 452 THR A N 1
ATOM 3452 C CA . THR A 1 452 ? 26.153 1.739 -14.032 1.00 95.75 452 THR A CA 1
ATOM 3453 C C . THR A 1 452 ? 26.054 0.219 -14.014 1.00 95.75 452 THR A C 1
ATOM 3455 O O . THR A 1 452 ? 25.220 -0.328 -13.295 1.00 95.75 452 THR A O 1
ATOM 3458 N N . GLU A 1 453 ? 26.846 -0.450 -14.855 1.00 94.62 453 GLU A N 1
ATOM 3459 C CA . GLU A 1 453 ? 26.758 -1.878 -15.183 1.00 94.62 453 GLU A CA 1
ATOM 3460 C C . GLU A 1 453 ? 25.424 -2.307 -15.836 1.00 94.62 453 GLU A C 1
ATOM 3462 O O . GLU A 1 453 ? 25.236 -3.477 -16.189 1.00 94.62 453 GLU A O 1
ATOM 3467 N N . ILE A 1 454 ? 24.527 -1.350 -16.108 1.00 96.06 454 ILE A N 1
ATOM 3468 C CA . ILE A 1 454 ? 23.283 -1.563 -16.847 1.00 96.06 454 ILE A CA 1
ATOM 3469 C C . ILE A 1 454 ? 23.616 -1.918 -18.299 1.00 96.06 454 ILE A C 1
ATOM 3471 O O . ILE A 1 454 ? 24.518 -1.362 -18.931 1.00 96.06 454 ILE A O 1
ATOM 3475 N N . ARG A 1 455 ? 22.871 -2.870 -18.868 1.00 95.31 455 ARG A N 1
ATOM 3476 C CA . ARG A 1 455 ? 23.151 -3.379 -20.216 1.00 95.31 455 ARG A CA 1
ATOM 3477 C C . ARG A 1 455 ? 22.984 -2.303 -21.287 1.00 95.31 455 ARG A C 1
ATOM 3479 O O . ARG A 1 455 ? 21.999 -1.569 -21.304 1.00 95.31 455 ARG A O 1
ATOM 3486 N N . GLU A 1 456 ? 23.909 -2.316 -22.252 1.00 96.69 456 GLU A N 1
ATOM 3487 C CA . GLU A 1 456 ? 23.982 -1.386 -23.394 1.00 96.69 456 GLU A CA 1
ATOM 3488 C C . GLU A 1 456 ? 22.620 -1.154 -24.065 1.00 96.69 456 GLU A C 1
ATOM 3490 O O . GLU A 1 456 ? 22.270 -0.023 -24.382 1.00 96.69 456 GLU A O 1
ATOM 3495 N N . TRP A 1 457 ? 21.809 -2.207 -24.218 1.00 96.94 457 TRP A N 1
ATOM 3496 C CA . TRP A 1 457 ? 20.476 -2.113 -24.813 1.00 96.94 457 TRP A CA 1
ATOM 3497 C C . TRP A 1 457 ? 19.558 -1.118 -24.082 1.00 96.94 457 TRP A C 1
ATOM 3499 O O . TRP A 1 457 ? 18.869 -0.344 -24.750 1.00 96.94 457 TRP A O 1
ATOM 3509 N N . TYR A 1 458 ? 19.543 -1.103 -22.747 1.00 97.88 458 TYR A N 1
ATOM 3510 C CA . TYR A 1 458 ? 18.741 -0.151 -21.970 1.00 97.88 458 TYR A CA 1
ATOM 3511 C C . TYR A 1 458 ? 19.344 1.246 -22.040 1.00 97.88 458 TYR A C 1
ATOM 3513 O O . TYR A 1 458 ? 18.640 2.204 -22.349 1.00 97.88 458 TYR A O 1
ATOM 3521 N N . VAL A 1 459 ? 20.659 1.356 -21.854 1.00 98.44 459 VAL A N 1
ATOM 3522 C CA . VAL A 1 459 ? 21.382 2.635 -21.865 1.00 98.44 459 VAL A CA 1
ATOM 3523 C C . VAL A 1 459 ? 21.221 3.367 -23.210 1.00 98.44 459 VAL A C 1
ATOM 3525 O O . VAL A 1 459 ? 20.979 4.573 -23.244 1.00 98.44 459 VAL A O 1
ATOM 3528 N N . GLU A 1 460 ? 21.235 2.646 -24.339 1.00 98.25 460 GLU A N 1
ATOM 3529 C CA . GLU A 1 460 ? 20.915 3.205 -25.662 1.00 98.25 460 GLU A CA 1
ATOM 3530 C C . GLU A 1 460 ? 19.505 3.813 -25.740 1.00 98.25 460 GLU A C 1
ATOM 3532 O O . GLU A 1 460 ? 19.284 4.744 -26.513 1.00 98.25 460 GLU A O 1
ATOM 3537 N N . ARG A 1 461 ? 18.534 3.280 -24.993 1.00 97.62 461 ARG A N 1
ATOM 3538 C CA . ARG A 1 461 ? 17.136 3.744 -24.999 1.00 97.62 461 ARG A CA 1
ATOM 3539 C C . ARG A 1 461 ? 16.921 4.935 -24.080 1.00 97.62 461 ARG A C 1
ATOM 3541 O O . ARG A 1 461 ? 16.244 5.867 -24.500 1.00 97.62 461 ARG A O 1
ATOM 3548 N N . TYR A 1 462 ? 17.581 4.969 -22.922 1.00 98.00 462 TYR A N 1
ATOM 3549 C CA . TYR A 1 462 ? 17.689 6.194 -22.118 1.00 98.00 462 TYR A CA 1
ATOM 3550 C C . TYR A 1 462 ? 18.244 7.347 -22.960 1.00 98.00 462 TYR A C 1
ATOM 3552 O O . TYR A 1 462 ? 17.673 8.435 -22.990 1.00 98.00 462 TYR A O 1
ATOM 3560 N N . LYS A 1 463 ? 19.288 7.079 -23.754 1.00 97.88 463 LYS A N 1
ATOM 3561 C CA . LYS A 1 463 ? 19.828 8.067 -24.688 1.00 97.88 463 LYS A CA 1
ATOM 3562 C C . LYS A 1 463 ? 18.819 8.518 -25.749 1.00 97.88 463 LYS A C 1
ATOM 3564 O O . LYS A 1 463 ? 18.777 9.700 -26.067 1.00 97.88 463 LYS A O 1
ATOM 3569 N N . ARG A 1 464 ? 18.011 7.612 -26.313 1.00 97.00 464 ARG A N 1
ATOM 3570 C CA . ARG A 1 464 ? 16.972 7.988 -27.296 1.00 97.00 464 ARG A CA 1
ATOM 3571 C C . ARG A 1 464 ? 15.917 8.905 -26.697 1.00 97.00 464 ARG A C 1
ATOM 3573 O O . ARG A 1 464 ? 15.483 9.820 -27.386 1.00 97.00 464 ARG A O 1
ATOM 3580 N N . ILE A 1 465 ? 15.517 8.656 -25.453 1.00 97.50 465 ILE A N 1
ATOM 3581 C CA . ILE A 1 465 ? 14.590 9.521 -24.717 1.00 97.50 465 ILE A CA 1
ATOM 3582 C C . ILE A 1 465 ? 15.209 10.911 -24.537 1.00 97.50 465 ILE A C 1
ATOM 3584 O O . ILE A 1 465 ? 14.578 11.896 -24.912 1.00 97.50 465 ILE A O 1
ATOM 3588 N N . ALA A 1 466 ? 16.457 10.985 -24.060 1.00 95.81 466 ALA A N 1
ATOM 3589 C CA . ALA A 1 466 ? 17.180 12.250 -23.906 1.00 95.81 466 ALA A CA 1
ATOM 3590 C C . ALA A 1 466 ? 17.283 13.023 -25.236 1.00 95.81 466 ALA A C 1
ATOM 3592 O O . ALA A 1 466 ? 16.886 14.181 -25.331 1.00 95.81 466 ALA A O 1
ATOM 3593 N N . GLU A 1 467 ? 17.696 12.355 -26.319 1.00 94.69 467 GLU A N 1
ATOM 3594 C CA . GLU A 1 467 ? 17.753 12.959 -27.657 1.00 94.69 467 GLU A CA 1
ATOM 3595 C C . GLU A 1 467 ? 16.373 13.430 -28.157 1.00 94.69 467 GLU A C 1
ATOM 3597 O O . GLU A 1 467 ? 16.277 14.468 -28.818 1.00 94.69 467 GLU A O 1
ATOM 3602 N N . ALA A 1 468 ? 15.304 12.685 -27.855 1.00 95.00 468 ALA A N 1
ATOM 3603 C CA . ALA A 1 468 ? 13.939 13.041 -28.230 1.00 95.00 468 ALA A CA 1
ATOM 3604 C C . ALA A 1 468 ? 13.415 14.254 -27.448 1.00 95.00 468 ALA A C 1
ATOM 3606 O O . ALA A 1 468 ? 12.698 15.065 -28.032 1.00 95.00 468 ALA A O 1
ATOM 3607 N N . ALA A 1 469 ? 13.809 14.432 -26.184 1.00 94.31 469 ALA A N 1
ATOM 3608 C CA . ALA A 1 469 ? 13.418 15.585 -25.373 1.00 94.31 469 ALA A CA 1
ATOM 3609 C C . ALA A 1 469 ? 13.981 16.919 -25.897 1.00 94.31 469 ALA A C 1
ATOM 3611 O O . ALA A 1 469 ? 13.369 17.967 -25.704 1.00 94.31 469 ALA A O 1
ATOM 3612 N N . GLY A 1 470 ? 15.099 16.894 -26.631 1.00 90.44 470 GLY A N 1
ATOM 3613 C CA . GLY A 1 470 ? 15.657 18.082 -27.289 1.00 90.44 470 GLY A CA 1
ATOM 3614 C C . GLY A 1 470 ? 14.948 18.495 -28.591 1.00 90.44 470 GLY A C 1
ATOM 3615 O O . GLY A 1 470 ? 15.101 19.631 -29.047 1.00 90.44 470 GLY A O 1
ATOM 3616 N N . ALA A 1 471 ? 14.168 17.603 -29.213 1.00 92.00 471 ALA A N 1
ATOM 3617 C CA . ALA A 1 471 ? 13.538 17.834 -30.519 1.00 92.00 471 ALA A CA 1
ATOM 3618 C C . ALA A 1 471 ? 12.388 18.878 -30.525 1.00 92.00 471 ALA A C 1
ATOM 3620 O O . ALA A 1 471 ? 12.303 19.661 -31.486 1.00 92.00 471 ALA A O 1
ATOM 3621 N N . PRO A 1 472 ? 11.536 18.982 -29.479 1.00 92.88 472 PRO A N 1
ATOM 3622 C CA . PRO A 1 472 ? 10.446 19.957 -29.419 1.00 92.88 472 PRO A CA 1
ATOM 3623 C C . PRO A 1 472 ? 10.890 21.418 -29.538 1.00 92.88 472 PRO A C 1
ATOM 3625 O O . PRO A 1 472 ? 10.180 22.218 -30.153 1.00 92.88 472 PRO A O 1
ATOM 3628 N N . ALA A 1 473 ? 12.087 21.768 -29.053 1.00 87.88 473 ALA A N 1
ATOM 3629 C CA . ALA A 1 473 ? 12.649 23.117 -29.177 1.00 87.88 473 ALA A CA 1
ATOM 3630 C C . ALA A 1 473 ? 12.827 23.571 -30.644 1.00 87.88 473 ALA A C 1
ATOM 3632 O O . ALA A 1 473 ? 12.755 24.766 -30.946 1.00 87.88 473 ALA A O 1
ATOM 3633 N N . ASP A 1 474 ? 13.002 22.623 -31.570 1.00 88.44 474 ASP A N 1
ATOM 3634 C CA . ASP A 1 474 ? 13.090 22.859 -33.016 1.00 88.44 474 ASP A CA 1
ATOM 3635 C C . ASP A 1 474 ? 11.737 22.678 -33.745 1.00 88.44 474 ASP A C 1
ATOM 3637 O O . ASP A 1 474 ? 11.649 22.832 -34.971 1.00 88.44 474 ASP A O 1
ATOM 3641 N N . GLY A 1 475 ? 10.659 22.405 -33.001 1.00 87.12 475 GLY A N 1
ATOM 3642 C CA . GLY A 1 475 ? 9.297 22.212 -33.503 1.00 87.12 475 GLY A CA 1
ATOM 3643 C C . GLY A 1 475 ? 8.978 20.793 -33.981 1.00 87.12 475 GLY A C 1
ATOM 3644 O O . GLY A 1 475 ? 7.972 20.617 -34.676 1.00 87.12 475 GLY A O 1
ATOM 3645 N N . ASP A 1 476 ? 9.822 19.811 -33.652 1.00 92.38 476 ASP A N 1
ATOM 3646 C CA . ASP A 1 476 ? 9.579 18.385 -33.888 1.00 92.38 476 ASP A CA 1
ATOM 3647 C C . ASP A 1 476 ? 8.972 17.731 -32.638 1.00 92.38 476 ASP A C 1
ATOM 3649 O O . ASP A 1 476 ? 9.674 17.252 -31.753 1.00 92.38 476 ASP A O 1
ATOM 3653 N N . PHE A 1 477 ? 7.642 17.760 -32.564 1.00 94.38 477 PHE A N 1
ATOM 3654 C CA . PHE A 1 477 ? 6.868 17.214 -31.443 1.00 94.38 477 PHE A CA 1
ATOM 3655 C C . PHE A 1 477 ? 6.649 15.700 -31.560 1.00 94.38 477 PHE A C 1
ATOM 3657 O O . PHE A 1 477 ? 6.529 15.005 -30.556 1.00 94.38 477 PHE A O 1
ATOM 3664 N N . GLU A 1 478 ? 6.631 15.181 -32.789 1.00 91.88 478 GLU A N 1
ATOM 3665 C CA . GLU A 1 478 ? 6.349 13.774 -33.084 1.00 91.88 478 GLU A CA 1
ATOM 3666 C C . GLU A 1 478 ? 7.442 12.856 -32.518 1.00 91.88 478 GLU A C 1
ATOM 3668 O O . GLU A 1 478 ? 7.136 11.792 -31.984 1.00 91.88 478 GLU A O 1
ATOM 3673 N N . SER A 1 479 ? 8.711 13.276 -32.570 1.00 92.81 479 SER A N 1
ATOM 3674 C CA . SER A 1 479 ? 9.827 12.517 -31.988 1.00 92.81 479 SER A CA 1
ATOM 3675 C C . SER A 1 479 ? 9.679 12.296 -30.477 1.00 92.81 479 SER A C 1
ATOM 3677 O O . SER A 1 479 ? 9.909 11.182 -30.010 1.00 92.81 479 SER A O 1
ATOM 3679 N N . ALA A 1 480 ? 9.253 13.319 -29.729 1.00 94.31 480 ALA A N 1
ATOM 3680 C CA . ALA A 1 480 ? 9.023 13.226 -28.287 1.00 94.31 480 ALA A CA 1
ATOM 3681 C C . ALA A 1 480 ? 7.742 12.433 -27.958 1.00 94.31 480 ALA A C 1
ATOM 3683 O O . ALA A 1 480 ? 7.759 11.554 -27.097 1.00 94.31 480 ALA A O 1
ATOM 3684 N N . ALA A 1 481 ? 6.658 12.647 -28.708 1.00 93.25 481 ALA A N 1
ATOM 3685 C CA . ALA A 1 481 ? 5.429 11.870 -28.541 1.00 93.25 481 ALA A CA 1
ATOM 3686 C C . ALA A 1 481 ? 5.665 10.366 -28.755 1.00 93.25 481 ALA A C 1
ATOM 3688 O O . ALA A 1 481 ? 5.210 9.545 -27.964 1.00 93.25 481 ALA A O 1
ATOM 3689 N N . ASN A 1 482 ? 6.430 9.991 -29.785 1.00 91.44 482 ASN A N 1
ATOM 3690 C CA . ASN A 1 482 ? 6.698 8.590 -30.125 1.00 91.44 482 ASN A CA 1
ATOM 3691 C C . ASN A 1 482 ? 7.495 7.818 -29.063 1.00 91.44 482 ASN A C 1
ATOM 3693 O O . ASN A 1 482 ? 7.470 6.589 -29.086 1.00 91.44 482 ASN A O 1
ATOM 3697 N N . VAL A 1 483 ? 8.228 8.506 -28.182 1.00 93.75 483 VAL A N 1
ATOM 3698 C CA . VAL A 1 483 ? 8.936 7.862 -27.065 1.00 93.75 483 VAL A CA 1
ATOM 3699 C C . VAL A 1 483 ? 8.116 7.842 -25.776 1.00 93.75 483 VAL A C 1
ATOM 3701 O O . VAL A 1 483 ? 8.542 7.187 -24.837 1.00 93.75 483 VAL A O 1
ATOM 3704 N N . GLY A 1 484 ? 6.951 8.501 -25.726 1.00 94.00 484 GLY A N 1
ATOM 3705 C CA . GLY A 1 484 ? 6.016 8.427 -24.597 1.00 94.00 484 GLY A CA 1
ATOM 3706 C C . GLY A 1 484 ? 5.860 9.693 -23.751 1.00 94.00 484 GLY A C 1
ATOM 3707 O O . GLY A 1 484 ? 5.233 9.602 -22.690 1.00 94.00 484 GLY A O 1
ATOM 3708 N N . PHE A 1 485 ? 6.390 10.842 -24.192 1.00 95.81 485 PHE A N 1
ATOM 3709 C CA . PHE A 1 485 ? 6.078 12.132 -23.567 1.00 95.81 485 PHE A CA 1
ATOM 3710 C C . PHE A 1 485 ? 4.614 12.528 -23.822 1.00 95.81 485 PHE A C 1
ATOM 3712 O O . PHE A 1 485 ? 4.057 12.290 -24.901 1.00 95.81 485 PHE A O 1
ATOM 3719 N N . THR A 1 486 ? 4.007 13.141 -22.814 1.00 95.12 486 THR A N 1
ATOM 3720 C CA . THR A 1 486 ? 2.677 13.757 -22.845 1.00 95.12 486 THR A CA 1
ATOM 3721 C C . THR A 1 486 ? 2.681 15.052 -23.658 1.00 95.12 486 THR A C 1
ATOM 3723 O O . THR A 1 486 ? 3.733 15.656 -23.890 1.00 95.12 486 THR A O 1
ATOM 3726 N N . ASP A 1 487 ? 1.518 15.498 -24.124 1.00 95.31 487 ASP A N 1
ATOM 3727 C CA . ASP A 1 487 ? 1.430 16.748 -24.879 1.00 95.31 487 ASP A CA 1
ATOM 3728 C C . ASP A 1 487 ? 1.763 17.965 -23.992 1.00 95.31 487 ASP A C 1
ATOM 3730 O O . ASP A 1 487 ? 2.373 18.931 -24.475 1.00 95.31 487 ASP A O 1
ATOM 3734 N N . HIS A 1 488 ? 1.464 17.901 -22.689 1.00 94.50 488 HIS A N 1
ATOM 3735 C CA . HIS A 1 488 ? 1.917 18.885 -21.694 1.00 94.50 488 HIS A CA 1
ATOM 3736 C C . HIS A 1 488 ? 3.442 18.908 -21.532 1.00 94.50 488 HIS A C 1
ATOM 3738 O O . HIS A 1 488 ? 4.048 19.981 -21.585 1.00 94.50 488 HIS A O 1
ATOM 3744 N N . GLU A 1 489 ? 4.103 17.753 -21.423 1.00 94.44 489 GLU A N 1
ATOM 3745 C CA . GLU A 1 489 ? 5.573 17.687 -21.357 1.00 94.44 489 GLU A CA 1
ATOM 3746 C C . GLU A 1 489 ? 6.225 18.197 -22.640 1.00 94.44 489 GLU A C 1
ATOM 3748 O O . GLU A 1 489 ? 7.168 18.982 -22.595 1.00 94.44 489 GLU A O 1
ATOM 3753 N N . ILE A 1 490 ? 5.707 17.812 -23.807 1.00 95.31 490 ILE A N 1
ATOM 3754 C CA . ILE A 1 490 ? 6.225 18.287 -25.097 1.00 95.31 490 ILE A CA 1
ATOM 3755 C C . ILE A 1 490 ? 6.054 19.804 -25.222 1.00 95.31 490 ILE A C 1
ATOM 3757 O O . ILE A 1 490 ? 6.933 20.487 -25.758 1.00 95.31 490 ILE A O 1
ATOM 3761 N N . THR A 1 491 ? 4.946 20.346 -24.711 1.00 93.81 491 THR A N 1
ATOM 3762 C CA . THR A 1 491 ? 4.716 21.793 -24.641 1.00 93.81 491 THR A CA 1
ATOM 3763 C C . THR A 1 491 ? 5.791 22.468 -23.792 1.00 93.81 491 THR A C 1
ATOM 3765 O O . THR A 1 491 ? 6.393 23.444 -24.250 1.00 93.81 491 THR A O 1
ATOM 3768 N N . ALA A 1 492 ? 6.105 21.915 -22.620 1.00 91.44 492 ALA A N 1
ATOM 3769 C CA . ALA A 1 492 ? 7.169 22.402 -21.745 1.00 91.44 492 ALA A CA 1
ATOM 3770 C C . ALA A 1 492 ? 8.559 22.323 -22.402 1.00 91.44 492 ALA A C 1
ATOM 3772 O O . ALA A 1 492 ? 9.291 23.314 -22.439 1.00 91.44 492 ALA A O 1
ATOM 3773 N N . LEU A 1 493 ? 8.891 21.190 -23.031 1.00 92.00 493 LEU A N 1
ATOM 3774 C CA . LEU A 1 493 ? 10.137 20.978 -23.783 1.00 92.00 493 LEU A CA 1
ATOM 3775 C C . LEU A 1 493 ? 10.293 21.961 -24.960 1.00 92.00 493 LEU A C 1
ATOM 3777 O O . LEU A 1 493 ? 11.406 22.330 -25.340 1.00 92.00 493 LEU A O 1
ATOM 3781 N N . ALA A 1 494 ? 9.184 22.438 -25.530 1.00 90.81 494 ALA A N 1
ATOM 3782 C CA . ALA A 1 494 ? 9.161 23.470 -26.567 1.00 90.81 494 ALA A CA 1
ATOM 3783 C C . ALA A 1 494 ? 9.211 24.917 -26.018 1.00 90.81 494 ALA A C 1
ATOM 3785 O O . ALA A 1 494 ? 9.164 25.876 -26.799 1.00 90.81 494 ALA A O 1
ATOM 3786 N N . GLY A 1 495 ? 9.320 25.094 -24.696 1.00 84.81 495 GLY A N 1
ATOM 3787 C CA . GLY A 1 495 ? 9.355 26.385 -24.003 1.00 84.81 495 GLY A CA 1
ATOM 3788 C C . GLY A 1 495 ? 7.978 26.994 -23.712 1.00 84.81 495 GLY A C 1
ATOM 3789 O O . GLY A 1 495 ? 7.879 28.215 -23.568 1.00 84.81 495 GLY A O 1
ATOM 3790 N N . GLY A 1 496 ? 6.923 26.176 -23.721 1.00 85.62 496 GLY A N 1
ATOM 3791 C CA . GLY A 1 496 ? 5.601 26.504 -23.186 1.00 85.62 496 GLY A CA 1
ATOM 3792 C C . GLY A 1 496 ? 5.484 26.196 -21.688 1.00 85.62 496 GLY A C 1
ATOM 3793 O O . GLY A 1 496 ? 6.466 25.850 -21.039 1.00 85.62 496 GLY A O 1
ATOM 3794 N N . GLU A 1 497 ? 4.278 26.350 -21.147 1.00 84.06 497 GLU A N 1
ATOM 3795 C CA . GLU A 1 497 ? 3.959 26.065 -19.741 1.00 84.06 497 GLU A CA 1
ATOM 3796 C C . GLU A 1 497 ? 3.592 24.582 -19.574 1.00 84.06 497 GLU A C 1
ATOM 3798 O O . GLU A 1 497 ? 2.911 24.024 -20.438 1.00 84.06 497 GLU A O 1
ATOM 3803 N N . PHE A 1 498 ? 4.047 23.957 -18.486 1.00 87.38 498 PHE A N 1
ATOM 3804 C CA . PHE A 1 498 ? 3.594 22.628 -18.071 1.00 87.38 498 PHE A CA 1
ATOM 3805 C C . PHE A 1 498 ? 2.395 22.797 -17.140 1.00 87.38 498 PHE A C 1
ATOM 3807 O O . PHE A 1 498 ? 2.544 23.393 -16.077 1.00 87.38 498 PHE A O 1
ATOM 3814 N N . ASN A 1 499 ? 1.227 22.296 -17.544 1.00 84.88 499 ASN A N 1
ATOM 3815 C CA . ASN A 1 499 ? -0.026 22.441 -16.801 1.00 84.88 499 ASN A CA 1
ATOM 3816 C C . ASN A 1 499 ? -0.646 21.063 -16.504 1.00 84.88 499 ASN A C 1
ATOM 3818 O O . ASN A 1 499 ? -1.796 20.807 -16.850 1.00 84.88 499 ASN A O 1
ATOM 3822 N N . ASP A 1 500 ? 0.129 20.185 -15.867 1.00 86.75 500 ASP A N 1
ATOM 3823 C CA . ASP A 1 500 ? -0.318 18.888 -15.342 1.00 86.75 500 ASP A CA 1
ATOM 3824 C C . ASP A 1 500 ? 0.365 18.620 -13.982 1.00 86.75 500 ASP A C 1
ATOM 3826 O O . ASP A 1 500 ? 1.087 19.480 -13.470 1.00 86.75 500 ASP A O 1
ATOM 3830 N N . THR A 1 501 ? 0.123 17.466 -13.362 1.00 83.38 501 THR A N 1
ATOM 3831 C CA . THR A 1 501 ? 0.593 17.164 -12.002 1.00 83.38 501 THR A CA 1
ATOM 3832 C C . THR A 1 501 ? 2.012 16.600 -11.968 1.00 83.38 501 THR A C 1
ATOM 3834 O O . THR A 1 501 ? 2.858 17.146 -11.265 1.00 83.38 501 THR A O 1
ATOM 3837 N N . HIS A 1 502 ? 2.296 15.542 -12.735 1.00 83.94 502 HIS A N 1
ATOM 3838 C CA . HIS A 1 502 ? 3.562 14.804 -12.662 1.00 83.94 502 HIS A CA 1
ATOM 3839 C C . HIS A 1 502 ? 4.188 14.624 -14.045 1.00 83.94 502 HIS A C 1
ATOM 3841 O O . HIS A 1 502 ? 3.558 14.107 -14.970 1.00 83.94 502 HIS A O 1
ATOM 3847 N N . ALA A 1 503 ? 5.454 15.018 -14.177 1.00 87.19 503 ALA A N 1
ATOM 3848 C CA . ALA A 1 503 ? 6.247 14.777 -15.376 1.00 87.19 503 ALA A CA 1
ATOM 3849 C C . ALA A 1 503 ? 7.058 13.480 -15.243 1.00 87.19 503 ALA A C 1
ATOM 3851 O O . ALA A 1 503 ? 7.472 13.078 -14.161 1.00 87.19 503 ALA A O 1
ATOM 3852 N N . SER A 1 504 ? 7.316 12.832 -16.372 1.00 90.00 504 SER A N 1
ATOM 3853 C CA . SER A 1 504 ? 8.208 11.682 -16.490 1.00 90.00 504 SER A CA 1
ATOM 3854 C C . SER A 1 504 ? 9.670 12.093 -16.384 1.00 90.00 504 SER A C 1
ATOM 3856 O O . SER A 1 504 ? 10.439 11.422 -15.708 1.00 90.00 504 SER A O 1
ATOM 3858 N N . TRP A 1 505 ? 10.048 13.181 -17.058 1.00 90.75 505 TRP A N 1
ATOM 3859 C CA . TRP A 1 505 ? 11.333 13.864 -16.931 1.00 90.75 505 TRP A CA 1
ATOM 3860 C C . TRP A 1 505 ? 11.298 15.171 -17.733 1.00 90.75 505 TRP A C 1
ATOM 3862 O O . TRP A 1 505 ? 10.899 15.190 -18.898 1.00 90.75 505 TRP A O 1
ATOM 3872 N N . LEU A 1 506 ? 11.761 16.264 -17.130 1.00 85.50 506 LEU A N 1
ATOM 3873 C CA . LEU A 1 506 ? 12.031 17.526 -17.815 1.00 85.50 506 LEU A CA 1
ATOM 3874 C C . LEU A 1 506 ? 13.462 17.967 -17.469 1.00 85.50 506 LEU A C 1
ATOM 3876 O O . LEU A 1 506 ? 13.831 17.905 -16.298 1.00 85.50 506 LEU A O 1
ATOM 3880 N N . PRO A 1 507 ? 14.278 18.417 -18.440 1.00 81.00 507 PRO A N 1
ATOM 3881 C CA . PRO A 1 507 ? 15.619 18.920 -18.154 1.00 81.00 507 PRO A CA 1
ATOM 3882 C C . PRO A 1 507 ? 15.598 20.118 -17.193 1.00 81.00 507 PRO A C 1
ATOM 3884 O O . PRO A 1 507 ? 14.875 21.084 -17.444 1.00 81.00 507 PRO A O 1
ATOM 3887 N N . ASP A 1 508 ? 16.483 20.140 -16.191 1.00 72.94 508 ASP A N 1
ATOM 3888 C CA . ASP A 1 508 ? 16.587 21.227 -15.195 1.00 72.94 508 ASP A CA 1
ATOM 3889 C C . ASP A 1 508 ? 16.765 22.614 -15.812 1.00 72.94 508 ASP A C 1
ATOM 3891 O O . ASP A 1 508 ? 16.345 23.623 -15.258 1.00 72.94 508 ASP A O 1
ATOM 3895 N N . SER A 1 509 ? 17.353 22.692 -17.008 1.00 64.69 509 SER A N 1
ATOM 3896 C CA . SER A 1 509 ? 17.494 23.957 -17.737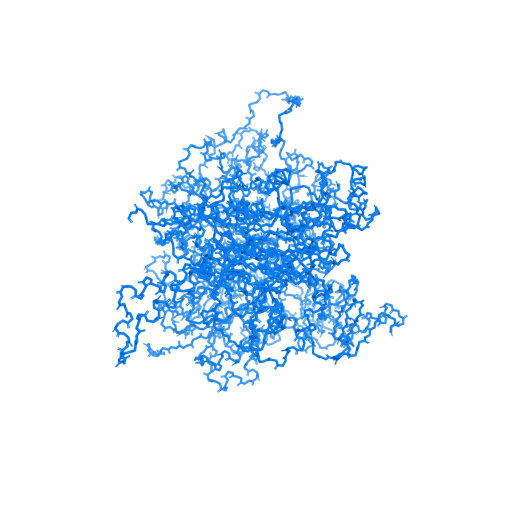 1.00 64.69 509 SER A CA 1
ATOM 3897 C C . SER A 1 509 ? 16.160 24.627 -18.114 1.00 64.69 509 SER A C 1
ATOM 3899 O O . SER A 1 509 ? 16.157 25.813 -18.466 1.00 64.69 509 SER A O 1
ATOM 3901 N N . LEU A 1 510 ? 15.058 23.874 -18.075 1.00 62.62 510 LEU A N 1
ATOM 3902 C CA . LEU A 1 510 ? 13.686 24.323 -18.315 1.00 62.62 510 LEU A CA 1
ATOM 3903 C C . LEU A 1 510 ? 12.894 24.529 -17.019 1.00 62.62 510 LEU A C 1
ATOM 3905 O O . LEU A 1 510 ? 11.832 25.154 -17.052 1.00 62.62 510 LEU A O 1
ATOM 3909 N N . LEU A 1 511 ? 13.413 24.027 -15.901 1.00 62.12 511 LEU A N 1
ATOM 3910 C CA . LEU A 1 511 ? 12.834 24.193 -14.580 1.00 62.12 511 LEU A CA 1
ATOM 3911 C C . LEU A 1 511 ? 13.369 25.489 -13.957 1.00 62.12 511 LEU A C 1
ATOM 3913 O O . LEU A 1 511 ? 14.523 25.887 -14.139 1.00 62.12 511 LEU A O 1
ATOM 3917 N N . ASP A 1 512 ? 12.512 26.212 -13.246 1.00 54.31 512 ASP A N 1
ATOM 3918 C CA . ASP A 1 512 ? 12.954 27.299 -12.388 1.00 54.31 512 ASP A CA 1
ATOM 3919 C C . ASP A 1 512 ? 13.579 26.744 -11.096 1.00 54.31 512 ASP A C 1
ATOM 3921 O O . ASP A 1 512 ? 13.605 25.542 -10.841 1.00 54.31 512 ASP A O 1
ATOM 3925 N N . LYS A 1 513 ? 14.067 27.633 -10.224 1.00 38.62 513 LYS A N 1
ATOM 3926 C CA . LYS A 1 513 ? 14.672 27.249 -8.933 1.00 38.62 513 LYS A CA 1
ATOM 3927 C C . LYS A 1 513 ? 13.724 26.523 -7.966 1.00 38.62 513 LYS A C 1
ATOM 3929 O O . LYS A 1 513 ? 14.139 26.195 -6.859 1.00 38.62 513 LYS A O 1
ATOM 3934 N N . ARG A 1 514 ? 12.448 26.381 -8.322 1.00 40.31 514 ARG A N 1
ATOM 3935 C CA . ARG A 1 514 ? 11.414 25.688 -7.550 1.00 40.31 514 ARG A CA 1
ATOM 3936 C C . ARG A 1 514 ? 11.076 24.329 -8.169 1.00 40.31 514 ARG A C 1
ATOM 3938 O O . ARG A 1 514 ? 10.118 23.714 -7.720 1.00 40.31 514 ARG A O 1
ATOM 3945 N N . GLY A 1 515 ? 11.811 23.889 -9.197 1.00 46.16 515 GLY A N 1
ATOM 3946 C CA . GLY A 1 515 ? 11.491 22.680 -9.956 1.00 46.16 515 GLY A CA 1
ATOM 3947 C C . GLY A 1 515 ? 10.246 22.837 -10.835 1.00 46.16 515 GLY A C 1
ATOM 3948 O O . GLY A 1 515 ? 9.740 21.851 -11.353 1.00 46.16 515 GLY A O 1
ATOM 3949 N N . THR A 1 516 ? 9.733 24.063 -11.006 1.00 42.53 516 THR A N 1
ATOM 3950 C CA . THR A 1 516 ? 8.523 24.343 -11.793 1.00 42.53 516 THR A CA 1
ATOM 3951 C C . THR A 1 516 ? 8.895 24.949 -13.140 1.00 42.53 516 THR A C 1
ATOM 3953 O O . THR A 1 516 ? 9.765 25.814 -13.215 1.00 42.53 516 THR A O 1
ATOM 3956 N N . VAL A 1 517 ? 8.251 24.522 -14.226 1.00 45.75 517 VAL A N 1
ATOM 3957 C CA . VAL A 1 517 ? 8.448 25.134 -15.553 1.00 45.75 517 VAL A CA 1
ATOM 3958 C C . VAL A 1 517 ? 8.036 26.614 -15.476 1.00 45.75 517 VAL A C 1
ATOM 3960 O O . VAL A 1 517 ? 7.056 26.929 -14.808 1.00 45.75 517 VAL A O 1
ATOM 3963 N N . GLU A 1 518 ? 8.786 27.548 -16.089 1.00 34.62 518 GLU A N 1
ATOM 3964 C CA . GLU A 1 518 ? 8.478 28.996 -16.038 1.00 34.62 518 GLU A CA 1
ATOM 3965 C C . GLU A 1 518 ? 7.015 29.288 -16.461 1.00 34.62 518 GLU A C 1
ATOM 3967 O O . GLU A 1 518 ? 6.709 29.446 -17.641 1.00 34.62 518 GLU A O 1
ATOM 3972 N N . GLY A 1 519 ? 6.131 29.414 -15.467 1.00 36.28 519 GLY A N 1
ATOM 3973 C CA . GLY A 1 519 ? 4.692 29.620 -15.625 1.00 36.28 519 GLY A CA 1
ATOM 3974 C C . GLY A 1 519 ? 3.922 28.793 -14.594 1.00 36.28 519 GLY A C 1
ATOM 3975 O O . GLY A 1 519 ? 3.652 27.625 -14.802 1.00 36.28 519 GLY A O 1
ATOM 3976 N N . ASN A 1 520 ? 3.613 29.390 -13.445 1.00 31.73 520 ASN A N 1
ATOM 3977 C CA . ASN A 1 520 ? 2.554 28.894 -12.569 1.00 31.73 520 ASN A CA 1
ATOM 3978 C C . ASN A 1 520 ? 1.707 30.124 -12.198 1.00 31.73 520 ASN A C 1
ATOM 3980 O O . ASN A 1 520 ? 2.292 31.198 -11.951 1.00 31.73 520 ASN A O 1
ATOM 3984 N N . PRO A 1 521 ? 0.363 30.060 -12.176 1.00 32.19 521 PRO A N 1
ATOM 3985 C CA . PRO A 1 521 ? -0.450 31.203 -11.823 1.00 32.19 521 PRO A CA 1
ATOM 3986 C C . PRO A 1 521 ? -0.331 31.409 -10.315 1.00 32.19 521 PRO A C 1
ATOM 3988 O O . PRO A 1 521 ? -0.841 30.634 -9.516 1.00 32.19 521 PRO A O 1
ATOM 3991 N N . ALA A 1 522 ? 0.319 32.494 -9.898 1.00 27.19 522 ALA A N 1
ATOM 3992 C CA . ALA A 1 522 ? 0.108 32.990 -8.547 1.00 27.19 522 ALA A CA 1
ATOM 3993 C C . ALA A 1 522 ? -1.394 33.307 -8.375 1.00 27.19 522 ALA A C 1
ATOM 3995 O O . ALA A 1 522 ? -1.958 34.001 -9.234 1.00 27.19 522 ALA A O 1
ATOM 3996 N N . PRO A 1 523 ? -2.043 32.886 -7.277 1.00 32.66 523 PRO A N 1
ATOM 3997 C CA . PRO A 1 523 ? -3.398 33.298 -6.958 1.00 32.66 523 PRO A CA 1
ATOM 3998 C C . PRO A 1 523 ? -3.346 34.713 -6.385 1.00 32.66 523 PRO A C 1
ATOM 4000 O O . PRO A 1 523 ? -3.567 34.928 -5.202 1.00 32.66 523 PRO A O 1
ATOM 4003 N N . ASP A 1 524 ? -3.008 35.712 -7.201 1.00 32.06 524 ASP A N 1
ATOM 4004 C CA . ASP A 1 524 ? -3.396 37.076 -6.868 1.00 32.06 524 ASP A CA 1
ATOM 4005 C C . ASP A 1 524 ? -3.345 38.029 -8.060 1.00 32.06 524 ASP A C 1
ATOM 4007 O O . ASP A 1 524 ? -2.430 38.032 -8.888 1.00 32.06 524 ASP A O 1
ATOM 4011 N N . GLY A 1 525 ? -4.343 38.908 -8.119 1.00 33.81 525 GLY A N 1
ATOM 4012 C CA . GLY A 1 525 ? -4.411 39.999 -9.082 1.00 33.81 525 GLY A CA 1
ATOM 4013 C C . GLY A 1 525 ? -3.319 41.042 -8.826 1.00 33.81 525 GLY A C 1
ATOM 4014 O O . GLY A 1 525 ? -3.583 42.080 -8.221 1.00 33.81 525 GLY A O 1
ATOM 4015 N N . GLY A 1 526 ? -2.107 40.804 -9.332 1.00 27.38 526 GLY A N 1
ATOM 4016 C CA . GLY A 1 526 ? -0.950 41.698 -9.230 1.00 27.38 526 GLY A CA 1
ATOM 4017 C C . GLY A 1 526 ? -0.208 41.863 -10.561 1.00 27.38 526 GLY A C 1
ATOM 4018 O O . GLY A 1 526 ? -0.154 40.959 -11.380 1.00 27.38 526 GLY A O 1
ATOM 4019 N N . GLU A 1 527 ? 0.308 43.063 -10.822 1.00 28.62 527 GLU A N 1
ATOM 4020 C CA . GLU A 1 527 ? 0.781 43.533 -12.134 1.00 28.62 527 GLU A CA 1
ATOM 4021 C C . GLU A 1 527 ? 1.874 42.670 -12.809 1.00 28.62 527 GLU A C 1
ATOM 4023 O O . GLU A 1 527 ? 2.915 42.380 -12.228 1.00 28.62 527 GLU A O 1
ATOM 4028 N N . GLN A 1 528 ? 1.658 42.380 -14.103 1.00 24.23 528 GLN A N 1
ATOM 4029 C CA . GLN A 1 528 ? 2.592 41.754 -15.051 1.00 24.23 528 GLN A CA 1
ATOM 4030 C C . GLN A 1 528 ? 4.026 42.308 -14.948 1.00 24.23 528 GLN A C 1
ATOM 4032 O O . GLN A 1 528 ? 4.306 43.422 -15.408 1.00 24.23 528 GLN A O 1
ATOM 4037 N N . HIS A 1 529 ? 4.962 41.494 -14.459 1.00 26.72 529 HIS A N 1
ATOM 4038 C CA . HIS A 1 529 ? 6.389 41.715 -14.667 1.00 26.72 529 HIS A CA 1
ATOM 4039 C C . HIS A 1 529 ? 6.853 40.979 -15.929 1.00 26.72 529 HIS A C 1
ATOM 4041 O O . HIS A 1 529 ? 6.965 39.763 -15.974 1.00 26.72 529 HIS A O 1
ATOM 4047 N N . SER A 1 530 ? 7.111 41.756 -16.980 1.00 24.84 530 SER A N 1
ATOM 4048 C CA . SER A 1 530 ? 7.635 41.291 -18.263 1.00 24.84 530 SER A CA 1
ATOM 4049 C C . SER A 1 530 ? 9.099 40.841 -18.152 1.00 24.84 530 SER A C 1
ATOM 4051 O O . SER A 1 530 ? 9.980 41.695 -17.992 1.00 24.84 530 SER A O 1
ATOM 4053 N N . SER A 1 531 ? 9.374 39.548 -18.319 1.00 28.72 531 SER A N 1
ATOM 4054 C CA . SER A 1 531 ? 10.673 39.067 -18.799 1.00 28.72 531 SER A CA 1
ATOM 4055 C C . SER A 1 531 ? 10.788 39.375 -20.304 1.00 28.72 531 SER A C 1
ATOM 4057 O O . SER A 1 531 ? 9.821 39.292 -21.064 1.00 28.72 531 SER A O 1
ATOM 4059 N N . GLU A 1 532 ? 11.945 39.883 -20.741 1.00 24.75 532 GLU A N 1
ATOM 4060 C CA . GLU A 1 532 ? 12.164 40.244 -22.146 1.00 24.75 532 GLU A CA 1
ATOM 4061 C C . GLU A 1 532 ? 12.231 38.975 -23.019 1.00 24.75 532 GLU A C 1
ATOM 4063 O O . GLU A 1 532 ? 13.011 38.073 -22.714 1.00 24.75 532 GLU A O 1
ATOM 4068 N N . PRO A 1 533 ? 11.478 38.903 -24.132 1.00 28.05 533 PRO A N 1
ATOM 4069 C CA . PRO A 1 533 ? 11.427 37.713 -24.970 1.00 28.05 533 PRO A CA 1
ATOM 4070 C C . PRO A 1 533 ? 12.763 37.499 -25.684 1.00 28.05 533 PRO A C 1
ATOM 4072 O O . PRO A 1 533 ? 13.316 38.431 -26.286 1.00 28.05 533 PRO A O 1
ATOM 4075 N N . ARG A 1 534 ? 13.252 36.251 -25.688 1.00 32.97 534 ARG A N 1
ATOM 4076 C CA . ARG A 1 534 ? 14.300 35.815 -26.618 1.00 32.97 534 ARG A CA 1
ATOM 4077 C C . ARG A 1 534 ? 13.846 36.169 -28.035 1.00 32.97 534 ARG A C 1
ATOM 4079 O O . ARG A 1 534 ? 12.805 35.743 -28.528 1.00 32.97 534 ARG A O 1
ATOM 4086 N N . SER A 1 535 ? 14.609 37.051 -28.667 1.00 33.59 535 SER A N 1
ATOM 4087 C CA . SER A 1 535 ? 14.301 37.587 -29.981 1.00 33.59 535 SER A CA 1
ATOM 4088 C C . SER A 1 535 ? 14.594 36.548 -31.061 1.00 33.59 535 SER A C 1
ATOM 4090 O O . SER A 1 535 ? 15.725 36.491 -31.532 1.00 33.59 535 SER A O 1
ATOM 4092 N N . ASP A 1 536 ? 13.584 35.777 -31.458 1.00 34.81 536 ASP A N 1
ATOM 4093 C CA . ASP A 1 536 ? 13.434 35.261 -32.826 1.00 34.81 536 ASP A CA 1
ATOM 4094 C C . ASP A 1 536 ? 12.017 34.704 -33.066 1.00 34.81 536 ASP A C 1
ATOM 4096 O O . ASP A 1 536 ? 11.832 33.523 -33.281 1.00 34.81 536 ASP A O 1
ATOM 4100 N N . GLY A 1 537 ? 10.993 35.568 -33.050 1.00 35.84 537 GLY A N 1
ATOM 4101 C CA . GLY A 1 537 ? 9.751 35.437 -33.845 1.00 35.84 537 GLY A CA 1
ATOM 4102 C C . GLY A 1 537 ? 8.926 34.131 -33.843 1.00 35.84 537 GLY A C 1
ATOM 4103 O O . GLY A 1 537 ? 8.010 34.044 -34.663 1.00 35.84 537 GLY A O 1
ATOM 4104 N N . GLY A 1 538 ? 9.221 33.150 -32.991 1.00 47.06 538 GLY A N 1
ATOM 4105 C CA . GLY A 1 538 ? 8.480 31.902 -32.823 1.00 47.06 538 GLY A CA 1
ATOM 4106 C C . GLY A 1 538 ? 7.233 32.116 -31.974 1.00 47.06 538 GLY A C 1
ATOM 4107 O O . GLY A 1 538 ? 7.208 32.961 -31.084 1.00 47.06 538 GLY A O 1
ATOM 4108 N N . THR A 1 539 ? 6.167 31.397 -32.304 1.00 56.19 539 THR A N 1
ATOM 4109 C CA . THR A 1 539 ? 4.950 31.344 -31.479 1.00 56.19 539 THR A CA 1
ATOM 4110 C C . THR A 1 539 ? 5.265 30.389 -30.326 1.00 56.19 539 THR A C 1
ATOM 4112 O O . THR A 1 539 ? 5.819 29.333 -30.613 1.00 56.19 539 THR A O 1
ATOM 4115 N N . VAL A 1 540 ? 4.998 30.764 -29.070 1.00 71.62 540 VAL A N 1
ATOM 4116 C CA . VAL A 1 540 ? 5.135 29.844 -27.920 1.00 71.62 540 VAL A CA 1
ATOM 4117 C C . VAL A 1 540 ? 4.242 28.631 -28.193 1.00 71.62 540 VAL A C 1
ATOM 4119 O O . VAL A 1 540 ? 3.113 28.822 -28.656 1.00 71.62 540 VAL A O 1
ATOM 4122 N N . ALA A 1 541 ? 4.769 27.418 -28.015 1.00 83.00 541 ALA A N 1
ATOM 4123 C CA . ALA A 1 541 ? 3.996 26.196 -28.205 1.00 83.00 541 ALA A CA 1
ATOM 4124 C C . ALA A 1 541 ? 2.868 26.133 -27.166 1.00 83.00 541 ALA A C 1
ATOM 4126 O O . ALA A 1 541 ? 3.054 26.523 -26.017 1.00 83.00 541 ALA A O 1
ATOM 4127 N N . THR A 1 542 ? 1.694 25.686 -27.593 1.00 89.75 542 THR A N 1
ATOM 4128 C CA . THR A 1 542 ? 0.553 25.380 -26.721 1.00 89.75 542 THR A CA 1
ATOM 4129 C C . THR A 1 542 ? 0.216 23.903 -26.853 1.00 89.75 542 THR A C 1
ATOM 4131 O O . THR A 1 542 ? 0.484 23.338 -27.919 1.00 89.75 542 THR A O 1
ATOM 4134 N N . VAL A 1 543 ? -0.448 23.328 -25.848 1.00 91.69 543 VAL A N 1
ATOM 4135 C CA . VAL A 1 543 ? -0.919 21.931 -25.862 1.00 91.69 543 VAL A CA 1
ATOM 4136 C C . VAL A 1 543 ? -1.706 21.633 -27.144 1.00 91.69 543 VAL A C 1
ATOM 4138 O O . VAL A 1 543 ? -1.295 20.771 -27.909 1.00 91.69 543 VAL A O 1
ATOM 4141 N N . ASP A 1 544 ? -2.684 22.473 -27.513 1.00 92.00 544 ASP A N 1
ATOM 4142 C CA . ASP A 1 544 ? -3.433 22.329 -28.781 1.00 92.00 544 ASP A CA 1
ATOM 4143 C C . ASP A 1 544 ? -2.531 22.263 -30.033 1.00 92.00 544 ASP A C 1
ATOM 4145 O O . ASP A 1 544 ? -2.829 21.591 -31.016 1.00 92.00 544 ASP A O 1
ATOM 4149 N N . SER A 1 545 ? -1.419 23.008 -30.041 1.00 91.31 545 SER A N 1
ATOM 4150 C CA . SER A 1 545 ? -0.501 23.046 -31.186 1.00 91.31 545 SER A CA 1
ATOM 4151 C C . SER A 1 545 ? 0.436 21.840 -31.248 1.00 91.31 545 SER A C 1
ATOM 4153 O O . SER A 1 545 ? 1.008 21.575 -32.315 1.00 91.31 545 SER A O 1
ATOM 4155 N N . VAL A 1 546 ? 0.638 21.189 -30.098 1.00 92.56 546 VAL A N 1
ATOM 4156 C CA . VAL A 1 546 ? 1.352 19.925 -29.949 1.00 92.56 546 VAL A CA 1
ATOM 4157 C C . VAL A 1 546 ? 0.438 18.800 -30.405 1.00 92.56 546 VAL A C 1
ATOM 4159 O O . VAL A 1 546 ? 0.783 18.148 -31.385 1.00 92.56 546 VAL A O 1
ATOM 4162 N N . GLU A 1 547 ? -0.747 18.688 -29.807 1.00 91.19 547 GLU A N 1
ATOM 4163 C CA . GLU A 1 547 ? -1.788 17.706 -30.130 1.00 91.19 547 GLU A CA 1
ATOM 4164 C C . GLU A 1 547 ? -2.108 17.682 -31.640 1.00 91.19 547 GLU A C 1
ATOM 4166 O O . GLU A 1 547 ? -2.078 16.637 -32.277 1.00 91.19 547 GLU A O 1
ATOM 4171 N N . GLU A 1 548 ? -2.257 18.848 -32.294 1.00 90.25 548 GLU A N 1
ATOM 4172 C CA . GLU A 1 548 ? -2.476 18.939 -33.754 1.00 90.25 548 GLU A CA 1
ATOM 4173 C C . GLU A 1 548 ? -1.362 18.306 -34.625 1.00 90.25 548 GLU A C 1
ATOM 4175 O O . GLU A 1 548 ? -1.538 18.132 -35.841 1.00 90.25 548 GLU A O 1
ATOM 4180 N N . LYS A 1 549 ? -0.180 18.054 -34.056 1.00 90.06 549 LYS A N 1
ATOM 4181 C CA . LYS A 1 549 ? 1.019 17.569 -34.756 1.00 90.06 549 LYS A CA 1
ATOM 4182 C C . LYS A 1 549 ? 1.570 16.260 -34.198 1.00 90.06 549 LYS A C 1
ATOM 4184 O O . LYS A 1 549 ? 2.519 15.744 -34.791 1.00 90.06 549 LYS A O 1
ATOM 4189 N N . THR A 1 550 ? 1.039 15.759 -33.092 1.00 89.56 550 THR A N 1
ATOM 4190 C CA . THR A 1 550 ? 1.401 14.462 -32.525 1.00 89.56 550 THR A CA 1
ATOM 4191 C C . THR A 1 550 ? 0.370 13.412 -32.952 1.00 89.56 550 THR A C 1
ATOM 4193 O O . THR A 1 550 ? -0.602 13.709 -33.647 1.00 89.56 550 THR A O 1
ATOM 4196 N N . VAL A 1 551 ? 0.658 12.140 -32.680 1.00 81.56 551 VAL A N 1
ATOM 4197 C CA . VAL A 1 551 ? -0.260 11.031 -32.982 1.00 81.56 551 VAL A CA 1
ATOM 4198 C C . VAL A 1 551 ? -1.117 10.777 -31.752 1.00 81.56 551 VAL A C 1
ATOM 4200 O O . VAL A 1 551 ? -0.545 10.542 -30.690 1.00 81.56 551 VAL A O 1
ATOM 4203 N N . ASP A 1 552 ? -2.441 10.783 -31.897 1.00 81.44 552 ASP A N 1
ATOM 4204 C CA . ASP A 1 552 ? -3.375 10.483 -30.805 1.00 81.44 552 ASP A CA 1
ATOM 4205 C C . ASP A 1 552 ? -3.048 9.140 -30.127 1.00 81.44 552 ASP A C 1
ATOM 4207 O O . ASP A 1 552 ? -2.556 8.195 -30.762 1.00 81.44 552 ASP A O 1
ATOM 4211 N N . ARG A 1 553 ? -3.331 9.047 -28.826 1.00 87.38 553 ARG A N 1
ATOM 4212 C CA . ARG A 1 553 ? -3.260 7.778 -28.099 1.00 87.38 553 ARG A CA 1
ATOM 4213 C C . ARG A 1 553 ? -4.510 6.959 -28.383 1.00 87.38 553 ARG A C 1
ATOM 4215 O O . ARG A 1 553 ? -5.623 7.461 -28.283 1.00 87.38 553 ARG A O 1
ATOM 4222 N N . ASP A 1 554 ? -4.313 5.680 -28.673 1.00 88.31 554 ASP A N 1
ATOM 4223 C CA . ASP A 1 554 ? -5.390 4.695 -28.712 1.00 88.31 554 ASP A CA 1
ATOM 4224 C C . ASP A 1 554 ? -5.229 3.727 -27.533 1.00 88.31 554 ASP A C 1
ATOM 4226 O O . ASP A 1 554 ? -4.112 3.417 -27.111 1.00 88.31 554 ASP A O 1
ATOM 4230 N N . PHE A 1 555 ? -6.341 3.172 -27.050 1.00 92.56 555 PHE A N 1
ATOM 4231 C CA . PHE A 1 555 ? -6.325 2.127 -26.028 1.00 92.56 555 PHE A CA 1
ATOM 4232 C C . PHE A 1 555 ? -6.230 0.727 -26.646 1.00 92.56 555 PHE A C 1
ATOM 4234 O O . PHE A 1 555 ? -6.900 0.410 -27.636 1.00 92.56 555 PHE A O 1
ATOM 4241 N N . LYS A 1 556 ? -5.385 -0.117 -26.052 1.00 91.94 556 LYS A N 1
ATOM 4242 C CA . LYS A 1 556 ? -5.143 -1.520 -26.408 1.00 91.94 556 LYS A CA 1
ATOM 4243 C C . LYS A 1 556 ? -5.537 -2.440 -25.267 1.00 91.94 556 LYS A C 1
ATOM 4245 O O . LYS A 1 556 ? -5.495 -2.033 -24.112 1.00 91.94 556 LYS A O 1
ATOM 4250 N N . LEU A 1 557 ? -5.907 -3.673 -25.599 1.00 92.19 557 LEU A N 1
ATOM 4251 C CA . LEU A 1 557 ? -6.302 -4.690 -24.624 1.00 92.19 557 LEU A CA 1
ATOM 4252 C C . LEU A 1 557 ? -5.117 -5.511 -24.101 1.00 92.19 557 LEU A C 1
ATOM 4254 O O . LEU A 1 557 ? -4.241 -5.925 -24.860 1.00 92.19 557 LEU A O 1
ATOM 4258 N N . VAL A 1 558 ? -5.158 -5.839 -22.812 1.00 94.12 558 VAL A N 1
ATOM 4259 C CA . VAL A 1 558 ? -4.388 -6.938 -22.221 1.00 94.12 558 VAL A CA 1
ATOM 4260 C C . VAL A 1 558 ? -5.163 -8.239 -22.429 1.00 94.12 558 VAL A C 1
ATOM 4262 O O . VAL A 1 558 ? -6.264 -8.415 -21.908 1.00 94.12 558 VAL A O 1
ATOM 4265 N N . ASP A 1 559 ? -4.596 -9.167 -23.202 1.00 92.31 559 ASP A N 1
ATOM 4266 C CA . ASP A 1 559 ? -5.309 -10.366 -23.667 1.00 92.31 559 ASP A CA 1
ATOM 4267 C C . ASP A 1 559 ? -4.632 -11.703 -23.333 1.00 92.31 559 ASP A C 1
ATOM 4269 O O . ASP A 1 559 ? -5.140 -12.751 -23.734 1.00 92.31 559 ASP A O 1
ATOM 4273 N N . THR A 1 560 ? -3.493 -11.672 -22.632 1.00 93.62 560 THR A N 1
ATOM 4274 C CA . THR A 1 560 ? -2.649 -12.823 -22.253 1.00 93.62 560 THR A CA 1
ATOM 4275 C C . THR A 1 560 ? -2.063 -13.659 -23.409 1.00 93.62 560 THR A C 1
ATOM 4277 O O . THR A 1 560 ? -1.322 -14.616 -23.172 1.00 93.62 560 THR A O 1
ATOM 4280 N N . CYS A 1 561 ? -2.372 -13.343 -24.670 1.00 94.25 561 CYS A N 1
ATOM 4281 C CA . CYS A 1 561 ? -2.067 -14.192 -25.826 1.00 94.25 561 CYS A CA 1
ATOM 4282 C C . CYS A 1 561 ? -1.615 -13.445 -27.094 1.00 94.25 561 CYS A C 1
ATOM 4284 O O . CYS A 1 561 ? -1.572 -14.054 -28.169 1.00 94.25 561 CYS A O 1
ATOM 4286 N N . ALA A 1 562 ? -1.260 -12.163 -26.991 1.00 93.25 562 ALA A N 1
ATOM 4287 C CA . ALA A 1 562 ? -0.695 -11.352 -28.069 1.00 93.25 562 ALA A CA 1
ATOM 4288 C C . ALA A 1 562 ? -1.573 -11.350 -29.340 1.00 93.25 562 ALA A C 1
ATOM 4290 O O . ALA A 1 562 ? -1.090 -11.509 -30.470 1.00 93.25 562 ALA A O 1
ATOM 4291 N N . GLY A 1 563 ? -2.889 -11.237 -29.160 1.00 90.00 563 GLY A N 1
ATOM 4292 C CA . GLY A 1 563 ? -3.888 -11.198 -30.224 1.00 90.00 563 GLY A CA 1
ATOM 4293 C C . GLY A 1 563 ? -4.196 -12.542 -30.892 1.00 90.00 563 GLY A C 1
ATOM 4294 O O . GLY A 1 563 ? -4.839 -12.554 -31.949 1.00 90.00 563 GLY A O 1
ATOM 4295 N N . GLU A 1 564 ? -3.747 -13.681 -30.343 1.00 93.62 564 GLU A N 1
ATOM 4296 C CA . GLU A 1 564 ? -4.101 -15.010 -30.872 1.00 93.62 564 GLU A CA 1
ATOM 4297 C C . GLU A 1 564 ? -5.597 -15.321 -30.682 1.00 93.62 564 GLU A C 1
ATOM 4299 O O . GLU A 1 564 ? -6.243 -15.867 -31.587 1.00 93.62 564 GLU A O 1
ATOM 4304 N N . PHE A 1 565 ? -6.156 -14.931 -29.534 1.00 91.19 565 PHE A N 1
ATOM 4305 C CA . PHE A 1 565 ? -7.566 -15.069 -29.174 1.00 91.19 565 PHE A CA 1
ATOM 4306 C C . PHE A 1 565 ? -8.162 -13.700 -28.841 1.00 91.19 565 PHE A C 1
ATOM 4308 O O . PHE A 1 565 ? -7.461 -12.789 -28.424 1.00 91.19 565 PHE A O 1
ATOM 4315 N N . ALA A 1 566 ? -9.472 -13.546 -29.036 1.00 88.25 566 ALA A N 1
ATOM 4316 C CA . ALA A 1 566 ? -10.151 -12.327 -28.613 1.00 88.25 566 ALA A CA 1
ATOM 4317 C C . ALA A 1 566 ? -10.295 -12.320 -27.084 1.00 88.25 566 ALA A C 1
ATOM 4319 O O . ALA A 1 566 ? -10.783 -13.302 -26.521 1.00 88.25 566 ALA A O 1
ATOM 4320 N N . ALA A 1 567 ? -9.910 -11.218 -26.440 1.00 87.88 567 ALA A N 1
ATOM 4321 C CA . ALA A 1 567 ? -10.226 -10.981 -25.039 1.00 87.88 567 ALA A CA 1
ATOM 4322 C C . ALA A 1 567 ? -11.708 -10.610 -24.868 1.00 87.88 567 ALA A C 1
ATOM 4324 O O . ALA A 1 567 ? -12.309 -9.964 -25.728 1.00 87.88 567 ALA A O 1
ATOM 4325 N N . SER A 1 568 ? -12.291 -11.030 -23.750 1.00 86.44 568 SER A N 1
ATOM 4326 C CA . SER A 1 568 ? -13.618 -10.629 -23.274 1.00 86.44 568 SER A CA 1
ATOM 4327 C C . SER A 1 568 ? -13.568 -9.722 -22.046 1.00 86.44 568 SER A C 1
ATOM 4329 O O . SER A 1 568 ? -14.616 -9.262 -21.602 1.00 86.44 568 SER A O 1
ATOM 4331 N N . THR A 1 569 ? -12.374 -9.481 -21.501 1.00 88.94 569 THR A N 1
ATOM 4332 C CA . THR A 1 569 ? -12.161 -8.696 -20.282 1.00 88.94 569 THR A CA 1
ATOM 4333 C C . THR A 1 569 ? -11.703 -7.273 -20.621 1.00 88.94 569 THR A C 1
ATOM 4335 O O . THR A 1 569 ? -10.753 -7.123 -21.391 1.00 88.94 569 THR A O 1
ATOM 4338 N N . PRO A 1 570 ? -12.350 -6.230 -20.075 1.00 92.88 570 PRO A N 1
ATOM 4339 C CA . PRO A 1 570 ? -12.076 -4.830 -20.394 1.00 92.88 570 PRO A CA 1
ATOM 4340 C C . PRO A 1 570 ? -10.873 -4.285 -19.602 1.00 92.88 570 PRO A C 1
ATOM 4342 O O . PRO A 1 570 ? -11.031 -3.440 -18.726 1.00 92.88 570 PRO A O 1
ATOM 4345 N N . TYR A 1 571 ? -9.672 -4.789 -19.900 1.00 95.62 571 TYR A N 1
ATOM 4346 C CA . TYR A 1 571 ? -8.406 -4.356 -19.298 1.00 95.62 571 TYR A CA 1
ATOM 4347 C C . TYR A 1 571 ? -7.524 -3.687 -20.361 1.00 95.62 571 TYR A C 1
ATOM 4349 O O . TYR A 1 571 ? -7.064 -4.348 -21.293 1.00 95.62 571 TYR A O 1
ATOM 4357 N N . TYR A 1 572 ? -7.307 -2.379 -20.219 1.00 96.50 572 TYR A N 1
ATOM 4358 C CA . TYR A 1 572 ? -6.704 -1.512 -21.220 1.00 96.50 572 TYR A CA 1
ATOM 4359 C C . TYR A 1 572 ? -5.426 -0.810 -20.760 1.00 96.50 572 TYR A C 1
ATOM 4361 O O . TYR A 1 572 ? -5.224 -0.553 -19.574 1.00 96.50 572 TYR A O 1
ATOM 4369 N N . TYR A 1 573 ? -4.624 -0.417 -21.747 1.00 96.69 573 TYR A N 1
ATOM 4370 C CA . TYR A 1 573 ? -3.546 0.564 -21.633 1.00 96.69 573 TYR A CA 1
ATOM 4371 C C . TYR A 1 573 ? -3.519 1.455 -22.882 1.00 96.69 573 TYR A C 1
ATOM 4373 O O . TYR A 1 573 ? -3.894 1.018 -23.973 1.00 96.69 573 TYR A O 1
ATOM 4381 N N . SER A 1 574 ? -3.088 2.701 -22.741 1.00 94.62 574 SER A N 1
ATOM 4382 C CA . SER A 1 574 ? -2.878 3.645 -23.834 1.00 94.62 574 SER A CA 1
ATOM 4383 C C . SER A 1 574 ? -1.543 3.377 -24.527 1.00 94.62 574 SER A C 1
ATOM 4385 O O . SER A 1 574 ? -0.543 3.031 -23.887 1.00 94.62 574 SER A O 1
ATOM 4387 N N . ALA A 1 575 ? -1.517 3.552 -25.844 1.00 90.69 575 ALA A N 1
ATOM 4388 C CA . ALA A 1 575 ? -0.285 3.576 -26.612 1.00 90.69 575 ALA A CA 1
ATOM 4389 C C . ALA A 1 575 ? -0.415 4.489 -27.832 1.00 90.69 575 ALA A C 1
ATOM 4391 O O . ALA A 1 575 ? -1.457 4.526 -28.497 1.00 90.69 575 ALA A O 1
ATOM 4392 N N . ARG A 1 576 ? 0.676 5.164 -28.191 1.00 86.38 576 ARG A N 1
ATOM 4393 C CA . ARG A 1 576 ? 0.810 5.790 -29.511 1.00 86.38 576 ARG A CA 1
ATOM 4394 C C . ARG A 1 576 ? 1.347 4.727 -30.470 1.00 86.38 576 ARG A C 1
ATOM 4396 O O . ARG A 1 576 ? 2.434 4.189 -30.274 1.00 86.38 576 ARG A O 1
ATOM 4403 N N . ASP A 1 577 ? 0.588 4.380 -31.510 1.00 70.75 577 ASP A N 1
ATOM 4404 C CA . ASP A 1 577 ? 0.997 3.359 -32.489 1.00 70.75 577 ASP A CA 1
ATOM 4405 C C . ASP A 1 577 ? 1.411 3.983 -33.834 1.00 70.75 577 ASP A C 1
ATOM 4407 O O . ASP A 1 577 ? 0.621 4.010 -34.787 1.00 70.75 577 ASP A O 1
ATOM 4411 N N . PRO A 1 578 ? 2.670 4.442 -33.976 1.00 56.22 578 PRO A N 1
ATOM 4412 C CA . PRO A 1 578 ? 3.163 4.965 -35.245 1.00 56.22 578 PRO A CA 1
ATOM 4413 C C . PRO A 1 578 ? 3.451 3.853 -36.269 1.00 56.22 578 PRO A C 1
ATOM 4415 O O . PRO A 1 578 ? 3.728 4.141 -37.435 1.00 56.22 578 PRO A O 1
ATOM 4418 N N . VAL A 1 579 ? 3.443 2.575 -35.861 1.00 53.06 579 VAL A N 1
ATOM 4419 C CA . VAL A 1 579 ? 3.973 1.459 -36.661 1.00 53.06 579 VAL A CA 1
ATOM 4420 C C . VAL A 1 579 ? 2.879 0.730 -37.431 1.00 53.06 579 VAL A C 1
ATOM 4422 O O . VAL A 1 579 ? 3.105 0.326 -38.577 1.00 53.06 579 VAL A O 1
ATOM 4425 N N . SER A 1 580 ? 1.715 0.500 -36.821 1.00 58.78 580 SER A N 1
ATOM 4426 C CA . SER A 1 580 ? 0.702 -0.361 -37.429 1.00 58.78 580 SER A CA 1
ATOM 4427 C C . SER A 1 580 ? -0.170 0.356 -38.463 1.00 58.78 580 SER A C 1
ATOM 4429 O O . SER A 1 580 ? -0.656 -0.310 -39.378 1.00 58.78 580 SER A O 1
ATOM 4431 N N . GLU A 1 581 ? -0.358 1.680 -38.359 1.00 55.59 581 GLU A N 1
ATOM 4432 C CA . GLU A 1 581 ? -1.350 2.469 -39.125 1.00 55.59 581 GLU A CA 1
ATOM 4433 C C . GLU A 1 581 ? -2.784 1.865 -39.087 1.00 55.59 581 GLU A C 1
ATOM 4435 O O . GLU A 1 581 ? -3.646 2.205 -39.908 1.00 55.59 581 GLU A O 1
ATOM 4440 N N . LEU A 1 582 ? -3.064 0.919 -38.179 1.00 55.88 582 LEU A N 1
ATOM 4441 C CA . LEU A 1 582 ? -4.335 0.206 -38.093 1.00 55.88 582 LEU A CA 1
ATOM 4442 C C . LEU A 1 582 ? -5.234 0.880 -37.056 1.00 55.88 582 LEU A C 1
ATOM 4444 O O . LEU A 1 582 ? -5.105 0.620 -35.868 1.00 55.88 582 LEU A O 1
ATOM 4448 N N . SER A 1 583 ? -6.220 1.649 -37.521 1.00 52.69 583 SER A N 1
ATOM 4449 C CA . SER A 1 583 ? -7.342 2.077 -36.673 1.00 52.69 583 SER A CA 1
ATOM 4450 C C . SER A 1 583 ? -8.072 0.841 -36.132 1.00 52.69 583 SER A C 1
ATOM 4452 O O . SER A 1 583 ? -8.661 0.068 -36.903 1.00 52.69 583 SER A O 1
ATOM 4454 N N . ARG A 1 584 ? -7.985 0.629 -34.817 1.00 66.62 584 ARG A N 1
ATOM 4455 C CA . ARG A 1 584 ? -8.686 -0.427 -34.082 1.00 66.62 584 ARG A CA 1
ATOM 4456 C C . ARG A 1 584 ? -9.173 0.156 -32.761 1.00 66.62 584 ARG A C 1
ATOM 4458 O O . ARG A 1 584 ? -8.374 0.338 -31.855 1.00 66.62 584 ARG A O 1
ATOM 4465 N N . ASP A 1 585 ? -10.471 0.435 -32.697 1.00 76.38 585 ASP A N 1
ATOM 4466 C CA . ASP A 1 585 ? -11.171 0.643 -31.429 1.00 76.38 585 ASP A CA 1
ATOM 4467 C C . ASP A 1 585 ? -11.274 -0.728 -30.744 1.00 76.38 585 ASP A C 1
ATOM 4469 O O . ASP A 1 585 ? -12.039 -1.591 -31.190 1.00 76.38 585 ASP A O 1
ATOM 4473 N N . GLU A 1 586 ? -10.400 -0.970 -29.766 1.00 87.19 586 GLU A N 1
ATOM 4474 C CA . GLU A 1 586 ? -10.369 -2.193 -28.951 1.00 87.19 586 GLU A CA 1
ATOM 4475 C C . GLU A 1 586 ? -11.210 -2.051 -27.673 1.00 87.19 586 GLU A C 1
ATOM 4477 O O . GLU A 1 586 ? -11.410 -3.036 -26.964 1.00 87.19 586 GLU A O 1
ATOM 4482 N N . LEU A 1 587 ? -11.758 -0.860 -27.403 1.00 90.31 587 LEU A N 1
ATOM 4483 C CA . LEU A 1 587 ? -12.573 -0.605 -26.223 1.00 90.31 587 LEU A CA 1
ATOM 4484 C C . LEU A 1 587 ? -13.896 -1.369 -26.297 1.00 90.31 587 LEU A C 1
ATOM 4486 O O . LEU A 1 587 ? -14.680 -1.252 -27.242 1.00 90.31 587 LEU A O 1
ATOM 4490 N N . MET A 1 588 ? -14.172 -2.131 -25.247 1.00 90.31 588 MET A N 1
ATOM 4491 C CA . MET A 1 588 ? -15.429 -2.841 -25.028 1.00 90.31 588 MET A CA 1
ATOM 4492 C C . MET A 1 588 ? -16.341 -2.022 -24.110 1.00 90.31 588 MET A C 1
ATOM 4494 O O . MET A 1 588 ? -16.724 -2.486 -23.042 1.00 90.31 588 MET A O 1
ATOM 4498 N N . VAL A 1 589 ? -16.666 -0.797 -24.528 1.00 87.75 589 VAL A N 1
ATOM 4499 C CA . VAL A 1 589 ? -17.462 0.163 -23.744 1.00 87.75 589 VAL A CA 1
ATOM 4500 C C . VAL A 1 589 ? -18.775 0.467 -24.465 1.00 87.75 589 VAL A C 1
ATOM 4502 O O . VAL A 1 589 ? -18.780 0.750 -25.669 1.00 87.75 589 VAL A O 1
ATOM 4505 N N . ASP A 1 590 ? -19.894 0.405 -23.741 1.00 88.62 590 ASP A N 1
ATOM 4506 C CA . ASP A 1 590 ? -21.202 0.823 -24.249 1.00 88.62 590 ASP A CA 1
ATOM 4507 C C . ASP A 1 590 ? -21.455 2.296 -23.905 1.00 88.62 590 ASP A C 1
ATOM 4509 O O . ASP A 1 590 ? -21.961 2.632 -22.842 1.00 88.62 590 ASP A O 1
ATOM 4513 N N . ARG A 1 591 ? -21.118 3.181 -24.847 1.00 90.31 591 ARG A N 1
ATOM 4514 C CA . ARG A 1 591 ? -21.217 4.644 -24.693 1.00 90.31 591 ARG A CA 1
ATOM 4515 C C . ARG A 1 591 ? -22.662 5.179 -24.618 1.00 90.31 591 ARG A C 1
ATOM 4517 O O . ARG A 1 591 ? -22.857 6.388 -24.582 1.00 90.31 591 ARG A O 1
ATOM 4524 N N . ASP A 1 592 ? -23.674 4.307 -24.694 1.00 89.06 592 ASP A N 1
ATOM 4525 C CA . ASP A 1 592 ? -25.084 4.662 -24.475 1.00 89.06 592 ASP A CA 1
ATOM 4526 C C . ASP A 1 592 ? -25.524 4.453 -23.002 1.00 89.06 592 ASP A C 1
ATOM 4528 O O . ASP A 1 592 ? -26.652 4.826 -22.652 1.00 89.06 592 ASP A O 1
ATOM 4532 N N . ILE A 1 593 ? -24.690 3.817 -22.166 1.00 92.62 593 ILE A N 1
ATOM 4533 C CA . ILE A 1 593 ? -24.919 3.590 -20.730 1.00 92.62 593 ILE A CA 1
ATOM 4534 C C . ILE A 1 593 ? -24.240 4.706 -19.936 1.00 92.62 593 ILE A C 1
ATOM 4536 O O . ILE A 1 593 ? -23.158 5.149 -20.305 1.00 92.62 593 ILE A O 1
ATOM 4540 N N . GLU A 1 594 ? -24.890 5.141 -18.855 1.00 96.25 594 GLU A N 1
ATOM 4541 C CA . GLU A 1 594 ? -24.308 6.114 -17.931 1.00 96.25 594 GLU A CA 1
ATOM 4542 C C . GLU A 1 594 ? -23.052 5.526 -17.282 1.00 96.25 594 GLU A C 1
ATOM 4544 O O . GLU A 1 594 ? -23.114 4.428 -16.712 1.00 96.25 594 GLU A O 1
ATOM 4549 N N . SER A 1 595 ? -21.925 6.229 -17.378 1.00 97.81 595 SER A N 1
ATOM 4550 C CA . SER A 1 595 ? -20.653 5.744 -16.845 1.00 97.81 595 SER A CA 1
ATOM 4551 C C . SER A 1 595 ? -19.878 6.799 -16.067 1.00 97.81 595 SER A C 1
ATOM 4553 O O . SER A 1 595 ? -19.965 8.002 -16.319 1.00 97.81 595 SER A O 1
ATOM 4555 N N . VAL A 1 596 ? -19.118 6.323 -15.081 1.00 98.62 596 VAL A N 1
ATOM 4556 C CA . VAL A 1 596 ? -18.311 7.158 -14.191 1.00 98.62 596 VAL A CA 1
ATOM 4557 C C . VAL A 1 596 ? -16.887 6.627 -14.132 1.00 98.62 596 VAL A C 1
ATOM 4559 O O . VAL A 1 596 ? -16.663 5.433 -13.914 1.00 98.62 596 VAL A O 1
ATOM 4562 N N . VAL A 1 597 ? -15.916 7.526 -14.283 1.00 98.75 597 VAL A N 1
ATOM 4563 C CA . VAL A 1 597 ? -14.498 7.240 -14.047 1.00 98.75 597 VAL A CA 1
ATOM 4564 C C . VAL A 1 597 ? -14.178 7.421 -12.561 1.00 98.75 597 VAL A C 1
ATOM 4566 O O . VAL A 1 597 ? -14.390 8.487 -11.995 1.00 98.75 597 VAL A O 1
ATOM 4569 N N . VAL A 1 598 ? -13.642 6.392 -11.916 1.00 98.69 598 VAL A N 1
ATOM 4570 C CA . VAL A 1 598 ? -13.096 6.443 -10.555 1.00 98.69 598 VAL A CA 1
ATOM 4571 C C . VAL A 1 598 ? -11.576 6.495 -10.656 1.00 98.69 598 VAL A C 1
ATOM 4573 O O . VAL A 1 598 ? -10.948 5.568 -11.174 1.00 98.69 598 VAL A O 1
ATOM 4576 N N . VAL A 1 599 ? -10.984 7.582 -10.168 1.00 98.50 599 VAL A N 1
ATOM 4577 C CA . VAL A 1 599 ? -9.531 7.775 -10.176 1.00 98.50 599 VAL A CA 1
ATOM 4578 C C . VAL A 1 599 ? -8.932 7.153 -8.911 1.00 98.50 599 VAL A C 1
ATOM 4580 O O . VAL A 1 599 ? -9.375 7.430 -7.795 1.00 98.50 599 VAL A O 1
ATOM 4583 N N . GLY A 1 600 ? -7.965 6.250 -9.095 1.00 96.75 600 GLY A N 1
ATOM 4584 C CA . GLY A 1 600 ? -7.255 5.568 -8.013 1.00 96.75 600 GLY A CA 1
ATOM 4585 C C . GLY A 1 600 ? -6.202 6.449 -7.338 1.00 96.75 600 GLY A C 1
ATOM 4586 O O . GLY A 1 600 ? -6.099 7.637 -7.616 1.00 96.75 600 GLY A O 1
ATOM 4587 N N . GLY A 1 601 ? -5.419 5.866 -6.428 1.00 92.25 601 GLY A N 1
ATOM 4588 C CA . GLY A 1 601 ? -4.405 6.613 -5.668 1.00 92.25 601 GLY A CA 1
ATOM 4589 C C . GLY A 1 601 ? -2.965 6.461 -6.130 1.00 92.25 601 GLY A C 1
ATOM 4590 O O . GLY A 1 601 ? -2.086 7.074 -5.542 1.00 92.25 601 GLY A O 1
ATOM 4591 N N . GLY A 1 602 ? -2.714 5.651 -7.154 1.00 94.69 602 GLY A N 1
ATOM 4592 C CA . GLY A 1 602 ? -1.370 5.406 -7.643 1.00 94.69 602 GLY A CA 1
ATOM 4593 C C . GLY A 1 602 ? -0.501 4.565 -6.695 1.00 94.69 602 GLY A C 1
ATOM 4594 O O . GLY A 1 602 ? -1.036 3.750 -5.925 1.00 94.69 602 GLY A O 1
ATOM 4595 N N . PRO A 1 603 ? 0.839 4.662 -6.790 1.00 94.38 603 PRO A N 1
ATOM 4596 C CA . PRO A 1 603 ? 1.754 3.840 -6.004 1.00 94.38 603 PRO A CA 1
ATOM 4597 C C . PRO A 1 603 ? 1.611 4.111 -4.503 1.00 94.38 603 PRO A C 1
ATOM 4599 O O . PRO A 1 603 ? 1.459 5.248 -4.064 1.00 94.38 603 PRO A O 1
ATOM 4602 N N . ILE A 1 604 ? 1.725 3.058 -3.689 1.00 92.06 604 ILE A N 1
ATOM 4603 C CA . ILE A 1 604 ? 1.690 3.207 -2.229 1.00 92.06 604 ILE A CA 1
ATOM 4604 C C . ILE A 1 604 ? 2.915 3.994 -1.740 1.00 92.06 604 ILE A C 1
ATOM 4606 O O . ILE A 1 604 ? 4.063 3.714 -2.103 1.00 92.06 604 ILE A O 1
ATOM 4610 N N . ARG A 1 605 ? 2.672 4.956 -0.847 1.00 91.75 605 ARG A N 1
ATOM 4611 C CA . ARG A 1 605 ? 3.699 5.695 -0.101 1.00 91.75 605 ARG A CA 1
ATOM 4612 C C . ARG A 1 605 ? 3.212 6.044 1.301 1.00 91.75 605 ARG A C 1
ATOM 4614 O O . ARG A 1 605 ? 2.026 5.971 1.602 1.00 91.75 605 ARG A O 1
ATOM 4621 N N . ILE A 1 606 ? 4.123 6.450 2.182 1.00 90.38 606 ILE A N 1
ATOM 4622 C CA . ILE A 1 606 ? 3.752 6.871 3.542 1.00 90.38 606 ILE A CA 1
ATOM 4623 C C . ILE A 1 606 ? 2.759 8.039 3.472 1.00 90.38 606 ILE A C 1
ATOM 4625 O O . ILE A 1 606 ? 3.057 9.089 2.902 1.00 90.38 606 ILE A O 1
ATOM 4629 N N . GLY A 1 607 ? 1.583 7.844 4.070 1.00 85.62 607 GLY A N 1
ATOM 4630 C CA . GLY A 1 607 ? 0.454 8.778 4.025 1.00 85.62 607 GLY A CA 1
ATOM 4631 C C . GLY A 1 607 ? -0.577 8.505 2.924 1.00 85.62 607 GLY A C 1
ATOM 4632 O O . GLY A 1 607 ? -1.689 9.019 3.033 1.00 85.62 607 GLY A O 1
ATOM 4633 N N . GLN A 1 608 ? -0.249 7.669 1.934 1.00 88.50 608 GLN A N 1
ATOM 4634 C CA . GLN A 1 608 ? -1.131 7.191 0.864 1.00 88.50 608 GLN A CA 1
ATOM 4635 C C . GLN A 1 608 ? -0.987 5.674 0.684 1.00 88.50 608 GLN A C 1
ATOM 4637 O O . GLN A 1 608 ? -0.203 5.200 -0.139 1.00 88.50 608 GLN A O 1
ATOM 4642 N N . GLY A 1 609 ? -1.722 4.913 1.493 1.00 89.75 609 GLY A N 1
ATOM 4643 C CA . GLY A 1 609 ? -1.678 3.457 1.489 1.00 89.75 609 GLY A CA 1
ATOM 4644 C C . GLY A 1 609 ? -2.901 2.799 0.853 1.00 89.75 609 GLY A C 1
ATOM 4645 O O . GLY A 1 609 ? -3.652 3.389 0.070 1.00 89.75 609 GLY A O 1
ATOM 4646 N N . VAL A 1 610 ? -3.098 1.534 1.225 1.00 94.19 610 VAL A N 1
ATOM 4647 C CA . VAL A 1 610 ? -4.198 0.675 0.755 1.00 94.19 610 VAL A CA 1
ATOM 4648 C C . VAL A 1 610 ? -5.583 1.196 1.173 1.00 94.19 610 VAL A C 1
ATOM 4650 O O . VAL A 1 610 ? -6.593 0.826 0.581 1.00 94.19 610 VAL A O 1
ATOM 4653 N N . GLU A 1 611 ? -5.654 2.119 2.132 1.00 95.75 611 GLU A N 1
ATOM 4654 C CA . GLU A 1 611 ? -6.899 2.717 2.618 1.00 95.75 611 GLU A CA 1
ATOM 4655 C C . GLU A 1 611 ? -7.654 3.473 1.507 1.00 95.75 611 GLU A C 1
ATOM 4657 O O . GLU A 1 611 ? -8.889 3.468 1.459 1.00 95.75 611 GLU A O 1
ATOM 4662 N N . PHE A 1 612 ? -6.920 4.093 0.579 1.00 96.62 612 PHE A N 1
ATOM 4663 C CA . PHE A 1 612 ? -7.484 4.808 -0.573 1.00 96.62 612 PHE A CA 1
ATOM 4664 C C . PHE A 1 612 ? -7.885 3.854 -1.707 1.00 96.62 612 PHE A C 1
ATOM 4666 O O . PHE A 1 612 ? -8.895 4.067 -2.387 1.00 96.62 612 PHE A O 1
ATOM 4673 N N . ASP A 1 613 ? -7.157 2.745 -1.866 1.00 97.62 613 ASP A N 1
ATOM 4674 C CA . ASP A 1 613 ? -7.571 1.663 -2.762 1.00 97.62 613 ASP A CA 1
ATOM 4675 C C . ASP A 1 613 ? -8.895 1.049 -2.299 1.00 97.62 613 ASP A C 1
ATOM 4677 O O . ASP A 1 613 ? -9.829 0.912 -3.091 1.00 97.62 613 ASP A O 1
ATOM 4681 N N . TYR A 1 614 ? -9.019 0.786 -0.995 1.00 97.88 614 TYR A N 1
ATOM 4682 C CA . TYR A 1 614 ? -10.256 0.336 -0.366 1.00 97.88 614 TYR A CA 1
ATOM 4683 C C . TYR A 1 614 ? -11.429 1.264 -0.709 1.00 97.88 614 TYR A C 1
ATOM 4685 O O . TYR A 1 614 ? -12.478 0.814 -1.179 1.00 97.88 614 TYR A O 1
ATOM 4693 N N . CYS A 1 615 ? -11.245 2.575 -0.534 1.00 98.25 615 CYS A N 1
ATOM 4694 C CA . CYS A 1 615 ? -12.271 3.564 -0.850 1.00 98.25 615 CYS A CA 1
ATOM 4695 C C . CYS A 1 615 ? -12.682 3.516 -2.330 1.00 98.25 615 CYS A C 1
ATOM 4697 O O . CYS A 1 615 ? -13.877 3.481 -2.638 1.00 98.25 615 CYS A O 1
ATOM 4699 N N . SER A 1 616 ? -11.702 3.437 -3.232 1.00 98.06 616 SER A N 1
ATOM 4700 C CA . SER A 1 616 ? -11.920 3.356 -4.681 1.00 98.06 616 SER A CA 1
ATOM 4701 C C . SER A 1 616 ? -12.695 2.089 -5.068 1.00 98.06 616 SER A C 1
ATOM 4703 O O . SER A 1 616 ? -13.683 2.159 -5.800 1.00 98.06 616 SER A O 1
ATOM 4705 N N . VAL A 1 617 ? -12.331 0.930 -4.510 1.00 98.19 617 VAL A N 1
ATOM 4706 C CA . VAL A 1 617 ? -13.025 -0.354 -4.728 1.00 98.19 617 VAL A CA 1
ATOM 4707 C C . VAL A 1 617 ? -14.478 -0.301 -4.251 1.00 98.19 617 VAL A C 1
ATOM 4709 O O . VAL A 1 617 ? -15.376 -0.788 -4.945 1.00 98.19 617 VAL A O 1
ATOM 4712 N N . HIS A 1 618 ? -14.747 0.309 -3.097 1.00 98.38 618 HIS A N 1
ATOM 4713 C CA . HIS A 1 618 ? -16.116 0.477 -2.607 1.00 98.38 618 HIS A CA 1
ATOM 4714 C C . HIS A 1 618 ? -16.944 1.438 -3.462 1.00 98.38 618 HIS A C 1
ATOM 4716 O O . HIS A 1 618 ? -18.138 1.181 -3.651 1.00 98.38 618 HIS A O 1
ATOM 4722 N N . ALA A 1 619 ? -16.331 2.489 -4.010 1.00 98.44 619 ALA A N 1
ATOM 4723 C CA . ALA A 1 619 ? -16.994 3.393 -4.942 1.00 98.44 619 ALA A CA 1
ATOM 4724 C C . ALA A 1 619 ? -17.394 2.673 -6.237 1.00 98.44 619 ALA A C 1
ATOM 4726 O O . ALA A 1 619 ? -18.551 2.739 -6.653 1.00 98.44 619 ALA A O 1
ATOM 4727 N N . ILE A 1 620 ? -16.488 1.874 -6.804 1.00 98.25 620 ILE A N 1
ATOM 4728 C CA . ILE A 1 620 ? -16.760 1.050 -7.989 1.00 98.25 620 ILE A CA 1
ATOM 4729 C C . ILE A 1 620 ? -17.927 0.087 -7.734 1.00 98.25 620 ILE A C 1
ATOM 4731 O O . ILE A 1 620 ? -18.872 0.019 -8.519 1.00 98.25 620 ILE A O 1
ATOM 4735 N N . ARG A 1 621 ? -17.911 -0.641 -6.607 1.00 97.62 621 ARG A N 1
ATOM 4736 C CA . ARG A 1 621 ? -19.011 -1.553 -6.246 1.00 97.62 621 ARG A CA 1
ATOM 4737 C C . ARG A 1 621 ? -20.339 -0.813 -6.073 1.00 97.62 621 ARG A C 1
ATOM 4739 O O . ARG A 1 621 ? -21.375 -1.337 -6.475 1.00 97.62 621 ARG A O 1
ATOM 4746 N N . ALA A 1 622 ? -20.322 0.380 -5.478 1.00 97.88 622 ALA A N 1
ATOM 4747 C CA . ALA A 1 622 ? -21.516 1.201 -5.298 1.00 97.88 622 ALA A CA 1
ATOM 4748 C C . ALA A 1 622 ? -22.151 1.605 -6.636 1.00 97.88 622 ALA A C 1
ATOM 4750 O O . ALA A 1 622 ? -23.355 1.423 -6.805 1.00 97.88 622 ALA A O 1
ATOM 4751 N N . LEU A 1 623 ? -21.346 2.090 -7.584 1.00 98.31 623 LEU A N 1
ATOM 4752 C CA . LEU A 1 623 ? -21.803 2.492 -8.918 1.00 98.31 623 LEU A CA 1
ATOM 4753 C C . LEU A 1 623 ? -22.427 1.313 -9.678 1.00 98.31 623 LEU A C 1
ATOM 4755 O O . LEU A 1 623 ? -23.550 1.412 -10.178 1.00 98.31 623 LEU A O 1
ATOM 4759 N N . ARG A 1 624 ? -21.779 0.144 -9.637 1.00 96.31 624 ARG A N 1
ATOM 4760 C CA . ARG A 1 624 ? -22.300 -1.087 -10.259 1.00 96.31 624 ARG A CA 1
ATOM 4761 C C . ARG A 1 624 ? -23.633 -1.531 -9.660 1.00 96.31 624 ARG A C 1
ATOM 4763 O O . ARG A 1 624 ? -24.517 -1.991 -10.381 1.00 96.31 624 ARG A O 1
ATOM 4770 N N . GLU A 1 625 ? -23.821 -1.368 -8.350 1.00 95.81 625 GLU A N 1
ATOM 4771 C CA . GLU A 1 625 ? -25.109 -1.632 -7.692 1.00 95.81 625 GLU A CA 1
ATOM 4772 C C . GLU A 1 625 ? -26.223 -0.680 -8.141 1.00 95.81 625 GLU A C 1
ATOM 4774 O O . GLU A 1 625 ? -27.392 -1.074 -8.144 1.00 95.81 625 GLU A O 1
ATOM 4779 N N . MET A 1 626 ? -25.870 0.546 -8.528 1.00 96.00 626 MET A N 1
ATOM 4780 C CA . MET A 1 626 ? -26.793 1.538 -9.086 1.00 96.00 626 MET A CA 1
ATOM 4781 C C . MET A 1 626 ? -27.069 1.310 -10.580 1.00 96.00 626 MET A C 1
ATOM 4783 O O . MET A 1 626 ? -28.011 1.886 -11.123 1.00 96.00 626 MET A O 1
ATOM 4787 N N . GLY A 1 627 ? -26.314 0.420 -11.231 1.00 95.62 627 GLY A N 1
ATOM 4788 C CA . GLY A 1 627 ? -26.405 0.164 -12.668 1.00 95.62 627 GLY A CA 1
ATOM 4789 C C . GLY A 1 627 ? -25.701 1.219 -13.524 1.00 95.62 627 GLY A C 1
ATOM 4790 O O . GLY A 1 627 ? -26.088 1.381 -14.679 1.00 95.62 627 GLY A O 1
ATOM 4791 N N . ILE A 1 628 ? -24.724 1.920 -12.942 1.00 97.38 628 ILE A N 1
ATOM 4792 C CA . ILE A 1 628 ? -23.802 2.841 -13.614 1.00 97.38 628 ILE A CA 1
ATOM 4793 C C . ILE A 1 628 ? -22.524 2.058 -13.921 1.00 97.38 628 ILE A C 1
ATOM 4795 O O . ILE A 1 628 ? -21.994 1.386 -13.028 1.00 97.38 628 ILE A O 1
ATOM 4799 N N . ASP A 1 629 ? -22.037 2.135 -15.158 1.00 97.38 629 ASP A N 1
ATOM 4800 C CA . ASP A 1 629 ? -20.783 1.482 -15.538 1.00 97.38 629 ASP A CA 1
ATOM 4801 C C . ASP A 1 629 ? -19.612 2.216 -14.868 1.00 97.38 629 ASP A C 1
ATOM 4803 O O . ASP A 1 629 ? -19.453 3.431 -14.996 1.00 97.38 629 ASP A O 1
ATOM 4807 N N . ALA A 1 630 ? -18.783 1.482 -14.129 1.00 97.81 630 ALA A N 1
ATOM 4808 C CA . ALA A 1 630 ? -17.646 2.047 -13.415 1.00 97.81 630 ALA A CA 1
ATOM 4809 C C . ALA A 1 630 ? -16.345 1.762 -14.172 1.00 97.81 630 ALA A C 1
ATOM 4811 O O . ALA A 1 630 ? -15.928 0.606 -14.308 1.00 97.81 630 ALA A O 1
ATOM 4812 N N . HIS A 1 631 ? -15.674 2.814 -14.631 1.00 98.06 631 HIS A N 1
ATOM 4813 C CA . HIS A 1 631 ? -14.339 2.749 -15.221 1.00 98.06 631 HIS A CA 1
ATOM 4814 C C . HIS A 1 631 ? -13.291 3.189 -14.200 1.00 98.06 631 HIS A C 1
ATOM 4816 O O . HIS A 1 631 ? -13.551 4.077 -13.400 1.00 98.06 631 HIS A O 1
ATOM 4822 N N . VAL A 1 632 ? -12.111 2.576 -14.199 1.00 98.19 632 VAL A N 1
ATOM 4823 C CA . VAL A 1 632 ? -11.054 2.854 -13.213 1.00 98.19 632 VAL A CA 1
ATOM 4824 C C . VAL A 1 632 ? -9.787 3.273 -13.916 1.00 98.19 632 VAL A C 1
ATOM 4826 O O . VAL A 1 632 ? -9.366 2.584 -14.841 1.00 98.19 632 VAL A O 1
ATOM 4829 N N . VAL A 1 633 ? -9.163 4.344 -13.428 1.00 98.56 633 VAL A N 1
ATOM 4830 C CA . VAL A 1 633 ? -7.810 4.752 -13.820 1.00 98.56 633 VAL A CA 1
ATOM 4831 C C . VAL A 1 633 ? -6.892 4.600 -12.616 1.00 98.56 633 VAL A C 1
ATOM 4833 O O . VAL A 1 633 ? -7.061 5.303 -11.622 1.00 98.56 633 VAL A O 1
ATOM 4836 N N . ASN A 1 634 ? -5.958 3.652 -12.673 1.00 98.12 634 ASN A N 1
ATOM 4837 C CA . ASN A 1 634 ? -4.950 3.450 -11.632 1.00 98.12 634 ASN A CA 1
ATOM 4838 C C . ASN A 1 634 ? -3.740 2.685 -12.197 1.00 98.12 634 ASN A C 1
ATOM 4840 O O . ASN A 1 634 ? -3.889 1.908 -13.135 1.00 98.12 634 ASN A O 1
ATOM 4844 N N . ASN A 1 635 ? -2.562 2.851 -11.601 1.00 96.69 635 ASN A N 1
ATOM 4845 C CA . ASN A 1 635 ? -1.289 2.293 -12.084 1.00 96.69 635 ASN A CA 1
ATOM 4846 C C . ASN A 1 635 ? -0.519 1.482 -11.021 1.00 96.69 635 ASN A C 1
ATOM 4848 O O . ASN A 1 635 ? 0.643 1.119 -11.224 1.00 96.69 635 ASN A O 1
ATOM 4852 N N . ASN A 1 636 ? -1.152 1.185 -9.886 1.00 97.25 636 ASN A N 1
ATOM 4853 C CA . ASN A 1 636 ? -0.545 0.380 -8.834 1.00 97.25 636 ASN A CA 1
ATOM 4854 C C . ASN A 1 636 ? -0.772 -1.123 -9.086 1.00 97.25 636 ASN A C 1
ATOM 4856 O O . ASN A 1 636 ? -1.924 -1.576 -9.103 1.00 97.25 636 ASN A O 1
ATOM 4860 N N . PRO A 1 637 ? 0.288 -1.927 -9.282 1.00 96.19 637 PRO A N 1
ATOM 4861 C CA . PRO A 1 637 ? 0.139 -3.349 -9.571 1.00 96.19 637 PRO A CA 1
ATOM 4862 C C . PRO A 1 637 ? -0.251 -4.196 -8.349 1.00 96.19 637 PRO A C 1
ATOM 4864 O O . PRO A 1 637 ? -0.714 -5.327 -8.518 1.00 96.19 637 PRO A O 1
ATOM 4867 N N . GLU A 1 638 ? -0.088 -3.675 -7.133 1.00 95.00 638 GLU A N 1
ATOM 4868 C CA . GLU A 1 638 ? -0.319 -4.406 -5.884 1.00 95.00 638 GLU A CA 1
ATOM 4869 C C . GLU A 1 638 ? -1.803 -4.429 -5.470 1.00 95.00 638 GLU A C 1
ATOM 4871 O O . GLU A 1 638 ? -2.186 -5.197 -4.590 1.00 95.00 638 GLU A O 1
ATOM 4876 N N . THR A 1 639 ? -2.657 -3.611 -6.093 1.00 95.38 639 THR A N 1
ATOM 4877 C CA . THR A 1 639 ? -3.981 -3.276 -5.554 1.00 95.38 639 THR A CA 1
ATOM 4878 C C . THR A 1 639 ? -5.162 -4.057 -6.141 1.00 95.38 639 THR A C 1
ATOM 4880 O O . THR A 1 639 ? -5.091 -4.708 -7.195 1.00 95.38 639 THR A O 1
ATOM 4883 N N . VAL A 1 640 ? -6.302 -3.985 -5.441 1.00 96.62 640 VAL A N 1
ATOM 4884 C CA . VAL A 1 640 ? -7.562 -4.621 -5.852 1.00 96.62 640 VAL A CA 1
ATOM 4885 C C . VAL A 1 640 ? -8.312 -3.764 -6.874 1.00 96.62 640 VAL A C 1
ATOM 4887 O O . VAL A 1 640 ? -9.012 -4.318 -7.727 1.00 96.62 640 VAL A O 1
ATOM 4890 N N . SER A 1 641 ? -8.157 -2.433 -6.857 1.00 96.56 641 SER A N 1
ATOM 4891 C CA . SER A 1 641 ? -8.755 -1.567 -7.892 1.00 96.56 641 SER A CA 1
ATOM 4892 C C . SER A 1 641 ? -8.229 -1.860 -9.297 1.00 96.56 641 SER A C 1
ATOM 4894 O O . SER A 1 641 ? -8.983 -1.732 -10.258 1.00 96.56 641 SER A O 1
ATOM 4896 N N . THR A 1 642 ? -6.980 -2.322 -9.423 1.00 96.56 642 THR A N 1
ATOM 4897 C CA . THR A 1 642 ? -6.387 -2.754 -10.697 1.00 96.56 642 THR A CA 1
ATOM 4898 C C . THR A 1 642 ? -6.637 -4.232 -10.999 1.00 96.56 642 THR A C 1
ATOM 4900 O O . THR A 1 642 ? -5.970 -4.831 -11.844 1.00 96.56 642 THR A O 1
ATOM 4903 N N . ASP A 1 643 ? -7.536 -4.904 -10.276 1.00 94.38 643 ASP A N 1
ATOM 4904 C CA . ASP A 1 643 ? -8.072 -6.203 -10.692 1.00 94.38 643 ASP A CA 1
ATOM 4905 C C . ASP A 1 643 ? -9.183 -5.979 -11.726 1.00 94.38 643 ASP A C 1
ATOM 4907 O O . ASP A 1 643 ? -10.140 -5.246 -11.478 1.00 94.38 643 ASP A O 1
ATOM 4911 N N . TYR A 1 644 ? -9.072 -6.630 -12.883 1.00 89.25 644 TYR A N 1
ATOM 4912 C CA . TYR A 1 644 ? -10.035 -6.493 -13.973 1.00 89.25 644 TYR A CA 1
ATOM 4913 C C . TYR A 1 644 ? -11.443 -6.992 -13.613 1.00 89.25 644 TYR A C 1
ATOM 4915 O O . TYR A 1 644 ? -12.400 -6.634 -14.293 1.00 89.25 644 TYR A O 1
ATOM 4923 N N . ASP A 1 645 ? -11.592 -7.803 -12.559 1.00 89.38 645 ASP A N 1
ATOM 4924 C CA . ASP A 1 645 ? -12.901 -8.245 -12.060 1.00 89.38 645 ASP A CA 1
ATOM 4925 C C . ASP A 1 645 ? -13.626 -7.149 -11.247 1.00 89.38 645 ASP A C 1
ATOM 4927 O O . ASP A 1 645 ? -14.841 -7.225 -11.015 1.00 89.38 645 ASP A O 1
ATOM 4931 N N . THR A 1 646 ? -12.899 -6.125 -10.789 1.00 92.81 646 THR A N 1
ATOM 4932 C CA . THR A 1 646 ? -13.427 -5.089 -9.893 1.00 92.81 646 THR A CA 1
ATOM 4933 C C . THR A 1 646 ? -14.337 -4.100 -10.625 1.00 92.81 646 THR A C 1
ATOM 4935 O O . THR A 1 646 ? -15.408 -3.778 -10.101 1.00 92.81 646 THR A O 1
ATOM 4938 N N . SER A 1 647 ? -13.967 -3.664 -11.831 1.00 95.00 647 SER A N 1
ATOM 4939 C CA . SER A 1 647 ? -14.643 -2.605 -12.597 1.00 95.00 647 SER A CA 1
ATOM 4940 C C . SER A 1 647 ? -15.244 -3.100 -13.921 1.00 95.00 647 SER A C 1
ATOM 4942 O O . SER A 1 647 ? -15.062 -4.252 -14.311 1.00 95.00 647 SER A O 1
ATOM 4944 N N . ASP A 1 648 ? -16.005 -2.243 -14.607 1.00 95.81 648 ASP A N 1
ATOM 4945 C CA . ASP A 1 648 ? -16.531 -2.513 -15.955 1.00 95.81 648 ASP A CA 1
ATOM 4946 C C . ASP A 1 648 ? -15.546 -2.072 -17.053 1.00 95.81 648 ASP A C 1
ATOM 4948 O O . ASP A 1 648 ? -15.651 -2.492 -18.204 1.00 95.81 648 ASP A O 1
ATOM 4952 N N . GLY A 1 649 ? -14.543 -1.265 -16.695 1.00 96.38 649 GLY A N 1
ATOM 4953 C CA . GLY A 1 649 ? -13.350 -1.027 -17.504 1.00 96.38 649 GLY A CA 1
ATOM 4954 C C . GLY A 1 649 ? -12.160 -0.647 -16.632 1.00 96.38 649 GLY A C 1
ATOM 4955 O O . GLY A 1 649 ? -12.255 0.271 -15.821 1.00 96.38 649 GLY A O 1
ATOM 4956 N N . LEU A 1 650 ? -11.045 -1.353 -16.783 1.00 97.62 650 LEU A N 1
ATOM 4957 C CA . LEU A 1 650 ? -9.785 -1.056 -16.109 1.00 97.62 650 LEU A CA 1
ATOM 4958 C C . LEU A 1 650 ? -8.832 -0.393 -17.101 1.00 97.62 650 LEU A C 1
ATOM 4960 O O . LEU A 1 650 ? -8.445 -1.014 -18.087 1.00 97.62 650 LEU A O 1
ATOM 4964 N N . PHE A 1 651 ? -8.428 0.838 -16.815 1.00 98.19 651 PHE A N 1
ATOM 4965 C CA . PHE A 1 651 ? -7.410 1.583 -17.544 1.00 98.19 651 PHE A CA 1
ATOM 4966 C C . PHE A 1 651 ? -6.161 1.665 -16.672 1.00 98.19 651 PHE A C 1
ATOM 4968 O O . PHE A 1 651 ? -6.123 2.393 -15.679 1.00 98.19 651 PHE A O 1
ATOM 4975 N N . PHE A 1 652 ? -5.149 0.877 -17.024 1.00 98.06 652 PHE A N 1
ATOM 4976 C CA . PHE A 1 652 ? -3.900 0.820 -16.273 1.00 98.06 652 PHE A CA 1
ATOM 4977 C C . PHE A 1 652 ? -2.952 1.910 -16.772 1.00 98.06 652 PHE A C 1
ATOM 4979 O O . PHE A 1 652 ? -2.016 1.657 -17.531 1.00 98.06 652 PHE A O 1
ATOM 4986 N N . GLU A 1 653 ? -3.268 3.141 -16.377 1.00 97.62 653 GLU A N 1
ATOM 4987 C CA . GLU A 1 653 ? -2.665 4.377 -16.868 1.00 97.62 653 GLU A CA 1
ATOM 4988 C C . GLU A 1 653 ? -2.144 5.256 -15.729 1.00 97.62 653 GLU A C 1
ATOM 4990 O O . GLU A 1 653 ? -2.670 5.183 -14.613 1.00 97.62 653 GLU A O 1
ATOM 4995 N N . PRO A 1 654 ? -1.137 6.108 -15.998 1.00 97.06 654 PRO A N 1
ATOM 4996 C CA . PRO A 1 654 ? -0.709 7.113 -15.039 1.00 97.06 654 PRO A CA 1
ATOM 4997 C C . PRO A 1 654 ? -1.837 8.094 -14.698 1.00 97.06 654 PRO A C 1
ATOM 4999 O O . PRO A 1 654 ? -2.715 8.382 -15.513 1.00 97.06 654 PRO A O 1
ATOM 5002 N N . ILE A 1 655 ? -1.800 8.614 -13.472 1.00 96.56 655 ILE A N 1
ATOM 5003 C CA . ILE A 1 655 ? -2.834 9.502 -12.931 1.00 96.56 655 ILE A CA 1
ATOM 5004 C C . ILE A 1 655 ? -2.431 10.956 -13.192 1.00 96.56 655 ILE A C 1
ATOM 5006 O O . ILE A 1 655 ? -2.036 11.697 -12.296 1.00 96.56 655 ILE A O 1
ATOM 5010 N N . THR A 1 656 ? -2.494 11.339 -14.465 1.00 95.81 656 THR A N 1
ATOM 5011 C CA . THR A 1 656 ? -2.318 12.720 -14.936 1.00 95.81 656 THR A CA 1
ATOM 5012 C C . THR A 1 656 ? -3.642 13.250 -15.474 1.00 95.81 656 THR A C 1
ATOM 5014 O O . THR A 1 656 ? -4.522 12.471 -15.858 1.00 95.81 656 THR A O 1
ATOM 5017 N N . ALA A 1 657 ? -3.818 14.570 -15.514 1.00 96.44 657 ALA A N 1
ATOM 5018 C CA . ALA A 1 657 ? -5.038 15.148 -16.065 1.00 96.44 657 ALA A CA 1
ATOM 5019 C C . ALA A 1 657 ? -5.191 14.841 -17.558 1.00 96.44 657 ALA A C 1
ATOM 5021 O O . ALA A 1 657 ? -6.303 14.547 -17.999 1.00 96.44 657 ALA A O 1
ATOM 5022 N N . GLU A 1 658 ? -4.092 14.835 -18.321 1.00 95.75 658 GLU A N 1
ATOM 5023 C CA . GLU A 1 658 ? -4.109 14.455 -19.736 1.00 95.75 658 GLU A CA 1
ATOM 5024 C C . GLU A 1 658 ? -4.606 13.016 -19.939 1.00 95.75 658 GLU A C 1
ATOM 5026 O O . GLU A 1 658 ? -5.493 12.780 -20.757 1.00 95.75 658 GLU A O 1
ATOM 5031 N N . GLU A 1 659 ? -4.068 12.053 -19.187 1.00 96.38 659 GLU A N 1
ATOM 5032 C CA . GLU A 1 659 ? -4.390 10.627 -19.354 1.00 96.38 659 GLU A CA 1
ATOM 5033 C C . GLU A 1 659 ? -5.777 10.273 -18.808 1.00 96.38 659 GLU A C 1
ATOM 5035 O O . GLU A 1 659 ? -6.497 9.481 -19.419 1.00 96.38 659 GLU A O 1
ATOM 5040 N N . VAL A 1 660 ? -6.211 10.901 -17.712 1.00 97.94 660 VAL A N 1
ATOM 5041 C CA . VAL A 1 660 ? -7.590 10.753 -17.220 1.00 97.94 660 VAL A CA 1
ATOM 5042 C C . VAL A 1 660 ? -8.586 11.356 -18.217 1.00 97.94 660 VAL A C 1
ATOM 5044 O O . VAL A 1 660 ? -9.617 10.737 -18.494 1.00 97.94 660 VAL A O 1
ATOM 5047 N N . ALA A 1 661 ? -8.277 12.508 -18.822 1.00 97.62 661 ALA A N 1
ATOM 5048 C CA . ALA A 1 661 ? -9.108 13.095 -19.872 1.00 97.62 661 ALA A CA 1
ATOM 5049 C C . ALA A 1 661 ? -9.177 12.210 -21.131 1.00 97.62 661 ALA A C 1
ATOM 5051 O O . ALA A 1 661 ? -10.261 12.068 -21.699 1.00 97.62 661 ALA A O 1
ATOM 5052 N N . ASP A 1 662 ? -8.077 11.553 -21.526 1.00 96.12 662 ASP A N 1
ATOM 5053 C CA . ASP A 1 662 ? -8.067 10.585 -22.637 1.00 96.12 662 ASP A CA 1
ATOM 5054 C C . ASP A 1 662 ? -9.047 9.424 -22.387 1.00 96.12 662 ASP A C 1
ATOM 5056 O O . ASP A 1 662 ? -9.762 8.987 -23.299 1.00 96.12 662 ASP A O 1
ATOM 5060 N N . VAL A 1 663 ? -9.108 8.927 -21.146 1.00 97.38 663 VAL A N 1
ATOM 5061 C CA . VAL A 1 663 ? -10.042 7.867 -20.739 1.00 97.38 663 VAL A CA 1
ATOM 5062 C C . VAL A 1 663 ? -11.485 8.368 -20.765 1.00 97.38 663 VAL A C 1
ATOM 5064 O O . VAL A 1 663 ? -12.347 7.694 -21.338 1.00 97.38 663 VAL A O 1
ATOM 5067 N N . ILE A 1 664 ? -11.760 9.548 -20.200 1.00 98.12 664 ILE A N 1
ATOM 5068 C CA . ILE A 1 664 ? -13.098 10.165 -20.198 1.00 98.12 664 ILE A CA 1
ATOM 5069 C C . ILE A 1 664 ? -13.601 10.359 -21.632 1.00 98.12 664 ILE A C 1
ATOM 5071 O O . ILE A 1 664 ? -14.715 9.953 -21.962 1.00 98.12 664 ILE A O 1
ATOM 5075 N N . GLU A 1 665 ? -12.767 10.911 -22.514 1.00 96.00 665 GLU A N 1
ATOM 5076 C CA . GLU A 1 665 ? -13.101 11.123 -23.923 1.00 96.00 665 GLU A CA 1
ATOM 5077 C C . GLU A 1 665 ? -13.377 9.800 -24.649 1.00 96.00 665 GLU A C 1
ATOM 5079 O O . GLU A 1 665 ? -14.370 9.656 -25.368 1.00 96.00 665 GLU A O 1
ATOM 5084 N N . SER A 1 666 ? -12.528 8.797 -24.425 1.00 93.81 666 SER A N 1
ATOM 5085 C CA . SER A 1 666 ? -12.625 7.503 -25.102 1.00 93.81 666 SER A CA 1
ATOM 5086 C C . SER A 1 666 ? -13.835 6.679 -24.663 1.00 93.81 666 SER A C 1
ATOM 5088 O O . SER A 1 666 ? -14.421 5.948 -25.476 1.00 93.81 666 SER A O 1
ATOM 5090 N N . THR A 1 667 ? -14.224 6.795 -23.394 1.00 95.19 667 THR A N 1
ATOM 5091 C CA . THR A 1 667 ? -15.387 6.117 -22.800 1.00 95.19 667 THR A CA 1
ATOM 5092 C C . THR A 1 667 ? -16.682 6.911 -22.953 1.00 95.19 667 THR A C 1
ATOM 5094 O O . THR A 1 667 ? -17.751 6.312 -22.882 1.00 95.19 667 THR A O 1
ATOM 5097 N N . ASN A 1 668 ? -16.598 8.213 -23.257 1.00 96.06 668 ASN A N 1
ATOM 5098 C CA . ASN A 1 668 ? -17.718 9.153 -23.184 1.00 96.06 668 ASN A CA 1
ATOM 5099 C C . ASN A 1 668 ? -18.384 9.108 -21.796 1.00 96.06 668 ASN A C 1
ATOM 5101 O O . ASN A 1 668 ? -19.602 8.966 -21.709 1.00 96.06 668 ASN A O 1
ATOM 5105 N N . ALA A 1 669 ? -17.567 9.158 -20.740 1.00 97.56 669 ALA A N 1
ATOM 5106 C CA . ALA A 1 669 ? -18.051 9.115 -19.364 1.00 97.56 669 ALA A CA 1
ATOM 5107 C C . ALA A 1 669 ? -18.835 10.378 -18.993 1.00 97.56 669 ALA A C 1
ATOM 5109 O O . ALA A 1 669 ? -18.440 11.487 -19.353 1.00 97.56 669 ALA A O 1
ATOM 5110 N N . ASP A 1 670 ? -19.929 10.193 -18.254 1.00 98.19 670 ASP A N 1
ATOM 5111 C CA . ASP A 1 670 ? -20.805 11.272 -17.790 1.00 98.19 670 ASP A CA 1
ATOM 5112 C C . ASP A 1 670 ? -20.249 11.956 -16.533 1.00 98.19 670 ASP A C 1
ATOM 5114 O O . ASP A 1 670 ? -20.517 13.134 -16.288 1.00 98.19 670 ASP A O 1
ATOM 5118 N N . GLY A 1 671 ? -19.460 11.230 -15.735 1.00 98.25 671 GLY A N 1
ATOM 5119 C CA . GLY A 1 671 ? -18.859 11.770 -14.522 1.00 98.25 671 GLY A CA 1
ATOM 5120 C C . GLY A 1 671 ? -17.493 11.192 -14.167 1.00 98.25 671 GLY A C 1
ATOM 5121 O O . GLY A 1 671 ? -17.075 10.144 -14.660 1.00 98.25 671 GLY A O 1
ATOM 5122 N N . VAL A 1 672 ? -16.800 11.873 -13.258 1.00 98.75 672 VAL A N 1
ATOM 5123 C CA . VAL A 1 672 ? -15.520 11.443 -12.686 1.00 98.75 672 VAL A CA 1
ATOM 5124 C C . VAL A 1 672 ? -15.492 11.691 -11.175 1.00 98.75 672 VAL A C 1
ATOM 5126 O O . VAL A 1 672 ? -15.963 12.720 -10.696 1.00 98.75 672 VAL A O 1
ATOM 5129 N N . MET A 1 673 ? -14.956 10.738 -10.411 1.00 98.62 673 MET A N 1
ATOM 5130 C CA . MET A 1 673 ? -14.770 10.821 -8.959 1.00 98.62 673 MET A CA 1
ATOM 5131 C C . MET A 1 673 ? -13.279 10.858 -8.626 1.00 98.62 673 MET A C 1
ATOM 5133 O O . MET A 1 673 ? -12.549 9.918 -8.946 1.00 98.62 673 MET A O 1
ATOM 5137 N N . VAL A 1 674 ? -12.852 11.920 -7.940 1.00 97.88 674 VAL A N 1
ATOM 5138 C CA . VAL A 1 674 ? -11.443 12.198 -7.604 1.00 97.88 674 VAL A CA 1
ATOM 5139 C C . VAL A 1 674 ? -11.144 12.163 -6.096 1.00 97.88 674 VAL A C 1
ATOM 5141 O O . VAL A 1 674 ? -10.003 12.303 -5.672 1.00 97.88 674 VAL A O 1
ATOM 5144 N N . GLN A 1 675 ? -12.156 11.956 -5.254 1.00 97.31 675 GLN A N 1
ATOM 5145 C CA . GLN A 1 675 ? -12.070 12.109 -3.796 1.00 97.31 675 GLN A CA 1
ATOM 5146 C C . GLN A 1 675 ? -11.656 10.823 -3.060 1.00 97.31 675 GLN A C 1
ATOM 5148 O O . GLN A 1 675 ? -11.410 10.850 -1.850 1.00 97.31 675 GLN A O 1
ATOM 5153 N N . PHE A 1 676 ? -11.610 9.683 -3.756 1.00 97.38 676 PHE A N 1
ATOM 5154 C CA . PHE A 1 676 ? -11.338 8.366 -3.162 1.00 97.38 676 PHE A CA 1
ATOM 5155 C C . PHE A 1 676 ? -9.874 7.920 -3.274 1.00 97.38 676 PHE A C 1
ATOM 5157 O O . PHE A 1 676 ? -9.425 7.150 -2.430 1.00 97.38 676 PHE A O 1
ATOM 5164 N N . GLY A 1 677 ? -9.123 8.425 -4.258 1.00 93.06 677 GLY A N 1
ATOM 5165 C CA . GLY A 1 677 ? -7.723 8.062 -4.508 1.00 93.06 677 GLY A CA 1
ATOM 5166 C C . GLY A 1 677 ? -6.689 8.795 -3.642 1.00 93.06 677 GLY A C 1
ATOM 5167 O O . GLY A 1 677 ? -5.499 8.757 -3.930 1.00 93.06 677 GLY A O 1
ATOM 5168 N N . GLY A 1 678 ? -7.099 9.504 -2.590 1.00 91.19 678 GLY A N 1
ATOM 5169 C CA . GLY A 1 678 ? -6.181 10.339 -1.809 1.00 91.19 678 GLY A CA 1
ATOM 5170 C C . GLY A 1 678 ? -5.590 11.493 -2.631 1.00 91.19 678 GLY A C 1
ATOM 5171 O O . GLY A 1 678 ? -6.182 11.927 -3.615 1.00 91.19 678 GLY A O 1
ATOM 5172 N N . GLN A 1 679 ? -4.430 12.006 -2.213 1.00 87.69 679 GLN A N 1
ATOM 5173 C CA . GLN A 1 679 ? -3.879 13.256 -2.750 1.00 87.69 679 GLN A CA 1
ATOM 5174 C C . GLN A 1 679 ? -3.604 13.260 -4.259 1.00 87.69 679 GLN A C 1
ATOM 5176 O O . GLN A 1 679 ? -4.007 14.190 -4.934 1.00 87.69 679 GLN A O 1
ATOM 5181 N N . THR A 1 680 ? -3.010 12.200 -4.794 1.00 90.00 680 THR A N 1
ATOM 5182 C CA . THR A 1 680 ? -2.734 11.989 -6.227 1.00 90.00 680 THR A CA 1
ATOM 5183 C C . THR A 1 680 ? -3.947 12.283 -7.101 1.00 90.00 680 THR A C 1
ATOM 5185 O O . THR A 1 680 ? -3.886 13.025 -8.077 1.00 90.00 680 THR A O 1
ATOM 5188 N N . SER A 1 681 ? -5.084 11.722 -6.701 1.00 93.94 681 SER A N 1
ATOM 5189 C CA . SER A 1 681 ? -6.358 11.895 -7.383 1.00 93.94 681 SER A CA 1
ATOM 5190 C C . SER A 1 681 ? -6.949 13.293 -7.163 1.00 93.94 681 SER A C 1
ATOM 5192 O O . SER A 1 681 ? -7.576 13.849 -8.056 1.00 93.94 681 SER A O 1
ATOM 5194 N N . VAL A 1 682 ? -6.751 13.891 -5.989 1.00 92.25 682 VAL A N 1
ATOM 5195 C CA . VAL A 1 682 ? -7.254 15.239 -5.673 1.00 92.25 682 VAL A CA 1
ATOM 5196 C C . VAL A 1 682 ? -6.472 16.316 -6.430 1.00 92.25 682 VAL A C 1
ATOM 5198 O O . VAL A 1 682 ? -7.081 17.239 -6.971 1.00 92.25 682 VAL A O 1
ATOM 5201 N N . ASP A 1 683 ? -5.150 16.167 -6.538 1.00 89.88 683 ASP A N 1
ATOM 5202 C CA . ASP A 1 683 ? -4.238 17.124 -7.174 1.00 89.88 683 ASP A CA 1
ATOM 5203 C C . ASP A 1 683 ? -4.523 17.291 -8.672 1.00 89.88 683 ASP A C 1
ATOM 5205 O O . ASP A 1 683 ? -4.332 18.379 -9.222 1.00 89.88 683 ASP A O 1
ATOM 5209 N N . ILE A 1 684 ? -5.044 16.253 -9.342 1.00 94.31 684 ILE A N 1
ATOM 5210 C CA . ILE A 1 684 ? -5.465 16.374 -10.743 1.00 94.31 684 ILE A CA 1
ATOM 5211 C C . ILE A 1 684 ? -6.771 17.159 -10.906 1.00 94.31 684 ILE A C 1
ATOM 5213 O O . ILE A 1 684 ? -7.103 17.494 -12.034 1.00 94.31 684 ILE A O 1
ATOM 5217 N N . GLY A 1 685 ? -7.518 17.483 -9.843 1.00 94.88 685 GLY A N 1
ATOM 5218 C CA . GLY A 1 685 ? -8.853 18.086 -9.935 1.00 94.88 685 GLY A CA 1
ATOM 5219 C C . GLY A 1 685 ? -8.898 19.360 -10.786 1.00 94.88 685 GLY A C 1
ATOM 5220 O O . GLY A 1 685 ? -9.642 19.423 -11.762 1.00 94.88 685 GLY A O 1
ATOM 5221 N N . HIS A 1 686 ? -8.064 20.356 -10.471 1.00 93.94 686 HIS A N 1
ATOM 5222 C CA . HIS A 1 686 ? -8.011 21.608 -11.238 1.00 93.94 686 HIS A CA 1
ATOM 5223 C C . HIS A 1 686 ? -7.407 21.445 -12.645 1.00 93.94 686 HIS A C 1
ATOM 5225 O O . HIS A 1 686 ? -7.985 21.987 -13.592 1.00 93.94 686 HIS A O 1
ATOM 5231 N N . PRO A 1 687 ? -6.277 20.732 -12.837 1.00 95.44 687 PRO A N 1
ATOM 5232 C CA . PRO A 1 687 ? -5.780 20.421 -14.178 1.00 95.44 687 PRO A CA 1
ATOM 5233 C C . PRO A 1 687 ? -6.796 19.645 -15.037 1.00 95.44 687 PRO A C 1
ATOM 5235 O O . PRO A 1 687 ? -6.939 19.918 -16.227 1.00 95.44 687 PRO A O 1
ATOM 5238 N N . LEU A 1 688 ? -7.573 18.741 -14.435 1.00 97.31 688 LEU A N 1
ATOM 5239 C CA . LEU A 1 688 ? -8.612 17.973 -15.116 1.00 97.31 688 LEU A CA 1
ATOM 5240 C C . LEU A 1 688 ? -9.781 18.864 -15.539 1.00 97.31 688 LEU A C 1
ATOM 5242 O O . LEU A 1 688 ? -10.185 18.784 -16.694 1.00 97.31 688 LEU A O 1
ATOM 5246 N N . GLU A 1 689 ? -10.281 19.761 -14.677 1.00 96.81 689 GLU A N 1
ATOM 5247 C CA . GLU A 1 689 ? -11.290 20.766 -15.074 1.00 96.81 689 GLU A CA 1
ATOM 5248 C C . GLU A 1 689 ? -10.840 21.543 -16.322 1.00 96.81 689 GLU A C 1
ATOM 5250 O O . GLU A 1 689 ? -11.627 21.762 -17.246 1.00 96.81 689 GLU A O 1
ATOM 5255 N N . GLN A 1 690 ? -9.556 21.912 -16.384 1.00 95.38 690 GLN A N 1
ATOM 5256 C CA . GLN A 1 690 ? -8.984 22.624 -17.526 1.00 95.38 690 GLN A CA 1
ATOM 5257 C C . GLN A 1 690 ? -8.932 21.759 -18.789 1.00 95.38 690 GLN A C 1
ATOM 5259 O O . GLN A 1 690 ? -9.271 22.256 -19.864 1.00 95.38 690 GLN A O 1
ATOM 5264 N N . GLU A 1 691 ? -8.547 20.484 -18.689 1.00 95.94 691 GLU A N 1
ATOM 5265 C CA . GLU A 1 691 ? -8.544 19.559 -19.829 1.00 95.94 691 GLU A CA 1
ATOM 5266 C C . GLU A 1 691 ? -9.961 19.270 -20.345 1.00 95.94 691 GLU A C 1
ATOM 5268 O O . GLU A 1 691 ? -10.187 19.315 -21.559 1.00 95.94 691 GLU A O 1
ATOM 5273 N N . LEU A 1 692 ? -10.933 19.057 -19.450 1.00 97.19 692 LEU A N 1
ATOM 5274 C CA . LEU A 1 692 ? -12.341 18.860 -19.811 1.00 97.19 692 LEU A CA 1
ATOM 5275 C C . LEU A 1 692 ? -12.887 20.075 -20.579 1.00 97.19 692 LEU A C 1
ATOM 5277 O O . LEU A 1 692 ? -13.482 19.917 -21.650 1.00 97.19 692 LEU A O 1
ATOM 5281 N N . ASP A 1 693 ? -12.619 21.291 -20.091 1.00 96.44 693 ASP A N 1
ATOM 5282 C CA . ASP A 1 693 ? -13.014 22.543 -20.745 1.00 96.44 693 ASP A CA 1
ATOM 5283 C C . ASP A 1 693 ? -12.299 22.757 -22.089 1.00 96.44 693 ASP A C 1
ATOM 5285 O O . ASP A 1 693 ? -12.920 23.189 -23.070 1.00 96.44 693 ASP A O 1
ATOM 5289 N N . ARG A 1 694 ? -10.992 22.466 -22.150 1.00 94.88 694 ARG A N 1
ATOM 5290 C CA . ARG A 1 694 ? -10.156 22.633 -23.350 1.00 94.88 694 ARG A CA 1
ATOM 5291 C C . ARG A 1 694 ? -10.646 21.744 -24.487 1.00 94.88 694 ARG A C 1
ATOM 5293 O O . ARG A 1 694 ? -10.806 22.224 -25.613 1.00 94.88 694 ARG A O 1
ATOM 5300 N N . ARG A 1 695 ? -10.922 20.475 -24.181 1.00 95.06 695 ARG A N 1
ATOM 5301 C CA . ARG A 1 695 ? -11.413 19.467 -25.132 1.00 95.06 695 ARG A CA 1
ATOM 5302 C C . ARG A 1 695 ? -12.924 19.574 -25.378 1.00 95.06 695 ARG A C 1
ATOM 5304 O O . ARG A 1 695 ? -13.421 19.119 -26.408 1.00 95.06 695 ARG A O 1
ATOM 5311 N N . GLY A 1 696 ? -13.658 20.244 -24.488 1.00 96.94 696 GLY A N 1
ATOM 5312 C CA . GLY A 1 696 ? -15.109 20.416 -24.571 1.00 96.94 696 GLY A CA 1
ATOM 5313 C C . GLY A 1 696 ? -15.876 19.122 -24.295 1.00 96.94 696 GLY A C 1
ATOM 5314 O O . GLY A 1 696 ? -16.858 18.846 -24.992 1.00 96.94 696 GLY A O 1
ATOM 5315 N N . LEU A 1 697 ? -15.400 18.335 -23.326 1.00 97.12 697 LEU A N 1
ATOM 5316 C CA . LEU A 1 697 ? -15.993 17.063 -22.908 1.00 97.12 697 LEU A CA 1
ATOM 5317 C C . LEU A 1 697 ? -17.193 17.307 -21.979 1.00 97.12 697 LEU A C 1
ATOM 5319 O O . LEU A 1 697 ? -17.169 18.204 -21.141 1.00 97.12 697 LEU A O 1
ATOM 5323 N N . ASP A 1 698 ? -18.257 16.519 -22.145 1.00 95.50 698 ASP A N 1
ATOM 5324 C CA . ASP A 1 698 ? -19.491 16.600 -21.346 1.00 95.50 698 ASP A CA 1
ATOM 5325 C C . ASP A 1 698 ? -19.401 15.622 -20.163 1.00 95.50 698 ASP A C 1
ATOM 5327 O O . ASP A 1 698 ? -20.071 14.597 -20.155 1.00 95.50 698 ASP A O 1
ATOM 5331 N N . CYS A 1 699 ? -18.499 15.909 -19.220 1.00 97.69 699 CYS A N 1
ATOM 5332 C CA . CYS A 1 699 ? -18.237 15.096 -18.029 1.00 97.69 699 CYS A CA 1
ATOM 5333 C C . CYS A 1 699 ? -18.219 15.990 -16.782 1.00 97.69 699 CYS A C 1
ATOM 5335 O O . CYS A 1 699 ? -17.581 17.044 -16.783 1.00 97.69 699 CYS A O 1
ATOM 5337 N N . GLU A 1 700 ? -18.889 15.569 -15.709 1.00 96.81 700 GLU A N 1
ATOM 5338 C CA . GLU A 1 700 ? -18.948 16.295 -14.434 1.00 96.81 700 GLU A CA 1
ATOM 5339 C C . GLU A 1 700 ? -18.002 15.687 -13.385 1.00 96.81 700 GLU A C 1
ATOM 5341 O O . GLU A 1 700 ? -17.963 14.472 -13.200 1.00 96.81 700 GLU A O 1
ATOM 5346 N N . ILE A 1 701 ? -17.257 16.519 -12.650 1.00 97.81 701 ILE A N 1
ATOM 5347 C CA . ILE A 1 701 ? -16.570 16.059 -11.433 1.00 97.81 701 ILE A CA 1
ATOM 5348 C C . ILE A 1 701 ? -17.627 15.909 -10.333 1.00 97.81 701 ILE A C 1
ATOM 5350 O O . ILE A 1 701 ? -18.167 16.900 -9.844 1.00 97.81 701 ILE A O 1
ATOM 5354 N N . LEU A 1 702 ? -17.945 14.666 -9.970 1.00 98.19 702 LEU A N 1
ATOM 5355 C CA . LEU A 1 702 ? -19.018 14.328 -9.033 1.00 98.19 702 LEU A CA 1
ATOM 5356 C C . LEU A 1 702 ? -18.588 14.529 -7.577 1.00 98.19 702 LEU A C 1
ATOM 5358 O O . LEU A 1 702 ? -17.424 14.329 -7.240 1.00 98.19 702 LEU A O 1
ATOM 5362 N N . GLY A 1 703 ? -19.545 14.819 -6.690 1.00 97.62 703 GLY A N 1
ATOM 5363 C CA . GLY A 1 703 ? -19.319 14.983 -5.249 1.00 97.62 703 GLY A CA 1
ATOM 5364 C C . GLY A 1 703 ? -18.893 16.391 -4.838 1.00 97.62 703 GLY A C 1
ATOM 5365 O O . GLY A 1 703 ? -19.284 17.375 -5.464 1.00 97.62 703 GLY A O 1
ATOM 5366 N N . THR A 1 704 ? -18.125 16.502 -3.750 1.00 97.50 704 THR A N 1
ATOM 5367 C CA . THR A 1 704 ? -17.605 17.793 -3.281 1.00 97.50 704 THR A CA 1
ATOM 5368 C C . THR A 1 704 ? -16.764 18.454 -4.373 1.00 97.50 704 THR A C 1
ATOM 5370 O O . THR A 1 704 ? -15.868 17.823 -4.936 1.00 97.50 704 THR A O 1
ATOM 5373 N N . SER A 1 705 ? -17.044 19.732 -4.647 1.00 96.69 705 SER A N 1
ATOM 5374 C CA . SER A 1 705 ? -16.371 20.485 -5.710 1.00 96.69 705 SER A CA 1
ATOM 5375 C C . SER A 1 705 ? -14.874 20.676 -5.448 1.00 96.69 705 SER A C 1
ATOM 5377 O O . SER A 1 705 ? -14.443 20.756 -4.295 1.00 96.69 705 SER A O 1
ATOM 5379 N N . VAL A 1 706 ? -14.087 20.815 -6.522 1.00 94.94 706 VAL A N 1
ATOM 5380 C CA . VAL A 1 706 ? -12.633 21.033 -6.432 1.00 94.94 706 VAL A CA 1
ATOM 5381 C C . VAL A 1 706 ? -12.305 22.297 -5.628 1.00 94.94 706 VAL A C 1
ATOM 5383 O O . VAL A 1 706 ? -11.458 22.251 -4.745 1.00 94.94 706 VAL A O 1
ATOM 5386 N N . ASP A 1 707 ? -13.051 23.393 -5.825 1.00 93.88 707 ASP A N 1
ATOM 5387 C CA . ASP A 1 707 ? -12.865 24.631 -5.045 1.00 93.88 707 ASP A CA 1
ATOM 5388 C C . ASP A 1 707 ? -13.206 24.467 -3.554 1.00 93.88 707 ASP A C 1
ATOM 5390 O O . ASP A 1 707 ? -12.592 25.122 -2.715 1.00 93.88 707 ASP A O 1
ATOM 5394 N N . ALA A 1 708 ? -14.168 23.609 -3.197 1.00 94.75 708 ALA A N 1
ATOM 5395 C CA . ALA A 1 708 ? -14.484 23.329 -1.795 1.00 94.75 708 ALA A CA 1
ATOM 5396 C C . AL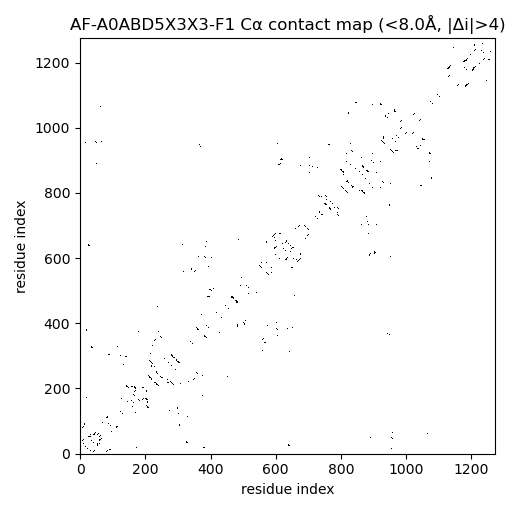A A 1 708 ? -13.404 22.466 -1.124 1.00 94.75 708 ALA A C 1
ATOM 5398 O O . ALA A 1 708 ? -13.084 22.703 0.043 1.00 94.75 708 ALA A O 1
ATOM 5399 N N . MET A 1 709 ? -12.817 21.511 -1.857 1.00 93.12 709 MET A N 1
ATOM 5400 C CA . MET A 1 709 ? -11.640 20.765 -1.399 1.00 93.12 709 MET A CA 1
ATOM 5401 C C . MET A 1 709 ? -10.440 21.702 -1.200 1.00 93.12 709 MET A C 1
ATOM 5403 O O . MET A 1 709 ? -9.888 21.743 -0.103 1.00 93.12 709 MET A O 1
ATOM 5407 N N . ASP A 1 710 ? -10.120 22.541 -2.191 1.00 88.81 710 ASP A N 1
ATOM 5408 C CA . ASP A 1 710 ? -9.050 23.547 -2.097 1.00 88.81 710 ASP A CA 1
ATOM 5409 C C . ASP A 1 710 ? -9.302 24.562 -0.967 1.00 88.81 710 ASP A C 1
ATOM 5411 O O . ASP A 1 710 ? -8.391 24.920 -0.227 1.00 88.81 710 ASP A O 1
ATOM 5415 N N . LEU A 1 711 ? -10.553 24.989 -0.748 1.00 91.56 711 LEU A N 1
ATOM 5416 C CA . LEU A 1 711 ? -10.907 25.878 0.363 1.00 91.56 711 LEU A CA 1
ATOM 5417 C C . LEU A 1 711 ? -10.580 25.269 1.730 1.00 91.56 711 LEU A C 1
ATOM 5419 O O . LEU A 1 711 ? -10.228 26.014 2.647 1.00 91.56 711 LEU A O 1
ATOM 5423 N N . ALA A 1 712 ? -10.770 23.957 1.881 1.00 90.12 712 ALA A N 1
ATOM 5424 C CA . ALA A 1 712 ? -10.499 23.244 3.121 1.00 90.12 712 ALA A CA 1
ATOM 5425 C C . ALA A 1 712 ? -8.992 23.021 3.341 1.00 90.12 712 ALA A C 1
ATOM 5427 O O . ALA A 1 712 ? -8.532 23.093 4.481 1.00 90.12 712 ALA A O 1
ATOM 5428 N N . GLU A 1 713 ? -8.227 22.825 2.263 1.00 82.25 713 GLU A N 1
ATOM 5429 C CA . GLU A 1 713 ? -6.766 22.669 2.300 1.00 82.25 713 GLU A CA 1
ATOM 5430 C C . GLU A 1 713 ? -6.025 24.020 2.445 1.00 82.25 713 GLU A C 1
ATOM 5432 O O . GLU A 1 713 ? -4.989 24.102 3.116 1.00 82.25 713 GLU A O 1
ATOM 5437 N N . ASP A 1 714 ? -6.571 25.120 1.911 1.00 82.69 714 ASP A N 1
ATOM 5438 C CA . ASP A 1 714 ? -6.044 26.475 2.102 1.00 82.69 714 ASP A CA 1
ATOM 5439 C C . ASP A 1 714 ? -6.332 26.981 3.524 1.00 82.69 714 ASP A C 1
ATOM 5441 O O . ASP A 1 714 ? -7.443 27.385 3.885 1.00 82.69 714 ASP A O 1
ATOM 5445 N N . ARG A 1 715 ? -5.275 27.046 4.338 1.00 77.94 715 ARG A N 1
ATOM 5446 C CA . ARG A 1 715 ? -5.343 27.473 5.741 1.00 77.94 715 ARG A CA 1
ATOM 5447 C C . ARG A 1 715 ? -5.933 28.873 5.933 1.00 77.94 715 ARG A C 1
ATOM 5449 O O . ARG A 1 715 ? -6.676 29.091 6.891 1.00 77.94 715 ARG A O 1
ATOM 5456 N N . ASP A 1 716 ? -5.634 29.828 5.055 1.00 81.81 716 ASP A N 1
ATOM 5457 C CA . ASP A 1 716 ? -6.123 31.204 5.173 1.00 81.81 716 ASP A CA 1
ATOM 5458 C C . ASP A 1 716 ? -7.611 31.312 4.822 1.00 81.81 716 ASP A C 1
ATOM 5460 O O . ASP A 1 716 ? -8.332 32.134 5.410 1.00 81.81 716 ASP A O 1
ATOM 5464 N N . ARG A 1 717 ? -8.084 30.538 3.840 1.00 87.12 717 ARG A N 1
ATOM 5465 C CA . ARG A 1 717 ? -9.506 30.438 3.481 1.00 87.12 717 ARG A CA 1
ATOM 5466 C C . ARG A 1 717 ? -10.272 29.683 4.568 1.00 87.12 717 ARG A C 1
ATOM 5468 O O . ARG A 1 717 ? -11.290 30.196 5.045 1.00 87.12 717 ARG A O 1
ATOM 5475 N N . PHE A 1 718 ? -9.742 28.553 5.027 1.00 89.62 718 PHE A N 1
ATOM 5476 C CA . PHE A 1 718 ? -10.340 27.715 6.062 1.00 89.62 718 PHE A CA 1
ATOM 5477 C C . PHE A 1 718 ? -10.454 28.436 7.412 1.00 89.62 718 PHE A C 1
ATOM 5479 O O . PHE A 1 718 ? -11.532 28.464 8.008 1.00 89.62 718 PHE A O 1
ATOM 5486 N N . ASN A 1 719 ? -9.406 29.135 7.864 1.00 87.12 719 ASN A N 1
ATOM 5487 C CA . ASN A 1 719 ? -9.444 29.881 9.129 1.00 87.12 719 ASN A CA 1
ATOM 5488 C C . ASN A 1 719 ? -10.509 30.988 9.126 1.00 87.12 719 ASN A C 1
ATOM 5490 O O . ASN A 1 719 ? -11.221 31.211 10.108 1.00 87.12 719 ASN A O 1
ATOM 5494 N N . LYS A 1 720 ? -10.672 31.684 7.993 1.00 90.44 720 LYS A N 1
ATOM 5495 C CA . LYS A 1 720 ? -11.744 32.681 7.835 1.00 90.44 720 LYS A CA 1
ATOM 5496 C C . LYS A 1 720 ? -13.122 32.027 7.893 1.00 90.44 720 LYS A C 1
ATOM 5498 O O . LYS A 1 720 ? -14.037 32.627 8.460 1.00 90.44 720 LYS A O 1
ATOM 5503 N N . LEU A 1 721 ? -13.280 30.834 7.316 1.00 93.56 721 LEU A N 1
ATOM 5504 C CA . LEU A 1 721 ? -14.527 30.077 7.377 1.00 93.56 721 LEU A CA 1
ATOM 5505 C C . LEU A 1 721 ? -14.867 29.700 8.824 1.00 93.56 721 LEU A C 1
ATOM 5507 O O . LEU A 1 721 ? -15.950 30.045 9.297 1.00 93.56 721 LEU A O 1
ATOM 5511 N N . MET A 1 722 ? -13.923 29.103 9.556 1.00 94.56 722 MET A N 1
ATOM 5512 C CA . MET A 1 722 ? -14.121 28.697 10.954 1.00 94.56 722 MET A CA 1
ATOM 5513 C C . MET A 1 722 ? -14.433 29.892 11.862 1.00 94.56 722 MET A C 1
ATOM 5515 O O . MET A 1 722 ? -15.382 29.848 12.650 1.00 94.56 722 MET A O 1
ATOM 5519 N N . GLY A 1 723 ? -13.724 31.013 11.682 1.00 90.50 723 GLY A N 1
ATOM 5520 C CA . GLY A 1 723 ? -13.997 32.257 12.402 1.00 90.50 723 GLY A CA 1
ATOM 5521 C C . GLY A 1 723 ? -15.400 32.824 12.142 1.00 90.50 723 GLY A C 1
ATOM 5522 O O . GLY A 1 723 ? -16.021 33.374 13.053 1.00 90.50 723 GLY A O 1
ATOM 5523 N N . ASN A 1 724 ? -15.941 32.661 10.928 1.00 93.12 724 ASN A N 1
ATOM 5524 C CA . ASN A 1 724 ? -17.316 33.061 10.606 1.00 93.12 724 ASN A CA 1
ATOM 5525 C C . ASN A 1 724 ? -18.366 32.134 11.241 1.00 93.12 724 ASN A C 1
ATOM 5527 O O . ASN A 1 724 ? -19.435 32.615 11.622 1.00 93.12 724 ASN A O 1
ATOM 5531 N N . LEU A 1 725 ? -18.061 30.839 11.367 1.00 93.12 725 LEU A N 1
ATOM 5532 C CA . LEU A 1 725 ? -18.918 29.841 12.018 1.00 93.12 725 LEU A CA 1
ATOM 5533 C C . LEU A 1 725 ? -18.852 29.920 13.555 1.00 93.12 725 LEU A C 1
ATOM 5535 O O . LEU A 1 725 ? -19.710 29.374 14.244 1.00 93.12 725 LEU A O 1
ATOM 5539 N N . GLY A 1 726 ? -17.866 30.632 14.112 1.00 92.50 726 GLY A N 1
ATOM 5540 C CA . GLY A 1 726 ? -17.632 30.683 15.558 1.00 92.50 726 GLY A CA 1
ATOM 5541 C C . GLY A 1 726 ? -17.090 29.362 16.108 1.00 92.50 726 GLY A C 1
ATOM 5542 O O . GLY A 1 726 ? -17.364 29.011 17.257 1.00 92.50 726 GLY A O 1
ATOM 5543 N N . ILE A 1 727 ? -16.361 28.618 15.277 1.00 93.38 727 ILE A N 1
ATOM 5544 C CA . ILE A 1 727 ? -15.688 27.375 15.644 1.00 93.38 727 ILE A CA 1
ATOM 5545 C C . ILE A 1 727 ? -14.263 27.717 16.092 1.00 93.38 727 ILE A C 1
ATOM 5547 O O . ILE A 1 727 ? -13.580 28.508 15.444 1.00 93.38 727 ILE A O 1
ATOM 5551 N N . ALA A 1 728 ? -13.841 27.166 17.231 1.00 92.38 728 ALA A N 1
ATOM 5552 C CA . ALA A 1 728 ? -12.534 27.460 17.806 1.00 92.38 728 ALA A CA 1
ATOM 5553 C C . ALA A 1 728 ? -11.408 26.819 16.980 1.00 92.38 728 ALA A C 1
ATOM 5555 O O . ALA A 1 728 ? -11.547 25.704 16.475 1.00 92.38 728 ALA A O 1
ATOM 5556 N N . GLN A 1 729 ? -10.282 27.520 16.878 1.00 90.88 729 GLN A N 1
ATOM 5557 C CA . GLN A 1 729 ? -9.043 27.056 16.255 1.00 90.88 729 GLN A CA 1
ATOM 5558 C C . GLN A 1 729 ? -7.860 27.466 17.135 1.00 90.88 729 GLN A C 1
ATOM 5560 O O . GLN A 1 729 ? -8.003 28.362 17.968 1.00 90.88 729 GLN A O 1
ATOM 5565 N N . ALA A 1 730 ? -6.714 26.812 16.950 1.00 87.69 730 ALA A N 1
ATOM 5566 C CA . ALA A 1 730 ? -5.457 27.254 17.547 1.00 87.69 730 ALA A CA 1
ATOM 5567 C C . ALA A 1 730 ? -5.090 28.661 17.042 1.00 87.69 730 ALA A C 1
ATOM 5569 O O . ALA A 1 730 ? -5.262 28.956 15.854 1.00 87.69 730 ALA A O 1
ATOM 5570 N N . ASP A 1 731 ? -4.590 29.522 17.931 1.00 85.75 731 ASP A N 1
ATOM 5571 C CA . ASP A 1 731 ? -4.120 30.854 17.547 1.00 85.75 731 ASP A CA 1
ATOM 5572 C C . ASP A 1 731 ? -2.882 30.720 16.648 1.00 85.75 731 ASP A C 1
ATOM 5574 O O . ASP A 1 731 ? -1.888 30.129 17.050 1.00 85.75 731 ASP A O 1
ATOM 5578 N N . GLY A 1 732 ? -2.905 31.273 15.436 1.00 84.88 732 GLY A N 1
ATOM 5579 C CA . GLY A 1 732 ? -1.787 31.125 14.504 1.00 84.88 732 GLY A CA 1
ATOM 5580 C C . GLY A 1 732 ? -1.766 32.169 13.399 1.00 84.88 732 GLY A C 1
ATOM 5581 O O . GLY A 1 732 ? -2.764 32.850 13.137 1.00 84.88 732 GLY A O 1
ATOM 5582 N N . ALA A 1 733 ? -0.609 32.324 12.758 1.00 82.69 733 ALA A N 1
ATOM 5583 C CA . ALA A 1 733 ? -0.457 33.170 11.579 1.00 82.69 733 ALA A CA 1
ATOM 5584 C C . ALA A 1 733 ? 0.724 32.737 10.695 1.00 82.69 733 ALA A C 1
ATOM 5586 O O . ALA A 1 733 ? 1.488 31.823 11.005 1.00 82.69 733 ALA A O 1
ATOM 5587 N N . THR A 1 734 ? 0.861 33.433 9.572 1.00 84.81 734 THR A N 1
ATOM 5588 C CA . THR A 1 734 ? 1.870 33.173 8.549 1.00 84.81 734 THR A CA 1
ATOM 5589 C C . THR A 1 734 ? 3.014 34.178 8.655 1.00 84.81 734 THR A C 1
ATOM 5591 O O . THR A 1 734 ? 2.775 35.385 8.671 1.00 84.81 734 THR A O 1
ATOM 5594 N N . ALA A 1 735 ? 4.254 33.693 8.666 1.00 84.19 735 ALA A N 1
ATOM 5595 C CA . ALA A 1 735 ? 5.475 34.487 8.665 1.00 84.19 735 ALA A CA 1
ATOM 5596 C C . ALA A 1 735 ? 6.269 34.306 7.361 1.00 84.19 735 ALA A C 1
ATOM 5598 O O . ALA A 1 735 ? 6.489 33.200 6.876 1.00 84.19 735 ALA A O 1
ATOM 5599 N N . THR A 1 736 ? 6.751 35.411 6.796 1.00 82.94 736 THR A N 1
ATOM 5600 C CA . THR A 1 736 ? 7.541 35.453 5.547 1.00 82.94 736 THR A CA 1
ATOM 5601 C C . THR A 1 736 ? 9.014 35.783 5.782 1.00 82.94 736 THR A C 1
ATOM 5603 O O . THR A 1 736 ? 9.814 35.866 4.850 1.00 82.94 736 THR A O 1
ATOM 5606 N N . SER A 1 737 ? 9.395 36.014 7.037 1.00 83.12 737 SER A N 1
ATOM 5607 C CA . SER A 1 737 ? 10.766 36.316 7.426 1.00 83.12 737 SER A CA 1
ATOM 5608 C C . SER A 1 737 ? 11.065 35.780 8.818 1.00 83.12 737 SER A C 1
ATOM 5610 O O . SER A 1 737 ? 10.167 35.641 9.643 1.00 83.12 737 SER A O 1
ATOM 5612 N N . ARG A 1 738 ? 12.350 35.553 9.109 1.00 85.44 738 ARG A N 1
ATOM 5613 C CA . ARG A 1 738 ? 12.795 35.117 10.440 1.00 85.44 738 ARG A CA 1
ATOM 5614 C C . ARG A 1 738 ? 12.364 36.064 11.567 1.00 85.44 738 ARG A C 1
ATOM 5616 O O . ARG A 1 738 ? 12.026 35.598 12.645 1.00 85.44 738 ARG A O 1
ATOM 5623 N N . GLU A 1 739 ? 12.404 37.378 11.333 1.00 87.56 739 GLU A N 1
ATOM 5624 C CA . GLU A 1 739 ? 11.998 38.373 12.342 1.00 87.56 739 GLU A CA 1
ATOM 5625 C C . GLU A 1 739 ? 10.495 38.268 12.635 1.00 87.56 739 GLU A C 1
ATOM 5627 O O . GLU A 1 739 ? 10.105 38.216 13.793 1.00 87.56 739 GLU A O 1
ATOM 5632 N N . GLU A 1 740 ? 9.672 38.131 11.590 1.00 88.81 740 GLU A N 1
ATOM 5633 C CA . GLU A 1 740 ? 8.222 37.937 11.717 1.00 88.81 740 GLU A CA 1
ATOM 5634 C C . GLU A 1 740 ? 7.869 36.613 12.408 1.00 88.81 740 GLU A C 1
ATOM 5636 O O . GLU A 1 740 ? 6.973 36.586 13.243 1.00 88.81 740 GLU A O 1
ATOM 5641 N N . ALA A 1 741 ? 8.607 35.539 12.111 1.00 88.44 741 ALA A N 1
ATOM 5642 C CA . ALA A 1 741 ? 8.425 34.233 12.737 1.00 88.44 741 ALA A CA 1
ATOM 5643 C C . ALA A 1 741 ? 8.696 34.271 14.251 1.00 88.44 741 ALA A C 1
ATOM 5645 O O . ALA A 1 741 ? 7.890 33.782 15.038 1.00 88.44 741 ALA A O 1
ATOM 5646 N N . LEU A 1 742 ? 9.804 34.892 14.668 1.00 91.06 742 LEU A N 1
ATOM 5647 C CA . LEU A 1 742 ? 10.147 35.048 16.086 1.00 91.06 742 LEU A CA 1
ATOM 5648 C C . LEU A 1 742 ? 9.149 35.949 16.824 1.00 91.06 742 LEU A C 1
ATOM 5650 O O . LEU A 1 742 ? 8.714 35.602 17.920 1.00 91.06 742 LEU A O 1
ATOM 5654 N N . ASP A 1 743 ? 8.768 37.081 16.223 1.00 92.31 743 ASP A N 1
ATOM 5655 C CA . ASP A 1 743 ? 7.775 37.990 16.807 1.00 92.31 743 ASP A CA 1
ATOM 5656 C C . ASP A 1 743 ? 6.428 37.270 17.003 1.00 92.31 743 ASP A C 1
ATOM 5658 O O . ASP A 1 743 ? 5.824 37.364 18.072 1.00 92.31 743 ASP A O 1
ATOM 5662 N N . LEU A 1 744 ? 5.990 36.493 16.008 1.00 90.88 744 LEU A N 1
ATOM 5663 C CA . LEU A 1 744 ? 4.754 35.717 16.074 1.00 90.88 744 LEU A CA 1
ATOM 5664 C C . LEU A 1 744 ? 4.817 34.612 17.138 1.00 90.88 744 LEU A C 1
ATOM 5666 O O . LEU A 1 744 ? 3.887 34.474 17.931 1.00 90.88 744 LEU A O 1
ATOM 5670 N N . ALA A 1 745 ? 5.923 33.868 17.214 1.00 92.12 745 ALA A N 1
ATOM 5671 C CA . ALA A 1 745 ? 6.120 32.850 18.245 1.00 92.12 745 ALA A CA 1
ATOM 5672 C C . ALA A 1 745 ? 6.152 33.451 19.664 1.00 92.12 745 ALA A C 1
ATOM 5674 O O . ALA A 1 745 ? 5.686 32.822 20.614 1.00 92.12 745 ALA A O 1
ATOM 5675 N N . HIS A 1 746 ? 6.654 34.680 19.833 1.00 93.06 746 HIS A N 1
ATOM 5676 C CA . HIS A 1 746 ? 6.608 35.401 21.115 1.00 93.06 746 HIS A CA 1
ATOM 5677 C C . HIS A 1 746 ? 5.207 35.892 21.474 1.00 93.06 746 HIS A C 1
ATOM 5679 O O . HIS A 1 746 ? 4.872 35.916 22.662 1.00 93.06 746 HIS A O 1
ATOM 5685 N N . ASP A 1 747 ? 4.416 36.292 20.478 1.00 92.50 747 ASP A N 1
ATOM 5686 C CA . ASP A 1 747 ? 3.036 36.741 20.663 1.00 92.50 747 ASP A CA 1
ATOM 5687 C C . ASP A 1 747 ? 2.099 35.572 21.021 1.00 92.50 747 ASP A C 1
ATOM 5689 O O . ASP A 1 747 ? 1.269 35.728 21.921 1.00 92.50 747 ASP A O 1
ATOM 5693 N N . ILE A 1 748 ? 2.262 34.409 20.376 1.00 92.19 748 ILE A N 1
ATOM 5694 C CA . ILE A 1 748 ? 1.525 33.166 20.679 1.00 92.19 748 ILE A CA 1
ATOM 5695 C C . ILE A 1 748 ? 2.016 32.559 22.005 1.00 92.19 748 ILE A C 1
ATOM 5697 O O . ILE A 1 748 ? 1.228 32.268 22.904 1.00 92.19 748 ILE A O 1
ATOM 5701 N N . GLY A 1 749 ? 3.337 32.441 22.157 1.00 90.94 749 GLY A N 1
ATOM 5702 C CA . GLY A 1 749 ? 4.007 31.811 23.290 1.00 90.94 749 GLY A CA 1
ATOM 5703 C C . GLY A 1 749 ? 4.377 30.349 23.027 1.00 90.94 749 GLY A C 1
ATOM 5704 O O . GLY A 1 749 ? 3.579 29.572 22.521 1.00 90.94 749 GLY A O 1
ATOM 5705 N N . TYR A 1 750 ? 5.599 29.967 23.407 1.00 88.75 750 TYR A N 1
ATOM 5706 C CA . TYR A 1 750 ? 6.099 28.598 23.242 1.00 88.75 750 TYR A CA 1
ATOM 5707 C C . TYR A 1 750 ? 5.440 27.579 24.197 1.00 88.75 750 TYR A C 1
ATOM 5709 O O . TYR A 1 750 ? 5.152 27.932 25.351 1.00 88.75 750 TYR A O 1
ATOM 5717 N N . PRO A 1 751 ? 5.337 26.295 23.792 1.00 90.56 751 PRO A N 1
ATOM 5718 C CA . PRO A 1 751 ? 5.734 25.758 22.483 1.00 90.56 751 PRO A CA 1
ATOM 5719 C C . PRO A 1 751 ? 4.783 26.164 21.347 1.00 90.56 751 PRO A C 1
ATOM 5721 O O . PRO A 1 751 ? 3.603 26.406 21.577 1.00 90.56 751 PRO A O 1
ATOM 5724 N N . VAL A 1 752 ? 5.310 26.222 20.124 1.00 90.00 752 VAL A N 1
ATOM 5725 C CA . VAL A 1 752 ? 4.543 26.505 18.899 1.00 90.00 752 VAL A CA 1
ATOM 5726 C C . VAL A 1 752 ? 4.742 25.384 17.885 1.00 90.00 752 VAL A C 1
ATOM 5728 O O . VAL A 1 752 ? 5.811 24.775 17.834 1.00 90.00 752 VAL A O 1
ATOM 5731 N N . LEU A 1 753 ? 3.717 25.109 17.083 1.00 87.75 753 LEU A N 1
ATOM 5732 C CA . LEU A 1 753 ? 3.814 24.217 15.934 1.00 87.75 753 LEU A CA 1
ATOM 5733 C C . LEU A 1 753 ? 4.224 25.046 14.719 1.00 87.75 753 LEU A C 1
ATOM 5735 O O . LEU A 1 753 ? 3.540 26.009 14.368 1.00 87.75 753 LEU A O 1
ATOM 5739 N N . VAL A 1 754 ? 5.328 24.678 14.078 1.00 86.00 754 VAL A N 1
ATOM 5740 C CA . VAL A 1 754 ? 5.797 25.325 12.850 1.00 86.00 754 VAL A CA 1
ATOM 5741 C C . VAL A 1 754 ? 5.672 24.391 11.665 1.00 86.00 754 VAL A C 1
ATOM 5743 O O . VAL A 1 754 ? 5.889 23.187 11.790 1.00 86.00 754 VAL A O 1
ATOM 5746 N N . ARG A 1 755 ? 5.303 24.949 10.511 1.00 79.62 755 ARG A N 1
ATOM 5747 C CA . ARG A 1 755 ? 5.176 24.186 9.266 1.00 79.62 755 ARG A CA 1
ATOM 5748 C C . ARG A 1 755 ? 5.363 25.050 8.020 1.00 79.62 755 ARG A C 1
ATOM 5750 O O . ARG A 1 755 ? 5.072 26.249 8.060 1.00 79.62 755 ARG A O 1
ATOM 5757 N N . PRO A 1 756 ? 5.812 24.483 6.892 1.00 69.81 756 PRO A N 1
ATOM 5758 C CA . PRO A 1 756 ? 5.717 25.145 5.597 1.00 69.81 756 PRO A CA 1
ATOM 5759 C C . PRO A 1 756 ? 4.246 25.317 5.186 1.00 69.81 756 PRO A C 1
ATOM 5761 O O . PRO A 1 756 ? 3.356 24.629 5.682 1.00 69.81 756 PRO A O 1
ATOM 5764 N N . SER A 1 757 ? 3.968 26.226 4.257 1.00 63.00 757 SER A N 1
ATOM 5765 C CA . SER A 1 757 ? 2.645 26.330 3.622 1.00 63.00 757 SER A CA 1
ATOM 5766 C C . SER A 1 757 ? 2.466 25.292 2.497 1.00 63.00 757 SER A C 1
ATOM 5768 O O . SER A 1 757 ? 3.431 24.941 1.812 1.00 63.00 757 SER A O 1
ATOM 5770 N N . TYR A 1 758 ? 1.225 24.828 2.278 1.00 54.28 758 TYR A N 1
ATOM 5771 C CA . TYR A 1 758 ? 0.851 23.834 1.250 1.00 54.28 758 TYR A CA 1
ATOM 5772 C C . TYR A 1 758 ? 1.633 22.516 1.358 1.00 54.28 758 TYR A C 1
ATOM 5774 O O . TYR A 1 758 ? 2.366 22.137 0.441 1.00 54.28 758 TYR A O 1
ATOM 5782 N N . VAL A 1 759 ? 1.524 21.854 2.511 1.00 50.25 759 VAL A N 1
ATOM 5783 C CA . VAL A 1 759 ? 2.110 20.534 2.773 1.00 50.25 759 VAL A CA 1
ATOM 5784 C C . VAL A 1 759 ? 1.131 19.659 3.555 1.00 50.25 759 VAL A C 1
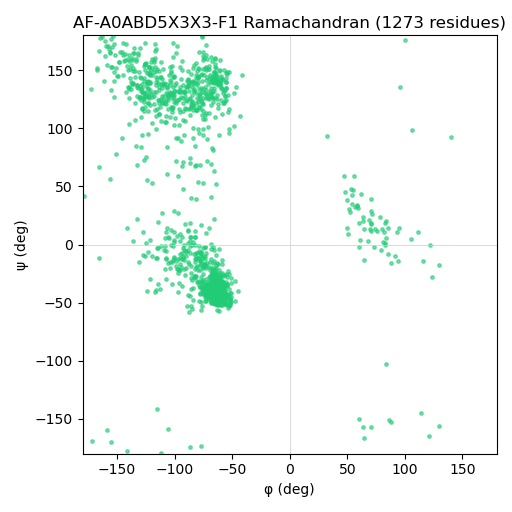ATOM 5786 O O . VAL A 1 759 ? 0.429 20.146 4.440 1.00 50.25 759 VAL A O 1
ATOM 5789 N N . LEU A 1 760 ? 1.112 18.365 3.238 1.00 46.12 760 LEU A N 1
ATOM 5790 C CA . LEU A 1 760 ? 0.238 17.352 3.837 1.00 46.12 760 LEU A CA 1
ATOM 5791 C C . LEU A 1 760 ? 1.048 16.287 4.578 1.00 46.12 760 LEU A C 1
ATOM 5793 O O . LEU A 1 760 ? 2.268 16.195 4.429 1.00 46.12 760 LEU A O 1
ATOM 5797 N N . GLY A 1 761 ? 0.366 15.480 5.394 1.00 51.72 761 GLY A N 1
ATOM 5798 C CA . GLY A 1 761 ? 0.995 14.388 6.145 1.00 51.72 761 GLY A CA 1
ATOM 5799 C C . GLY A 1 761 ? 2.023 14.867 7.173 1.00 51.72 761 GLY A C 1
ATOM 5800 O O . GLY A 1 761 ? 2.964 14.134 7.488 1.00 51.72 761 GLY A O 1
ATOM 5801 N N . GLY A 1 762 ? 1.895 16.122 7.616 1.00 55.72 762 GLY A N 1
ATOM 5802 C CA . GLY A 1 762 ? 2.835 16.722 8.547 1.00 55.72 762 GLY A CA 1
ATOM 5803 C C . GLY A 1 762 ? 4.214 17.028 7.963 1.00 55.72 762 GLY A C 1
ATOM 5804 O O . GLY A 1 762 ? 5.156 17.176 8.734 1.00 55.72 762 GLY A O 1
ATOM 5805 N N . ARG A 1 763 ? 4.372 17.099 6.632 1.00 63.06 763 ARG A N 1
ATOM 5806 C CA . ARG A 1 763 ? 5.697 17.238 6.005 1.00 63.06 763 ARG A CA 1
ATOM 5807 C C . ARG A 1 763 ? 6.450 18.464 6.526 1.00 63.06 763 ARG A C 1
ATOM 5809 O O . ARG A 1 763 ? 5.958 19.589 6.417 1.00 63.06 763 ARG A O 1
ATOM 5816 N N . ALA A 1 764 ? 7.647 18.218 7.063 1.00 68.06 764 ALA A N 1
ATOM 5817 C CA . ALA A 1 764 ? 8.496 19.216 7.713 1.00 68.06 764 ALA A CA 1
ATOM 5818 C C . ALA A 1 764 ? 7.773 20.035 8.802 1.00 68.06 764 ALA A C 1
ATOM 5820 O O . ALA A 1 764 ? 8.086 21.204 9.000 1.00 68.06 764 ALA A O 1
ATOM 5821 N N . MET A 1 765 ? 6.777 19.462 9.485 1.00 78.81 765 MET A N 1
ATOM 5822 C CA . MET A 1 765 ? 6.210 20.070 10.686 1.00 78.81 765 MET A CA 1
ATOM 5823 C C . MET A 1 765 ? 7.118 19.791 11.883 1.00 78.81 765 MET A C 1
ATOM 5825 O O . MET A 1 765 ? 7.667 18.699 12.008 1.00 78.81 765 MET A O 1
ATOM 5829 N N . GLU A 1 766 ? 7.242 20.749 12.798 1.00 80.38 766 GLU A N 1
ATOM 5830 C CA . GLU A 1 766 ? 8.013 20.565 14.028 1.00 80.38 766 GLU A CA 1
ATOM 5831 C C . GLU A 1 766 ? 7.368 21.302 15.206 1.00 80.38 766 GLU A C 1
ATOM 5833 O O . GLU A 1 766 ? 6.767 22.367 15.051 1.00 80.38 766 GLU A O 1
ATOM 5838 N N . VAL A 1 767 ? 7.480 20.729 16.407 1.00 85.25 767 VAL A N 1
ATOM 5839 C CA . VAL A 1 767 ? 7.098 21.413 17.648 1.00 85.25 767 VAL A CA 1
ATOM 5840 C C . VAL A 1 767 ? 8.335 22.092 18.215 1.00 85.25 767 VAL A C 1
ATOM 5842 O O . VAL A 1 767 ? 9.284 21.441 18.644 1.00 85.25 767 VAL A O 1
ATOM 5845 N N . VAL A 1 768 ? 8.298 23.416 18.241 1.00 88.00 768 VAL A N 1
ATOM 5846 C CA . VAL A 1 768 ? 9.416 24.277 18.615 1.00 88.00 768 VAL A CA 1
ATOM 5847 C C . VAL A 1 768 ? 9.187 24.816 20.023 1.00 88.00 768 VAL A C 1
ATOM 5849 O O . VAL A 1 768 ? 8.125 25.369 20.322 1.00 88.00 768 VAL A O 1
ATOM 5852 N N . TYR A 1 769 ? 10.186 24.697 20.902 1.00 88.06 769 TYR A N 1
ATOM 5853 C CA . TYR A 1 769 ? 10.044 25.050 22.321 1.00 88.06 769 TYR A CA 1
ATOM 5854 C C . TYR A 1 769 ? 10.700 26.381 22.692 1.00 88.06 769 TYR A C 1
ATOM 5856 O O . TYR A 1 769 ? 10.450 26.905 23.784 1.00 88.06 769 TYR A O 1
ATOM 5864 N N . ASN A 1 770 ? 11.570 26.918 21.837 1.00 91.19 770 ASN A N 1
ATOM 5865 C CA . ASN A 1 770 ? 12.288 28.160 22.092 1.00 91.19 770 ASN A CA 1
ATOM 5866 C C . ASN A 1 770 ? 12.839 28.802 20.798 1.00 91.19 770 ASN A C 1
ATOM 5868 O O . ASN A 1 770 ? 12.751 28.229 19.718 1.00 91.19 770 ASN A O 1
ATOM 5872 N N . ASP A 1 771 ? 13.431 29.995 20.924 1.00 93.25 771 ASP A N 1
ATOM 5873 C CA . ASP A 1 771 ? 13.978 30.753 19.787 1.00 93.25 771 ASP A CA 1
ATOM 5874 C C . ASP A 1 771 ? 15.101 30.020 19.033 1.00 93.25 771 ASP A C 1
ATOM 5876 O O . ASP A 1 771 ? 15.212 30.176 17.824 1.00 93.25 771 ASP A O 1
ATOM 5880 N N . GLU A 1 772 ? 15.955 29.254 19.718 1.00 90.44 772 GLU A N 1
ATOM 5881 C CA . GLU A 1 772 ? 17.073 28.533 19.087 1.00 90.44 772 GLU A CA 1
ATOM 5882 C C . GLU A 1 772 ? 16.558 27.393 18.198 1.00 90.44 772 GLU A C 1
ATOM 5884 O O . GLU A 1 772 ? 17.010 27.250 17.059 1.00 90.44 772 GLU A O 1
ATOM 5889 N N . ASP A 1 773 ? 15.551 26.661 18.681 1.00 87.31 773 ASP A N 1
ATOM 5890 C CA . ASP A 1 773 ? 14.830 25.643 17.909 1.00 87.31 773 ASP A CA 1
ATOM 5891 C C . ASP A 1 773 ? 14.190 26.285 16.661 1.00 87.31 773 ASP A C 1
ATOM 5893 O O . ASP A 1 773 ? 14.374 25.806 15.544 1.00 87.31 773 ASP A O 1
ATOM 5897 N N . LEU A 1 774 ? 13.512 27.432 16.827 1.00 87.94 774 LEU A N 1
ATOM 5898 C CA . LEU A 1 774 ? 12.823 28.119 15.729 1.00 87.94 774 LEU A CA 1
ATOM 5899 C C . LEU A 1 774 ? 13.799 28.595 14.653 1.00 87.94 774 LEU A C 1
ATOM 5901 O O . LEU A 1 774 ? 13.520 28.525 13.459 1.00 87.94 774 LEU A O 1
ATOM 5905 N N . GLU A 1 775 ? 14.947 29.121 15.068 1.00 88.75 775 GLU A N 1
ATOM 5906 C CA . GLU A 1 775 ? 15.982 29.584 14.150 1.00 88.75 775 GLU A CA 1
ATOM 5907 C C . GLU A 1 775 ? 16.590 28.437 13.347 1.00 88.75 775 GLU A C 1
ATOM 5909 O O . GLU A 1 775 ? 16.810 28.605 12.147 1.00 88.75 775 GLU A O 1
ATOM 5914 N N . THR A 1 776 ? 16.814 27.291 13.992 1.00 84.12 776 THR A N 1
ATOM 5915 C CA . THR A 1 776 ? 17.305 26.070 13.341 1.00 84.12 776 THR A CA 1
ATOM 5916 C C . THR A 1 776 ? 16.300 25.591 12.302 1.00 84.12 776 THR A C 1
ATOM 5918 O O . THR A 1 776 ? 16.647 25.482 11.125 1.00 84.12 776 THR A O 1
ATOM 5921 N N . TYR A 1 777 ? 15.033 25.462 12.703 1.00 83.75 777 TYR A N 1
ATOM 5922 C CA . TYR A 1 777 ? 13.941 25.112 11.805 1.00 83.75 777 TYR A CA 1
ATOM 5923 C C . TYR A 1 777 ? 13.860 26.063 10.603 1.00 83.75 777 TYR A C 1
ATOM 5925 O O . TYR A 1 777 ? 13.759 25.617 9.469 1.00 83.75 777 TYR A O 1
ATOM 5933 N N . ILE A 1 778 ? 13.954 27.385 10.802 1.00 82.44 778 ILE A N 1
ATOM 5934 C CA . ILE A 1 778 ? 13.908 28.353 9.692 1.00 82.44 778 ILE A CA 1
ATOM 5935 C C . ILE A 1 778 ? 15.106 28.179 8.749 1.00 82.44 778 ILE A C 1
ATOM 5937 O O . ILE A 1 778 ? 14.946 28.290 7.534 1.00 82.44 778 ILE A O 1
ATOM 5941 N N . GLU A 1 779 ? 16.312 27.944 9.271 1.00 76.44 779 GLU A N 1
ATOM 5942 C CA . GLU A 1 779 ? 17.502 27.721 8.439 1.00 76.44 779 GLU A CA 1
ATOM 5943 C C . GLU A 1 779 ? 17.388 26.453 7.584 1.00 76.44 779 GLU A C 1
ATOM 5945 O O . GLU A 1 779 ? 17.871 26.448 6.448 1.00 76.44 779 GLU A O 1
ATOM 5950 N N . GLU A 1 780 ? 16.734 25.414 8.097 1.00 69.69 780 GLU A N 1
ATOM 5951 C CA . GLU A 1 780 ? 16.463 24.161 7.388 1.00 69.69 780 GLU A CA 1
ATOM 5952 C C . GLU A 1 780 ? 15.283 24.298 6.419 1.00 69.69 780 GLU A C 1
ATOM 5954 O O . GLU A 1 780 ? 15.422 24.010 5.230 1.00 69.69 780 GLU A O 1
ATOM 5959 N N . ALA A 1 781 ? 14.160 24.857 6.867 1.00 66.56 781 ALA A N 1
ATOM 5960 C CA . ALA A 1 781 ? 12.965 25.089 6.062 1.00 66.56 781 ALA A CA 1
ATOM 5961 C C . ALA A 1 781 ? 13.236 26.012 4.864 1.00 66.56 781 ALA A C 1
ATOM 5963 O O . ALA A 1 781 ? 12.702 25.783 3.783 1.00 66.56 781 ALA A O 1
ATOM 5964 N N . VAL A 1 782 ? 14.113 27.017 4.997 1.00 59.72 782 VAL A N 1
ATOM 5965 C CA . VAL A 1 782 ? 14.533 27.875 3.871 1.00 59.72 782 VAL A CA 1
ATOM 5966 C C . VAL A 1 782 ? 15.369 27.110 2.838 1.00 59.72 782 VAL A C 1
ATOM 5968 O O . VAL A 1 782 ? 15.387 27.512 1.677 1.00 59.72 782 VAL A O 1
ATOM 5971 N N . ARG A 1 783 ? 16.044 26.010 3.203 1.00 54.41 783 ARG A N 1
ATOM 5972 C CA . ARG A 1 783 ? 16.696 25.128 2.214 1.00 54.41 783 ARG A CA 1
ATOM 5973 C C . ARG A 1 783 ? 15.672 24.288 1.459 1.00 54.41 783 ARG A C 1
ATOM 5975 O O . ARG A 1 783 ? 15.830 24.102 0.262 1.00 54.41 783 ARG A O 1
ATOM 5982 N N . VAL A 1 784 ? 14.631 23.826 2.151 1.00 50.84 784 VAL A N 1
ATOM 5983 C CA . VAL A 1 784 ? 13.581 22.959 1.590 1.00 50.84 784 VAL A CA 1
ATOM 5984 C C . VAL A 1 784 ? 12.556 23.748 0.767 1.00 50.84 784 VAL A C 1
ATOM 5986 O O . VAL A 1 784 ? 12.028 23.255 -0.224 1.00 50.84 784 VAL A O 1
ATOM 5989 N N . SER A 1 785 ? 12.231 24.981 1.159 1.00 55.91 785 SER A N 1
ATOM 5990 C CA . SER A 1 785 ? 11.251 25.835 0.474 1.00 55.91 785 SER A CA 1
ATOM 5991 C C . SER A 1 785 ? 11.579 27.328 0.660 1.00 55.91 785 SER A C 1
ATOM 5993 O O . SER A 1 785 ? 10.923 28.017 1.443 1.00 55.91 785 SER A O 1
ATOM 5995 N N . PRO A 1 786 ? 12.564 27.871 -0.087 1.00 50.75 786 PRO A N 1
ATOM 5996 C CA . PRO A 1 786 ? 13.119 29.212 0.143 1.00 50.75 786 PRO A CA 1
ATOM 5997 C C . PRO A 1 786 ? 12.129 30.379 0.000 1.00 50.75 786 PRO A C 1
ATOM 5999 O O . PRO A 1 786 ? 12.392 31.471 0.504 1.00 50.75 786 PRO A O 1
ATOM 6002 N N . GLU A 1 787 ? 11.025 30.177 -0.724 1.00 51.72 787 GLU A N 1
ATOM 6003 C CA . GLU A 1 787 ? 10.051 31.224 -1.070 1.00 51.72 787 GLU A CA 1
ATOM 6004 C C . GLU A 1 787 ? 8.665 31.012 -0.436 1.00 51.72 787 GLU A C 1
ATOM 6006 O O . GLU A 1 787 ? 7.788 31.863 -0.605 1.00 51.72 787 GLU A O 1
ATOM 6011 N N . LYS A 1 788 ? 8.451 29.910 0.302 1.00 64.62 788 LYS A N 1
ATOM 6012 C CA . LYS A 1 788 ? 7.165 29.631 0.955 1.00 64.62 788 LYS A CA 1
ATOM 6013 C C . LYS A 1 788 ? 7.116 30.249 2.358 1.00 64.62 788 LYS A C 1
ATOM 6015 O O . LYS A 1 788 ? 8.074 30.114 3.120 1.00 64.62 788 LYS A O 1
ATOM 6020 N N . PRO A 1 789 ? 6.007 30.906 2.732 1.00 72.12 789 PRO A N 1
ATOM 6021 C CA . PRO A 1 789 ? 5.806 31.350 4.103 1.00 72.12 789 PRO A CA 1
ATOM 6022 C C . PRO A 1 789 ? 5.779 30.178 5.096 1.00 72.12 789 PRO A C 1
ATOM 6024 O O . PRO A 1 789 ? 5.313 29.086 4.754 1.00 72.12 789 PRO A O 1
ATOM 6027 N N . ILE A 1 790 ? 6.230 30.439 6.324 1.00 80.12 790 ILE A N 1
ATOM 6028 C CA . ILE A 1 790 ? 6.197 29.518 7.465 1.00 80.12 790 ILE A CA 1
ATOM 6029 C C . ILE A 1 790 ? 4.963 29.843 8.304 1.00 80.12 790 ILE A C 1
ATOM 6031 O O . ILE A 1 790 ? 4.784 30.978 8.740 1.00 80.12 790 ILE A O 1
ATOM 6035 N N . LEU A 1 791 ? 4.115 28.852 8.535 1.00 83.25 791 LEU A N 1
ATOM 6036 C CA . LEU A 1 791 ? 2.976 28.941 9.441 1.00 83.25 791 LEU A CA 1
ATOM 6037 C C . LEU A 1 791 ? 3.446 28.638 10.863 1.00 83.25 791 LEU A C 1
ATOM 6039 O O . LEU A 1 791 ? 4.206 27.690 11.072 1.00 83.25 791 LEU A O 1
ATOM 6043 N N . ILE A 1 792 ? 2.991 29.442 11.821 1.00 87.19 792 ILE A N 1
ATOM 6044 C CA . ILE A 1 792 ? 3.244 29.255 13.251 1.00 87.19 792 ILE A CA 1
ATOM 6045 C C . ILE A 1 792 ? 1.894 29.262 13.958 1.00 87.19 792 ILE A C 1
ATOM 6047 O O . ILE A 1 792 ? 1.195 30.278 13.948 1.00 87.19 792 ILE A O 1
ATOM 6051 N N . ASP A 1 793 ? 1.543 28.125 14.546 1.00 88.12 793 ASP A N 1
ATOM 6052 C CA . ASP A 1 793 ? 0.289 27.880 15.255 1.00 88.12 793 ASP A CA 1
ATOM 6053 C C . ASP A 1 793 ? 0.575 27.606 16.755 1.00 88.12 793 ASP A C 1
ATOM 6055 O O . ASP A 1 793 ? 1.625 27.067 17.121 1.00 88.12 793 ASP A O 1
ATOM 6059 N N . GLU A 1 794 ? -0.358 27.965 17.644 1.00 89.88 794 GLU A N 1
ATOM 6060 C CA . GLU A 1 794 ? -0.362 27.566 19.056 1.00 89.88 794 GLU A CA 1
ATOM 6061 C C . GLU A 1 794 ? -0.314 26.042 19.128 1.00 89.88 794 GLU A C 1
ATOM 6063 O O . GLU A 1 794 ? -1.177 25.345 18.587 1.00 89.88 794 GLU A O 1
ATOM 6068 N N . PHE A 1 795 ? 0.676 25.510 19.840 1.00 88.88 795 PHE A N 1
ATOM 6069 C CA . PHE A 1 795 ? 0.690 24.091 20.132 1.00 88.88 795 PHE A CA 1
ATOM 6070 C C . PHE A 1 795 ? -0.316 23.797 21.250 1.00 88.88 795 PHE A C 1
ATOM 6072 O O . PHE A 1 795 ? -0.113 24.185 22.404 1.00 88.88 795 PHE A O 1
ATOM 6079 N N . LEU A 1 796 ? -1.407 23.100 20.918 1.00 86.19 796 LEU A N 1
ATOM 6080 C CA . LEU A 1 796 ? -2.447 22.698 21.868 1.00 86.19 796 LEU A CA 1
ATOM 6081 C C . LEU A 1 796 ? -1.945 21.573 22.793 1.00 86.19 796 LEU A C 1
ATOM 6083 O O . LEU A 1 796 ? -2.357 20.421 22.689 1.00 86.19 796 LEU A O 1
ATOM 6087 N N . SER A 1 797 ? -1.051 21.917 23.720 1.00 81.38 797 SER A N 1
ATOM 6088 C CA . SER A 1 797 ? -0.481 20.982 24.692 1.00 81.38 797 SER A CA 1
ATOM 6089 C C . SER A 1 797 ? -1.563 20.316 25.546 1.00 81.38 797 SER A C 1
ATOM 6091 O O . SER A 1 797 ? -2.503 20.989 25.981 1.00 81.38 797 SER A O 1
ATOM 6093 N N . ASP A 1 798 ? -1.382 19.026 25.840 1.00 81.88 798 ASP A N 1
ATOM 6094 C CA . ASP A 1 798 ? -2.295 18.194 26.640 1.00 81.88 798 ASP A CA 1
ATOM 6095 C C . ASP A 1 798 ? -3.720 18.067 26.054 1.00 81.88 798 ASP A C 1
ATOM 6097 O O . ASP A 1 798 ? -4.662 17.713 26.769 1.00 81.88 798 ASP A O 1
ATOM 6101 N N . ALA A 1 799 ? -3.905 18.368 24.763 1.00 90.19 799 ALA A N 1
ATOM 6102 C CA . ALA A 1 799 ? -5.177 18.168 24.082 1.00 90.19 799 ALA A CA 1
ATOM 6103 C C . ALA A 1 799 ? -5.321 16.725 23.575 1.00 90.19 799 ALA A C 1
ATOM 6105 O O . ALA A 1 799 ? -4.376 16.129 23.052 1.00 90.19 799 ALA A O 1
ATOM 6106 N N . VAL A 1 800 ? -6.534 16.188 23.706 1.00 91.75 800 VAL A N 1
ATOM 6107 C CA . VAL A 1 800 ? -6.919 14.902 23.113 1.00 91.75 800 VAL A CA 1
ATOM 6108 C C . VAL A 1 800 ? -7.265 15.136 21.650 1.00 91.75 800 VAL A C 1
ATOM 6110 O O . VAL A 1 800 ? -8.163 15.929 21.363 1.00 91.75 800 VAL A O 1
ATOM 6113 N N . GLU A 1 801 ? -6.576 14.459 20.742 1.00 94.50 801 GLU A N 1
ATOM 6114 C CA . GLU A 1 801 ? -6.867 14.528 19.311 1.00 94.50 801 GLU A CA 1
ATOM 6115 C C . GLU A 1 801 ? -7.976 13.538 18.934 1.00 94.50 801 GLU A C 1
ATOM 6117 O O . GLU A 1 801 ? -8.048 12.419 19.456 1.00 94.50 801 GLU A O 1
ATOM 6122 N N . LEU A 1 802 ? -8.876 13.980 18.057 1.00 95.81 802 LEU A N 1
ATOM 6123 C CA . LEU A 1 802 ? -9.974 13.193 17.521 1.00 95.81 802 LEU A CA 1
ATOM 6124 C C . LEU A 1 802 ? -9.958 13.237 15.997 1.00 95.81 802 LEU A C 1
ATOM 6126 O O . LEU A 1 802 ? -9.817 14.308 15.412 1.00 95.81 802 LEU A O 1
ATOM 6130 N N . ASP A 1 803 ? -10.254 12.101 15.378 1.00 96.88 803 ASP A N 1
ATOM 6131 C CA . ASP A 1 803 ? -10.665 12.033 13.976 1.00 96.88 803 ASP A CA 1
ATOM 6132 C C . ASP A 1 803 ? -12.162 11.728 13.910 1.00 96.88 803 ASP A C 1
ATOM 6134 O O . ASP A 1 803 ? -12.674 10.879 14.649 1.00 96.88 803 ASP A O 1
ATOM 6138 N N . VAL A 1 804 ? -12.879 12.398 13.012 1.00 98.06 804 VAL A N 1
ATOM 6139 C CA . VAL A 1 804 ? -14.290 12.113 12.743 1.00 98.06 804 VAL A CA 1
ATOM 6140 C C . VAL A 1 804 ? -14.497 11.921 11.257 1.00 98.06 804 VAL A C 1
ATOM 6142 O O . VAL A 1 804 ? -14.341 12.869 10.493 1.00 98.06 804 VAL A O 1
ATOM 6145 N N . ASP A 1 805 ? -14.912 10.718 10.867 1.00 98.50 805 ASP A N 1
ATOM 6146 C CA . ASP A 1 805 ? -15.302 10.428 9.490 1.00 98.50 805 ASP A CA 1
ATOM 6147 C C . ASP A 1 805 ? -16.825 10.460 9.357 1.00 98.50 805 ASP A C 1
ATOM 6149 O O . ASP A 1 805 ? -17.557 9.845 10.144 1.00 98.50 805 ASP A O 1
ATOM 6153 N N . ALA A 1 806 ? -17.306 11.163 8.338 1.00 98.19 806 ALA A N 1
ATOM 6154 C CA . ALA A 1 806 ? -18.713 11.373 8.048 1.00 98.19 806 ALA A CA 1
ATOM 6155 C C . ALA A 1 806 ? -19.004 11.297 6.541 1.00 98.19 806 ALA A C 1
ATOM 6157 O O . ALA A 1 806 ? -18.109 11.390 5.702 1.00 98.19 806 ALA A O 1
ATOM 6158 N N . VAL A 1 807 ? -20.283 11.129 6.208 1.00 98.44 807 VAL A N 1
ATOM 6159 C CA . VAL A 1 807 ? -20.817 11.233 4.846 1.00 98.44 807 VAL A CA 1
ATOM 6160 C C . VAL A 1 807 ? -21.890 12.312 4.832 1.00 98.44 807 VAL A C 1
ATOM 6162 O O . VAL A 1 807 ? -22.762 12.306 5.700 1.00 98.44 807 VAL A O 1
ATOM 6165 N N . SER A 1 808 ? -21.843 13.211 3.855 1.00 97.88 808 SER A N 1
ATOM 6166 C CA . SER A 1 808 ? -22.838 14.267 3.649 1.00 97.88 808 SER A CA 1
ATOM 6167 C C . SER A 1 808 ? -23.468 14.144 2.265 1.00 97.88 808 SER A C 1
ATOM 6169 O O . SER A 1 808 ? -22.753 13.888 1.300 1.00 97.88 808 SER A O 1
ATOM 6171 N N . ASP A 1 809 ? -24.781 14.346 2.156 1.00 96.38 809 ASP A N 1
ATOM 6172 C CA . ASP A 1 809 ? -25.501 14.502 0.876 1.00 96.38 809 ASP A CA 1
ATOM 6173 C C . ASP A 1 809 ? -25.813 15.968 0.529 1.00 96.38 809 ASP A C 1
ATOM 6175 O O . ASP A 1 809 ? -26.565 16.252 -0.402 1.00 96.38 809 ASP A O 1
ATOM 6179 N N . GLY A 1 810 ? -25.220 16.901 1.279 1.00 92.31 810 GLY A N 1
ATOM 6180 C CA . GLY A 1 810 ? -25.440 18.343 1.172 1.00 92.31 810 GLY A CA 1
ATOM 6181 C C . GLY A 1 810 ? -26.607 18.854 2.023 1.00 92.31 810 GLY A C 1
ATOM 6182 O O . GLY A 1 810 ? -26.687 20.054 2.279 1.00 92.31 810 GLY A O 1
ATOM 6183 N N . GLU A 1 811 ? -27.493 17.976 2.506 1.00 89.31 811 GLU A N 1
ATOM 6184 C CA . GLU A 1 811 ? -28.595 18.338 3.412 1.00 89.31 811 GLU A CA 1
ATOM 6185 C C . GLU A 1 811 ? -28.471 17.667 4.789 1.00 89.31 811 GLU A C 1
ATOM 6187 O O . GLU A 1 811 ? -28.761 18.282 5.819 1.00 89.31 811 GLU A O 1
ATOM 6192 N N . ASN A 1 812 ? -28.040 16.409 4.814 1.00 92.88 812 ASN A N 1
ATOM 6193 C CA . ASN A 1 812 ? -27.899 15.562 5.985 1.00 92.88 812 ASN A CA 1
ATOM 6194 C C . ASN A 1 812 ? -26.454 15.076 6.126 1.00 92.88 812 ASN A C 1
ATOM 6196 O O . ASN A 1 812 ? -25.735 14.902 5.144 1.00 92.88 812 ASN A O 1
ATOM 6200 N N . VAL A 1 813 ? -26.057 14.790 7.368 1.00 95.62 813 VAL A N 1
ATOM 6201 C CA . VAL A 1 813 ? -24.734 14.252 7.698 1.00 95.62 813 VAL A CA 1
ATOM 6202 C C . VAL A 1 813 ? -24.891 12.980 8.522 1.00 95.62 813 VAL A C 1
ATOM 6204 O O . VAL A 1 813 ? -25.529 12.978 9.578 1.00 95.62 813 VAL A O 1
ATOM 6207 N N . LEU A 1 814 ? -24.274 11.902 8.050 1.00 95.94 814 LEU A N 1
ATOM 6208 C CA . LEU A 1 814 ? -24.132 10.635 8.755 1.00 95.94 814 LEU A CA 1
ATOM 6209 C C . LEU A 1 814 ? -22.715 10.550 9.328 1.00 95.94 814 LEU A C 1
ATOM 6211 O O . LEU A 1 814 ? -21.750 10.531 8.568 1.00 95.94 814 LEU A O 1
ATOM 6215 N N . ILE A 1 815 ? -22.568 10.471 10.655 1.00 96.94 815 ILE A N 1
ATOM 6216 C CA . ILE A 1 815 ? -21.251 10.236 11.266 1.00 96.94 815 ILE A CA 1
ATOM 6217 C C . ILE A 1 815 ? -20.946 8.738 11.207 1.00 96.94 815 ILE A C 1
ATOM 6219 O O . ILE A 1 815 ? -21.629 7.926 11.836 1.00 96.94 815 ILE A O 1
ATOM 6223 N N . GLY A 1 816 ? -19.902 8.380 10.463 1.00 96.38 816 GLY A N 1
ATOM 6224 C CA . GLY A 1 816 ? -19.404 7.015 10.353 1.00 96.38 816 GLY A CA 1
ATOM 6225 C C . GLY A 1 816 ? -18.790 6.535 11.659 1.00 96.38 816 GLY A C 1
ATOM 6226 O O . GLY A 1 816 ? -19.164 5.476 12.162 1.00 96.38 816 GLY A O 1
ATOM 6227 N N . GLY A 1 817 ? -17.891 7.336 12.233 1.00 96.06 817 GLY A N 1
ATOM 6228 C CA . GLY A 1 817 ? -17.215 7.030 13.490 1.00 96.06 817 GLY A CA 1
ATOM 6229 C C . GLY A 1 817 ? -16.478 8.231 14.072 1.00 96.06 817 GLY A C 1
ATOM 6230 O O . GLY A 1 817 ? -16.006 9.095 13.338 1.00 96.06 817 GLY A O 1
ATOM 6231 N N . VAL A 1 818 ? -16.382 8.266 15.402 1.00 96.75 818 VAL A N 1
ATOM 6232 C CA . VAL A 1 818 ? -15.536 9.209 16.146 1.00 96.75 818 VAL A CA 1
ATOM 6233 C C . VAL A 1 818 ? -14.398 8.407 16.762 1.00 96.75 818 VAL A C 1
ATOM 6235 O O . VAL A 1 818 ? -14.649 7.445 17.490 1.00 96.75 818 VAL A O 1
ATOM 6238 N N . MET A 1 819 ? -13.167 8.796 16.467 1.00 97.12 819 MET A N 1
ATOM 6239 C CA . MET A 1 819 ? -11.948 8.160 16.950 1.00 97.12 819 MET A CA 1
ATOM 6240 C C . MET A 1 819 ? -11.267 9.072 17.954 1.00 97.12 819 MET A C 1
ATOM 6242 O O . MET A 1 819 ? -11.181 10.274 17.737 1.00 97.12 819 MET A O 1
ATOM 6246 N N . GLU A 1 820 ? -10.765 8.494 19.036 1.00 96.19 820 GLU A N 1
ATOM 6247 C CA . GLU A 1 820 ? -9.920 9.196 20.001 1.00 96.19 820 GLU A CA 1
ATOM 6248 C C . GLU A 1 820 ? -8.506 8.645 19.923 1.00 96.19 820 GLU A C 1
ATOM 6250 O O . GLU A 1 820 ? -8.322 7.428 19.997 1.00 96.19 820 GLU A O 1
ATOM 6255 N N . HIS A 1 821 ? -7.517 9.517 19.754 1.00 96.38 821 HIS A N 1
ATOM 6256 C CA . HIS A 1 821 ? -6.119 9.104 19.729 1.00 96.38 821 HIS A CA 1
ATOM 6257 C C . HIS A 1 821 ? -5.643 8.726 21.133 1.00 96.38 821 HIS A C 1
ATOM 6259 O O . HIS A 1 821 ? -6.150 9.219 22.143 1.00 96.38 821 HIS A O 1
ATOM 6265 N N . VAL A 1 822 ? -4.686 7.803 21.196 1.00 94.81 822 VAL A N 1
ATOM 6266 C CA . VAL A 1 822 ? -3.974 7.478 22.432 1.00 94.81 822 VAL A CA 1
ATOM 6267 C C . VAL A 1 822 ? -2.955 8.577 22.708 1.00 94.81 822 VAL A C 1
ATOM 6269 O O . VAL A 1 822 ? -2.962 9.147 23.795 1.00 94.81 822 VAL A O 1
ATOM 6272 N N . GLU A 1 823 ? -2.110 8.886 21.729 1.00 93.31 823 GLU A N 1
ATOM 6273 C CA . GLU A 1 823 ? -1.168 9.998 21.767 1.00 93.31 823 GLU A CA 1
ATOM 6274 C C . GLU A 1 823 ? -1.896 11.355 21.788 1.00 93.31 823 GLU A C 1
ATOM 6276 O O . GLU A 1 823 ? -2.986 11.515 21.239 1.00 93.31 823 GLU A O 1
ATOM 6281 N N . THR A 1 824 ? -1.295 12.352 22.442 1.00 86.88 824 THR A N 1
ATOM 6282 C CA . THR A 1 824 ? -1.809 13.730 22.431 1.00 86.88 824 THR A CA 1
ATOM 6283 C C . THR A 1 824 ? -1.524 14.427 21.106 1.00 86.88 824 THR A C 1
ATOM 6285 O O . THR A 1 824 ? -0.573 14.065 20.407 1.00 86.88 824 THR A O 1
ATOM 6288 N N . ALA A 1 825 ? -2.253 15.518 20.849 1.00 84.25 825 ALA A N 1
ATOM 6289 C CA . ALA A 1 825 ? -1.977 16.400 19.720 1.00 84.25 825 ALA A CA 1
ATOM 6290 C C . ALA A 1 825 ? -0.485 16.777 19.649 1.00 84.25 825 ALA A C 1
ATOM 6292 O O . ALA A 1 825 ? 0.121 17.169 20.652 1.00 84.25 825 ALA A O 1
ATOM 6293 N N . GLY A 1 826 ? 0.105 16.630 18.462 1.00 80.19 826 GLY A N 1
ATOM 6294 C CA . GLY A 1 826 ? 1.545 16.793 18.218 1.00 80.19 826 GLY A CA 1
ATOM 6295 C C . GLY A 1 826 ? 2.268 15.523 17.778 1.00 80.19 826 GLY A C 1
ATOM 6296 O O . GLY A 1 826 ? 3.386 15.614 17.270 1.00 80.19 826 GLY A O 1
ATOM 6297 N N . VAL A 1 827 ? 1.629 14.363 17.925 1.00 87.94 827 VAL A N 1
ATOM 6298 C CA . VAL A 1 827 ? 1.938 13.171 17.131 1.00 87.94 827 VAL A CA 1
ATOM 6299 C C . VAL A 1 827 ? 0.945 13.118 15.979 1.00 87.94 827 VAL A C 1
ATOM 6301 O O . VAL A 1 827 ? -0.247 13.307 16.188 1.00 87.94 827 VAL A O 1
ATOM 6304 N N . HIS A 1 828 ? 1.428 12.903 14.760 1.00 90.44 828 HIS A N 1
ATOM 6305 C CA . HIS A 1 828 ? 0.572 12.879 13.582 1.00 90.44 828 HIS A CA 1
ATOM 6306 C C . HIS A 1 828 ? -0.497 11.776 13.675 1.00 90.44 828 HIS A C 1
ATOM 6308 O O . HIS A 1 828 ? -0.174 10.636 14.000 1.00 90.44 828 HIS A O 1
ATOM 6314 N N . SER A 1 829 ? -1.739 12.059 13.265 1.00 86.12 829 SER A N 1
ATOM 6315 C CA . SER A 1 829 ? -2.871 11.109 13.281 1.00 86.12 829 SER A CA 1
ATOM 6316 C C . SER A 1 829 ? -2.592 9.750 12.622 1.00 86.12 829 SER A C 1
ATOM 6318 O O . SER A 1 829 ? -3.106 8.701 13.020 1.00 86.12 829 SER A O 1
ATOM 6320 N N . GLY A 1 830 ? -1.751 9.764 11.589 1.00 87.00 830 GLY A N 1
ATOM 6321 C CA . GLY A 1 830 ? -1.280 8.575 10.880 1.00 87.00 830 GLY A CA 1
ATOM 6322 C C . GLY A 1 830 ? -0.266 7.718 11.645 1.00 87.00 830 GLY A C 1
ATOM 6323 O O . GLY A 1 830 ? -0.128 6.550 11.307 1.00 87.00 830 GLY A O 1
ATOM 6324 N N . ASP A 1 831 ? 0.395 8.257 12.668 1.00 93.62 831 ASP A N 1
ATOM 6325 C CA . ASP A 1 831 ? 1.350 7.545 13.530 1.00 93.62 831 ASP A CA 1
ATOM 6326 C C . ASP A 1 831 ? 0.784 7.271 14.934 1.00 93.62 831 ASP A C 1
ATOM 6328 O O . ASP A 1 831 ? 1.341 6.471 15.685 1.00 93.62 831 ASP A O 1
ATOM 6332 N N . SER A 1 832 ? -0.334 7.907 15.285 1.00 93.19 832 SER A N 1
ATOM 6333 C CA . SER A 1 832 ? -1.043 7.671 16.538 1.00 93.19 832 SER A CA 1
ATOM 6334 C C . SER A 1 832 ? -1.839 6.366 16.498 1.00 93.19 832 SER A C 1
ATOM 6336 O O . SER A 1 832 ? -2.524 6.040 15.512 1.00 93.19 832 SER A O 1
ATOM 6338 N N . ALA A 1 833 ? -1.826 5.651 17.620 1.00 96.00 833 ALA A N 1
ATOM 6339 C CA . ALA A 1 833 ? -2.863 4.683 17.915 1.00 96.00 833 ALA A CA 1
ATOM 6340 C C . ALA A 1 833 ? -4.173 5.434 18.195 1.00 96.00 833 ALA A C 1
ATOM 6342 O O . ALA A 1 833 ? -4.179 6.530 18.757 1.00 96.00 833 ALA A O 1
ATOM 6343 N N . CYS A 1 834 ? -5.311 4.860 17.823 1.00 96.75 834 CYS A N 1
ATOM 6344 C CA . CYS A 1 834 ? -6.613 5.458 18.112 1.00 96.75 834 CYS A CA 1
ATOM 6345 C C . CYS A 1 834 ? -7.655 4.397 18.452 1.00 96.75 834 CYS A C 1
ATOM 6347 O O . CYS A 1 834 ? -7.450 3.207 18.220 1.00 96.75 834 CYS A O 1
ATOM 6349 N N . MET A 1 835 ? -8.773 4.814 19.039 1.00 96.81 835 MET A N 1
ATOM 6350 C CA . MET A 1 835 ? -9.829 3.902 19.466 1.00 96.81 835 MET A CA 1
ATOM 6351 C C . MET A 1 835 ? -11.237 4.374 19.129 1.00 96.81 835 MET A C 1
ATOM 6353 O O . MET A 1 835 ? -11.541 5.567 19.138 1.00 96.81 835 MET A O 1
ATOM 6357 N N . ILE A 1 836 ? -12.105 3.388 18.910 1.00 96.25 836 ILE A N 1
ATOM 6358 C CA . ILE A 1 836 ? -13.551 3.528 18.757 1.00 96.25 836 ILE A CA 1
ATOM 6359 C C . ILE A 1 836 ? -14.227 2.578 19.760 1.00 96.25 836 ILE A C 1
ATOM 6361 O O . ILE A 1 836 ? -13.900 1.390 19.765 1.00 96.25 836 ILE A O 1
ATOM 6365 N N . PRO A 1 837 ? -15.197 3.041 20.566 1.00 92.81 837 PRO A N 1
ATOM 6366 C CA . PRO A 1 837 ? -15.619 4.436 20.715 1.00 92.81 837 PRO A CA 1
ATOM 6367 C C . PRO A 1 837 ? -14.615 5.277 21.543 1.00 92.81 837 PRO A C 1
ATOM 6369 O O . PRO A 1 837 ? -13.783 4.710 22.256 1.00 92.81 837 PRO A O 1
ATOM 6372 N N . PRO A 1 838 ? -14.715 6.623 21.513 1.00 91.31 838 PRO A N 1
ATOM 6373 C CA . PRO A 1 838 ? -13.945 7.512 22.385 1.00 91.31 838 PRO A CA 1
ATOM 6374 C C . PRO A 1 838 ? -14.209 7.223 23.867 1.00 91.31 838 PRO A C 1
ATOM 6376 O O . PRO A 1 838 ? -15.349 6.959 24.263 1.00 91.31 838 PRO A O 1
ATOM 6379 N N . ARG A 1 839 ? -13.176 7.322 24.709 1.00 85.19 839 ARG A N 1
ATOM 6380 C CA . ARG A 1 839 ? -13.246 7.026 26.149 1.00 85.19 839 ARG A CA 1
ATOM 6381 C C . ARG A 1 839 ? -13.317 8.271 27.029 1.00 85.19 839 ARG A C 1
ATOM 6383 O O . ARG A 1 839 ? -13.925 8.220 28.099 1.00 85.19 839 ARG A O 1
ATOM 6390 N N . SER A 1 840 ? -12.656 9.361 26.639 1.00 79.62 840 SER A N 1
ATOM 6391 C CA . SER A 1 840 ? -12.478 10.545 27.490 1.00 79.62 840 SER A CA 1
ATOM 6392 C C . SER A 1 840 ? -13.557 11.602 27.260 1.00 79.62 840 SER A C 1
ATOM 6394 O O . SER A 1 840 ? -13.743 12.504 28.082 1.00 79.62 840 SER A O 1
ATOM 6396 N N . LEU A 1 841 ? -14.335 11.461 26.184 1.00 73.88 841 LEU A N 1
ATOM 6397 C CA . LEU A 1 841 ? -15.341 12.435 25.787 1.00 73.88 841 LEU A CA 1
ATOM 6398 C C . LEU A 1 841 ? -16.629 12.316 26.613 1.00 73.88 841 LEU A C 1
ATOM 6400 O O . LEU A 1 841 ? -17.370 11.332 26.563 1.00 73.88 841 LEU A O 1
ATOM 6404 N N . GLY A 1 842 ? -16.957 13.389 27.334 1.00 71.12 842 GLY A N 1
ATOM 6405 C CA . GLY A 1 842 ? -18.281 13.558 27.929 1.00 71.12 842 GLY A CA 1
ATOM 6406 C C . GLY A 1 842 ? -19.374 13.692 26.860 1.00 71.12 842 GLY A C 1
ATOM 6407 O O . GLY A 1 842 ? -19.116 14.076 25.720 1.00 71.12 842 GLY A O 1
ATOM 6408 N N . ARG A 1 843 ? -20.637 13.439 27.236 1.00 73.25 843 ARG A N 1
ATOM 6409 C CA . ARG A 1 843 ? -21.789 13.554 26.314 1.00 73.25 843 ARG A CA 1
ATOM 6410 C C . ARG A 1 843 ? -21.893 14.924 25.635 1.00 73.25 843 ARG A C 1
ATOM 6412 O O . ARG A 1 843 ? -22.342 14.992 24.496 1.00 73.25 843 ARG A O 1
ATOM 6419 N N . ASP A 1 844 ? -21.507 15.997 26.321 1.00 71.69 844 ASP A N 1
ATOM 6420 C CA . ASP A 1 844 ? -21.587 17.354 25.770 1.00 71.69 844 ASP A CA 1
ATOM 6421 C C . ASP A 1 844 ? -20.464 17.661 24.787 1.00 71.69 844 ASP A C 1
ATOM 6423 O O . ASP A 1 844 ? -20.723 18.287 23.765 1.00 71.69 844 ASP A O 1
ATOM 6427 N N . VAL A 1 845 ? -19.257 17.150 25.044 1.00 85.75 845 VAL A N 1
ATOM 6428 C CA . VAL A 1 845 ? -18.142 17.260 24.098 1.00 85.75 845 VAL A CA 1
ATOM 6429 C C . VAL A 1 845 ? -18.476 16.488 22.825 1.00 85.75 845 VAL A C 1
ATOM 6431 O O . VAL A 1 845 ? -18.413 17.059 21.747 1.00 85.75 845 VAL A O 1
ATOM 6434 N N . ASN A 1 846 ? -18.963 15.249 22.942 1.00 85.12 846 ASN A N 1
ATOM 6435 C CA . ASN A 1 846 ? -19.411 14.462 21.787 1.00 85.12 846 ASN A CA 1
ATOM 6436 C C . ASN A 1 846 ? -20.538 15.142 20.990 1.00 85.12 846 ASN A C 1
ATOM 6438 O O . ASN A 1 846 ? -20.579 15.049 19.766 1.00 85.12 846 ASN A O 1
ATOM 6442 N N . ARG A 1 847 ? -21.461 15.846 21.662 1.00 86.19 847 ARG A N 1
ATOM 6443 C CA . ARG A 1 847 ? -22.477 16.650 20.967 1.00 86.19 847 ARG A CA 1
ATOM 6444 C C . ARG A 1 847 ? -21.843 17.820 20.220 1.00 86.19 847 ARG A C 1
ATOM 6446 O O . ARG A 1 847 ? -22.198 18.049 19.072 1.00 86.19 847 ARG A O 1
ATOM 6453 N N . ARG A 1 848 ? -20.912 18.539 20.854 1.00 90.50 848 ARG A N 1
ATOM 6454 C CA . ARG A 1 848 ? -20.215 19.657 20.212 1.00 90.50 848 ARG A CA 1
ATOM 6455 C C . ARG A 1 848 ? -19.380 19.192 19.019 1.00 90.50 848 ARG A C 1
ATOM 6457 O O . ARG A 1 848 ? -19.381 19.876 18.008 1.00 90.50 848 ARG A O 1
ATOM 6464 N N . VAL A 1 849 ? -18.734 18.031 19.118 1.00 94.06 849 VAL A N 1
ATOM 6465 C CA . VAL A 1 849 ? -18.028 17.372 18.009 1.00 94.06 849 VAL A CA 1
ATOM 6466 C C . VAL A 1 849 ? -18.969 17.171 16.821 1.00 94.06 849 VAL A C 1
ATOM 6468 O O . VAL A 1 849 ? -18.659 17.631 15.729 1.00 94.06 849 VAL A O 1
ATOM 6471 N N . ARG A 1 850 ? -20.157 16.584 17.038 1.00 93.94 850 ARG A N 1
ATOM 6472 C CA . ARG A 1 850 ? -21.175 16.462 15.982 1.00 93.94 850 ARG A CA 1
ATOM 6473 C C . ARG A 1 850 ? -21.553 17.813 15.377 1.00 93.94 850 ARG A C 1
ATOM 6475 O O . ARG A 1 850 ? -21.566 17.930 14.162 1.00 93.94 850 ARG A O 1
ATOM 6482 N N . GLU A 1 851 ? -21.886 18.797 16.213 1.00 94.38 851 GLU A N 1
ATOM 6483 C CA . GLU A 1 851 ? -22.302 20.127 15.743 1.00 94.38 851 GLU A CA 1
ATOM 6484 C C . GLU A 1 851 ? -21.222 20.761 14.858 1.00 94.38 851 GLU A C 1
ATOM 6486 O O . GLU A 1 851 ? -21.534 21.269 13.793 1.00 94.38 851 GLU A O 1
ATOM 6491 N N . VAL A 1 852 ? -19.952 20.671 15.262 1.00 96.19 852 VAL A N 1
ATOM 6492 C CA . VAL A 1 852 ? -18.818 21.182 14.479 1.00 96.19 852 VAL A CA 1
ATOM 6493 C C . VAL A 1 852 ? -18.698 20.468 13.132 1.00 96.19 852 VAL A C 1
ATOM 6495 O O . VAL A 1 852 ? -18.503 21.129 12.118 1.00 96.19 852 VAL A O 1
ATOM 6498 N N . VAL A 1 853 ? -18.836 19.140 13.100 1.00 97.12 853 VAL A N 1
ATOM 6499 C CA . VAL A 1 853 ? -18.766 18.357 11.855 1.00 97.12 853 VAL A CA 1
ATOM 6500 C C . VAL A 1 853 ? -19.925 18.700 10.916 1.00 97.12 853 VAL A C 1
ATOM 6502 O O . VAL A 1 853 ? -19.702 18.894 9.724 1.00 97.12 853 VAL A O 1
ATOM 6505 N N . GLU A 1 854 ? -21.143 18.826 11.446 1.00 96.38 854 GLU A N 1
ATOM 6506 C CA . GLU A 1 854 ? -22.331 19.235 10.684 1.00 96.38 854 GLU A CA 1
ATOM 6507 C C . GLU A 1 854 ? -22.184 20.666 10.133 1.00 96.38 854 GLU A C 1
ATOM 6509 O O . GLU A 1 854 ? -22.424 20.888 8.947 1.00 96.38 854 GLU A O 1
ATOM 6514 N N . ASP A 1 855 ? -21.714 21.613 10.955 1.00 96.94 855 ASP A N 1
ATOM 6515 C CA . ASP A 1 855 ? -21.476 23.008 10.555 1.00 96.94 855 ASP A CA 1
ATOM 6516 C C . ASP A 1 855 ? -20.414 23.104 9.438 1.00 96.94 855 ASP A C 1
ATOM 6518 O O . ASP A 1 855 ? -20.560 23.899 8.508 1.00 96.94 855 ASP A O 1
ATOM 6522 N N . ILE A 1 856 ? -19.344 22.301 9.511 1.00 97.06 856 ILE A N 1
ATOM 6523 C CA . ILE A 1 856 ? -18.296 22.243 8.478 1.00 97.06 856 ILE A CA 1
ATOM 6524 C C . ILE A 1 856 ? -18.844 21.643 7.181 1.00 97.06 856 ILE A C 1
ATOM 6526 O O . ILE A 1 856 ? -18.604 22.205 6.113 1.00 97.06 856 ILE A O 1
ATOM 6530 N N . ALA A 1 857 ? -19.587 20.536 7.264 1.00 97.31 857 ALA A N 1
ATOM 6531 C CA . ALA A 1 857 ? -20.164 19.881 6.094 1.00 97.31 857 ALA A CA 1
ATOM 6532 C C . ALA A 1 857 ? -21.103 20.820 5.320 1.00 97.31 857 ALA A C 1
ATOM 6534 O O . ALA A 1 857 ? -20.985 20.922 4.098 1.00 97.31 857 ALA A O 1
ATOM 6535 N N . GLU A 1 858 ? -21.978 21.546 6.030 1.00 96.75 858 GLU A N 1
ATOM 6536 C CA . GLU A 1 858 ? -22.873 22.552 5.440 1.00 96.75 858 GLU A CA 1
ATOM 6537 C C . GLU A 1 858 ? -22.075 23.715 4.835 1.00 96.75 858 GLU A C 1
ATOM 6539 O O . GLU A 1 858 ? -22.348 24.150 3.721 1.00 96.75 858 GLU A O 1
ATOM 6544 N N . ALA A 1 859 ? -21.058 24.218 5.538 1.00 96.19 859 ALA A N 1
ATOM 6545 C CA . ALA A 1 859 ? -20.284 25.371 5.086 1.00 96.19 859 ALA A CA 1
ATOM 6546 C C . ALA A 1 859 ? -19.400 25.097 3.858 1.00 96.19 859 ALA A C 1
ATOM 6548 O O . ALA A 1 859 ? -19.087 26.034 3.120 1.00 96.19 859 ALA A O 1
ATOM 6549 N N . LEU A 1 860 ? -18.983 23.844 3.665 1.00 95.56 860 LEU A N 1
ATOM 6550 C CA . LEU A 1 860 ? -18.224 23.383 2.501 1.00 95.56 860 LEU A CA 1
ATOM 6551 C C . LEU A 1 860 ? -19.123 22.861 1.368 1.00 95.56 860 LEU A C 1
ATOM 6553 O O . LEU A 1 860 ? -18.587 22.426 0.352 1.00 95.56 860 LEU A O 1
ATOM 6557 N N . ASP A 1 861 ? -20.453 22.868 1.538 1.00 96.06 861 ASP A N 1
ATOM 6558 C CA . ASP A 1 861 ? -21.407 22.223 0.623 1.00 96.06 861 ASP A CA 1
ATOM 6559 C C . ASP A 1 861 ? -20.967 20.776 0.286 1.00 96.06 861 ASP A C 1
ATOM 6561 O O . ASP A 1 861 ? -20.920 20.356 -0.871 1.00 96.06 861 ASP A O 1
ATOM 6565 N N . THR A 1 862 ? -20.561 20.020 1.315 1.00 97.38 862 THR A N 1
ATOM 6566 C CA . THR A 1 862 ? -19.935 18.698 1.147 1.00 97.38 862 THR A CA 1
ATOM 6567 C C . THR A 1 862 ? -20.932 17.685 0.587 1.00 97.38 862 THR A C 1
ATOM 6569 O O . THR A 1 862 ? -22.004 17.487 1.165 1.00 97.38 862 THR A O 1
ATOM 6572 N N . VAL A 1 863 ? -20.526 16.960 -0.461 1.00 98.25 863 VAL A N 1
ATOM 6573 C CA . VAL A 1 863 ? -21.254 15.816 -1.028 1.00 98.25 863 VAL A CA 1
ATOM 6574 C C . VAL A 1 863 ? -20.294 14.631 -1.160 1.00 98.25 863 VAL A C 1
ATOM 6576 O O . VAL A 1 863 ? -19.392 14.633 -1.994 1.00 98.25 863 VAL A O 1
ATOM 6579 N N . GLY A 1 864 ? -20.483 13.602 -0.338 1.00 98.00 864 GLY A N 1
ATOM 6580 C CA . GLY A 1 864 ? -19.571 12.465 -0.215 1.00 98.00 864 GLY A CA 1
ATOM 6581 C C . GLY A 1 864 ? -18.904 12.400 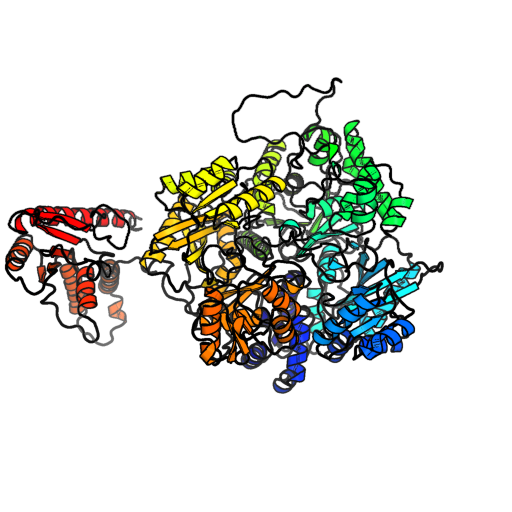1.160 1.00 98.00 864 GLY A C 1
ATOM 6582 O O . GLY A 1 864 ? -19.542 12.690 2.171 1.00 98.00 864 GLY A O 1
ATOM 6583 N N . LEU A 1 865 ? -17.644 11.956 1.208 1.00 97.94 865 LEU A N 1
ATOM 6584 C CA . LEU A 1 865 ? -16.885 11.796 2.456 1.00 97.94 865 LEU A CA 1
ATOM 6585 C C . LEU A 1 865 ? -16.393 13.136 3.015 1.00 97.94 865 LEU A C 1
ATOM 6587 O O . LEU A 1 865 ? -16.010 14.037 2.272 1.00 97.94 865 LEU A O 1
ATOM 6591 N N . LEU A 1 866 ? -16.342 13.211 4.342 1.00 97.94 866 LEU A N 1
ATOM 6592 C CA . LEU A 1 866 ? -15.707 14.277 5.102 1.00 97.94 866 LEU A CA 1
ATOM 6593 C C . LEU A 1 866 ? -14.971 13.681 6.296 1.00 97.94 866 LEU A C 1
ATOM 6595 O O . LEU A 1 866 ? -15.575 12.993 7.115 1.00 97.94 866 LEU A O 1
ATOM 6599 N N . ASN A 1 867 ? -13.692 14.005 6.421 1.00 97.75 867 ASN A N 1
ATOM 6600 C CA . ASN A 1 867 ? -12.917 13.790 7.631 1.00 97.75 867 ASN A CA 1
ATOM 6601 C C . ASN A 1 867 ? -12.674 15.134 8.326 1.00 97.75 867 ASN A C 1
ATOM 6603 O O . ASN A 1 867 ? -12.323 16.117 7.676 1.00 97.75 867 ASN A O 1
ATOM 6607 N N . VAL A 1 868 ? -12.866 15.188 9.640 1.00 97.44 868 VAL A N 1
ATOM 6608 C CA . VAL A 1 868 ? -12.577 16.372 10.457 1.00 97.44 868 VAL A CA 1
ATOM 6609 C C . VAL A 1 868 ? -11.671 15.968 11.610 1.00 97.44 868 VAL A C 1
ATOM 6611 O O . VAL A 1 868 ? -12.049 15.128 12.428 1.00 97.44 868 VAL A O 1
ATOM 6614 N N . GLN A 1 869 ? -10.509 16.610 11.698 1.00 95.62 869 GLN A N 1
ATOM 6615 C CA . GLN A 1 869 ? -9.583 16.452 12.814 1.00 95.62 869 GLN A CA 1
ATOM 6616 C C . GLN A 1 869 ? -9.832 17.543 13.849 1.00 95.62 869 GLN A C 1
ATOM 6618 O O . GLN A 1 869 ? -9.862 18.741 13.543 1.00 95.62 869 GLN A O 1
ATOM 6623 N N . LEU A 1 870 ? -10.021 17.123 15.093 1.00 95.31 870 LEU A N 1
ATOM 6624 C CA . LEU A 1 870 ? -10.366 17.985 16.212 1.00 95.31 870 LEU A CA 1
ATOM 6625 C C . LEU A 1 870 ? -9.374 17.787 17.355 1.00 95.31 870 LEU A C 1
ATOM 6627 O O . LEU A 1 870 ? -8.816 16.713 17.534 1.00 95.31 870 LEU A O 1
ATOM 6631 N N . ALA A 1 871 ? -9.229 18.805 18.192 1.00 93.88 871 ALA A N 1
ATOM 6632 C CA . ALA A 1 871 ? -8.538 18.706 19.467 1.00 93.88 871 ALA A CA 1
ATOM 6633 C C . ALA A 1 871 ? -9.484 19.112 20.599 1.00 93.88 871 ALA A C 1
ATOM 6635 O O . ALA A 1 871 ? -10.236 20.082 20.484 1.00 93.88 871 ALA A O 1
ATOM 6636 N N . VAL A 1 872 ? -9.447 18.382 21.710 1.00 92.56 872 VAL A N 1
ATOM 6637 C CA . VAL A 1 872 ? -10.250 18.663 22.900 1.00 92.56 872 VAL A CA 1
ATOM 6638 C C . VAL A 1 872 ? -9.338 19.027 24.061 1.00 92.56 872 VAL A C 1
ATOM 6640 O O . VAL A 1 872 ? -8.577 18.194 24.551 1.00 92.56 872 VAL A O 1
ATOM 6643 N N . ARG A 1 873 ? -9.463 20.264 24.550 1.00 89.31 873 ARG A N 1
ATOM 6644 C CA . ARG A 1 873 ? -8.732 20.779 25.719 1.00 89.31 873 ARG A CA 1
ATOM 6645 C C . ARG A 1 873 ? -9.717 21.442 26.675 1.00 89.31 873 ARG A C 1
ATOM 6647 O O . ARG A 1 873 ? -10.517 22.273 26.262 1.00 89.31 873 ARG A O 1
ATOM 6654 N N . ASP A 1 874 ? -9.713 21.031 27.943 1.00 85.44 874 ASP A N 1
ATOM 6655 C CA . ASP A 1 874 ? -10.610 21.556 28.990 1.00 85.44 874 ASP A CA 1
ATOM 6656 C C . ASP A 1 874 ? -12.121 21.544 28.636 1.00 85.44 874 ASP A C 1
ATOM 6658 O O . ASP A 1 874 ? -12.915 22.334 29.154 1.00 85.44 874 ASP A O 1
ATOM 6662 N N . GLY A 1 875 ? -12.542 20.609 27.774 1.00 83.69 875 GLY A N 1
ATOM 6663 C CA . GLY A 1 875 ? -13.923 20.471 27.294 1.00 83.69 875 GLY A CA 1
ATOM 6664 C C . GLY A 1 875 ? -14.300 21.394 26.127 1.00 83.69 875 GLY A C 1
ATOM 6665 O O . GLY A 1 875 ? -15.446 21.351 25.679 1.00 83.69 875 GLY A O 1
ATOM 6666 N N . GLU A 1 876 ? -13.365 22.205 25.632 1.00 89.50 876 GLU A N 1
ATOM 6667 C CA . GLU A 1 876 ? -13.499 22.993 24.407 1.00 89.50 876 GLU A CA 1
ATOM 6668 C C . GLU A 1 876 ? -13.024 22.180 23.196 1.00 89.50 876 GLU A C 1
ATOM 6670 O O . GLU A 1 876 ? -12.056 21.428 23.294 1.00 89.50 876 GLU A O 1
ATOM 6675 N N . VAL A 1 877 ? -13.743 22.303 22.074 1.00 93.31 877 VAL A N 1
ATOM 6676 C CA . VAL A 1 877 ? -13.472 21.581 20.822 1.00 93.31 877 VAL A CA 1
ATOM 6677 C C . VAL A 1 877 ? -12.870 22.558 19.820 1.00 93.31 877 VAL A C 1
ATOM 6679 O O . VAL A 1 877 ? -13.542 23.509 19.413 1.00 93.31 877 VAL A O 1
ATOM 6682 N N . TYR A 1 878 ? -11.631 22.294 19.425 1.00 94.25 878 TYR A N 1
ATOM 6683 C CA . TYR A 1 878 ? -10.876 23.034 18.423 1.00 94.25 878 TYR A CA 1
ATOM 6684 C C . TYR A 1 878 ? -10.837 22.236 17.123 1.00 94.25 878 TYR A C 1
ATOM 6686 O O . TYR A 1 878 ? -10.690 21.017 17.161 1.00 94.25 878 TYR A O 1
ATOM 6694 N N . VAL A 1 879 ? -10.934 22.909 15.980 1.00 94.50 879 VAL A N 1
ATOM 6695 C CA . VAL A 1 879 ? -10.710 22.284 14.670 1.00 94.50 879 VAL A CA 1
ATOM 6696 C C . VAL A 1 879 ? -9.245 22.423 14.284 1.00 94.50 879 VAL A C 1
ATOM 6698 O O . VAL A 1 879 ? -8.704 23.533 14.276 1.00 94.50 879 VAL A O 1
ATOM 6701 N N . LEU A 1 880 ? -8.626 21.297 13.935 1.00 89.56 880 LEU A N 1
ATOM 6702 C CA . LEU A 1 880 ? -7.270 21.242 13.399 1.00 89.56 880 LEU A CA 1
ATOM 6703 C C . LEU A 1 880 ? -7.308 21.410 11.879 1.00 89.56 880 LEU A C 1
ATOM 6705 O O . LEU A 1 880 ? -6.755 22.384 11.361 1.00 89.56 880 LEU A O 1
ATOM 6709 N N . GLU A 1 881 ? -8.038 20.531 11.195 1.00 90.31 881 GLU A N 1
ATOM 6710 C CA . GLU A 1 881 ? -8.243 20.533 9.745 1.00 90.31 881 GLU A CA 1
ATOM 6711 C C . GLU A 1 881 ? -9.542 19.808 9.359 1.00 90.31 881 GLU A C 1
ATOM 6713 O O . GLU A 1 881 ? -10.135 19.083 10.164 1.00 90.31 881 GLU A O 1
ATOM 6718 N N . ALA A 1 882 ? -9.985 20.015 8.121 1.00 94.06 882 ALA A N 1
ATOM 6719 C CA . ALA A 1 882 ? -11.064 19.258 7.505 1.00 94.06 882 ALA A CA 1
ATOM 6720 C C . ALA A 1 882 ? -10.635 18.816 6.104 1.00 94.06 882 ALA A C 1
ATOM 6722 O O . ALA A 1 882 ? -10.069 19.596 5.347 1.00 94.06 882 ALA A O 1
ATOM 6723 N N . ASN A 1 883 ? -10.938 17.571 5.765 1.00 94.50 883 ASN A N 1
ATOM 6724 C CA . ASN A 1 883 ? -10.607 16.938 4.502 1.00 94.50 883 ASN A CA 1
ATOM 6725 C C . ASN A 1 883 ? -11.924 16.450 3.872 1.00 94.50 883 ASN A C 1
ATOM 6727 O O . ASN A 1 883 ? -12.394 15.368 4.236 1.00 94.50 883 ASN A O 1
ATOM 6731 N N . PRO A 1 884 ? -12.569 17.213 2.968 1.00 95.50 884 PRO A N 1
ATOM 6732 C CA . PRO A 1 884 ? -13.841 16.828 2.347 1.00 95.50 884 PRO A CA 1
ATOM 6733 C C . PRO A 1 884 ? -13.636 15.814 1.203 1.00 95.50 884 PRO A C 1
ATOM 6735 O O . PRO A 1 884 ? -14.042 16.013 0.058 1.00 95.50 884 PRO A O 1
ATOM 6738 N N . ARG A 1 885 ? -12.940 14.730 1.547 1.00 95.00 885 ARG A N 1
ATOM 6739 C CA . ARG A 1 885 ? -12.525 13.603 0.716 1.00 95.00 885 ARG A CA 1
ATOM 6740 C C . ARG A 1 885 ? -12.353 12.367 1.600 1.00 95.00 885 ARG A C 1
ATOM 6742 O O . ARG A 1 885 ? -12.537 12.424 2.816 1.00 95.00 885 ARG A O 1
ATOM 6749 N N . SER A 1 886 ? -11.984 11.239 1.001 1.00 94.56 886 SER A N 1
ATOM 6750 C CA . SER A 1 886 ? -11.596 10.060 1.778 1.00 94.56 886 SER A CA 1
ATOM 6751 C C . SER A 1 886 ? -10.392 10.330 2.690 1.00 94.56 886 SER A C 1
ATOM 6753 O O . SER A 1 886 ? -9.476 11.092 2.361 1.00 94.56 886 SER A O 1
ATOM 6755 N N . SER A 1 887 ? -10.410 9.688 3.856 1.00 94.31 887 SER A N 1
ATOM 6756 C CA . SER A 1 887 ? -9.315 9.649 4.821 1.00 94.31 887 SER A CA 1
ATOM 6757 C C . SER A 1 887 ? -8.829 8.213 4.982 1.00 94.31 887 SER A C 1
ATOM 6759 O O . SER A 1 887 ? -9.551 7.252 4.700 1.00 94.31 887 SER A O 1
ATOM 6761 N N . ARG A 1 888 ? -7.606 8.059 5.496 1.00 93.56 888 ARG A N 1
ATOM 6762 C CA . ARG A 1 888 ? -7.030 6.739 5.773 1.00 93.56 888 ARG A CA 1
ATOM 6763 C C . ARG A 1 888 ? -7.798 5.964 6.855 1.00 93.56 888 ARG A C 1
ATOM 6765 O O . ARG A 1 888 ? -7.718 4.753 6.925 1.00 93.56 888 ARG A O 1
ATOM 6772 N N . THR A 1 889 ? -8.582 6.642 7.691 1.00 96.31 889 THR A N 1
ATOM 6773 C CA . THR A 1 889 ? -9.345 6.014 8.778 1.00 96.31 889 THR A CA 1
ATOM 6774 C C . THR A 1 889 ? -10.663 5.387 8.322 1.00 96.31 889 THR A C 1
ATOM 6776 O O . THR A 1 889 ? -11.237 4.581 9.056 1.00 96.31 889 THR A O 1
ATOM 6779 N N . VAL A 1 890 ? -11.121 5.674 7.096 1.00 97.81 890 VAL A N 1
ATOM 6780 C CA . VAL A 1 890 ? -12.382 5.158 6.537 1.00 97.81 890 VAL A CA 1
ATOM 6781 C C . VAL A 1 890 ? -12.526 3.630 6.631 1.00 97.81 890 VAL A C 1
ATOM 6783 O O . VAL A 1 890 ? -13.604 3.173 7.041 1.00 97.81 890 VAL A O 1
ATOM 6786 N N . PRO A 1 891 ? -11.514 2.806 6.288 1.00 97.62 891 PRO A N 1
ATOM 6787 C CA . PRO A 1 891 ? -11.616 1.360 6.439 1.00 97.62 891 PRO A CA 1
ATOM 6788 C C . PRO A 1 891 ? -11.749 0.945 7.908 1.00 97.62 891 PRO A C 1
ATOM 6790 O O . PRO A 1 891 ? -12.681 0.214 8.243 1.00 97.62 891 PRO A O 1
ATOM 6793 N N . PHE A 1 892 ? -10.888 1.454 8.797 1.00 97.94 892 PHE A N 1
ATOM 6794 C CA . PHE A 1 892 ? -10.950 1.161 10.231 1.00 97.94 892 PHE A CA 1
ATOM 6795 C C . PHE A 1 892 ? -12.316 1.523 10.826 1.00 97.94 892 PHE A C 1
ATOM 6797 O O . PHE A 1 892 ? -12.931 0.692 11.498 1.00 97.94 892 PHE A O 1
ATOM 6804 N N . VAL A 1 893 ? -12.846 2.710 10.507 1.00 97.69 893 VAL A N 1
ATOM 6805 C CA . VAL A 1 893 ? -14.202 3.127 10.893 1.00 97.69 893 VAL A CA 1
ATOM 6806 C C . VAL A 1 893 ? -15.235 2.140 10.366 1.00 97.69 893 VAL A C 1
ATOM 6808 O O . VAL A 1 893 ? -16.044 1.639 11.145 1.00 97.69 893 VAL A O 1
ATOM 6811 N N . SER A 1 894 ? -15.183 1.803 9.075 1.00 97.00 894 SER A N 1
ATOM 6812 C CA . SER A 1 894 ? -16.156 0.900 8.452 1.00 97.00 894 SER A CA 1
ATOM 6813 C C . SER A 1 894 ? -16.171 -0.481 9.111 1.00 97.00 894 SER A C 1
ATOM 6815 O O . SER A 1 894 ? -17.246 -1.027 9.361 1.00 97.00 894 SER A O 1
ATOM 6817 N N . LYS A 1 895 ? -14.998 -1.034 9.447 1.00 96.31 895 LYS A N 1
ATOM 6818 C CA . LYS A 1 895 ? -14.863 -2.354 10.082 1.00 96.31 895 LYS A CA 1
ATOM 6819 C C . LYS A 1 895 ? -15.219 -2.329 11.570 1.00 96.31 895 LYS A C 1
ATOM 6821 O O . LYS A 1 895 ? -15.864 -3.253 12.064 1.00 96.31 895 LYS A O 1
ATOM 6826 N N . ALA A 1 896 ? -14.868 -1.267 12.292 1.00 95.56 896 ALA A N 1
ATOM 6827 C CA . ALA A 1 896 ? -15.211 -1.122 13.705 1.00 95.56 896 ALA A CA 1
ATOM 6828 C C . ALA A 1 896 ? -16.718 -0.890 13.914 1.00 95.56 896 ALA A C 1
ATOM 6830 O O . ALA A 1 896 ? -17.341 -1.495 14.794 1.00 95.56 896 ALA A O 1
ATOM 6831 N N . THR A 1 897 ? -17.340 -0.029 13.106 1.00 94.56 897 THR A N 1
ATOM 6832 C CA . THR A 1 897 ? -18.749 0.361 13.279 1.00 94.56 897 THR A CA 1
ATOM 6833 C C . THR A 1 897 ? -19.711 -0.529 12.501 1.00 94.56 897 THR A C 1
ATOM 6835 O O . THR A 1 897 ? -20.831 -0.742 12.962 1.00 94.56 897 THR A O 1
ATOM 6838 N N . GLY A 1 898 ? -19.265 -1.140 11.401 1.00 93.50 898 GLY A N 1
ATOM 6839 C CA . GLY A 1 898 ? -20.107 -1.894 10.469 1.00 93.50 898 GLY A CA 1
ATOM 6840 C C . GLY A 1 898 ? -20.836 -1.006 9.452 1.00 93.50 898 GLY A C 1
ATOM 6841 O O . GLY A 1 898 ? -21.741 -1.485 8.771 1.00 93.50 898 GLY A O 1
ATOM 6842 N N . VAL A 1 899 ? -20.485 0.283 9.359 1.00 94.50 899 VAL A N 1
ATOM 6843 C CA . VAL A 1 899 ? -21.098 1.240 8.426 1.00 94.50 899 VAL A CA 1
ATOM 6844 C C . VAL A 1 899 ? -20.164 1.462 7.227 1.00 94.50 899 VAL A C 1
ATOM 6846 O O . VAL A 1 899 ? -19.094 2.038 7.405 1.00 94.50 899 VAL A O 1
ATOM 6849 N N . PRO A 1 900 ? -20.531 1.054 5.995 1.00 95.94 900 PRO A N 1
ATOM 6850 C CA . PRO A 1 900 ? -19.637 1.107 4.834 1.00 95.94 900 PRO A CA 1
ATOM 6851 C C . PRO A 1 900 ? -19.586 2.514 4.209 1.00 95.94 900 PRO A C 1
ATOM 6853 O O . PRO A 1 900 ? -20.081 2.733 3.102 1.00 95.94 900 PRO A O 1
ATOM 6856 N N . ILE A 1 901 ? -19.004 3.486 4.913 1.00 97.88 901 ILE A N 1
ATOM 6857 C CA . ILE A 1 901 ? -19.113 4.915 4.568 1.00 97.88 901 ILE A CA 1
ATOM 6858 C C . ILE A 1 901 ? -18.567 5.284 3.181 1.00 97.88 901 ILE A C 1
ATOM 6860 O O . ILE A 1 901 ? -19.169 6.125 2.522 1.00 97.88 901 ILE A O 1
ATOM 6864 N N . ALA A 1 902 ? -17.524 4.614 2.674 1.00 98.00 902 ALA A N 1
ATOM 6865 C CA . ALA A 1 902 ? -17.038 4.834 1.303 1.00 98.00 902 ALA A CA 1
ATOM 6866 C C . ALA A 1 902 ? -18.100 4.481 0.247 1.00 98.00 902 ALA A C 1
ATOM 6868 O O . ALA A 1 902 ? -18.330 5.223 -0.706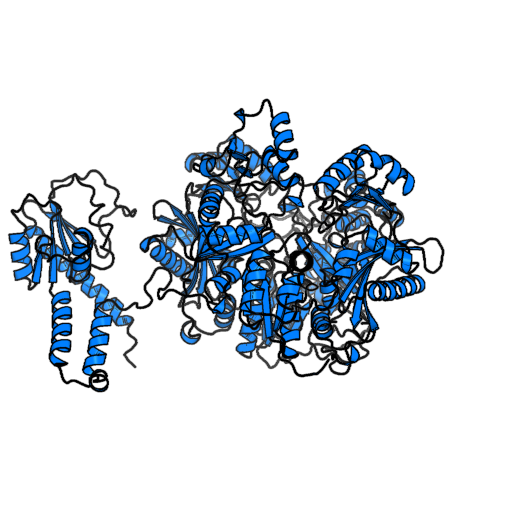 1.00 98.00 902 ALA A O 1
ATOM 6869 N N . LYS A 1 903 ? -18.811 3.368 0.461 1.00 97.56 903 LYS A N 1
ATOM 6870 C CA . LYS A 1 903 ? -19.892 2.911 -0.416 1.00 97.56 903 LYS A CA 1
ATOM 6871 C C . LYS A 1 903 ? -21.084 3.865 -0.374 1.00 97.56 903 LYS A C 1
ATOM 6873 O O . LYS A 1 903 ? -21.677 4.141 -1.410 1.00 97.56 903 LYS A O 1
ATOM 6878 N N . ILE A 1 904 ? -21.438 4.354 0.816 1.00 98.31 904 ILE A N 1
ATOM 6879 C CA . ILE A 1 904 ? -22.528 5.324 1.004 1.00 98.31 904 ILE A CA 1
ATOM 6880 C C . ILE A 1 904 ? -22.181 6.632 0.290 1.00 98.31 904 ILE A C 1
ATOM 6882 O O . ILE A 1 904 ? -22.985 7.125 -0.495 1.00 98.31 904 ILE A O 1
ATOM 6886 N N . ALA A 1 905 ? -20.969 7.146 0.503 1.00 98.44 905 ALA A N 1
ATOM 6887 C CA . ALA A 1 905 ? -20.500 8.373 -0.125 1.00 98.44 905 ALA A CA 1
ATOM 6888 C C . ALA A 1 905 ? -20.539 8.300 -1.652 1.00 98.44 905 ALA A C 1
ATOM 6890 O O . ALA A 1 905 ? -21.046 9.220 -2.277 1.00 98.44 905 ALA A O 1
ATOM 6891 N N . ALA A 1 906 ? -20.097 7.194 -2.255 1.00 98.44 906 ALA A N 1
ATOM 6892 C CA . ALA A 1 906 ? -20.156 7.034 -3.706 1.00 98.44 906 ALA A CA 1
ATOM 6893 C C . ALA A 1 906 ? -21.596 7.062 -4.251 1.00 98.44 906 ALA A C 1
ATOM 6895 O O . ALA A 1 906 ? -21.848 7.694 -5.273 1.00 98.44 906 ALA A O 1
ATOM 6896 N N . LYS A 1 907 ? -22.559 6.443 -3.549 1.00 98.38 907 LYS A N 1
ATOM 6897 C CA . LYS A 1 907 ? -23.984 6.507 -3.935 1.00 98.38 907 LYS A CA 1
ATOM 6898 C C . LYS A 1 907 ? -24.540 7.924 -3.838 1.00 98.38 907 LYS A C 1
ATOM 6900 O O . LYS A 1 907 ? -25.286 8.353 -4.712 1.00 98.38 907 LYS A O 1
ATOM 6905 N N . VAL A 1 908 ? -24.145 8.648 -2.795 1.00 98.06 908 VAL A N 1
ATOM 6906 C CA . VAL A 1 908 ? -24.532 10.044 -2.583 1.00 98.06 908 VAL A CA 1
ATOM 6907 C C . VAL A 1 908 ? -23.951 10.961 -3.660 1.00 98.06 908 VAL A C 1
ATOM 6909 O O . VAL A 1 908 ? -24.673 11.758 -4.251 1.00 98.06 908 VAL A O 1
ATOM 6912 N N . MET A 1 909 ? -22.670 10.795 -3.993 1.00 98.31 909 MET A N 1
ATOM 6913 C CA . MET A 1 909 ? -22.016 11.526 -5.083 1.00 98.31 909 MET A CA 1
ATOM 6914 C C . MET A 1 909 ? -22.654 11.229 -6.450 1.00 98.31 909 MET A C 1
ATOM 6916 O O . MET A 1 909 ? -22.659 12.098 -7.315 1.00 98.31 909 MET A O 1
ATOM 6920 N N . ALA A 1 910 ? -23.227 10.034 -6.629 1.00 97.38 910 ALA A N 1
ATOM 6921 C CA . ALA A 1 910 ? -23.997 9.638 -7.809 1.00 97.38 910 ALA A CA 1
ATOM 6922 C C . ALA A 1 910 ? -25.497 10.024 -7.744 1.00 97.38 910 ALA A C 1
ATOM 6924 O O . ALA A 1 910 ? -26.269 9.652 -8.627 1.00 97.38 910 ALA A O 1
ATOM 6925 N N . GLY A 1 911 ? -25.927 10.778 -6.722 1.00 95.06 911 GLY A N 1
ATOM 6926 C CA . GLY A 1 911 ? -27.240 11.430 -6.667 1.00 95.06 911 GLY A CA 1
ATOM 6927 C C . GLY A 1 911 ? -28.295 10.803 -5.747 1.00 95.06 911 GLY A C 1
ATOM 6928 O O . GLY A 1 911 ? -29.434 11.276 -5.751 1.00 95.06 911 GLY A O 1
ATOM 6929 N N . GLU A 1 912 ? -27.965 9.771 -4.964 1.00 96.38 912 GLU A N 1
ATOM 6930 C CA . GLU A 1 912 ? -28.857 9.252 -3.910 1.00 96.38 912 GLU A CA 1
ATOM 6931 C C . GLU A 1 912 ? -28.813 10.135 -2.649 1.00 96.38 912 GLU A C 1
ATOM 6933 O O . GLU A 1 912 ? -27.790 10.739 -2.337 1.00 96.38 912 GLU A O 1
ATOM 6938 N N . SER A 1 913 ? -29.904 10.189 -1.879 1.00 95.38 913 SER A N 1
ATOM 6939 C CA . SER A 1 913 ? -29.915 10.873 -0.575 1.00 95.38 913 SER A CA 1
ATOM 6940 C C . SER A 1 913 ? -29.647 9.897 0.574 1.00 95.38 913 SER A C 1
ATOM 6942 O O . SER A 1 913 ? -29.977 8.712 0.488 1.00 95.38 913 SER A O 1
ATOM 6944 N N . LEU A 1 914 ? -29.096 10.375 1.693 1.00 94.06 914 LEU A N 1
ATOM 6945 C CA . LEU A 1 914 ? -28.898 9.548 2.890 1.00 94.06 914 LEU A CA 1
ATOM 6946 C C . LEU A 1 914 ? -30.229 9.007 3.437 1.00 94.06 914 LEU A C 1
ATOM 6948 O O . LEU A 1 914 ? -30.277 7.870 3.908 1.00 94.06 914 LEU A O 1
ATOM 6952 N N . ASP A 1 915 ? -31.308 9.786 3.314 1.00 90.38 915 ASP A N 1
ATOM 6953 C CA . ASP A 1 915 ? -32.665 9.384 3.703 1.00 90.38 915 ASP A CA 1
ATOM 6954 C C . ASP A 1 915 ? -33.197 8.204 2.861 1.00 90.38 915 ASP A C 1
ATOM 6956 O O . ASP A 1 915 ? -33.963 7.381 3.371 1.00 90.38 915 ASP A O 1
ATOM 6960 N N . ASP A 1 916 ? -32.800 8.095 1.587 1.00 90.88 916 ASP A N 1
ATOM 6961 C CA . ASP A 1 916 ? -33.224 7.012 0.686 1.00 90.88 916 ASP A CA 1
ATOM 6962 C C . ASP A 1 916 ? -32.398 5.725 0.865 1.00 90.88 916 ASP A C 1
ATOM 6964 O O . ASP A 1 916 ? -32.902 4.624 0.616 1.00 90.88 916 ASP A O 1
ATOM 6968 N N . LEU A 1 917 ? -31.144 5.841 1.317 1.00 88.56 917 LEU A N 1
ATOM 6969 C CA . LEU A 1 917 ? -30.220 4.712 1.465 1.00 88.56 917 LEU A CA 1
ATOM 6970 C C . LEU A 1 917 ? -30.448 3.861 2.735 1.00 88.56 917 LEU A C 1
ATOM 6972 O O . LEU A 1 917 ? -29.892 2.766 2.820 1.00 88.56 917 LEU A O 1
ATOM 6976 N N . ASP A 1 918 ? -31.272 4.322 3.688 1.00 83.81 918 ASP A N 1
ATOM 6977 C CA . ASP A 1 918 ? -31.663 3.608 4.927 1.00 83.81 918 ASP A CA 1
ATOM 6978 C C . ASP A 1 918 ? -30.466 3.115 5.777 1.00 83.81 918 ASP A C 1
ATOM 6980 O O . ASP A 1 918 ? -30.508 2.048 6.394 1.00 83.81 918 ASP A O 1
ATOM 6984 N N . TYR A 1 919 ? -29.369 3.885 5.806 1.00 87.25 919 TYR A N 1
ATOM 6985 C CA . TYR A 1 919 ? -28.227 3.627 6.690 1.00 87.25 919 TYR A CA 1
ATOM 6986 C C . TYR A 1 919 ? -28.356 4.402 8.005 1.00 87.25 919 TYR A C 1
ATOM 6988 O O . TYR A 1 919 ? -28.665 5.590 8.026 1.00 87.25 919 TYR A O 1
ATOM 6996 N N . GLU A 1 920 ? -28.048 3.731 9.115 1.00 86.81 920 GLU A N 1
ATOM 6997 C CA . GLU A 1 920 ? -27.985 4.338 10.445 1.00 86.81 920 GLU A CA 1
ATOM 6998 C C . GLU A 1 920 ? -26.557 4.339 10.985 1.00 86.81 920 GLU A C 1
ATOM 7000 O O . GLU A 1 920 ? -25.796 3.393 10.767 1.00 86.81 920 GLU A O 1
ATOM 7005 N N . GLU A 1 921 ? -26.235 5.337 11.805 1.00 91.81 921 GLU A N 1
ATOM 7006 C CA . GLU A 1 921 ? -25.009 5.325 12.598 1.00 91.81 921 GLU A CA 1
ATOM 7007 C C . GLU A 1 921 ? -24.999 4.145 13.582 1.00 91.81 921 GLU A C 1
ATOM 7009 O O . GLU A 1 921 ? -26.012 3.813 14.218 1.00 91.81 921 GLU A O 1
ATOM 7014 N N . GLN A 1 922 ? -23.827 3.530 13.738 1.00 91.38 922 GLN A N 1
ATOM 7015 C CA . GLN A 1 922 ? -23.603 2.413 14.650 1.00 91.38 922 GLN A CA 1
ATOM 7016 C C . GLN A 1 922 ? -22.399 2.707 15.540 1.00 91.38 922 GLN A C 1
ATOM 7018 O O . GLN A 1 922 ? -21.328 3.067 15.058 1.00 91.38 922 GLN A O 1
ATOM 7023 N N . ILE A 1 923 ? -22.566 2.507 16.845 1.00 91.56 923 ILE A N 1
ATOM 7024 C CA . ILE A 1 923 ? -21.480 2.618 17.822 1.00 91.56 923 ILE A CA 1
ATOM 7025 C C . ILE A 1 923 ? -21.188 1.208 18.343 1.00 91.56 923 ILE A C 1
ATOM 7027 O O . ILE A 1 923 ? -22.115 0.577 18.858 1.00 91.56 923 ILE A O 1
ATOM 7031 N N . PRO A 1 924 ? -19.963 0.674 18.211 1.00 91.50 924 PRO A N 1
ATOM 7032 C CA . PRO A 1 924 ? -19.631 -0.629 18.781 1.00 91.50 924 PRO A CA 1
ATOM 7033 C C . PRO A 1 924 ? -19.681 -0.594 20.317 1.00 91.50 924 PRO A C 1
ATOM 7035 O O . PRO A 1 924 ? -19.339 0.413 20.932 1.00 91.50 924 PRO A O 1
ATOM 7038 N N . ASP A 1 925 ? -20.153 -1.686 20.928 1.00 89.38 925 ASP A N 1
ATOM 7039 C CA . ASP A 1 925 ? -20.131 -1.866 22.394 1.00 89.38 925 ASP A CA 1
ATOM 7040 C C . ASP A 1 925 ? -18.716 -2.228 22.884 1.00 89.38 925 ASP A C 1
ATOM 7042 O O . ASP A 1 925 ? -18.298 -1.836 23.970 1.00 89.38 925 ASP A O 1
ATOM 7046 N N . GLU A 1 926 ? -17.959 -2.940 22.046 1.00 92.25 926 GLU A N 1
ATOM 7047 C CA . GLU A 1 926 ? -16.550 -3.267 22.267 1.00 92.25 926 GLU A CA 1
ATOM 7048 C C . GLU A 1 926 ? -15.617 -2.136 21.834 1.00 92.25 926 GLU A C 1
ATOM 7050 O O . GLU A 1 926 ? -15.919 -1.364 20.921 1.00 92.25 926 GLU A O 1
ATOM 7055 N N . VAL A 1 927 ? -14.436 -2.092 22.451 1.00 93.69 927 VAL A N 1
ATOM 7056 C CA . VAL A 1 927 ? -13.376 -1.162 22.073 1.00 93.69 927 VAL A CA 1
ATOM 7057 C C . VAL A 1 927 ? -12.574 -1.774 20.936 1.00 93.69 927 VAL A C 1
ATOM 7059 O O . VAL A 1 927 ? -12.012 -2.860 21.071 1.00 93.69 927 VAL A O 1
ATOM 7062 N N . SER A 1 928 ? -12.497 -1.057 19.823 1.00 97.00 928 SER A N 1
ATOM 7063 C CA . SER A 1 928 ? -11.577 -1.339 18.727 1.00 97.00 928 SER A CA 1
ATOM 7064 C C . SER A 1 928 ? -10.450 -0.321 18.749 1.00 97.00 928 SER A C 1
ATOM 7066 O O . SER A 1 928 ? -10.710 0.879 18.769 1.00 97.00 928 SER A O 1
ATOM 7068 N N . VAL A 1 929 ? -9.215 -0.801 18.755 1.00 97.69 929 VAL A N 1
ATOM 7069 C CA . VAL A 1 929 ? -7.992 -0.002 18.748 1.00 97.69 929 VAL A CA 1
ATOM 7070 C C . VAL A 1 929 ? -7.293 -0.210 17.415 1.00 97.69 929 VAL A C 1
ATOM 7072 O O . VAL A 1 929 ? -6.993 -1.349 17.062 1.00 97.69 929 VAL A O 1
ATOM 7075 N N . LYS A 1 930 ? -7.016 0.883 16.709 1.00 97.88 930 LYS A N 1
ATOM 7076 C CA . LYS A 1 930 ? -6.077 0.932 15.592 1.00 97.88 930 LYS A CA 1
ATOM 7077 C C . LYS A 1 930 ? -4.694 1.269 16.136 1.00 97.88 930 LYS A C 1
ATOM 7079 O O . LYS A 1 930 ? -4.568 2.188 16.943 1.00 97.88 930 LYS A O 1
ATOM 7084 N N . ASP A 1 931 ? -3.670 0.576 15.670 1.00 96.62 931 ASP A N 1
ATOM 7085 C CA . ASP A 1 931 ? -2.267 0.894 15.948 1.00 96.62 931 ASP A CA 1
ATOM 7086 C C . ASP A 1 931 ? -1.444 0.776 14.656 1.00 96.62 931 ASP A C 1
ATOM 7088 O O . ASP A 1 931 ? -1.926 0.232 13.662 1.00 96.62 931 ASP A O 1
ATOM 7092 N N . VAL A 1 932 ? -0.226 1.311 14.642 1.00 94.88 932 VAL A N 1
ATOM 7093 C CA . VAL A 1 932 ? 0.539 1.570 13.409 1.00 94.88 932 VAL A CA 1
ATOM 7094 C C . VAL A 1 932 ? 1.868 0.826 13.372 1.00 94.88 932 VAL A C 1
ATOM 7096 O O . VAL A 1 932 ? 2.494 0.610 14.412 1.00 94.88 932 VAL A O 1
ATOM 7099 N N . VAL A 1 933 ? 2.336 0.477 12.174 1.00 94.00 933 VAL A N 1
ATOM 7100 C CA . VAL A 1 933 ? 3.654 -0.132 11.948 1.00 94.00 933 VAL A CA 1
ATOM 7101 C C . VAL A 1 933 ? 4.619 0.877 11.331 1.00 94.00 933 VAL A C 1
ATOM 7103 O O . VAL A 1 933 ? 4.322 1.512 10.317 1.00 94.00 933 VAL A O 1
ATOM 7106 N N . LEU A 1 934 ? 5.790 1.014 11.955 1.00 93.56 934 LEU A N 1
ATOM 7107 C CA . LEU A 1 934 ? 6.812 2.009 11.625 1.00 93.56 934 LEU A CA 1
ATOM 7108 C C . LEU A 1 934 ? 8.033 1.327 10.983 1.00 93.56 934 LEU A C 1
ATOM 7110 O O . LEU A 1 934 ? 8.461 0.292 11.490 1.00 93.56 934 LEU A O 1
ATOM 7114 N N . PRO A 1 935 ? 8.621 1.899 9.917 1.00 92.56 935 PRO A N 1
ATOM 7115 C CA . PRO A 1 935 ? 9.652 1.249 9.100 1.00 92.56 935 PRO A CA 1
ATOM 7116 C C . PRO A 1 935 ? 11.091 1.437 9.617 1.00 92.56 935 PRO A C 1
ATOM 7118 O O . PRO A 1 935 ? 12.042 1.310 8.846 1.00 92.56 935 PRO A O 1
ATOM 7121 N N . PHE A 1 936 ? 11.286 1.806 10.886 1.00 92.00 936 PHE A N 1
ATOM 7122 C CA . PHE A 1 936 ? 12.605 2.214 11.394 1.00 92.00 936 PHE A CA 1
ATOM 7123 C C . PHE A 1 936 ? 13.664 1.104 11.304 1.00 92.00 936 PHE A C 1
ATOM 7125 O O . PHE A 1 936 ? 14.832 1.390 11.056 1.00 92.00 936 PHE A O 1
ATOM 7132 N N . ASP A 1 937 ? 13.267 -0.165 11.430 1.00 84.94 937 ASP A N 1
ATOM 7133 C CA . ASP A 1 937 ? 14.148 -1.333 11.278 1.00 84.94 937 ASP A CA 1
ATOM 7134 C C . ASP A 1 937 ? 14.708 -1.474 9.851 1.00 84.94 937 ASP A C 1
ATOM 7136 O O . ASP A 1 937 ? 15.780 -2.050 9.646 1.00 84.94 937 ASP A O 1
ATOM 7140 N N . ARG A 1 938 ? 13.991 -0.927 8.863 1.00 86.19 938 ARG A N 1
ATOM 7141 C CA . ARG A 1 938 ? 14.361 -0.927 7.440 1.00 86.19 938 ARG A CA 1
ATOM 7142 C C . ARG A 1 938 ? 15.076 0.339 7.001 1.00 86.19 938 ARG A C 1
ATOM 7144 O O . ARG A 1 938 ? 15.660 0.355 5.921 1.00 86.19 938 ARG A O 1
ATOM 7151 N N . LEU A 1 939 ? 15.080 1.371 7.840 1.00 90.75 939 LEU A N 1
ATOM 7152 C CA . LEU A 1 939 ? 15.656 2.678 7.540 1.00 90.75 939 LEU A CA 1
ATOM 7153 C C . LEU A 1 939 ? 16.663 3.085 8.633 1.00 90.75 939 LEU A C 1
ATOM 7155 O O . LEU A 1 939 ? 16.366 3.963 9.449 1.00 90.75 939 LEU A O 1
ATOM 7159 N N . PRO A 1 940 ? 17.854 2.455 8.681 1.00 84.75 940 PRO A N 1
ATOM 7160 C CA . PRO A 1 940 ? 18.888 2.793 9.657 1.00 84.75 940 PRO A CA 1
ATOM 7161 C C . PRO A 1 940 ? 19.265 4.280 9.611 1.00 84.75 940 PRO A C 1
ATOM 7163 O O . PRO A 1 940 ? 19.377 4.856 8.530 1.00 84.75 940 PRO A O 1
ATOM 7166 N N . GLY A 1 941 ? 19.468 4.889 10.781 1.00 85.94 941 GLY A N 1
ATOM 7167 C CA . GLY A 1 941 ? 19.731 6.327 10.929 1.00 85.94 941 GLY A CA 1
ATOM 7168 C C . GLY A 1 941 ? 18.472 7.199 11.003 1.00 85.94 941 GLY A C 1
ATOM 7169 O O . GLY A 1 941 ? 18.569 8.384 11.320 1.00 85.94 941 GLY A O 1
ATOM 7170 N N . SER A 1 942 ? 17.285 6.629 10.757 1.00 91.06 942 SER A N 1
ATOM 7171 C CA . SER A 1 942 ? 16.019 7.334 10.974 1.00 91.06 942 SER A CA 1
ATOM 7172 C C . SER A 1 942 ? 15.788 7.634 12.454 1.00 91.06 942 SER A C 1
ATOM 7174 O O . SER A 1 942 ? 16.103 6.821 13.315 1.00 91.06 942 SER A O 1
ATOM 7176 N N . ASP A 1 943 ? 15.189 8.792 12.748 1.00 90.31 943 ASP A N 1
ATOM 7177 C CA . ASP A 1 943 ? 14.749 9.129 14.102 1.00 90.31 943 ASP A CA 1
ATOM 7178 C C . ASP A 1 943 ? 13.495 8.310 14.477 1.00 90.31 943 ASP A C 1
ATOM 7180 O O . ASP A 1 943 ? 12.426 8.553 13.891 1.00 90.31 943 ASP A O 1
ATOM 7184 N N . PRO A 1 944 ? 13.596 7.388 15.457 1.00 92.25 944 PRO A N 1
ATOM 7185 C CA . PRO A 1 944 ? 12.532 6.457 15.831 1.00 92.25 944 PRO A CA 1
ATOM 7186 C C . PRO A 1 944 ? 11.481 7.069 16.774 1.00 92.25 944 PRO A C 1
ATOM 7188 O O . PRO A 1 944 ? 10.611 6.367 17.305 1.00 92.25 944 PRO A O 1
ATOM 7191 N N . ARG A 1 945 ? 11.561 8.378 17.035 1.00 90.75 945 ARG A N 1
ATOM 7192 C CA . ARG A 1 945 ? 10.582 9.115 17.839 1.00 90.75 945 ARG A CA 1
ATOM 7193 C C . ARG A 1 945 ? 9.368 9.494 16.998 1.00 90.75 945 ARG A C 1
ATOM 7195 O O . ARG A 1 945 ? 9.483 9.897 15.839 1.00 90.75 945 ARG A O 1
ATOM 7202 N N . LEU A 1 946 ? 8.205 9.439 17.643 1.00 90.25 946 LEU A N 1
ATOM 7203 C CA . LEU A 1 946 ? 6.962 9.980 17.100 1.00 90.25 946 LEU A CA 1
ATOM 7204 C C . LEU A 1 946 ? 6.972 11.513 17.140 1.00 90.25 946 LEU A C 1
ATOM 7206 O O . LEU A 1 946 ? 7.433 12.118 18.118 1.00 90.25 946 LEU A O 1
ATOM 7210 N N . GLY A 1 947 ? 6.421 12.120 16.093 1.00 87.12 947 GLY A N 1
ATOM 7211 C CA . GLY A 1 947 ? 6.334 13.564 15.922 1.00 87.12 947 GLY A CA 1
ATOM 7212 C C . GLY A 1 947 ? 5.174 13.967 15.008 1.00 87.12 947 GLY A C 1
ATOM 7213 O O . GLY A 1 947 ? 4.329 13.132 14.681 1.00 87.12 947 GLY A O 1
ATOM 7214 N N . PRO A 1 948 ? 5.118 15.243 14.603 1.00 83.75 948 PRO A N 1
ATOM 7215 C CA . PRO A 1 948 ? 4.012 15.778 13.813 1.00 83.75 948 PRO A CA 1
ATOM 7216 C C . PRO A 1 948 ? 4.071 15.382 12.331 1.00 83.75 948 PRO A C 1
ATOM 7218 O O . PRO A 1 948 ? 3.090 15.597 11.628 1.00 83.75 948 PRO A O 1
ATOM 7221 N N . GLU A 1 949 ? 5.171 14.790 11.853 1.00 84.56 949 GLU A N 1
ATOM 7222 C CA . GLU A 1 949 ? 5.268 14.194 10.517 1.00 84.56 949 GLU A CA 1
ATOM 7223 C C . GLU A 1 949 ? 4.987 12.687 10.555 1.00 84.56 949 GLU A C 1
ATOM 7225 O O . GLU A 1 949 ? 5.591 11.966 11.347 1.00 84.56 949 GLU A O 1
ATOM 7230 N N . MET A 1 950 ? 4.117 12.211 9.656 1.00 89.81 950 MET A N 1
ATOM 7231 C CA . MET A 1 950 ? 3.796 10.786 9.520 1.00 89.81 950 MET A CA 1
ATOM 7232 C C . MET A 1 950 ? 4.971 9.977 8.969 1.00 89.81 950 MET A C 1
ATOM 7234 O O . MET A 1 950 ? 5.504 10.326 7.905 1.00 89.81 950 MET A O 1
ATOM 7238 N N . LYS A 1 951 ? 5.280 8.850 9.615 1.00 92.44 951 LYS A N 1
ATOM 7239 C CA . LYS A 1 951 ? 6.318 7.888 9.215 1.00 92.44 951 LYS A CA 1
ATOM 7240 C C . LYS A 1 951 ? 5.816 6.443 9.105 1.00 92.44 951 LYS A C 1
ATOM 7242 O O . LYS A 1 951 ? 6.569 5.590 8.639 1.00 92.44 951 LYS A O 1
ATOM 7247 N N . SER A 1 952 ? 4.591 6.133 9.527 1.00 93.44 952 SER A N 1
ATOM 7248 C CA . SER A 1 952 ? 4.049 4.771 9.484 1.00 93.44 952 SER A CA 1
ATOM 7249 C C . SER A 1 952 ? 3.761 4.275 8.062 1.00 93.44 952 SER A C 1
ATOM 7251 O O . SER A 1 952 ? 3.473 5.044 7.145 1.00 93.44 952 SER A O 1
ATOM 7253 N N . THR A 1 953 ? 3.858 2.958 7.873 1.00 92.50 953 THR A N 1
ATOM 7254 C CA . THR A 1 953 ? 3.648 2.285 6.573 1.00 92.50 953 THR A CA 1
ATOM 7255 C C . THR A 1 953 ? 2.355 1.482 6.503 1.00 92.50 953 THR A C 1
ATOM 7257 O O . THR A 1 953 ? 1.863 1.225 5.409 1.00 92.50 953 THR A O 1
ATOM 7260 N N . GLY A 1 954 ? 1.788 1.106 7.649 1.00 93.06 954 GLY A N 1
ATOM 7261 C CA . GLY A 1 954 ? 0.564 0.321 7.720 1.00 93.06 954 GLY A CA 1
ATOM 7262 C C . GLY A 1 954 ? -0.062 0.340 9.106 1.00 93.06 954 GLY A C 1
ATOM 7263 O O . GLY A 1 954 ? 0.495 0.901 10.054 1.00 93.06 954 GLY A O 1
ATOM 7264 N N . GLU A 1 955 ? -1.212 -0.314 9.226 1.00 95.94 955 GLU A N 1
ATOM 7265 C CA . GLU A 1 955 ? -2.020 -0.335 10.441 1.00 95.94 955 GLU A CA 1
ATOM 7266 C C . GLU A 1 955 ? -2.562 -1.729 10.776 1.00 95.94 955 GLU A C 1
ATOM 7268 O O . GLU A 1 955 ? -2.655 -2.627 9.935 1.00 95.94 955 GLU A O 1
ATOM 7273 N N . VAL A 1 956 ? -2.907 -1.904 12.047 1.00 97.56 956 VAL A N 1
ATOM 7274 C CA . VAL A 1 956 ? -3.527 -3.106 12.605 1.00 97.56 956 VAL A CA 1
ATOM 7275 C C . VAL A 1 956 ? -4.697 -2.728 13.492 1.00 97.56 956 VAL A C 1
ATOM 7277 O O . VAL A 1 956 ? -4.743 -1.626 14.035 1.00 97.56 956 VAL A O 1
ATOM 7280 N N . MET A 1 957 ? -5.614 -3.669 13.694 1.00 97.25 957 MET A N 1
ATOM 7281 C CA . MET A 1 957 ? -6.766 -3.492 14.569 1.00 97.25 957 MET A CA 1
ATOM 7282 C C . MET A 1 957 ? -6.835 -4.601 15.619 1.00 97.25 957 MET A C 1
ATOM 7284 O O . MET A 1 957 ? -6.764 -5.786 15.307 1.00 97.25 957 MET A O 1
ATOM 7288 N N . GLY A 1 958 ? -7.009 -4.203 16.879 1.00 96.12 958 GLY A N 1
ATOM 7289 C CA . GLY A 1 958 ? -7.330 -5.089 17.993 1.00 96.12 958 GLY A CA 1
ATOM 7290 C C . GLY A 1 958 ? -8.686 -4.729 18.588 1.00 96.12 958 GLY A C 1
ATOM 7291 O O . GLY A 1 958 ? -8.943 -3.565 18.881 1.00 96.12 958 GLY A O 1
ATOM 7292 N N . THR A 1 959 ? -9.555 -5.717 18.798 1.00 95.44 959 THR A N 1
ATOM 7293 C CA . THR A 1 959 ? -10.875 -5.502 19.414 1.00 95.44 959 THR A CA 1
ATOM 7294 C C . THR A 1 959 ? -11.041 -6.359 20.655 1.00 95.44 959 THR A C 1
ATOM 7296 O O . THR A 1 959 ? -10.713 -7.546 20.639 1.00 95.44 959 THR A O 1
ATOM 7299 N N . ALA A 1 960 ? -11.545 -5.755 21.730 1.00 94.56 960 ALA A N 1
ATOM 7300 C CA . ALA A 1 960 ? -11.898 -6.450 22.959 1.00 94.56 960 ALA A CA 1
ATOM 7301 C C . ALA A 1 960 ? -12.928 -5.660 23.783 1.00 94.56 960 ALA A C 1
ATOM 7303 O O . ALA A 1 960 ? -13.210 -4.487 23.537 1.00 94.56 960 ALA A O 1
ATOM 7304 N N . GLN A 1 961 ? -13.446 -6.299 24.830 1.00 90.81 961 GLN A N 1
ATOM 7305 C CA . GLN A 1 961 ? -14.367 -5.688 25.795 1.00 90.81 961 GLN A CA 1
ATOM 7306 C C . GLN A 1 961 ? -13.723 -4.556 26.616 1.00 90.81 961 GLN A C 1
ATOM 7308 O O . GLN A 1 961 ? -14.415 -3.656 27.091 1.00 90.81 961 GLN A O 1
ATOM 7313 N N . THR A 1 962 ? -12.403 -4.602 26.811 1.00 93.62 962 THR A N 1
ATOM 7314 C CA . THR A 1 962 ? -11.637 -3.593 27.551 1.00 93.62 962 THR A CA 1
ATOM 7315 C C . THR A 1 962 ? -10.614 -2.930 26.636 1.00 93.62 962 THR A C 1
ATOM 7317 O O . THR A 1 962 ? -10.067 -3.569 25.734 1.00 93.62 962 THR A O 1
ATOM 7320 N N . PHE A 1 963 ? -10.312 -1.649 26.881 1.00 95.12 963 PHE A N 1
ATOM 7321 C CA . PHE A 1 963 ? -9.272 -0.954 26.120 1.00 95.12 963 PHE A CA 1
ATOM 7322 C C . PHE A 1 963 ? -7.909 -1.639 26.278 1.00 95.12 963 PHE A C 1
ATOM 7324 O O . PHE A 1 963 ? -7.242 -1.876 25.279 1.00 95.12 963 PHE A O 1
ATOM 7331 N N . GLY A 1 964 ? -7.512 -1.992 27.509 1.00 95.94 964 GLY A N 1
ATOM 7332 C CA . GLY A 1 964 ? -6.227 -2.648 27.763 1.00 95.94 964 GLY A CA 1
ATOM 7333 C C . GLY A 1 964 ? -6.032 -3.910 26.921 1.00 95.94 964 GLY A C 1
ATOM 7334 O O . GLY A 1 964 ? -4.990 -4.063 26.287 1.00 95.94 964 GLY A O 1
ATOM 7335 N N . LYS A 1 965 ? -7.046 -4.783 26.842 1.00 96.19 965 LYS A N 1
ATOM 7336 C CA . LYS A 1 965 ? -6.953 -5.999 26.025 1.00 96.19 965 LYS A CA 1
ATOM 7337 C C . LYS A 1 965 ? -6.981 -5.706 24.522 1.00 96.19 965 LYS A C 1
ATOM 7339 O O . LYS A 1 965 ? -6.237 -6.333 23.773 1.00 96.19 965 LYS A O 1
ATOM 7344 N N . ALA A 1 966 ? -7.782 -4.737 24.076 1.00 96.12 966 ALA A N 1
ATOM 7345 C CA . ALA A 1 966 ? -7.817 -4.319 22.674 1.00 96.12 966 ALA A CA 1
ATOM 7346 C C . ALA A 1 966 ? -6.463 -3.737 22.223 1.00 96.12 966 ALA A C 1
ATOM 7348 O O . ALA A 1 966 ? -5.964 -4.091 21.156 1.00 96.12 966 ALA A O 1
ATOM 7349 N N . TYR A 1 967 ? -5.830 -2.923 23.074 1.00 96.56 967 TYR A N 1
ATOM 7350 C CA . TYR A 1 967 ? -4.489 -2.380 22.853 1.00 96.56 967 TYR A CA 1
ATOM 7351 C C . TYR A 1 967 ? -3.424 -3.485 22.866 1.00 96.56 967 TYR A C 1
ATOM 7353 O O . TYR A 1 967 ? -2.569 -3.505 21.990 1.00 96.56 967 TYR A O 1
ATOM 7361 N N . GLU A 1 968 ? -3.502 -4.468 23.776 1.00 95.94 968 GLU A N 1
ATOM 7362 C CA . GLU A 1 968 ? -2.613 -5.646 23.754 1.00 95.94 968 GLU A CA 1
ATOM 7363 C C . GLU A 1 968 ? -2.713 -6.404 22.418 1.00 95.94 968 GLU A C 1
ATOM 7365 O O . GLU A 1 968 ? -1.689 -6.731 21.819 1.00 95.94 968 GLU A O 1
ATOM 7370 N N . LYS A 1 969 ? -3.932 -6.638 21.910 1.00 96.25 969 LYS A N 1
ATOM 7371 C CA . LYS A 1 969 ? -4.160 -7.296 20.610 1.00 96.25 969 LYS A CA 1
ATOM 7372 C C . LYS A 1 969 ? -3.598 -6.473 19.448 1.00 96.25 969 LYS A C 1
ATOM 7374 O O . LYS A 1 969 ? -2.966 -7.035 18.552 1.00 96.25 969 LYS A O 1
ATOM 7379 N N . ALA A 1 970 ? -3.771 -5.152 19.471 1.00 96.38 970 ALA A N 1
ATOM 7380 C CA . ALA A 1 970 ? -3.173 -4.273 18.471 1.00 96.38 970 ALA A CA 1
ATOM 7381 C C . ALA A 1 970 ? -1.634 -4.375 18.505 1.00 96.38 970 ALA A C 1
ATOM 7383 O O . ALA A 1 970 ? -1.019 -4.666 17.485 1.00 96.38 970 ALA A O 1
ATOM 7384 N N . GLN A 1 971 ? -1.013 -4.305 19.686 1.00 94.81 971 GLN A N 1
ATOM 7385 C CA . GLN A 1 971 ? 0.436 -4.469 19.873 1.00 94.81 971 GLN A CA 1
ATOM 7386 C C . GLN A 1 971 ? 0.966 -5.823 19.384 1.00 94.81 971 GLN A C 1
ATOM 7388 O O . GLN A 1 971 ? 1.978 -5.872 18.687 1.00 94.81 971 GLN A O 1
ATOM 7393 N N . MET A 1 972 ? 0.277 -6.923 19.711 1.00 94.00 972 MET A N 1
ATOM 7394 C CA . MET A 1 972 ? 0.612 -8.264 19.214 1.00 94.00 972 MET A CA 1
ATOM 7395 C C . MET A 1 972 ? 0.585 -8.315 17.683 1.00 94.00 972 MET A C 1
ATOM 7397 O O . MET A 1 972 ? 1.451 -8.932 17.070 1.00 94.00 972 MET A O 1
ATOM 7401 N N . SER A 1 973 ? -0.383 -7.636 17.066 1.00 95.12 973 SER A N 1
ATOM 7402 C CA . SER A 1 973 ? -0.556 -7.606 15.611 1.00 95.12 973 SER A CA 1
ATOM 7403 C C . SER A 1 973 ? 0.548 -6.845 14.877 1.00 95.12 973 SER A C 1
ATOM 7405 O O . SER A 1 973 ? 0.769 -7.100 13.695 1.00 95.12 973 SER A O 1
ATOM 7407 N N . ARG A 1 974 ? 1.266 -5.945 15.562 1.00 90.25 974 ARG A N 1
ATOM 7408 C CA . ARG A 1 974 ? 2.428 -5.227 15.009 1.00 90.25 974 ARG A CA 1
ATOM 7409 C C . ARG A 1 974 ? 3.703 -6.068 14.940 1.00 90.25 974 ARG A C 1
ATOM 7411 O O . ARG A 1 974 ? 4.709 -5.588 14.434 1.00 90.25 974 ARG A O 1
ATOM 7418 N N . GLY A 1 975 ? 3.689 -7.281 15.498 1.00 83.50 975 GLY A N 1
ATOM 7419 C CA . GLY A 1 975 ? 4.881 -8.123 15.642 1.00 83.50 975 GLY A CA 1
ATOM 7420 C C . GLY A 1 975 ? 5.762 -7.767 16.845 1.00 83.50 975 GLY A C 1
ATOM 7421 O O . GLY A 1 975 ? 6.778 -8.416 17.054 1.00 83.50 975 GLY A O 1
ATOM 7422 N N . ARG A 1 976 ? 5.364 -6.784 17.668 1.00 80.75 976 ARG A N 1
ATOM 7423 C CA . ARG A 1 976 ? 6.099 -6.334 18.866 1.00 80.75 976 ARG A CA 1
ATOM 7424 C C . ARG A 1 976 ? 5.206 -6.391 20.114 1.00 80.75 976 ARG A C 1
ATOM 7426 O O . ARG A 1 976 ? 4.696 -5.357 20.562 1.00 80.75 976 ARG A O 1
ATOM 7433 N N . PRO A 1 977 ? 4.951 -7.595 20.663 1.00 87.56 977 PRO A N 1
ATOM 7434 C CA . PRO A 1 977 ? 4.131 -7.743 21.860 1.00 87.56 977 PRO A CA 1
ATOM 7435 C C . PRO A 1 977 ? 4.796 -7.066 23.064 1.00 87.56 977 PRO A C 1
ATOM 7437 O O . PRO A 1 977 ? 6.015 -7.089 23.211 1.00 87.56 977 PRO A O 1
ATOM 7440 N N . ILE A 1 978 ? 3.985 -6.489 23.953 1.00 92.50 978 ILE A N 1
ATOM 7441 C CA . ILE A 1 978 ? 4.495 -5.863 25.178 1.00 92.50 978 ILE A CA 1
ATOM 7442 C C . ILE A 1 978 ? 4.995 -6.971 26.127 1.00 92.50 978 ILE A C 1
ATOM 7444 O O . ILE A 1 978 ? 4.215 -7.876 26.453 1.00 92.50 978 ILE A O 1
ATOM 7448 N N . PRO A 1 979 ? 6.251 -6.912 26.611 1.00 93.12 979 PRO A N 1
ATOM 7449 C CA . PRO A 1 979 ? 6.736 -7.830 27.639 1.00 93.12 979 PRO A CA 1
ATOM 7450 C C . PRO A 1 979 ? 5.868 -7.781 28.908 1.00 93.12 979 PRO A C 1
ATOM 7452 O O . PRO A 1 979 ? 5.281 -6.754 29.241 1.00 93.12 979 PRO A O 1
ATOM 7455 N N . LYS A 1 980 ? 5.769 -8.895 29.643 1.00 92.62 980 LYS A N 1
ATOM 7456 C CA . LYS A 1 980 ? 4.921 -8.987 30.857 1.00 92.62 980 LYS A CA 1
ATOM 7457 C C . LYS A 1 980 ? 5.718 -8.943 32.166 1.00 92.62 980 LYS A C 1
ATOM 7459 O O . LYS A 1 980 ? 5.157 -8.647 33.218 1.00 92.62 980 LYS A O 1
ATOM 7464 N N . GLU A 1 981 ? 7.008 -9.250 32.095 1.00 93.81 981 GLU A N 1
ATOM 7465 C CA . GLU A 1 981 ? 7.987 -9.231 33.184 1.00 93.81 981 GLU A CA 1
ATOM 7466 C C . GLU A 1 981 ? 9.389 -9.018 32.589 1.00 93.81 981 GLU A C 1
ATOM 7468 O O . GLU A 1 981 ? 9.542 -9.082 31.369 1.00 93.81 981 GLU A O 1
ATOM 7473 N N . GLY A 1 982 ? 10.396 -8.771 33.430 1.00 95.44 982 GLY A N 1
ATOM 7474 C CA . GLY A 1 982 ? 11.782 -8.544 32.999 1.00 95.44 982 GLY A CA 1
ATOM 7475 C C . GLY A 1 982 ? 12.386 -7.278 33.603 1.00 95.44 982 GLY A C 1
ATOM 7476 O O . GLY A 1 982 ? 11.915 -6.794 34.639 1.00 95.44 982 GLY A O 1
ATOM 7477 N N . THR A 1 983 ? 13.398 -6.724 32.947 1.00 97.25 983 THR A N 1
ATOM 7478 C CA . THR A 1 983 ? 14.021 -5.436 33.279 1.00 97.25 983 THR A CA 1
ATOM 7479 C C . THR A 1 983 ? 13.491 -4.349 32.346 1.00 97.25 983 THR A C 1
ATOM 7481 O O . THR A 1 983 ? 13.492 -4.532 31.131 1.00 97.25 983 THR A O 1
ATOM 7484 N N . ALA A 1 984 ? 13.082 -3.199 32.890 1.00 96.88 984 ALA A N 1
ATOM 7485 C CA . ALA A 1 984 ? 12.618 -2.067 32.082 1.00 96.88 984 ALA A CA 1
ATOM 7486 C C . ALA A 1 984 ? 13.433 -0.796 32.358 1.00 96.88 984 ALA A C 1
ATOM 7488 O O . ALA A 1 984 ? 13.536 -0.382 33.513 1.00 96.88 984 ALA A O 1
ATOM 7489 N N . LEU A 1 985 ? 13.958 -0.145 31.318 1.00 97.19 985 LEU A N 1
ATOM 7490 C CA . LEU A 1 985 ? 14.540 1.196 31.423 1.00 97.19 985 LEU A CA 1
ATOM 7491 C C . LEU A 1 985 ? 13.413 2.233 31.403 1.00 97.19 985 LEU A C 1
ATOM 7493 O O . LEU A 1 985 ? 12.709 2.359 30.402 1.00 97.19 985 LEU A O 1
ATOM 7497 N N . VAL A 1 986 ? 13.229 2.976 32.495 1.00 96.00 986 VAL A N 1
ATOM 7498 C CA . VAL A 1 986 ? 12.138 3.948 32.647 1.00 96.00 986 VAL A CA 1
ATOM 7499 C C . VAL A 1 986 ? 12.695 5.352 32.865 1.00 96.00 986 VAL A C 1
ATOM 7501 O O . VAL A 1 986 ? 13.123 5.701 33.962 1.00 96.00 986 VAL A O 1
ATOM 7504 N N . ASP A 1 987 ? 12.621 6.175 31.823 1.00 95.56 987 ASP A N 1
ATOM 7505 C CA . ASP A 1 987 ? 12.975 7.600 31.850 1.00 95.56 987 ASP A CA 1
ATOM 7506 C C . ASP A 1 987 ? 11.733 8.510 31.779 1.00 95.56 987 ASP A C 1
ATOM 7508 O O . ASP A 1 987 ? 11.689 9.591 32.372 1.00 95.56 987 ASP A O 1
ATOM 7512 N N . LEU A 1 988 ? 10.663 8.045 31.127 1.00 92.94 988 LEU A N 1
ATOM 7513 C CA . LEU A 1 988 ? 9.396 8.775 31.077 1.00 92.94 988 LEU A CA 1
ATOM 7514 C C . LEU A 1 988 ? 8.747 8.905 32.470 1.00 92.94 988 LEU A C 1
ATOM 7516 O O . LEU A 1 988 ? 8.823 7.980 33.284 1.00 92.94 988 LEU A O 1
ATOM 7520 N N . PRO A 1 989 ? 8.025 10.008 32.757 1.00 91.88 989 PRO A N 1
ATOM 7521 C CA . PRO A 1 989 ? 7.388 10.257 34.053 1.00 91.88 989 PRO A CA 1
ATOM 7522 C C . PRO A 1 989 ? 6.106 9.420 34.272 1.00 91.88 989 PRO A C 1
ATOM 7524 O O . PRO A 1 989 ? 5.048 9.951 34.615 1.00 91.88 989 PRO A O 1
ATOM 7527 N N . VAL A 1 990 ? 6.190 8.098 34.102 1.00 90.12 990 VAL A N 1
ATOM 7528 C CA . VAL A 1 990 ? 5.082 7.140 34.224 1.00 90.12 990 VAL A CA 1
ATOM 7529 C C . VAL A 1 990 ? 5.254 6.285 35.481 1.00 90.12 990 VAL A C 1
ATOM 7531 O O . VAL A 1 990 ? 6.348 5.844 35.823 1.00 90.12 990 VAL A O 1
ATOM 7534 N N . VAL A 1 991 ? 4.156 6.038 36.202 1.00 89.81 991 VAL A N 1
ATOM 7535 C CA . VAL A 1 991 ? 4.161 5.269 37.457 1.00 89.81 991 VAL A CA 1
ATOM 7536 C C . VAL A 1 991 ? 3.406 3.955 37.278 1.00 89.81 991 VAL A C 1
ATOM 7538 O O . VAL A 1 991 ? 2.275 3.949 36.803 1.00 89.81 991 VAL A O 1
ATOM 7541 N N . GLY A 1 992 ? 3.997 2.853 37.746 1.00 92.56 992 GLY A N 1
ATOM 7542 C CA . GLY A 1 992 ? 3.344 1.539 37.842 1.00 92.56 992 GLY A CA 1
ATOM 7543 C C . GLY A 1 992 ? 4.136 0.388 37.225 1.00 92.56 992 GLY A C 1
ATOM 7544 O O . GLY A 1 992 ? 3.914 -0.752 37.606 1.00 92.56 992 GLY A O 1
ATOM 7545 N N . TYR A 1 993 ? 5.123 0.667 36.369 1.00 92.75 993 TYR A N 1
ATOM 7546 C CA . TYR A 1 993 ? 5.968 -0.369 35.757 1.00 92.75 993 TYR A CA 1
ATOM 7547 C C . TYR A 1 993 ? 6.772 -1.200 36.772 1.00 92.75 993 TYR A C 1
ATOM 7549 O O . TYR A 1 993 ? 6.977 -2.389 36.562 1.00 92.75 993 TYR A O 1
ATOM 7557 N N . THR A 1 994 ? 7.111 -0.633 37.935 1.00 93.00 994 THR A N 1
ATOM 7558 C CA . THR A 1 994 ? 7.753 -1.360 39.053 1.00 93.00 994 THR A CA 1
ATOM 7559 C C . THR A 1 994 ? 6.886 -2.463 39.677 1.00 93.00 994 THR A C 1
ATOM 7561 O O . THR A 1 994 ? 7.366 -3.214 40.525 1.00 93.00 994 THR A O 1
ATOM 7564 N N . GLU A 1 995 ? 5.601 -2.557 39.313 1.00 94.56 995 GLU A N 1
ATOM 7565 C CA . GLU A 1 995 ? 4.720 -3.664 39.709 1.00 94.56 995 GLU A CA 1
ATOM 7566 C C . GLU A 1 995 ? 5.019 -4.953 38.923 1.00 94.56 995 GLU A C 1
ATOM 7568 O O . GLU A 1 995 ? 4.746 -6.038 39.439 1.00 94.56 995 GLU A O 1
ATOM 7573 N N . PHE A 1 996 ? 5.584 -4.829 37.716 1.00 94.88 996 PHE A N 1
ATOM 7574 C CA . PHE A 1 996 ? 5.770 -5.918 36.748 1.00 94.88 996 PHE A CA 1
ATOM 7575 C C . PHE A 1 996 ? 7.240 -6.138 36.364 1.00 94.88 996 PHE A C 1
ATOM 7577 O O . PHE A 1 996 ? 7.632 -7.270 36.094 1.00 94.88 996 PHE A O 1
ATOM 7584 N N . PHE A 1 997 ? 8.056 -5.082 36.399 1.00 96.38 997 PHE A N 1
ATOM 7585 C CA . PHE A 1 997 ? 9.451 -5.100 35.966 1.00 96.38 997 PHE A CA 1
ATOM 7586 C C . PHE A 1 997 ? 10.417 -4.685 37.075 1.00 96.38 997 PHE A C 1
ATOM 7588 O O . PHE A 1 997 ? 10.092 -3.862 37.942 1.00 96.38 997 PHE A O 1
ATOM 7595 N N . ASP A 1 998 ? 11.645 -5.189 36.984 1.00 96.31 998 ASP A N 1
ATOM 7596 C CA . ASP A 1 998 ? 12.806 -4.600 37.639 1.00 96.31 998 ASP A CA 1
ATOM 7597 C C . ASP A 1 998 ? 13.157 -3.296 36.895 1.00 96.31 998 ASP A C 1
ATOM 7599 O O . ASP A 1 998 ? 13.865 -3.296 35.891 1.00 96.31 998 ASP A O 1
ATOM 7603 N N . ALA A 1 999 ? 12.580 -2.176 37.342 1.00 94.19 999 ALA A N 1
ATOM 7604 C CA . ALA A 1 999 ? 12.769 -0.882 36.686 1.00 94.19 999 ALA A CA 1
ATOM 7605 C C . ALA A 1 999 ? 14.133 -0.263 37.033 1.00 94.19 999 ALA A C 1
ATOM 7607 O O . ALA A 1 999 ? 14.455 -0.103 38.216 1.00 94.19 999 ALA A O 1
ATOM 7608 N N . VAL A 1 1000 ? 14.876 0.122 35.999 1.00 95.69 1000 VAL A N 1
ATOM 7609 C CA . VAL A 1 1000 ? 16.154 0.844 36.060 1.00 95.69 1000 VAL A CA 1
ATOM 7610 C C . VAL A 1 1000 ? 16.014 2.206 35.380 1.00 95.69 1000 VAL A C 1
ATOM 7612 O O . VAL A 1 1000 ? 15.111 2.407 34.566 1.00 95.69 1000 VAL A O 1
ATOM 7615 N N . ASP A 1 1001 ? 16.888 3.149 35.709 1.00 94.50 1001 ASP A N 1
ATOM 7616 C CA . ASP A 1 1001 ? 16.991 4.443 35.030 1.00 94.50 1001 ASP A CA 1
ATOM 7617 C C . ASP A 1 1001 ? 18.427 4.708 34.543 1.00 94.50 1001 ASP A C 1
ATOM 7619 O O . ASP A 1 1001 ? 19.352 3.951 34.837 1.00 94.50 1001 ASP A O 1
ATOM 7623 N N . PHE A 1 1002 ? 18.635 5.792 33.791 1.00 93.62 1002 PHE A N 1
ATOM 7624 C CA . PHE A 1 1002 ? 19.957 6.164 33.266 1.00 93.62 1002 PHE A CA 1
ATOM 7625 C C . PHE A 1 1002 ? 21.061 6.251 34.338 1.00 93.62 1002 PHE A C 1
ATOM 7627 O O . PHE A 1 1002 ? 22.238 6.095 34.031 1.00 93.62 1002 PHE A O 1
ATOM 7634 N N . SER A 1 1003 ? 20.716 6.505 35.605 1.00 93.56 1003 SER A N 1
ATOM 7635 C CA . SER A 1 1003 ? 21.682 6.621 36.702 1.00 93.56 1003 SER A CA 1
ATOM 7636 C C . SER A 1 1003 ? 22.150 5.284 37.282 1.00 93.56 1003 SER A C 1
ATOM 7638 O O . SER A 1 1003 ? 23.076 5.280 38.102 1.00 93.56 1003 SER A O 1
ATOM 7640 N N . ASP A 1 1004 ? 21.545 4.170 36.863 1.00 94.06 1004 ASP A N 1
ATOM 7641 C CA . ASP A 1 1004 ? 21.958 2.819 37.247 1.00 94.06 1004 ASP A CA 1
ATOM 7642 C C . ASP A 1 1004 ? 23.171 2.303 36.442 1.00 94.06 1004 ASP A C 1
ATOM 7644 O O . ASP A 1 1004 ? 23.790 1.320 36.857 1.00 94.06 1004 ASP A O 1
ATOM 7648 N N . PHE A 1 1005 ? 23.561 2.998 35.365 1.00 94.12 1005 PHE A N 1
ATOM 7649 C CA . PHE A 1 1005 ? 24.680 2.654 34.475 1.00 94.12 1005 PHE A CA 1
ATOM 7650 C C . PHE A 1 1005 ? 25.912 3.537 34.736 1.00 94.12 1005 PHE A C 1
ATOM 7652 O O . PHE A 1 1005 ? 25.794 4.692 35.162 1.00 94.12 1005 PHE A O 1
ATOM 7659 N N . GLU A 1 1006 ? 27.123 2.995 34.546 1.00 91.94 1006 GLU A N 1
ATOM 7660 C CA . GLU A 1 1006 ? 28.363 3.752 34.807 1.00 91.94 1006 GLU A CA 1
ATOM 7661 C C . GLU A 1 1006 ? 28.586 4.891 33.793 1.00 91.94 1006 GLU A C 1
ATOM 7663 O O . GLU A 1 1006 ? 29.058 5.971 34.177 1.00 91.94 1006 GLU A O 1
ATOM 7668 N N . ASP A 1 1007 ? 28.248 4.640 32.529 1.00 91.56 1007 ASP A N 1
ATOM 7669 C CA . ASP A 1 1007 ? 28.328 5.537 31.375 1.00 91.56 1007 ASP A CA 1
ATOM 7670 C C . ASP A 1 1007 ? 27.452 5.012 30.215 1.00 91.56 1007 ASP A C 1
ATOM 7672 O O . ASP A 1 1007 ? 26.812 3.965 30.335 1.00 91.56 1007 ASP A O 1
ATOM 7676 N N . ASP A 1 1008 ? 27.404 5.758 29.107 1.00 88.94 1008 ASP A N 1
ATOM 7677 C CA . ASP A 1 1008 ? 26.584 5.425 27.933 1.00 88.94 1008 ASP A CA 1
ATOM 7678 C C . ASP A 1 1008 ? 27.017 4.091 27.287 1.00 88.94 1008 ASP A C 1
ATOM 7680 O O . ASP A 1 1008 ? 26.169 3.331 26.823 1.00 88.94 1008 ASP A O 1
ATOM 7684 N N . ASP A 1 1009 ? 28.317 3.755 27.342 1.00 90.69 1009 ASP A N 1
ATOM 7685 C CA . ASP A 1 1009 ? 28.841 2.478 26.836 1.00 90.69 1009 ASP A CA 1
ATOM 7686 C C . ASP A 1 1009 ? 28.274 1.295 27.652 1.00 90.69 1009 ASP A C 1
ATOM 7688 O O . ASP A 1 1009 ? 27.950 0.244 27.099 1.00 90.69 1009 ASP A O 1
ATOM 7692 N N . ASP A 1 1010 ? 28.169 1.423 28.980 1.00 93.44 1010 ASP A N 1
ATOM 7693 C CA . ASP A 1 1010 ? 27.586 0.398 29.861 1.00 93.44 1010 ASP A CA 1
ATOM 7694 C C . ASP A 1 1010 ? 26.094 0.166 29.557 1.00 93.44 1010 ASP A C 1
ATOM 7696 O O . ASP A 1 1010 ? 25.653 -0.983 29.468 1.00 93.44 1010 ASP A O 1
ATOM 7700 N N . LEU A 1 1011 ? 25.334 1.240 29.305 1.00 92.62 1011 LEU A N 1
ATOM 7701 C CA . LEU A 1 1011 ? 23.928 1.157 28.897 1.00 92.62 1011 LEU A CA 1
ATOM 7702 C C . LEU A 1 1011 ? 23.761 0.507 27.517 1.00 92.62 1011 LEU A C 1
ATOM 7704 O O . LEU A 1 1011 ? 22.947 -0.405 27.364 1.00 92.62 1011 LEU A O 1
ATOM 7708 N N . GLU A 1 1012 ? 24.539 0.938 26.522 1.00 91.00 1012 GLU A N 1
ATOM 7709 C CA . GLU A 1 1012 ? 24.514 0.350 25.179 1.00 91.00 1012 GLU A CA 1
ATOM 7710 C C . GLU A 1 1012 ? 24.822 -1.152 25.241 1.00 91.00 1012 GLU A C 1
ATOM 7712 O O . GLU A 1 1012 ? 24.135 -1.963 24.618 1.00 91.00 1012 GLU A O 1
ATOM 7717 N N . ASN A 1 1013 ? 25.811 -1.553 26.046 1.00 89.12 1013 ASN A N 1
ATOM 7718 C CA . ASN A 1 1013 ? 26.128 -2.965 26.241 1.00 89.12 1013 ASN A CA 1
ATOM 7719 C C . ASN A 1 1013 ? 24.982 -3.743 26.902 1.00 89.12 1013 ASN A C 1
ATOM 7721 O O . ASN A 1 1013 ? 24.762 -4.888 26.516 1.00 89.12 1013 ASN A O 1
ATOM 7725 N N . ALA A 1 1014 ? 24.266 -3.154 27.865 1.00 91.94 1014 ALA A N 1
ATOM 7726 C CA . ALA A 1 1014 ? 23.125 -3.790 28.524 1.00 91.94 1014 ALA A CA 1
ATOM 7727 C C . ALA A 1 1014 ? 21.920 -3.968 27.583 1.00 91.94 1014 ALA A C 1
ATOM 7729 O O . ALA A 1 1014 ? 21.257 -5.006 27.620 1.00 91.94 1014 ALA A O 1
ATOM 7730 N N . LEU A 1 1015 ? 21.656 -2.992 26.707 1.00 89.88 1015 LEU A N 1
ATOM 7731 C CA . LEU A 1 1015 ? 20.638 -3.113 25.657 1.00 89.88 1015 LEU A CA 1
ATOM 7732 C C . LEU A 1 1015 ? 21.011 -4.231 24.676 1.00 89.88 1015 LEU A C 1
ATOM 7734 O O . LEU A 1 1015 ? 20.245 -5.169 24.480 1.00 89.88 1015 LEU A O 1
ATOM 7738 N N . ARG A 1 1016 ? 22.236 -4.193 24.139 1.00 86.12 1016 ARG A N 1
ATOM 7739 C CA . ARG A 1 1016 ? 22.729 -5.166 23.148 1.00 86.12 1016 ARG A CA 1
ATOM 7740 C C . ARG A 1 1016 ? 22.936 -6.576 23.701 1.00 86.12 1016 ARG A C 1
ATOM 7742 O O . ARG A 1 1016 ? 23.028 -7.534 22.936 1.00 86.12 1016 ARG A O 1
ATOM 7749 N N . SER A 1 1017 ? 23.076 -6.733 25.018 1.00 84.69 1017 SER A N 1
ATOM 7750 C CA . SER A 1 1017 ? 23.170 -8.047 25.662 1.00 84.69 1017 SER A CA 1
ATOM 7751 C C . SER A 1 1017 ? 21.806 -8.654 26.001 1.00 84.69 1017 SER A C 1
ATOM 7753 O O . SER A 1 1017 ? 21.764 -9.820 26.407 1.00 84.69 1017 SER A O 1
ATOM 7755 N N . GLY A 1 1018 ? 20.715 -7.895 25.836 1.00 85.69 1018 GLY A N 1
ATOM 7756 C CA . GLY A 1 1018 ? 19.370 -8.289 26.252 1.00 85.69 1018 GLY A CA 1
ATOM 7757 C C . GLY A 1 1018 ? 19.187 -8.293 27.773 1.00 85.69 1018 GLY A C 1
ATOM 7758 O O . GLY A 1 1018 ? 18.390 -9.068 28.292 1.00 85.69 1018 GLY A O 1
ATOM 7759 N N . GLU A 1 1019 ? 19.956 -7.491 28.520 1.00 92.75 1019 GLU A N 1
ATOM 7760 C CA . GLU A 1 1019 ? 19.738 -7.299 29.964 1.00 92.75 1019 GLU A CA 1
ATOM 7761 C C . GLU A 1 1019 ? 18.532 -6.394 30.260 1.00 92.75 1019 GLU A C 1
ATOM 7763 O O . GLU A 1 1019 ? 17.992 -6.443 31.369 1.00 92.75 1019 GLU A O 1
ATOM 7768 N N . ILE A 1 1020 ? 18.117 -5.591 29.275 1.00 95.31 1020 ILE A N 1
ATOM 7769 C CA . ILE A 1 1020 ? 16.936 -4.724 29.302 1.00 95.31 1020 ILE A CA 1
ATOM 7770 C C . ILE A 1 1020 ? 15.922 -5.267 28.293 1.00 95.31 1020 ILE A C 1
ATOM 7772 O O . ILE A 1 1020 ? 16.192 -5.292 27.096 1.00 95.31 1020 ILE A O 1
ATOM 7776 N N . ASP A 1 1021 ? 14.748 -5.666 28.780 1.00 94.12 1021 ASP A N 1
ATOM 7777 C CA . ASP A 1 1021 ? 13.682 -6.263 27.968 1.00 94.12 1021 ASP A CA 1
ATOM 7778 C C . ASP A 1 1021 ? 12.714 -5.209 27.406 1.00 94.12 1021 ASP A C 1
ATOM 7780 O O . ASP A 1 1021 ? 11.963 -5.483 26.470 1.00 94.12 1021 ASP A O 1
ATOM 7784 N N . PHE A 1 1022 ? 12.672 -4.018 28.015 1.00 96.00 1022 PHE A N 1
ATOM 7785 C CA . PHE A 1 1022 ? 11.690 -2.993 27.679 1.00 96.00 1022 PHE A CA 1
ATOM 7786 C C . PHE A 1 1022 ? 12.184 -1.569 27.948 1.00 96.00 1022 PHE A C 1
ATOM 7788 O O . PHE A 1 1022 ? 12.822 -1.318 28.972 1.00 96.00 1022 PHE A O 1
ATOM 7795 N N . VAL A 1 1023 ? 11.869 -0.616 27.067 1.00 97.31 1023 VAL A N 1
ATOM 7796 C CA . VAL A 1 1023 ? 12.388 0.760 27.167 1.00 97.31 1023 VAL A CA 1
ATOM 7797 C C . VAL A 1 1023 ? 11.284 1.818 27.091 1.00 97.31 1023 VAL A C 1
ATOM 7799 O O . VAL A 1 1023 ? 10.403 1.782 26.240 1.00 97.31 1023 VAL A O 1
ATOM 7802 N N . LEU A 1 1024 ? 11.332 2.803 27.988 1.00 97.06 1024 LEU A N 1
ATOM 7803 C CA . LEU A 1 1024 ? 10.429 3.951 28.013 1.00 97.06 1024 LEU A CA 1
ATOM 7804 C C . LEU A 1 1024 ? 11.244 5.245 28.073 1.00 97.06 1024 LEU A C 1
ATOM 7806 O O . LEU A 1 1024 ? 11.602 5.700 29.163 1.00 97.06 1024 LEU A O 1
ATOM 7810 N N . THR A 1 1025 ? 11.527 5.852 26.920 1.00 95.75 1025 THR A N 1
ATOM 7811 C CA . THR A 1 1025 ? 12.335 7.081 26.824 1.00 95.75 1025 THR A CA 1
ATOM 7812 C C . THR A 1 1025 ? 12.034 7.878 25.552 1.00 95.75 1025 THR A C 1
ATOM 7814 O O . THR A 1 1025 ? 11.417 7.372 24.620 1.00 95.75 1025 THR A O 1
ATOM 7817 N N . ARG A 1 1026 ? 12.484 9.138 25.511 1.00 92.88 1026 ARG A N 1
ATOM 7818 C CA . ARG A 1 1026 ? 12.559 9.973 24.296 1.00 92.88 1026 ARG A CA 1
ATOM 7819 C C . ARG A 1 1026 ? 13.993 10.193 23.811 1.00 92.88 1026 ARG A C 1
ATOM 7821 O O . ARG A 1 1026 ? 14.195 10.995 22.898 1.00 92.88 1026 ARG A O 1
ATOM 7828 N N . ASP A 1 1027 ? 14.971 9.544 24.434 1.00 94.00 1027 ASP A N 1
ATOM 7829 C CA . ASP A 1 1027 ? 16.370 9.633 24.033 1.00 94.00 1027 ASP A CA 1
ATOM 7830 C C . ASP A 1 1027 ? 16.590 8.952 22.674 1.00 94.00 1027 ASP A C 1
ATOM 7832 O O . ASP A 1 1027 ? 16.280 7.774 22.512 1.00 94.00 1027 ASP A O 1
ATOM 7836 N N . ARG A 1 1028 ? 17.067 9.711 21.679 1.00 92.25 1028 ARG A N 1
ATOM 7837 C CA . ARG A 1 1028 ? 17.202 9.231 20.293 1.00 92.25 1028 ARG A CA 1
ATOM 7838 C C . ARG A 1 1028 ? 18.193 8.071 20.204 1.00 92.25 1028 ARG A C 1
ATOM 7840 O O . ARG A 1 1028 ? 17.847 7.049 19.624 1.00 92.25 1028 ARG A O 1
ATOM 7847 N N . ASP A 1 1029 ? 19.363 8.216 20.818 1.00 92.00 1029 ASP A N 1
ATOM 7848 C CA . ASP A 1 1029 ? 20.463 7.254 20.705 1.00 92.00 1029 ASP A CA 1
ATOM 7849 C C . ASP A 1 1029 ? 20.058 5.895 21.306 1.00 92.00 1029 ASP A C 1
ATOM 7851 O O . ASP A 1 1029 ? 20.278 4.841 20.708 1.00 92.00 1029 ASP A O 1
ATOM 7855 N N . VAL A 1 1030 ? 19.368 5.903 22.454 1.00 94.94 1030 VAL A N 1
ATOM 7856 C CA . VAL A 1 1030 ? 18.811 4.679 23.054 1.00 94.94 1030 VAL A CA 1
ATOM 7857 C C . VAL A 1 1030 ? 17.756 4.033 22.161 1.00 94.94 1030 VAL A C 1
ATOM 7859 O O . VAL A 1 1030 ? 17.735 2.808 22.021 1.00 94.94 1030 VAL A O 1
ATOM 7862 N N . LEU A 1 1031 ? 16.852 4.825 21.582 1.00 95.12 1031 LEU A N 1
ATOM 7863 C CA . LEU A 1 1031 ? 15.782 4.293 20.742 1.00 95.12 1031 LEU A CA 1
ATOM 7864 C C . LEU A 1 1031 ? 16.309 3.735 19.415 1.00 95.12 1031 LEU A C 1
ATOM 7866 O O . LEU A 1 1031 ? 15.778 2.732 18.944 1.00 95.12 1031 LEU A O 1
ATOM 7870 N N . GLU A 1 1032 ? 17.360 4.323 18.840 1.00 93.06 1032 GLU A N 1
ATOM 7871 C CA . GLU A 1 1032 ? 18.048 3.768 17.669 1.00 93.06 1032 GLU A CA 1
ATOM 7872 C C . GLU A 1 1032 ? 18.605 2.373 17.989 1.00 93.06 1032 GLU A C 1
ATOM 7874 O O . GLU A 1 1032 ? 18.338 1.428 17.248 1.00 93.06 1032 GLU A O 1
ATOM 7879 N N . ILE A 1 1033 ? 19.248 2.193 19.151 1.00 91.81 1033 ILE A N 1
ATOM 7880 C CA . ILE A 1 1033 ? 19.701 0.869 19.615 1.00 91.81 1033 ILE A CA 1
ATOM 7881 C C . ILE A 1 1033 ? 18.513 -0.086 19.810 1.00 91.81 1033 ILE A C 1
ATOM 7883 O O . ILE A 1 1033 ? 18.601 -1.256 19.444 1.00 91.81 1033 ILE A O 1
ATOM 7887 N N . CYS A 1 1034 ? 17.387 0.391 20.355 1.00 92.56 1034 CYS A N 1
ATOM 7888 C CA . CYS A 1 1034 ? 16.186 -0.437 20.515 1.00 92.56 1034 CYS A CA 1
ATOM 7889 C C . CYS A 1 1034 ? 15.653 -0.935 19.167 1.00 92.56 1034 CYS A C 1
ATOM 7891 O O . CYS A 1 1034 ? 15.251 -2.088 19.061 1.00 92.56 1034 CYS A O 1
ATOM 7893 N N . VAL A 1 1035 ? 15.663 -0.091 18.133 1.00 90.19 1035 VAL A N 1
ATOM 7894 C CA . VAL A 1 1035 ? 15.283 -0.493 16.774 1.00 90.19 1035 VAL A CA 1
ATOM 7895 C C . VAL A 1 1035 ? 16.287 -1.492 16.194 1.00 90.19 1035 VAL A C 1
ATOM 7897 O O . VAL A 1 1035 ? 15.870 -2.474 15.584 1.00 90.19 1035 VAL A O 1
ATOM 7900 N N . GLU A 1 1036 ? 17.589 -1.276 16.395 1.00 84.12 1036 GLU A N 1
ATOM 7901 C CA . GLU A 1 1036 ? 18.647 -2.166 15.899 1.00 84.12 1036 GLU A CA 1
ATOM 7902 C C . GLU A 1 1036 ? 18.615 -3.570 16.514 1.00 84.12 1036 GLU A C 1
ATOM 7904 O O . GLU A 1 1036 ? 18.914 -4.539 15.810 1.00 84.12 1036 GLU A O 1
ATOM 7909 N N . GLU A 1 1037 ? 18.283 -3.666 17.803 1.00 84.12 1037 GLU A N 1
ATOM 7910 C CA . GLU A 1 1037 ? 18.263 -4.908 18.593 1.00 84.12 1037 GLU A CA 1
ATOM 7911 C C . GLU A 1 1037 ? 16.841 -5.487 18.769 1.00 84.12 1037 GLU A C 1
ATOM 7913 O O . GLU A 1 1037 ? 16.663 -6.492 19.451 1.00 84.12 1037 GLU A O 1
ATOM 7918 N N . ASP A 1 1038 ? 15.833 -4.867 18.142 1.00 84.94 1038 ASP A N 1
ATOM 7919 C CA . ASP A 1 1038 ? 14.406 -5.225 18.219 1.00 84.94 1038 ASP A CA 1
ATOM 7920 C C . ASP A 1 1038 ? 13.826 -5.245 19.653 1.00 84.94 1038 ASP A C 1
ATOM 7922 O O . ASP A 1 1038 ? 12.900 -5.992 19.976 1.00 84.94 1038 ASP A O 1
ATOM 7926 N N . THR A 1 1039 ? 14.344 -4.382 20.531 1.00 90.81 1039 THR A N 1
ATOM 7927 C CA . THR A 1 1039 ? 13.825 -4.186 21.892 1.00 90.81 1039 THR A CA 1
ATOM 7928 C C . THR A 1 1039 ? 12.541 -3.346 21.849 1.00 90.81 1039 THR A C 1
ATOM 7930 O O . THR A 1 1039 ? 12.571 -2.204 21.375 1.00 90.81 1039 THR A O 1
ATOM 7933 N N . PRO A 1 1040 ? 11.398 -3.834 22.375 1.00 93.56 1040 PRO A N 1
ATOM 7934 C CA . PRO A 1 1040 ? 10.162 -3.058 22.392 1.00 93.56 1040 PRO A CA 1
ATOM 7935 C C . PRO A 1 1040 ? 10.299 -1.785 23.239 1.00 93.56 1040 PRO A C 1
ATOM 7937 O O . PRO A 1 1040 ? 10.879 -1.803 24.329 1.00 93.56 1040 PRO A O 1
ATOM 7940 N N . TYR A 1 1041 ? 9.719 -0.680 22.765 1.00 95.44 1041 TYR A N 1
ATOM 7941 C CA . TYR A 1 1041 ? 9.789 0.599 23.466 1.00 95.44 1041 TYR A CA 1
ATOM 7942 C C . TYR A 1 1041 ? 8.517 1.445 23.345 1.00 95.44 1041 TYR A C 1
ATOM 7944 O O . TYR A 1 1041 ? 7.693 1.248 22.452 1.00 95.44 1041 TYR A O 1
ATOM 7952 N N . PHE A 1 1042 ? 8.398 2.438 24.229 1.00 95.62 1042 PHE A N 1
ATOM 7953 C CA . PHE A 1 1042 ? 7.442 3.539 24.119 1.00 95.62 1042 PHE A CA 1
ATOM 7954 C C . PHE A 1 1042 ? 8.146 4.894 24.194 1.00 95.62 1042 PHE A C 1
ATOM 7956 O O . PHE A 1 1042 ? 8.903 5.156 25.130 1.00 95.62 1042 PHE A O 1
ATOM 7963 N N . SER A 1 1043 ? 7.845 5.773 23.232 1.00 93.94 1043 SER A N 1
ATOM 7964 C CA . SER A 1 1043 ? 8.418 7.123 23.144 1.00 93.94 1043 SER A CA 1
ATOM 7965 C C . SER A 1 1043 ? 7.478 8.246 23.594 1.00 93.94 1043 SER A C 1
ATOM 7967 O O . SER A 1 1043 ? 7.856 9.422 23.563 1.00 93.94 1043 SER A O 1
ATOM 7969 N N . THR A 1 1044 ? 6.248 7.927 24.003 1.00 93.00 1044 THR A N 1
ATOM 7970 C CA . THR A 1 1044 ? 5.282 8.895 24.544 1.00 93.00 1044 THR A CA 1
ATOM 7971 C C . THR A 1 1044 ? 4.782 8.444 25.914 1.00 93.00 1044 THR A C 1
ATOM 7973 O O . THR A 1 1044 ? 4.848 7.266 26.280 1.00 93.00 1044 THR A O 1
ATOM 7976 N N . ILE A 1 1045 ? 4.330 9.404 26.722 1.00 93.56 1045 ILE A N 1
ATOM 7977 C CA . ILE A 1 1045 ? 3.801 9.124 28.063 1.00 93.56 1045 ILE A CA 1
ATOM 7978 C C . ILE A 1 1045 ? 2.492 8.340 27.935 1.00 93.56 1045 ILE A C 1
ATOM 7980 O O . ILE A 1 1045 ? 2.222 7.433 28.721 1.00 93.56 1045 ILE A O 1
ATOM 7984 N N . GLU A 1 1046 ? 1.705 8.682 26.927 1.00 93.69 1046 GLU A N 1
ATOM 7985 C CA . GLU A 1 1046 ? 0.385 8.164 26.619 1.00 93.69 1046 GLU A CA 1
ATOM 7986 C C . GLU A 1 1046 ? 0.457 6.704 26.177 1.00 93.69 1046 GLU A C 1
ATOM 7988 O O . GLU A 1 1046 ? -0.227 5.858 26.759 1.00 93.69 1046 GLU A O 1
ATOM 7993 N N . SER A 1 1047 ? 1.350 6.375 25.236 1.00 94.50 1047 SER A N 1
ATOM 7994 C CA . SER A 1 1047 ? 1.561 4.994 24.795 1.00 94.50 1047 SER A CA 1
ATOM 7995 C C . SER A 1 1047 ? 2.087 4.133 25.948 1.00 94.50 1047 SER A C 1
ATOM 7997 O O . SER A 1 1047 ? 1.619 3.018 26.169 1.00 94.50 1047 SER A O 1
ATOM 7999 N N . ALA A 1 1048 ? 2.978 4.680 26.784 1.00 96.06 1048 ALA A N 1
ATOM 8000 C CA . ALA A 1 1048 ? 3.442 4.012 27.994 1.00 96.06 1048 ALA A CA 1
ATOM 8001 C C . ALA A 1 1048 ? 2.325 3.781 29.028 1.00 96.06 1048 ALA A C 1
ATOM 8003 O O . ALA A 1 1048 ? 2.321 2.756 29.714 1.00 96.06 1048 ALA A O 1
ATOM 8004 N N . GLN A 1 1049 ? 1.360 4.689 29.165 1.00 95.50 1049 GLN A N 1
ATOM 8005 C CA . GLN A 1 1049 ? 0.197 4.477 30.031 1.00 95.50 1049 GLN A CA 1
ATOM 8006 C C . GLN A 1 1049 ? -0.757 3.425 29.453 1.00 95.50 1049 GLN A C 1
ATOM 8008 O O . GLN A 1 1049 ? -1.203 2.546 30.196 1.00 95.50 1049 GLN A O 1
ATOM 8013 N N . ALA A 1 1050 ? -1.018 3.474 28.145 1.00 95.69 1050 ALA A N 1
ATOM 8014 C CA . ALA A 1 1050 ? -1.819 2.480 27.438 1.00 95.69 1050 ALA A CA 1
ATOM 8015 C C . ALA A 1 1050 ? -1.203 1.077 27.544 1.00 95.69 1050 ALA A C 1
ATOM 8017 O O . ALA A 1 1050 ? -1.899 0.120 27.882 1.00 95.69 1050 ALA A O 1
ATOM 8018 N N . GLY A 1 1051 ? 0.116 0.962 27.378 1.00 95.94 1051 GLY A N 1
ATOM 8019 C CA . GLY A 1 1051 ? 0.841 -0.294 27.546 1.00 95.94 1051 GLY A CA 1
ATOM 8020 C C . GLY A 1 1051 ? 0.776 -0.854 28.967 1.00 95.94 1051 GLY A C 1
ATOM 8021 O O . GLY A 1 1051 ? 0.589 -2.055 29.153 1.00 95.94 1051 GLY A O 1
ATOM 8022 N N . LEU A 1 1052 ? 0.826 0.000 29.994 1.00 96.00 1052 LEU A N 1
ATOM 8023 C CA . LEU A 1 1052 ? 0.634 -0.437 31.380 1.00 96.00 1052 LEU A CA 1
ATOM 8024 C C . LEU A 1 1052 ? -0.794 -0.955 31.623 1.00 96.00 1052 LEU A C 1
ATOM 8026 O O . LEU A 1 1052 ? -0.995 -1.896 32.396 1.00 96.00 1052 LEU A O 1
ATOM 8030 N N . GLU A 1 1053 ? -1.797 -0.349 30.984 1.00 95.81 1053 GLU A N 1
ATOM 8031 C CA . GLU A 1 1053 ? -3.169 -0.854 31.009 1.00 95.81 1053 GLU A CA 1
ATOM 8032 C C . GLU A 1 1053 ? -3.276 -2.208 30.298 1.00 95.81 1053 GLU A C 1
ATOM 8034 O O . GLU A 1 1053 ? -3.885 -3.122 30.854 1.00 95.81 1053 GLU A O 1
ATOM 8039 N N . ALA A 1 1054 ? -2.623 -2.377 29.146 1.00 96.25 1054 ALA A N 1
ATOM 8040 C CA . ALA A 1 1054 ? -2.547 -3.652 28.438 1.00 96.25 1054 ALA A CA 1
ATOM 8041 C C . ALA A 1 1054 ? -1.918 -4.759 29.295 1.00 96.25 1054 ALA A C 1
ATOM 8043 O O . ALA A 1 1054 ? -2.525 -5.814 29.466 1.00 96.25 1054 ALA A O 1
ATOM 8044 N N . ILE A 1 1055 ? -0.784 -4.497 29.957 1.00 96.00 1055 ILE A N 1
ATOM 8045 C CA . ILE A 1 1055 ? -0.147 -5.455 30.880 1.00 96.00 1055 ILE A CA 1
ATOM 8046 C C . ILE A 1 1055 ? -1.122 -5.891 31.985 1.00 96.00 1055 ILE A C 1
ATOM 8048 O O . ILE A 1 1055 ? -1.229 -7.079 32.297 1.00 96.00 1055 ILE A O 1
ATOM 8052 N N . ARG A 1 1056 ? -1.890 -4.953 32.555 1.00 95.50 1056 ARG A N 1
ATOM 8053 C CA . ARG A 1 1056 ? -2.879 -5.243 33.611 1.00 95.50 1056 ARG A CA 1
ATOM 8054 C C . ARG A 1 1056 ? -4.060 -6.095 33.140 1.00 95.50 1056 ARG A C 1
ATOM 8056 O O . ARG A 1 1056 ? -4.661 -6.764 33.979 1.00 95.50 1056 ARG A O 1
ATOM 8063 N N . HIS A 1 1057 ? -4.372 -6.077 31.845 1.00 94.81 1057 HIS A N 1
ATOM 8064 C CA . HIS A 1 1057 ? -5.451 -6.855 31.225 1.00 94.81 1057 HIS A CA 1
ATOM 8065 C C . HIS A 1 1057 ? -4.927 -8.062 30.426 1.00 94.81 1057 HIS A C 1
ATOM 8067 O O . HIS A 1 1057 ? -5.708 -8.786 29.823 1.00 94.81 1057 HIS A O 1
ATOM 8073 N N . SER A 1 1058 ? -3.621 -8.336 30.469 1.00 90.81 1058 SER A N 1
ATOM 8074 C CA . SER A 1 1058 ? -2.977 -9.372 29.650 1.00 90.81 1058 SER A CA 1
ATOM 8075 C C . SER A 1 1058 ? -3.388 -10.817 29.968 1.00 90.81 1058 SER A C 1
ATOM 8077 O O . SER A 1 1058 ? -3.146 -11.726 29.175 1.00 90.81 1058 SER A O 1
ATOM 8079 N N . GLU A 1 1059 ? -4.011 -11.032 31.130 1.00 91.69 1059 GLU A N 1
ATOM 8080 C CA . GLU A 1 1059 ? -4.591 -12.311 31.567 1.00 91.69 1059 GLU A CA 1
ATOM 8081 C C . GLU A 1 1059 ? -6.067 -12.464 31.153 1.00 91.69 1059 GLU A C 1
ATOM 8083 O O . GLU A 1 1059 ? -6.677 -13.509 31.399 1.00 91.69 1059 GLU A O 1
ATOM 8088 N N . GLU A 1 1060 ? -6.678 -11.428 30.565 1.00 93.94 1060 GLU A N 1
ATOM 8089 C CA . GLU A 1 1060 ? -7.984 -11.569 29.924 1.00 93.94 1060 GLU A CA 1
ATOM 8090 C C . GLU A 1 1060 ? -7.850 -12.496 28.704 1.00 93.94 1060 GLU A C 1
ATOM 8092 O O . GLU A 1 1060 ? -6.822 -12.454 28.016 1.00 93.94 1060 GLU A O 1
ATOM 8097 N N . PRO A 1 1061 ? -8.852 -13.351 28.425 1.00 89.38 1061 PRO A N 1
ATOM 8098 C CA . PRO A 1 1061 ? -8.822 -14.222 27.255 1.00 89.38 1061 PRO A CA 1
ATOM 8099 C C . PRO A 1 1061 ? -8.633 -13.424 25.961 1.00 89.38 1061 PRO A C 1
ATOM 8101 O O . PRO A 1 1061 ? -9.115 -12.299 25.851 1.00 89.38 1061 PRO A O 1
ATOM 8104 N N . ILE A 1 1062 ? -7.951 -14.008 24.971 1.00 89.44 1062 ILE A N 1
ATOM 8105 C CA . ILE A 1 1062 ? -7.758 -13.371 23.657 1.00 89.44 1062 ILE A CA 1
ATOM 8106 C C . ILE A 1 1062 ? -9.088 -13.097 22.931 1.00 89.44 1062 ILE A C 1
ATOM 8108 O O . ILE A 1 1062 ? -9.132 -12.160 22.138 1.00 89.44 1062 ILE A O 1
ATOM 8112 N N . ASP A 1 1063 ? -10.128 -13.892 23.246 1.00 83.44 1063 ASP A N 1
ATOM 8113 C CA . ASP A 1 1063 ? -11.516 -13.844 22.755 1.00 83.44 1063 ASP A CA 1
ATOM 8114 C C . ASP A 1 1063 ? -11.627 -13.351 21.301 1.00 83.44 1063 ASP A C 1
ATOM 8116 O O . ASP A 1 1063 ? -11.678 -12.152 21.022 1.00 83.44 1063 ASP A O 1
ATOM 8120 N N . VAL A 1 1064 ? -11.645 -14.312 20.371 1.00 92.44 1064 VAL A N 1
ATOM 8121 C CA . VAL A 1 1064 ? -11.742 -14.060 18.926 1.00 92.44 1064 VAL A CA 1
ATOM 8122 C C . VAL A 1 1064 ? -13.196 -14.085 18.455 1.00 92.44 1064 VAL A C 1
ATOM 8124 O O . VAL A 1 1064 ? -13.931 -15.044 18.716 1.00 92.44 1064 VAL A O 1
ATOM 8127 N N . GLU A 1 1065 ? -13.602 -13.065 17.702 1.00 91.94 1065 GLU A N 1
ATOM 8128 C CA . GLU A 1 1065 ? -14.972 -12.930 17.196 1.00 91.94 1065 GLU A CA 1
ATOM 8129 C C . GLU A 1 1065 ? -14.983 -12.419 15.743 1.00 91.94 1065 GLU A C 1
ATOM 8131 O O . GLU A 1 1065 ? -14.248 -11.464 15.443 1.00 91.94 1065 GLU A O 1
ATOM 8136 N N . PRO A 1 1066 ? -15.812 -13.010 14.853 1.00 93.00 1066 PRO A N 1
ATOM 8137 C CA . PRO A 1 1066 ? -16.060 -12.465 13.526 1.00 93.00 1066 PRO A CA 1
ATOM 8138 C C . PRO A 1 1066 ? -16.542 -11.015 13.596 1.00 93.00 1066 PRO A C 1
ATOM 8140 O O . PRO A 1 1066 ? -17.221 -10.603 14.541 1.00 93.00 1066 PRO A O 1
ATOM 8143 N N . ILE A 1 1067 ? -16.174 -10.212 12.602 1.00 90.75 1067 ILE A N 1
ATOM 8144 C CA . ILE A 1 1067 ? -16.452 -8.767 12.605 1.00 90.75 1067 ILE A CA 1
ATOM 8145 C C . ILE A 1 1067 ? -17.947 -8.415 12.534 1.00 90.75 1067 ILE A C 1
ATOM 8147 O O . ILE A 1 1067 ? -18.355 -7.368 13.042 1.00 90.75 1067 ILE A O 1
ATOM 8151 N N . ASP A 1 1068 ? -18.770 -9.277 11.942 1.00 85.88 1068 ASP A N 1
ATOM 8152 C CA . ASP A 1 1068 ? -20.206 -9.091 11.715 1.00 85.88 1068 ASP A CA 1
ATOM 8153 C C . ASP A 1 1068 ? -21.084 -9.513 12.907 1.00 85.88 1068 ASP A C 1
ATOM 8155 O O . ASP A 1 1068 ? -22.215 -9.038 13.039 1.00 85.88 1068 ASP A O 1
ATOM 8159 N N . GLU A 1 1069 ? -20.561 -10.324 13.830 1.00 84.31 1069 GLU A N 1
ATOM 8160 C CA . GLU A 1 1069 ? -21.274 -10.750 15.045 1.00 84.31 1069 GLU A CA 1
ATOM 8161 C C . GLU A 1 1069 ? -21.130 -9.762 16.225 1.00 84.31 1069 GLU A C 1
ATOM 8163 O O . GLU A 1 1069 ? -21.732 -9.948 17.290 1.00 84.31 1069 GLU A O 1
ATOM 8168 N N . ARG A 1 1070 ? -20.372 -8.669 16.053 1.00 82.25 1070 ARG A N 1
ATOM 8169 C CA . ARG A 1 1070 ? -20.017 -7.746 17.145 1.00 82.25 1070 ARG A CA 1
ATOM 8170 C C . ARG A 1 1070 ? -21.193 -6.871 17.614 1.00 82.25 1070 ARG A C 1
ATOM 8172 O O . ARG A 1 1070 ? -21.858 -6.224 16.796 1.00 82.25 1070 ARG A O 1
ATOM 8179 N N . PRO A 1 1071 ? -21.430 -6.759 18.936 1.00 81.88 1071 PRO A N 1
ATOM 8180 C CA . PRO A 1 1071 ? -22.550 -5.999 19.485 1.00 81.88 1071 PRO A CA 1
ATOM 8181 C C . PRO A 1 1071 ? -22.414 -4.485 19.259 1.00 81.88 1071 PRO A C 1
ATOM 8183 O O . PRO A 1 1071 ? -21.324 -3.914 19.324 1.00 81.88 1071 PRO A O 1
ATOM 8186 N N . LYS A 1 1072 ? -23.556 -3.818 19.037 1.00 85.19 1072 LYS A N 1
ATOM 8187 C CA . LYS A 1 1072 ? -23.656 -2.363 18.836 1.00 85.19 1072 LYS A CA 1
ATOM 8188 C C . LYS A 1 1072 ? -24.578 -1.710 19.869 1.00 85.19 1072 LYS A C 1
ATOM 8190 O O . LYS A 1 1072 ? -25.606 -2.276 20.262 1.00 85.19 1072 LYS A O 1
ATOM 8195 N N . LEU A 1 1073 ? -24.245 -0.488 20.268 1.00 81.19 1073 LEU A N 1
ATOM 8196 C CA . LEU A 1 1073 ? -25.058 0.358 21.136 1.00 81.19 1073 LEU A CA 1
ATOM 8197 C C . LEU A 1 1073 ? -26.271 0.928 20.387 1.00 81.19 1073 LEU A C 1
ATOM 8199 O O . LEU A 1 1073 ? -26.252 1.177 19.184 1.00 81.19 1073 LEU A O 1
ATOM 8203 N N . GLN A 1 1074 ? -27.344 1.194 21.130 1.00 73.06 1074 GLN A N 1
ATOM 8204 C CA . GLN A 1 1074 ? -28.569 1.819 20.614 1.00 73.06 1074 GLN A CA 1
ATOM 8205 C C . GLN A 1 1074 ? -28.541 3.353 20.791 1.00 73.06 1074 GLN A C 1
ATOM 8207 O O . GLN A 1 1074 ? -29.497 3.951 21.286 1.00 73.06 1074 GLN A O 1
ATOM 8212 N N . GLU A 1 1075 ? -27.432 3.993 20.416 1.00 75.56 1075 GLU A N 1
ATOM 8213 C CA . GLU A 1 1075 ? -27.228 5.452 20.434 1.00 75.56 1075 GLU A CA 1
ATOM 8214 C C . GLU A 1 1075 ? -26.603 5.914 19.094 1.00 75.56 1075 GLU A C 1
ATOM 8216 O O . GLU A 1 1075 ? -26.075 5.092 18.349 1.00 75.56 1075 GLU A O 1
ATOM 8221 N N . TYR A 1 1076 ? -26.730 7.202 18.765 1.00 82.06 1076 TYR A N 1
ATOM 8222 C CA . TYR A 1 1076 ? -26.022 7.867 17.661 1.00 82.06 1076 TYR A CA 1
ATOM 8223 C C . TYR A 1 1076 ? -24.844 8.663 18.228 1.00 82.06 1076 TYR A C 1
ATOM 8225 O O . TYR A 1 1076 ? -24.806 8.975 19.426 1.00 82.06 1076 TYR A O 1
ATOM 8233 N N . TRP A 1 1077 ? -23.872 9.024 17.393 1.00 85.88 1077 TRP A N 1
ATOM 8234 C CA . TRP A 1 1077 ? -22.694 9.752 17.866 1.00 85.88 1077 TRP A CA 1
ATOM 8235 C C . TRP A 1 1077 ? -23.128 11.103 18.449 1.00 85.88 1077 TRP A C 1
ATOM 8237 O O . TRP A 1 1077 ? -23.803 11.880 17.781 1.00 85.88 1077 TRP A O 1
ATOM 8247 N N . GLY A 1 1078 ? -22.843 11.373 19.726 1.00 74.75 1078 GLY A N 1
ATOM 8248 C CA . GLY A 1 1078 ? -23.234 12.629 20.387 1.00 74.75 1078 GLY A CA 1
ATOM 8249 C C . GLY A 1 1078 ? -24.741 12.848 20.629 1.00 74.75 1078 GLY A C 1
ATOM 8250 O O . GLY A 1 1078 ? -25.114 13.895 21.174 1.00 74.75 1078 GLY A O 1
ATOM 8251 N N . GLN A 1 1079 ? -25.625 11.892 20.299 1.00 70.50 1079 GLN A N 1
ATOM 8252 C CA . GLN A 1 1079 ? -27.076 12.018 20.516 1.00 70.50 1079 GLN A CA 1
ATOM 8253 C C . GLN A 1 1079 ? -27.805 10.665 20.697 1.00 70.50 1079 GLN A C 1
ATOM 8255 O O . GLN A 1 1079 ? -27.424 9.660 20.114 1.00 70.50 1079 GLN A O 1
ATOM 8260 N N . PRO A 1 1080 ? -28.894 10.585 21.482 1.00 61.16 1080 PRO A N 1
ATOM 8261 C CA . PRO A 1 1080 ? -29.687 9.354 21.569 1.00 61.16 1080 PRO A CA 1
ATOM 8262 C C . PRO A 1 1080 ? -30.443 9.066 20.254 1.00 61.16 1080 PRO A C 1
ATOM 8264 O O . PRO A 1 1080 ? -31.029 9.988 19.688 1.00 61.16 1080 PRO A O 1
ATOM 8267 N N . LYS A 1 1081 ? -30.506 7.788 19.821 1.00 55.47 1081 LYS A N 1
ATOM 8268 C CA . LYS A 1 1081 ? -31.224 7.336 18.597 1.00 55.47 1081 LYS A CA 1
ATOM 8269 C C . LYS A 1 1081 ? -32.663 7.843 18.537 1.00 55.47 1081 LYS A C 1
ATOM 8271 O O . LYS A 1 1081 ? -33.146 8.323 17.516 1.00 55.47 1081 LYS A O 1
ATOM 8276 N N . ASN A 1 1082 ? -33.341 7.802 19.680 1.00 48.00 1082 ASN A N 1
ATOM 8277 C CA . ASN A 1 1082 ? -34.671 8.368 19.821 1.00 48.00 1082 ASN A CA 1
ATOM 8278 C C . ASN A 1 1082 ? -34.543 9.860 20.119 1.00 48.00 1082 ASN A C 1
ATOM 8280 O O . ASN A 1 1082 ? -34.538 10.272 21.281 1.00 48.00 1082 ASN A O 1
ATOM 8284 N N . ARG A 1 1083 ? -34.545 10.687 19.071 1.00 39.56 1083 ARG A N 1
ATOM 8285 C CA . ARG A 1 1083 ? -34.762 12.145 19.152 1.00 39.56 1083 ARG A CA 1
ATOM 8286 C C . ARG A 1 1083 ? -36.179 12.517 19.630 1.00 39.56 1083 ARG A C 1
ATOM 8288 O O . ARG A 1 1083 ? -36.678 13.610 19.375 1.00 39.56 1083 ARG A O 1
ATOM 8295 N N . GLU A 1 1084 ? -36.850 11.605 20.316 1.00 41.88 1084 GLU A N 1
ATOM 8296 C CA . GLU A 1 1084 ? -38.117 11.828 20.974 1.00 41.88 1084 GLU A CA 1
ATOM 8297 C C . GLU A 1 1084 ? -37.819 12.231 22.416 1.00 41.88 1084 GLU A C 1
ATOM 8299 O O . GLU A 1 1084 ? -37.417 11.399 23.232 1.00 41.88 1084 GLU A O 1
ATOM 8304 N N . ASP A 1 1085 ? -38.026 13.517 22.726 1.00 47.94 1085 ASP A N 1
ATOM 8305 C CA . ASP A 1 1085 ? -38.208 13.984 24.104 1.00 47.94 1085 ASP A CA 1
ATOM 8306 C C . ASP A 1 1085 ? -39.102 12.975 24.849 1.00 47.94 1085 ASP A C 1
ATOM 8308 O O . ASP A 1 1085 ? -40.006 12.376 24.260 1.00 47.94 1085 ASP A O 1
ATOM 8312 N N . LEU A 1 1086 ? -38.870 12.774 26.147 1.00 50.16 1086 LEU A N 1
ATOM 8313 C CA .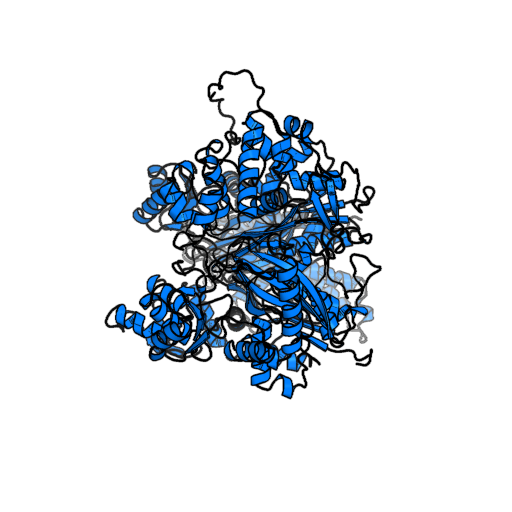 LEU A 1 1086 ? -39.639 11.860 27.000 1.00 50.16 1086 LEU A CA 1
ATOM 8314 C C . LEU A 1 1086 ? -41.155 12.060 26.805 1.00 50.16 1086 LEU A C 1
ATOM 8316 O O . LEU A 1 1086 ? -41.948 11.125 26.881 1.00 50.16 1086 LEU A O 1
ATOM 8320 N N . ARG A 1 1087 ? -41.538 13.302 26.493 1.00 51.84 1087 ARG A N 1
ATOM 8321 C CA . ARG A 1 1087 ? -42.866 13.722 26.060 1.00 51.84 1087 ARG A CA 1
ATOM 8322 C C . ARG A 1 1087 ? -43.361 13.031 24.786 1.00 51.84 1087 ARG A C 1
ATOM 8324 O O . ARG A 1 1087 ? -44.465 12.500 24.801 1.00 51.84 1087 ARG A O 1
ATOM 8331 N N . THR A 1 1088 ? -42.582 13.026 23.711 1.00 49.56 1088 THR A N 1
ATOM 8332 C CA . THR A 1 1088 ? -42.938 12.377 22.444 1.00 49.56 1088 THR A CA 1
ATOM 8333 C C . THR A 1 1088 ? -43.046 10.863 22.624 1.00 49.56 1088 THR A C 1
ATOM 8335 O O . THR A 1 1088 ? -44.004 10.273 22.140 1.00 49.56 1088 THR A O 1
ATOM 8338 N N . GLN A 1 1089 ? -42.196 10.259 23.461 1.00 50.56 1089 GLN A N 1
ATOM 8339 C CA . GLN A 1 1089 ? -42.307 8.838 23.823 1.00 50.56 1089 GLN A CA 1
ATOM 8340 C C . GLN A 1 1089 ? -43.600 8.539 24.605 1.00 50.56 1089 GLN A C 1
ATOM 8342 O O . GLN A 1 1089 ? -44.259 7.524 24.373 1.00 50.56 1089 GLN A O 1
ATOM 8347 N N . ILE A 1 1090 ? -44.006 9.431 25.519 1.00 58.00 1090 ILE A N 1
ATOM 8348 C CA . ILE A 1 1090 ? -45.280 9.332 26.251 1.00 58.00 1090 ILE A CA 1
ATOM 8349 C C . ILE A 1 1090 ? -46.479 9.543 25.312 1.00 58.00 1090 ILE A C 1
ATOM 8351 O O . ILE A 1 1090 ? -47.473 8.826 25.419 1.00 58.00 1090 ILE A O 1
ATOM 8355 N N . GLU A 1 1091 ? -46.395 10.486 24.373 1.00 55.44 1091 GLU A N 1
ATOM 8356 C CA . GLU A 1 1091 ? -47.421 10.744 23.356 1.00 55.44 1091 GLU A CA 1
ATOM 8357 C C . GLU A 1 1091 ? -47.519 9.591 22.336 1.00 55.44 1091 GLU A C 1
ATOM 8359 O O . GLU A 1 1091 ? -48.624 9.237 21.920 1.00 55.44 1091 GLU A O 1
ATOM 8364 N N . ALA A 1 1092 ? -46.408 8.930 22.006 1.00 53.75 1092 ALA A N 1
ATOM 8365 C CA . ALA A 1 1092 ? -46.354 7.718 21.193 1.00 53.75 1092 ALA A CA 1
ATOM 8366 C C . ALA A 1 1092 ? -46.962 6.517 21.935 1.00 53.75 1092 ALA A C 1
ATOM 8368 O O . ALA A 1 1092 ? -47.823 5.826 21.391 1.00 53.75 1092 ALA A O 1
ATOM 8369 N N . LEU A 1 1093 ? -46.613 6.310 23.211 1.00 57.62 1093 LEU A N 1
ATOM 8370 C CA . LEU A 1 1093 ? -47.243 5.302 24.076 1.00 57.62 1093 LEU A CA 1
ATOM 8371 C C . LEU A 1 1093 ? -48.751 5.538 24.225 1.00 57.62 1093 LEU A C 1
ATOM 8373 O O . LEU A 1 1093 ? -49.536 4.587 24.197 1.00 57.62 1093 LEU A O 1
ATOM 8377 N N . ARG A 1 1094 ? -49.167 6.803 24.328 1.00 62.59 1094 ARG A N 1
ATOM 8378 C CA . ARG A 1 1094 ? -50.575 7.211 24.333 1.00 62.59 1094 ARG A CA 1
ATOM 8379 C C . ARG A 1 1094 ? -51.252 6.914 22.997 1.00 62.59 1094 ARG A C 1
ATOM 8381 O O . ARG A 1 1094 ? -52.330 6.339 22.993 1.00 62.59 1094 ARG A O 1
ATOM 8388 N N . SER A 1 1095 ? -50.615 7.244 21.878 1.00 61.09 1095 SER A N 1
ATOM 8389 C CA . SER A 1 1095 ? -51.078 6.925 20.522 1.00 61.09 1095 SER A CA 1
ATOM 8390 C C . SER A 1 1095 ? -51.298 5.417 20.339 1.00 61.09 1095 SER A C 1
ATOM 8392 O O . SER A 1 1095 ? -52.344 4.993 19.845 1.00 61.09 1095 SER A O 1
ATOM 8394 N N . VAL A 1 1096 ? -50.365 4.591 20.823 1.00 58.59 1096 VAL A N 1
ATOM 8395 C CA . VAL A 1 1096 ? -50.462 3.123 20.800 1.00 58.59 1096 VAL A CA 1
ATOM 8396 C C . VAL A 1 1096 ? -51.599 2.613 21.697 1.00 58.59 1096 VAL A C 1
ATOM 8398 O O . VAL A 1 1096 ? -52.311 1.678 21.311 1.00 58.59 1096 VAL A O 1
ATOM 8401 N N . ALA A 1 1097 ? -51.811 3.234 22.863 1.00 61.72 1097 ALA A N 1
ATOM 8402 C CA . ALA A 1 1097 ? -52.938 2.937 23.748 1.00 61.72 1097 ALA A CA 1
ATOM 8403 C C . ALA A 1 1097 ? -54.292 3.334 23.126 1.00 61.72 1097 ALA A C 1
ATOM 8405 O O . ALA A 1 1097 ? -55.221 2.525 23.121 1.00 61.72 1097 ALA A O 1
ATOM 8406 N N . ASP A 1 1098 ? -54.388 4.523 22.526 1.00 60.00 1098 ASP A N 1
ATOM 8407 C CA . ASP A 1 1098 ? -55.589 5.052 21.863 1.00 60.00 1098 ASP A CA 1
ATOM 8408 C C . ASP A 1 1098 ? -55.940 4.277 20.577 1.00 60.00 1098 ASP A C 1
ATOM 8410 O O . ASP A 1 1098 ? -57.115 4.153 20.215 1.00 60.00 1098 ASP A O 1
ATOM 8414 N N . ALA A 1 1099 ? -54.939 3.709 19.894 1.00 61.12 1099 ALA A N 1
ATOM 8415 C CA . ALA A 1 1099 ? -55.104 2.874 18.703 1.00 61.12 1099 ALA A CA 1
ATOM 8416 C C . ALA A 1 1099 ? -55.570 1.433 19.007 1.00 61.12 1099 ALA A C 1
ATOM 8418 O O . ALA A 1 1099 ? -55.868 0.679 18.077 1.00 61.12 1099 ALA A O 1
ATOM 8419 N N . GLY A 1 1100 ? -55.660 1.040 20.283 1.00 57.22 1100 GLY A N 1
ATOM 8420 C CA . GLY A 1 1100 ? -56.200 -0.256 20.706 1.00 57.22 1100 GLY A CA 1
ATOM 8421 C C . GLY A 1 1100 ? -55.280 -1.458 20.456 1.00 57.22 1100 GLY A C 1
ATOM 8422 O O . GLY A 1 1100 ? -55.723 -2.598 20.568 1.00 57.22 1100 GLY A O 1
ATOM 8423 N N . TYR A 1 1101 ? -53.996 -1.255 20.139 1.00 53.78 1101 TYR A N 1
ATOM 8424 C CA . TYR A 1 1101 ? -53.045 -2.363 19.940 1.00 53.78 1101 TYR A CA 1
ATOM 8425 C C . TYR A 1 1101 ? -52.775 -3.153 21.230 1.00 53.78 1101 TYR A C 1
ATOM 8427 O O . TYR A 1 1101 ? -52.532 -4.359 21.187 1.00 53.78 1101 TYR A O 1
ATOM 8435 N N . LEU A 1 1102 ? -52.897 -2.499 22.388 1.00 52.44 1102 LEU A N 1
ATOM 8436 C CA . LEU A 1 1102 ? -52.751 -3.124 23.705 1.00 52.44 1102 LEU A CA 1
ATOM 8437 C C . LEU A 1 1102 ? -53.964 -3.994 24.105 1.00 52.44 1102 LEU A C 1
ATOM 8439 O O . LEU A 1 1102 ? -53.814 -4.901 24.927 1.00 52.44 1102 LEU A O 1
ATOM 8443 N N . ASP A 1 1103 ? -55.129 -3.817 23.463 1.00 52.25 1103 ASP A N 1
ATOM 8444 C CA . ASP A 1 1103 ? -56.293 -4.709 23.631 1.00 52.25 1103 ASP A CA 1
ATOM 8445 C C . ASP A 1 1103 ? -56.025 -6.120 23.072 1.00 52.25 1103 ASP A C 1
ATOM 8447 O O . ASP A 1 1103 ? -56.665 -7.085 23.488 1.00 52.25 1103 ASP A O 1
ATOM 8451 N N . ALA A 1 1104 ? -55.078 -6.266 22.136 1.00 53.16 1104 ALA A N 1
ATOM 8452 C CA . ALA A 1 1104 ? -54.711 -7.555 21.545 1.00 53.16 1104 ALA A CA 1
ATOM 8453 C C . ALA A 1 1104 ? -53.720 -8.367 22.402 1.00 53.16 1104 ALA A C 1
ATOM 8455 O O . ALA A 1 1104 ? -53.546 -9.561 22.157 1.00 53.16 1104 ALA A O 1
ATOM 8456 N N . LEU A 1 1105 ? -53.077 -7.733 23.392 1.00 49.00 1105 LEU A N 1
ATOM 8457 C CA . LEU A 1 1105 ? -51.997 -8.313 24.201 1.00 49.00 1105 LEU A CA 1
ATOM 8458 C C . LEU A 1 1105 ? -52.406 -8.657 25.645 1.00 49.00 1105 LEU A C 1
ATOM 8460 O O . LEU A 1 1105 ? -51.655 -9.354 26.327 1.00 49.00 1105 LEU A O 1
ATOM 8464 N N . SER A 1 1106 ? -53.576 -8.219 26.127 1.00 47.16 1106 SER A N 1
ATOM 8465 C CA . SER A 1 1106 ? -54.021 -8.489 27.504 1.00 47.16 1106 SER A CA 1
ATOM 8466 C C . SER A 1 1106 ? -55.092 -9.590 27.581 1.00 47.16 1106 SER A C 1
ATOM 8468 O O . SER A 1 1106 ? -56.244 -9.411 27.197 1.00 47.16 1106 SER A O 1
ATOM 8470 N N . ASP A 1 1107 ? -54.720 -10.754 28.126 1.00 48.91 1107 ASP A N 1
ATOM 8471 C CA . ASP A 1 1107 ? -55.647 -11.869 28.416 1.00 48.91 1107 ASP A CA 1
ATOM 8472 C C . ASP A 1 1107 ? -56.363 -11.715 29.783 1.00 48.91 1107 ASP A C 1
ATOM 8474 O O . ASP A 1 1107 ? -57.203 -12.534 30.164 1.00 48.91 1107 ASP A O 1
ATOM 8478 N N . GLU A 1 1108 ? -56.085 -10.642 30.532 1.00 47.97 1108 GLU A N 1
ATOM 8479 C CA . GLU A 1 1108 ? -56.746 -10.320 31.800 1.00 47.97 1108 GLU A CA 1
ATOM 8480 C C . GLU A 1 1108 ? -57.132 -8.833 31.834 1.00 47.97 1108 GLU A C 1
ATOM 8482 O O . GLU A 1 1108 ? -56.282 -7.958 31.956 1.00 47.97 1108 GLU A O 1
ATOM 8487 N N . GLY A 1 1109 ? -58.433 -8.546 31.711 1.00 49.22 1109 GLY A N 1
ATOM 8488 C CA . GLY A 1 1109 ? -58.992 -7.189 31.666 1.00 49.22 1109 GLY A CA 1
ATOM 8489 C C . GLY A 1 1109 ? -58.843 -6.392 32.969 1.00 49.22 1109 GLY A C 1
ATOM 8490 O O . GLY A 1 1109 ? -59.796 -6.299 33.747 1.00 49.22 1109 GLY A O 1
ATOM 8491 N N . GLY A 1 1110 ? -57.662 -5.808 33.175 1.00 49.88 1110 GLY A N 1
ATOM 8492 C CA . GLY A 1 1110 ? -57.386 -4.694 34.088 1.00 49.88 1110 GLY A CA 1
ATOM 8493 C C . GLY A 1 1110 ? -57.308 -3.361 33.329 1.00 49.88 1110 GLY A C 1
ATOM 8494 O O . GLY A 1 1110 ? -56.873 -3.334 32.184 1.00 49.88 1110 GLY A O 1
ATOM 8495 N N . ASP A 1 1111 ? -57.788 -2.285 33.958 1.00 55.25 1111 ASP A N 1
ATOM 8496 C CA . ASP A 1 1111 ? -58.130 -0.971 33.381 1.00 55.25 1111 ASP A CA 1
ATOM 8497 C C . ASP A 1 1111 ? -57.020 -0.299 32.536 1.00 55.25 1111 ASP A C 1
ATOM 8499 O O . ASP A 1 1111 ? -56.159 0.410 33.048 1.00 55.25 1111 ASP A O 1
ATOM 8503 N N . LEU A 1 1112 ? -57.114 -0.408 31.205 1.00 52.81 1112 LEU A N 1
ATOM 8504 C CA . LEU A 1 1112 ? -56.369 0.436 30.250 1.00 52.81 1112 LEU A CA 1
ATOM 8505 C C . LEU A 1 1112 ? -56.708 1.932 30.392 1.00 52.81 1112 LEU A C 1
ATOM 8507 O O . LEU A 1 1112 ? -55.879 2.784 30.078 1.00 52.81 1112 LEU A O 1
ATOM 8511 N N . ALA A 1 1113 ? -57.895 2.254 30.920 1.00 54.66 1113 ALA A N 1
ATOM 8512 C CA . ALA A 1 1113 ? -58.279 3.622 31.255 1.00 54.66 1113 ALA A CA 1
ATOM 8513 C C . ALA A 1 1113 ? -57.385 4.218 32.358 1.00 54.66 1113 ALA A C 1
ATOM 8515 O O . ALA A 1 1113 ? -57.010 5.377 32.256 1.00 54.66 1113 ALA A O 1
ATOM 8516 N N . GLU A 1 1114 ? -56.963 3.423 33.352 1.00 58.84 1114 GLU A N 1
ATOM 8517 C CA . GLU A 1 1114 ? -56.027 3.890 34.386 1.00 58.84 1114 GLU A CA 1
ATOM 8518 C C . GLU A 1 1114 ? -54.625 4.152 33.818 1.00 58.84 1114 GLU A C 1
ATOM 8520 O O . GLU A 1 1114 ? -53.938 5.044 34.306 1.00 58.84 1114 GLU A O 1
ATOM 8525 N N . PHE A 1 1115 ? -54.196 3.415 32.786 1.00 59.59 1115 PHE A N 1
ATOM 8526 C CA . PHE A 1 1115 ? -52.901 3.639 32.134 1.00 59.59 1115 PHE A CA 1
ATOM 8527 C C . PHE A 1 1115 ? -52.908 4.904 31.266 1.00 59.59 1115 PHE A C 1
ATOM 8529 O O . PHE A 1 1115 ? -51.996 5.719 31.377 1.00 59.59 1115 PHE A O 1
ATOM 8536 N N . GLY A 1 1116 ? -53.961 5.110 30.466 1.00 59.22 1116 GLY A N 1
ATOM 8537 C CA . GLY A 1 1116 ? -54.163 6.356 29.717 1.00 59.22 1116 GLY A CA 1
ATOM 8538 C C . GLY A 1 1116 ? -54.283 7.576 30.637 1.00 59.22 1116 GLY A C 1
ATOM 8539 O O . GLY A 1 1116 ? -53.579 8.562 30.434 1.00 59.22 1116 GLY A O 1
ATOM 8540 N N . ASP A 1 1117 ? -55.076 7.474 31.710 1.00 61.84 1117 ASP A N 1
ATOM 8541 C CA . ASP A 1 1117 ? -55.224 8.532 32.719 1.00 61.84 1117 ASP A CA 1
ATOM 8542 C C . ASP A 1 1117 ? -53.905 8.796 33.475 1.00 61.84 1117 ASP A C 1
ATOM 8544 O O . ASP A 1 1117 ? -53.611 9.936 33.842 1.00 61.84 1117 ASP A O 1
ATOM 8548 N N . ALA A 1 1118 ? -53.080 7.767 33.706 1.00 61.59 1118 ALA A N 1
ATOM 8549 C CA . ALA A 1 1118 ? -51.755 7.922 34.303 1.00 61.59 1118 ALA A CA 1
ATOM 8550 C C . ALA A 1 1118 ? -50.782 8.639 33.358 1.00 61.59 1118 ALA A C 1
ATOM 8552 O O . ALA A 1 1118 ? -50.056 9.521 33.814 1.00 61.59 1118 ALA A O 1
ATOM 8553 N N . LEU A 1 1119 ? -50.791 8.318 32.059 1.00 58.56 1119 LEU A N 1
ATOM 8554 C CA . LEU A 1 1119 ? -49.990 9.027 31.055 1.00 58.56 1119 LEU A CA 1
ATOM 8555 C C . LEU A 1 1119 ? -50.438 10.489 30.924 1.00 58.56 1119 LEU A C 1
ATOM 8557 O O . LEU A 1 1119 ? -49.589 11.376 30.944 1.00 58.56 1119 LEU A O 1
ATOM 8561 N N . ASP A 1 1120 ? -51.749 10.757 30.902 1.00 62.28 1120 ASP A N 1
ATOM 8562 C CA . ASP A 1 1120 ? -52.303 12.119 30.920 1.00 62.28 1120 ASP A CA 1
ATOM 8563 C C . ASP A 1 1120 ? -51.885 12.888 32.175 1.00 62.28 1120 ASP A C 1
ATOM 8565 O O . ASP A 1 1120 ? -51.468 14.041 32.094 1.00 62.28 1120 ASP A O 1
ATOM 8569 N N . THR A 1 1121 ? -51.904 12.231 33.335 1.00 65.00 1121 THR A N 1
ATOM 8570 C CA . THR A 1 1121 ? -51.441 12.828 34.592 1.00 65.00 1121 THR A CA 1
ATOM 8571 C C . THR A 1 1121 ? -49.949 13.160 34.543 1.00 65.00 1121 THR A C 1
ATOM 8573 O O . THR A 1 1121 ? -49.539 14.196 35.063 1.00 65.00 1121 THR A O 1
ATOM 8576 N N . VAL A 1 1122 ? -49.119 12.310 33.929 1.00 61.62 1122 VAL A N 1
ATOM 8577 C CA . VAL A 1 1122 ? -47.675 12.553 33.787 1.00 61.62 1122 VAL A CA 1
ATOM 8578 C C . VAL A 1 1122 ? -47.410 13.719 32.832 1.00 61.62 1122 VAL A C 1
ATOM 8580 O O . VAL A 1 1122 ? -46.630 14.599 33.185 1.00 61.62 1122 VAL A O 1
ATOM 8583 N N . VAL A 1 1123 ? -48.098 13.795 31.687 1.00 63.00 1123 VAL A N 1
ATOM 8584 C CA . VAL A 1 1123 ? -47.973 14.921 30.741 1.00 63.00 1123 VAL A CA 1
ATOM 8585 C C . VAL A 1 1123 ? -48.455 16.231 31.366 1.00 63.00 1123 VAL A C 1
ATOM 8587 O O . VAL A 1 1123 ? -47.734 17.226 31.317 1.00 63.00 1123 VAL A O 1
ATOM 8590 N N . ASP A 1 1124 ? -49.615 16.231 32.028 1.00 64.44 1124 ASP A N 1
ATOM 8591 C CA . ASP A 1 1124 ? -50.134 17.404 32.742 1.00 64.44 1124 ASP A CA 1
ATOM 8592 C C . ASP A 1 1124 ? -49.200 17.838 33.881 1.00 64.44 1124 ASP A C 1
ATOM 8594 O O . ASP A 1 1124 ? -49.063 19.034 34.149 1.00 64.44 1124 ASP A O 1
ATOM 8598 N N . THR A 1 1125 ? -48.539 16.886 34.547 1.00 65.00 1125 THR A N 1
ATOM 8599 C CA . THR A 1 1125 ? -47.527 17.188 35.568 1.00 65.00 1125 THR A CA 1
ATOM 8600 C C . THR A 1 1125 ? -46.307 17.844 34.930 1.00 65.00 1125 THR A C 1
ATOM 8602 O O . THR A 1 1125 ? -45.830 18.848 35.449 1.00 65.00 1125 THR A O 1
ATOM 8605 N N . ILE A 1 1126 ? -45.827 17.353 33.788 1.00 66.94 1126 ILE A N 1
ATOM 8606 C CA . ILE A 1 1126 ? -44.682 17.944 33.080 1.00 66.94 1126 ILE A CA 1
ATOM 8607 C C . ILE A 1 1126 ? -45.006 19.362 32.587 1.00 66.94 1126 ILE A C 1
ATOM 8609 O O . ILE A 1 1126 ? -44.207 20.277 32.764 1.00 66.94 1126 ILE A O 1
ATOM 8613 N N . ASP A 1 1127 ? -46.204 19.585 32.043 1.00 67.19 1127 ASP A N 1
ATOM 8614 C CA . ASP A 1 1127 ? -46.606 20.873 31.461 1.00 67.19 1127 ASP A CA 1
ATOM 8615 C C . ASP A 1 1127 ? -46.942 21.966 32.478 1.00 67.19 1127 ASP A C 1
ATOM 8617 O O . ASP A 1 1127 ? -46.967 23.149 32.120 1.00 67.19 1127 ASP A O 1
ATOM 8621 N N . ASN A 1 1128 ? -47.222 21.590 33.726 1.00 71.12 1128 ASN A N 1
ATOM 8622 C CA . ASN A 1 1128 ? -47.629 22.525 34.769 1.00 71.12 1128 ASN A CA 1
ATOM 8623 C C . ASN A 1 1128 ? -46.674 22.560 35.962 1.00 71.12 1128 ASN A C 1
ATOM 8625 O O . ASN A 1 1128 ? -46.825 23.451 36.795 1.00 71.12 1128 ASN A O 1
ATOM 8629 N N . SER A 1 1129 ? -45.704 21.648 36.072 1.00 81.88 1129 SER A N 1
ATOM 8630 C CA . SER A 1 1129 ? -44.793 21.646 37.216 1.00 81.88 1129 SER A CA 1
ATOM 8631 C C . SER A 1 1129 ? -43.621 22.605 37.039 1.00 81.88 1129 SER A C 1
ATOM 8633 O O . SER A 1 1129 ? -43.023 22.700 35.970 1.00 81.88 1129 SER A O 1
ATOM 8635 N N . VAL A 1 1130 ? -43.286 23.325 38.108 1.00 85.12 1130 VAL A N 1
ATOM 8636 C CA . VAL A 1 1130 ? -42.085 24.166 38.182 1.00 85.12 1130 VAL A CA 1
ATOM 8637 C C . VAL A 1 1130 ? -41.260 23.703 39.366 1.00 85.12 1130 VAL A C 1
ATOM 8639 O O . VAL A 1 1130 ? -41.759 23.642 40.494 1.00 85.12 1130 VAL A O 1
ATOM 8642 N N . LEU A 1 1131 ? -39.989 23.387 39.127 1.00 84.56 1131 LEU A N 1
ATOM 8643 C CA . LEU A 1 1131 ? -39.076 23.060 40.213 1.00 84.56 1131 LEU A CA 1
ATOM 8644 C C . LEU A 1 1131 ? -38.500 24.349 40.795 1.00 84.56 1131 LEU A C 1
ATOM 8646 O O . LEU A 1 1131 ? -37.831 25.109 40.098 1.00 84.56 1131 LEU A O 1
ATOM 8650 N N . LEU A 1 1132 ? -38.735 24.570 42.085 1.00 84.50 1132 LEU A N 1
ATOM 8651 C CA . LEU A 1 1132 ? -38.159 25.673 42.840 1.00 84.50 1132 LEU A CA 1
ATOM 8652 C C . LEU A 1 1132 ? -36.969 25.170 43.664 1.00 84.50 1132 LEU A C 1
ATOM 8654 O O . LEU A 1 1132 ? -37.074 24.215 44.442 1.00 84.50 1132 LEU A O 1
ATOM 8658 N N . MET A 1 1133 ? -35.828 25.821 43.485 1.00 81.44 1133 MET A N 1
ATOM 8659 C CA . MET A 1 1133 ? -34.558 25.468 44.104 1.00 81.44 1133 MET A CA 1
ATOM 8660 C C . MET A 1 1133 ? -33.960 26.657 44.848 1.00 81.44 1133 MET A C 1
ATOM 8662 O O . MET A 1 1133 ? -34.134 27.810 44.457 1.00 81.44 1133 MET A O 1
ATOM 8666 N N . GLU A 1 1134 ? -33.204 26.341 45.893 1.00 76.06 1134 GLU A N 1
ATOM 8667 C CA . GLU A 1 1134 ? -32.386 27.290 46.640 1.00 76.06 1134 GLU A CA 1
ATOM 8668 C C . GLU A 1 1134 ? -30.965 26.744 46.751 1.00 76.06 1134 GLU A C 1
ATOM 8670 O O . GLU A 1 1134 ? -30.770 25.544 46.987 1.00 76.06 1134 GLU A O 1
ATOM 8675 N N . ALA A 1 1135 ? -29.977 27.620 46.575 1.00 64.44 1135 ALA A N 1
ATOM 8676 C CA . ALA A 1 1135 ? -28.561 27.261 46.629 1.00 64.44 1135 ALA A CA 1
ATOM 8677 C C . ALA A 1 1135 ? -28.074 26.905 48.054 1.00 64.44 1135 ALA A C 1
ATOM 8679 O O . ALA A 1 1135 ? -27.063 26.216 48.221 1.00 64.44 1135 ALA A O 1
ATOM 8680 N N . SER A 1 1136 ? -28.799 27.320 49.101 1.00 59.16 1136 SER A N 1
ATOM 8681 C CA . SER A 1 1136 ? -28.486 27.023 50.504 1.00 59.16 1136 SER A CA 1
ATOM 8682 C C . SER A 1 1136 ? -29.684 26.392 51.221 1.00 59.16 1136 SER A C 1
ATOM 8684 O O . SER A 1 1136 ? -30.825 26.753 50.973 1.00 59.16 1136 SER A O 1
ATOM 8686 N N . ALA A 1 1137 ? -29.438 25.438 52.122 1.00 53.50 1137 ALA A N 1
ATOM 8687 C CA . ALA A 1 1137 ? -30.497 24.762 52.878 1.00 53.50 1137 ALA A CA 1
ATOM 8688 C C . ALA A 1 1137 ? -30.884 25.479 54.193 1.00 53.50 1137 ALA A C 1
ATOM 8690 O O . ALA A 1 1137 ? -31.725 24.959 54.926 1.00 53.50 1137 ALA A O 1
ATOM 8691 N N . ASP A 1 1138 ? -30.264 26.623 54.519 1.00 50.84 1138 ASP A N 1
ATOM 8692 C CA . ASP A 1 1138 ? -30.294 27.208 55.873 1.00 50.84 1138 ASP A CA 1
ATOM 8693 C C . ASP A 1 1138 ? -30.873 28.642 55.970 1.00 50.84 1138 ASP A C 1
ATOM 8695 O O . ASP A 1 1138 ? -30.944 29.183 57.076 1.00 50.84 1138 ASP A O 1
ATOM 8699 N N . GLU A 1 1139 ? -31.386 29.243 54.887 1.00 52.75 1139 GLU A N 1
ATOM 8700 C CA . GLU A 1 1139 ? -32.036 30.575 54.906 1.00 52.75 1139 GLU A CA 1
ATOM 8701 C C . GLU A 1 1139 ? -33.507 30.542 54.437 1.00 52.75 1139 GLU A C 1
ATOM 8703 O O . GLU A 1 1139 ? -33.947 31.306 53.588 1.00 52.75 1139 GLU A O 1
ATOM 8708 N N . GLY A 1 1140 ? -34.320 29.673 55.048 1.00 53.56 1140 GLY A N 1
ATOM 8709 C CA . GLY A 1 1140 ? -35.741 29.477 54.709 1.00 53.56 1140 GLY A CA 1
ATOM 8710 C C . GLY A 1 1140 ? -36.683 30.649 55.037 1.00 53.56 1140 GLY A C 1
ATOM 8711 O O . GLY A 1 1140 ? -37.515 30.540 55.941 1.00 53.56 1140 GLY A O 1
ATOM 8712 N N . GLY A 1 1141 ? -36.568 31.765 54.313 1.00 56.47 1141 GLY A N 1
ATOM 8713 C CA . GLY A 1 1141 ? -37.427 32.946 54.458 1.00 56.47 1141 GLY A CA 1
ATOM 8714 C C . GLY A 1 1141 ? -38.326 33.270 53.260 1.00 56.47 1141 GLY A C 1
ATOM 8715 O O . GLY A 1 1141 ? -39.437 33.748 53.476 1.00 56.47 1141 GLY A O 1
ATOM 8716 N N . HIS A 1 1142 ? -37.881 33.005 52.025 1.00 63.31 1142 HIS A N 1
ATOM 8717 C CA . HIS A 1 1142 ? -38.493 33.607 50.824 1.00 63.31 1142 HIS A CA 1
ATOM 8718 C C . HIS A 1 1142 ? -38.955 32.618 49.740 1.00 63.31 1142 HIS A C 1
ATOM 8720 O O . HIS A 1 1142 ? -39.684 33.018 48.829 1.00 63.31 1142 HIS A O 1
ATOM 8726 N N . LEU A 1 1143 ? -38.613 31.325 49.834 1.00 74.12 1143 LEU A N 1
ATOM 8727 C CA . LEU A 1 1143 ? -39.106 30.322 48.877 1.00 74.12 1143 LEU A CA 1
ATOM 8728 C C . LEU A 1 1143 ? -40.628 30.174 48.912 1.00 74.12 1143 LEU A C 1
ATOM 8730 O O . LEU A 1 1143 ? -41.240 30.050 47.858 1.00 74.12 1143 LEU A O 1
ATOM 8734 N N . ASP A 1 1144 ? -41.246 30.267 50.092 1.00 75.31 1144 ASP A N 1
ATOM 8735 C CA . ASP A 1 1144 ? -42.703 30.164 50.244 1.00 75.31 1144 ASP A CA 1
ATOM 8736 C C . ASP A 1 1144 ? -43.444 31.279 49.474 1.00 75.31 1144 ASP A C 1
ATOM 8738 O O . ASP A 1 1144 ? -44.561 31.084 48.983 1.00 75.31 1144 ASP A O 1
ATOM 8742 N N . GLU A 1 1145 ? -42.832 32.460 49.338 1.00 77.69 1145 GLU A N 1
ATOM 8743 C CA . GLU A 1 1145 ? -43.398 33.602 48.609 1.00 77.69 1145 GLU A CA 1
ATOM 8744 C C . GLU A 1 1145 ? -43.258 33.427 47.092 1.00 77.69 1145 GLU A C 1
ATOM 8746 O O . GLU A 1 1145 ? -44.216 33.677 46.352 1.00 77.69 1145 GLU A O 1
ATOM 8751 N N . VAL A 1 1146 ? -42.103 32.930 46.636 1.00 83.31 1146 VAL A N 1
ATOM 8752 C CA . VAL A 1 1146 ? -41.856 32.561 45.232 1.00 83.31 1146 VAL A CA 1
ATOM 8753 C C . VAL A 1 1146 ? -42.774 31.409 44.812 1.00 83.31 1146 VAL A C 1
ATOM 8755 O O . VAL A 1 1146 ? -43.441 31.502 43.784 1.00 83.31 1146 VAL A O 1
ATOM 8758 N N . GLU A 1 1147 ? -42.904 30.377 45.645 1.00 85.19 1147 GLU A N 1
ATOM 8759 C CA . GLU A 1 1147 ? -43.811 29.242 45.455 1.00 85.19 1147 GLU A CA 1
ATOM 8760 C C . GLU A 1 1147 ? -45.274 29.688 45.382 1.00 85.19 1147 GLU A C 1
ATOM 8762 O O . GLU A 1 1147 ? -46.002 29.323 44.455 1.00 85.19 1147 GLU A O 1
ATOM 8767 N N . THR A 1 1148 ? -45.711 30.545 46.311 1.00 83.81 1148 THR A N 1
ATOM 8768 C CA . THR A 1 1148 ? -47.070 31.107 46.290 1.00 83.81 1148 THR A CA 1
ATOM 8769 C C . THR A 1 1148 ? -47.322 31.884 44.997 1.00 83.81 1148 THR A C 1
ATOM 8771 O O . THR A 1 1148 ? -48.422 31.838 44.437 1.00 83.81 1148 THR A O 1
ATOM 8774 N N . ARG A 1 1149 ? -46.318 32.609 44.496 1.00 84.56 1149 ARG A N 1
ATOM 8775 C CA . ARG A 1 1149 ? -46.447 33.425 43.288 1.00 84.56 1149 ARG A CA 1
ATOM 8776 C C . ARG A 1 1149 ? -46.427 32.597 42.003 1.00 84.56 1149 ARG A C 1
ATOM 8778 O O . ARG A 1 1149 ? -47.235 32.889 41.123 1.00 84.56 1149 ARG A O 1
ATOM 8785 N N . LEU A 1 1150 ? -45.616 31.543 41.926 1.00 85.56 1150 LEU A N 1
ATOM 8786 C CA . LEU A 1 1150 ? -45.668 30.541 40.853 1.00 85.56 1150 LEU A CA 1
ATOM 8787 C C . LEU A 1 1150 ? -47.024 29.817 40.839 1.00 85.56 1150 LEU A C 1
ATOM 8789 O O . LEU A 1 1150 ? -47.668 29.720 39.794 1.00 85.56 1150 LEU A O 1
ATOM 8793 N N . THR A 1 1151 ? -47.538 29.443 42.013 1.00 83.81 1151 THR A N 1
ATOM 8794 C CA . THR A 1 1151 ? -48.873 28.836 42.159 1.00 83.81 1151 THR A CA 1
ATOM 8795 C C . THR A 1 1151 ? -49.987 29.770 41.670 1.00 83.81 1151 THR A C 1
ATOM 8797 O O . THR A 1 1151 ? -50.923 29.336 40.999 1.00 83.81 1151 THR A O 1
ATOM 8800 N N . ASN A 1 1152 ? -49.890 31.078 41.939 1.00 83.44 1152 ASN A N 1
ATOM 8801 C CA . ASN A 1 1152 ? -50.846 32.069 41.424 1.00 83.44 1152 ASN A CA 1
ATOM 8802 C C . ASN A 1 1152 ? -50.801 32.222 39.891 1.00 83.44 1152 ASN A C 1
ATOM 8804 O O . ASN A 1 1152 ? -51.807 32.628 39.307 1.00 83.44 1152 ASN A O 1
ATOM 8808 N N . HIS A 1 1153 ? -49.676 31.885 39.252 1.00 81.94 1153 HIS A N 1
ATOM 8809 C CA . HIS A 1 1153 ? -49.539 31.805 37.792 1.00 81.94 1153 HIS A CA 1
ATOM 8810 C C . HIS A 1 1153 ? -50.054 30.478 37.210 1.00 81.94 1153 HIS A C 1
ATOM 8812 O O . HIS A 1 1153 ? -50.074 30.313 35.995 1.00 81.94 1153 HIS A O 1
ATOM 8818 N N . GLY A 1 1154 ? -50.545 29.565 38.055 1.00 81.88 1154 GLY A N 1
ATOM 8819 C CA . GLY A 1 1154 ? -51.123 28.289 37.637 1.00 81.88 1154 GLY A CA 1
ATOM 8820 C C . GLY A 1 1154 ? -50.134 27.124 37.609 1.00 81.88 1154 GLY A C 1
ATOM 8821 O O . GLY A 1 1154 ? -50.497 26.068 37.100 1.00 81.88 1154 GLY A O 1
ATOM 8822 N N . TYR A 1 1155 ? -48.928 27.293 38.158 1.00 85.25 1155 TYR A N 1
ATOM 8823 C CA . TYR A 1 1155 ? -47.903 26.251 38.208 1.00 85.25 1155 TYR A CA 1
ATOM 8824 C C . TYR A 1 1155 ? -48.017 25.363 39.457 1.00 85.25 1155 TYR A C 1
ATOM 8826 O O . TYR A 1 1155 ? -48.192 25.867 40.567 1.00 85.25 1155 TYR A O 1
ATOM 8834 N N . ASP A 1 1156 ? -47.868 24.046 39.294 1.00 83.69 1156 ASP A N 1
ATOM 8835 C CA . ASP A 1 1156 ? -47.659 23.097 40.395 1.00 83.69 1156 ASP A CA 1
ATOM 8836 C C . ASP A 1 1156 ? -46.193 23.164 40.837 1.00 83.69 1156 ASP A C 1
ATOM 8838 O O . ASP A 1 1156 ? -45.294 22.592 40.221 1.00 83.69 1156 ASP A O 1
ATOM 8842 N N . THR A 1 1157 ? -45.923 23.943 41.878 1.00 83.06 1157 THR A N 1
ATOM 8843 C CA . THR A 1 1157 ? -44.545 24.215 42.287 1.00 83.06 1157 THR A CA 1
ATOM 8844 C C . THR A 1 1157 ? -44.048 23.143 43.251 1.00 83.06 1157 THR A C 1
ATOM 8846 O O . THR A 1 1157 ? -44.713 22.807 44.229 1.00 83.06 1157 THR A O 1
ATOM 8849 N N . ARG A 1 1158 ? -42.854 22.605 42.996 1.00 80.69 1158 ARG A N 1
ATOM 8850 C CA . ARG A 1 1158 ? -42.197 21.613 43.856 1.00 80.69 1158 ARG A CA 1
ATOM 8851 C C . ARG A 1 1158 ? -40.896 22.197 44.381 1.00 80.69 1158 ARG A C 1
ATOM 8853 O O . ARG A 1 1158 ? -40.011 22.519 43.597 1.00 80.69 1158 ARG A O 1
ATOM 8860 N N . GLN A 1 1159 ? -40.744 22.287 45.698 1.00 81.06 1159 GLN A N 1
ATOM 8861 C CA . GLN A 1 1159 ? -39.442 22.605 46.283 1.00 81.06 1159 GLN A CA 1
ATOM 8862 C C . GLN A 1 1159 ? -38.520 21.379 46.222 1.00 81.06 1159 GLN A C 1
ATOM 8864 O O . GLN A 1 1159 ? -38.917 20.274 46.607 1.00 81.06 1159 GLN A O 1
ATOM 8869 N N . ALA A 1 1160 ? -37.268 21.564 45.800 1.00 72.31 1160 ALA A N 1
ATOM 8870 C CA . ALA A 1 1160 ? -36.287 20.478 45.696 1.00 72.31 1160 ALA A CA 1
ATOM 8871 C C . ALA A 1 1160 ? -36.018 19.738 47.025 1.00 72.31 1160 ALA A C 1
ATOM 8873 O O . ALA A 1 1160 ? -35.665 18.559 47.024 1.00 72.31 1160 ALA A O 1
ATOM 8874 N N . THR A 1 1161 ? -36.213 20.404 48.164 1.00 69.56 1161 THR A N 1
ATOM 8875 C CA . THR A 1 1161 ? -36.085 19.838 49.519 1.00 69.56 1161 THR A CA 1
ATOM 8876 C C . THR A 1 1161 ? -37.233 18.897 49.901 1.00 69.56 1161 THR A C 1
ATOM 8878 O O . THR A 1 1161 ? -37.074 18.079 50.805 1.00 69.56 1161 THR A O 1
ATOM 8881 N N . GLY A 1 1162 ? -38.379 18.989 49.218 1.00 67.56 1162 GLY A N 1
ATOM 8882 C CA . GLY A 1 1162 ? -39.576 18.176 49.454 1.00 67.56 1162 GLY A CA 1
ATOM 8883 C C . GLY A 1 1162 ? -39.727 16.980 48.511 1.00 67.56 1162 GLY A C 1
ATOM 8884 O O . GLY A 1 1162 ? -40.777 16.333 48.520 1.00 67.56 1162 GLY A O 1
ATOM 8885 N N . LEU A 1 1163 ? -38.722 16.693 47.676 1.00 70.38 1163 LEU A N 1
ATOM 8886 C CA . LEU A 1 1163 ? -38.778 15.597 46.709 1.00 70.38 1163 LEU A CA 1
ATOM 8887 C C . LEU A 1 1163 ? -38.706 14.224 47.412 1.00 70.38 1163 LEU A C 1
ATOM 8889 O O . LEU A 1 1163 ? -37.916 14.050 48.342 1.00 70.38 1163 LEU A O 1
ATOM 8893 N N . PRO A 1 1164 ? -39.515 13.234 46.990 1.00 65.69 1164 PRO A N 1
ATOM 8894 C CA . PRO A 1 1164 ? -39.505 11.898 47.581 1.00 65.69 1164 PRO A CA 1
ATOM 8895 C C . PRO A 1 1164 ? -38.178 11.163 47.336 1.00 65.69 1164 PRO A C 1
ATOM 8897 O O . PRO A 1 1164 ? -37.525 11.338 46.306 1.00 65.69 1164 PRO A O 1
ATOM 8900 N N . ASP A 1 1165 ? -37.792 10.302 48.281 1.00 57.50 1165 ASP A N 1
ATOM 8901 C CA . ASP A 1 1165 ? -36.575 9.498 48.174 1.00 57.50 1165 ASP A CA 1
ATOM 8902 C C . ASP A 1 1165 ? -36.677 8.432 47.073 1.00 57.50 1165 ASP A C 1
ATOM 8904 O O . ASP A 1 1165 ? -37.589 7.608 47.071 1.00 57.50 1165 ASP A O 1
ATOM 8908 N N . VAL A 1 1166 ? -35.693 8.427 46.170 1.00 58.59 1166 VAL A N 1
ATOM 8909 C CA . VAL A 1 1166 ? -35.470 7.372 45.169 1.00 58.59 1166 VAL A CA 1
ATOM 8910 C C . VAL A 1 1166 ? -34.378 6.434 45.683 1.00 58.59 1166 VAL A C 1
ATOM 8912 O O . VAL A 1 1166 ? -33.283 6.886 46.031 1.00 58.59 1166 VAL A O 1
ATOM 8915 N N . GLU A 1 1167 ? -34.691 5.143 45.776 1.00 49.88 1167 GLU A N 1
ATOM 8916 C CA . GLU A 1 1167 ? -33.797 4.114 46.312 1.00 49.88 1167 GLU A CA 1
ATOM 8917 C C . GLU A 1 1167 ? -32.540 3.982 45.432 1.00 49.88 1167 GLU A C 1
ATOM 8919 O O . GLU A 1 1167 ? -32.635 3.874 44.212 1.00 49.88 1167 GLU A O 1
ATOM 8924 N N . GLY A 1 1168 ? -31.354 4.043 46.047 1.00 57.91 1168 GLY A N 1
ATOM 8925 C CA . GLY A 1 1168 ? -30.070 3.868 45.355 1.00 57.91 1168 GLY A CA 1
ATOM 8926 C C . GLY A 1 1168 ? -29.484 5.097 44.646 1.00 57.91 1168 GLY A C 1
ATOM 8927 O O . GLY A 1 1168 ? -28.390 4.971 44.109 1.00 57.91 1168 GLY A O 1
ATOM 8928 N N . ARG A 1 1169 ? -30.136 6.273 44.663 1.00 57.41 1169 ARG A N 1
ATOM 8929 C CA . ARG A 1 1169 ? -29.632 7.478 43.967 1.00 57.41 1169 ARG A CA 1
ATOM 8930 C C . ARG A 1 1169 ? -29.273 8.648 44.902 1.00 57.41 1169 ARG A C 1
ATOM 8932 O O . ARG A 1 1169 ? -30.029 8.913 45.848 1.00 57.41 1169 ARG A O 1
ATOM 8939 N N . PRO A 1 1170 ? -28.168 9.383 44.653 1.00 67.62 1170 PRO A N 1
ATOM 8940 C CA . PRO A 1 1170 ? -27.819 10.611 45.376 1.00 67.62 1170 PRO A CA 1
ATOM 8941 C C . PRO A 1 1170 ? -28.879 11.717 45.238 1.00 67.62 1170 PRO A C 1
ATOM 8943 O O . PRO A 1 1170 ? -29.680 11.729 44.305 1.00 67.62 1170 PRO A O 1
ATOM 8946 N N . ALA A 1 1171 ? -28.890 12.680 46.167 1.00 61.31 1171 ALA A N 1
ATOM 8947 C CA . ALA A 1 1171 ? -29.852 13.790 46.158 1.00 61.31 1171 ALA A CA 1
ATOM 8948 C C . ALA A 1 1171 ? -29.732 14.695 44.916 1.00 61.31 1171 ALA A C 1
ATOM 8950 O O . ALA A 1 1171 ? -30.735 15.242 44.460 1.00 61.31 1171 ALA A O 1
ATOM 8951 N N . GLU A 1 1172 ? -28.528 14.822 44.362 1.00 60.72 1172 GLU A N 1
ATOM 8952 C CA . GLU A 1 1172 ? -28.235 15.583 43.142 1.00 60.72 1172 GLU A CA 1
ATOM 8953 C C . GLU A 1 1172 ? -28.913 14.952 41.927 1.00 60.72 1172 GLU A C 1
ATOM 8955 O O . GLU A 1 1172 ? -29.694 15.600 41.235 1.00 60.72 1172 GLU A O 1
ATOM 8960 N N . GLU A 1 1173 ? -28.736 13.643 41.745 1.00 58.78 1173 GLU A N 1
ATOM 8961 C CA . GLU A 1 1173 ? -29.330 12.901 40.638 1.00 58.78 1173 GLU A CA 1
ATOM 8962 C C . GLU A 1 1173 ? -30.869 12.980 40.647 1.00 58.78 1173 GLU A C 1
ATOM 8964 O O . GLU A 1 1173 ? -31.489 13.094 39.583 1.00 58.78 1173 GLU A O 1
ATOM 8969 N N . LYS A 1 1174 ? -31.474 13.007 41.849 1.00 66.50 1174 LYS A N 1
ATOM 8970 C CA . LYS A 1 1174 ? -32.918 13.204 42.070 1.00 66.50 1174 LYS A CA 1
ATOM 8971 C C . LYS A 1 1174 ? -33.389 14.571 41.589 1.00 66.50 1174 LYS A C 1
ATOM 8973 O O . LYS A 1 1174 ? -34.299 14.631 40.769 1.00 66.50 1174 LYS A O 1
ATOM 8978 N N . ARG A 1 1175 ? -32.790 15.664 42.078 1.00 67.69 1175 ARG A N 1
ATOM 8979 C CA . ARG A 1 1175 ? -33.175 17.038 41.682 1.00 67.69 1175 ARG A CA 1
ATOM 8980 C C . ARG A 1 1175 ? -33.128 17.197 40.180 1.00 67.69 1175 ARG A C 1
ATOM 8982 O O . ARG A 1 1175 ? -34.046 17.713 39.566 1.00 67.69 1175 ARG A O 1
ATOM 8989 N N . ALA A 1 1176 ? -32.084 16.639 39.614 1.00 62.06 1176 ALA A N 1
ATOM 8990 C CA . ALA A 1 1176 ? -31.786 16.695 38.220 1.00 62.06 1176 ALA A CA 1
ATOM 8991 C C . ALA A 1 1176 ? -32.826 15.882 37.389 1.00 62.06 1176 ALA A C 1
ATOM 8993 O O . ALA A 1 1176 ? -33.268 16.345 36.341 1.00 62.06 1176 ALA A O 1
ATOM 8994 N N . ILE A 1 1177 ? -33.301 14.717 37.867 1.00 62.62 1177 ILE A N 1
ATOM 8995 C CA . ILE A 1 1177 ? -34.455 14.013 37.255 1.00 62.62 1177 ILE A CA 1
ATOM 8996 C C . ILE A 1 1177 ? -35.708 14.901 37.288 1.00 62.62 1177 ILE A C 1
ATOM 8998 O O . ILE A 1 1177 ? -36.410 15.021 36.291 1.00 62.62 1177 ILE A O 1
ATOM 9002 N N . TYR A 1 1178 ? -35.988 15.554 38.417 1.00 68.81 1178 TYR A N 1
ATOM 9003 C CA . TYR A 1 1178 ? -37.157 16.428 38.536 1.00 68.81 1178 TYR A CA 1
ATOM 9004 C C . TYR A 1 1178 ? -37.041 17.708 37.705 1.00 68.81 1178 TYR A C 1
ATOM 9006 O O . TYR A 1 1178 ? -38.057 18.184 37.208 1.00 68.81 1178 TYR A O 1
ATOM 9014 N N . MET A 1 1179 ? -35.832 18.233 37.497 1.00 71.25 1179 MET A N 1
ATOM 9015 C CA . MET A 1 1179 ? -35.588 19.318 36.549 1.00 71.25 1179 MET A CA 1
ATOM 9016 C C . MET A 1 1179 ? -35.979 18.885 35.139 1.00 71.25 1179 MET A C 1
ATOM 9018 O O . MET A 1 1179 ? -36.674 19.634 34.475 1.00 71.25 1179 MET A O 1
ATOM 9022 N N . MET A 1 1180 ? -35.621 17.680 34.694 1.00 61.66 1180 MET A N 1
ATOM 9023 C CA . MET A 1 1180 ? -36.030 17.181 33.371 1.00 61.66 1180 MET A CA 1
ATOM 9024 C C . MET A 1 1180 ? -37.549 17.004 33.237 1.00 61.66 1180 MET A C 1
ATOM 9026 O O . MET A 1 1180 ? -38.091 17.152 32.150 1.00 61.66 1180 MET A O 1
ATOM 9030 N N . LEU A 1 1181 ? -38.235 16.702 34.341 1.00 67.38 1181 LEU A N 1
ATOM 9031 C CA . LEU A 1 1181 ? -39.685 16.499 34.373 1.00 67.38 1181 LEU A CA 1
ATOM 9032 C C . LEU A 1 1181 ? -40.488 17.788 34.603 1.00 67.38 1181 LEU A C 1
ATOM 9034 O O . LEU A 1 1181 ? -41.712 17.726 34.598 1.00 67.38 1181 LEU A O 1
ATOM 9038 N N . SER A 1 1182 ? -39.836 18.928 34.848 1.00 73.44 1182 SER A N 1
ATOM 9039 C CA . SER A 1 1182 ? -40.514 20.201 35.124 1.00 73.44 1182 SER A CA 1
ATOM 9040 C C . SER A 1 1182 ? -40.548 21.082 33.887 1.00 73.44 1182 SER A C 1
ATOM 9042 O O . SER A 1 1182 ? -39.563 21.152 33.160 1.00 73.44 1182 SER A O 1
ATOM 9044 N N . LYS A 1 1183 ? -41.630 21.842 33.708 1.00 77.81 1183 LYS A N 1
ATOM 9045 C CA . LYS A 1 1183 ? -41.817 22.783 32.594 1.00 77.81 1183 LYS A CA 1
ATOM 9046 C C . LYS A 1 1183 ? -40.666 23.785 32.467 1.00 77.81 1183 LYS A C 1
ATOM 9048 O O . LYS A 1 1183 ? -40.234 24.105 31.366 1.00 77.81 1183 LYS A O 1
ATOM 9053 N N . PHE A 1 1184 ? -40.238 24.322 33.605 1.00 83.88 1184 PHE A N 1
ATOM 9054 C CA . PHE A 1 1184 ? -39.028 25.117 33.792 1.00 83.88 1184 PHE A CA 1
ATOM 9055 C C . PHE A 1 1184 ? -38.617 25.046 35.262 1.00 83.88 1184 PHE A C 1
ATOM 9057 O O . PHE A 1 1184 ? -39.359 24.548 36.115 1.00 83.88 1184 PHE A O 1
ATOM 9064 N N . SER A 1 1185 ? -37.415 25.513 35.555 1.00 87.00 1185 SER A N 1
ATOM 9065 C CA . SER A 1 1185 ? -36.853 25.541 36.897 1.00 87.00 1185 SER A CA 1
ATOM 9066 C C . SER A 1 1185 ? -36.545 26.975 37.313 1.00 87.00 1185 SER A C 1
ATOM 9068 O O . SER A 1 1185 ? -36.167 27.812 36.493 1.00 87.00 1185 SER A O 1
ATOM 9070 N N . VAL A 1 1186 ? -36.709 27.256 38.601 1.00 85.88 1186 VAL A N 1
ATOM 9071 C CA . VAL A 1 1186 ? -36.397 28.545 39.217 1.00 85.88 1186 VAL A CA 1
ATOM 9072 C C . VAL A 1 1186 ? -35.379 28.300 40.319 1.00 85.88 1186 VAL A C 1
ATOM 9074 O O . VAL A 1 1186 ? -35.661 27.561 41.262 1.00 85.88 1186 VAL A O 1
ATOM 9077 N N . LEU A 1 1187 ? -34.206 28.915 40.208 1.00 84.75 1187 LEU A N 1
ATOM 9078 C CA . LEU A 1 1187 ? -33.168 28.869 41.232 1.00 84.75 1187 LEU A CA 1
ATOM 9079 C C . LEU A 1 1187 ? -33.039 30.247 41.876 1.00 84.75 1187 LEU A C 1
ATOM 9081 O O . LEU A 1 1187 ? -32.764 31.227 41.187 1.00 84.75 1187 LEU A O 1
ATOM 9085 N N . VAL A 1 1188 ? -33.234 30.311 43.191 1.00 83.81 1188 VAL A N 1
ATOM 9086 C CA . VAL A 1 1188 ? -32.968 31.507 43.995 1.00 83.81 1188 VAL A CA 1
ATOM 9087 C C . VAL A 1 1188 ? -31.628 31.325 44.698 1.00 83.81 1188 VAL A C 1
ATOM 9089 O O . VAL A 1 1188 ? -31.434 30.351 45.432 1.00 83.81 1188 VAL A O 1
ATOM 9092 N N . ASP A 1 1189 ? -30.702 32.251 44.471 1.00 77.88 1189 ASP A N 1
ATOM 9093 C CA . ASP A 1 1189 ? -29.360 32.182 45.039 1.00 77.88 1189 ASP A CA 1
ATOM 9094 C C . ASP A 1 1189 ? -28.979 33.483 45.752 1.00 77.88 1189 ASP A C 1
ATOM 9096 O O . ASP A 1 1189 ? -28.900 34.556 45.154 1.00 77.88 1189 ASP A O 1
ATOM 9100 N N . TYR A 1 1190 ? -28.757 33.361 47.060 1.00 73.00 1190 TYR A N 1
ATOM 9101 C CA . TYR A 1 1190 ? -28.404 34.456 47.959 1.00 73.00 1190 TYR A CA 1
ATOM 9102 C C . TYR A 1 1190 ? -26.898 34.516 48.281 1.00 73.00 1190 TYR A C 1
ATOM 9104 O O . TYR A 1 1190 ? -26.449 35.520 48.841 1.00 73.00 1190 TYR A O 1
ATOM 9112 N N . ASP A 1 1191 ? -26.102 33.496 47.927 1.00 62.81 1191 ASP A N 1
ATOM 9113 C CA . ASP A 1 1191 ? -24.684 33.381 48.302 1.00 62.81 1191 ASP A CA 1
ATOM 9114 C C . ASP A 1 1191 ? -23.761 33.414 47.072 1.00 62.81 1191 ASP A C 1
ATOM 9116 O O . ASP A 1 1191 ? -23.503 32.411 46.413 1.00 62.81 1191 ASP A O 1
ATOM 9120 N N . SER A 1 1192 ? -23.177 34.586 46.806 1.00 53.00 1192 SER A N 1
ATOM 9121 C CA . SER A 1 1192 ? -22.257 34.818 45.685 1.00 53.00 1192 SER A CA 1
ATOM 9122 C C . SER A 1 1192 ? -20.858 34.204 45.857 1.00 53.00 1192 SER A C 1
ATOM 9124 O O . SER A 1 1192 ? -20.030 34.336 44.955 1.00 53.00 1192 SER A O 1
ATOM 9126 N N . SER A 1 1193 ? -20.562 33.558 46.995 1.00 51.34 1193 SER A N 1
ATOM 9127 C CA . SER A 1 1193 ? -19.225 33.038 47.321 1.00 51.34 1193 SER A CA 1
ATOM 9128 C C . SER A 1 1193 ? -19.005 31.563 46.969 1.00 51.34 1193 SER A C 1
ATOM 9130 O O . SER A 1 1193 ? -17.871 31.076 47.036 1.00 51.34 1193 SER A O 1
ATOM 9132 N N . ARG A 1 1194 ? -20.058 30.838 46.574 1.00 51.47 1194 ARG A N 1
ATOM 9133 C CA . ARG A 1 1194 ? -19.970 29.436 46.152 1.00 51.47 1194 ARG A CA 1
ATOM 9134 C C . ARG A 1 1194 ? -19.860 29.308 44.636 1.00 51.47 1194 ARG A C 1
ATOM 9136 O O . ARG A 1 1194 ? -20.602 29.928 43.884 1.00 51.47 1194 ARG A O 1
ATOM 9143 N N . ARG A 1 1195 ? -18.944 28.437 44.195 1.00 48.19 1195 ARG A N 1
ATOM 9144 C CA . ARG A 1 1195 ? -18.889 27.946 42.813 1.00 48.19 1195 ARG A CA 1
ATOM 9145 C C . ARG A 1 1195 ? -20.214 27.240 42.493 1.00 48.19 1195 ARG A C 1
ATOM 9147 O O . ARG A 1 1195 ? -20.579 26.294 43.184 1.00 48.19 1195 ARG A O 1
ATOM 9154 N N . LEU A 1 1196 ? -20.890 27.671 41.429 1.00 50.72 1196 LEU A N 1
ATOM 9155 C CA . LEU A 1 1196 ? -22.115 27.056 40.885 1.00 50.72 1196 LEU A CA 1
ATOM 9156 C C . LEU A 1 1196 ? -21.906 25.634 40.313 1.00 50.72 1196 LEU A C 1
ATOM 9158 O O . LEU A 1 1196 ? -22.857 24.958 39.921 1.00 50.72 1196 LEU A O 1
ATOM 9162 N N . THR A 1 1197 ? -20.656 25.166 40.290 1.00 48.59 1197 THR A N 1
ATOM 9163 C CA . THR A 1 1197 ? -20.163 24.038 39.486 1.00 48.59 1197 THR A CA 1
ATOM 9164 C C . THR A 1 1197 ? -20.686 22.660 39.889 1.00 48.59 1197 THR A C 1
ATOM 9166 O O . THR A 1 1197 ? -20.509 21.716 39.130 1.00 48.59 1197 THR A O 1
ATOM 9169 N N . GLU A 1 1198 ? -21.323 22.501 41.049 1.00 43.41 1198 GLU A N 1
ATOM 9170 C CA . GLU A 1 1198 ? -21.885 21.199 41.455 1.00 43.41 1198 GLU A CA 1
ATOM 9171 C C . GLU A 1 1198 ? -23.393 21.081 41.159 1.00 43.41 1198 GLU A C 1
ATOM 9173 O O . GLU A 1 1198 ? -23.903 19.973 41.021 1.00 43.41 1198 GLU A O 1
ATOM 9178 N N . TYR A 1 1199 ? -24.115 22.202 41.005 1.00 46.91 1199 TYR A N 1
ATOM 9179 C CA . TYR A 1 1199 ? -25.562 22.200 40.726 1.00 46.91 1199 TYR A CA 1
ATOM 9180 C C . TYR A 1 1199 ? -25.903 22.278 39.237 1.00 46.91 1199 TYR A C 1
ATOM 9182 O O . TYR A 1 1199 ? -26.893 21.685 38.809 1.00 46.91 1199 TYR A O 1
ATOM 9190 N N . GLU A 1 1200 ? -25.113 23.016 38.457 1.00 51.16 1200 GLU A N 1
ATOM 9191 C CA . GLU A 1 1200 ? -25.474 23.384 37.081 1.00 51.16 1200 GLU A CA 1
ATOM 9192 C C . GLU A 1 1200 ? -24.868 22.445 36.031 1.00 51.16 1200 GLU A C 1
ATOM 9194 O O . GLU A 1 1200 ? -25.540 22.113 35.056 1.00 51.16 1200 GLU A O 1
ATOM 9199 N N . THR A 1 1201 ? -23.670 21.912 36.284 1.00 47.50 1201 THR A N 1
ATOM 9200 C CA . THR A 1 1201 ? -22.929 21.047 35.346 1.00 47.50 1201 THR A CA 1
ATOM 9201 C C . THR A 1 1201 ? -23.578 19.673 35.143 1.00 47.50 1201 THR A C 1
ATOM 9203 O O . THR A 1 1201 ? -23.252 18.971 34.198 1.00 47.50 1201 THR A O 1
ATOM 9206 N N . ALA A 1 1202 ? -24.515 19.264 36.009 1.00 42.94 1202 ALA A N 1
ATOM 9207 C CA . ALA A 1 1202 ? -25.126 17.942 35.903 1.00 42.94 1202 ALA A CA 1
ATOM 9208 C C . ALA A 1 1202 ? -26.367 17.888 34.994 1.00 42.94 1202 ALA A C 1
ATOM 9210 O O . ALA A 1 1202 ? -26.493 16.913 34.262 1.00 42.94 1202 ALA A O 1
ATOM 9211 N N . LYS A 1 1203 ? -27.322 18.841 35.029 1.00 50.34 1203 LYS A N 1
ATOM 9212 C CA . LYS A 1 1203 ? -28.605 18.707 34.281 1.00 50.34 1203 LYS A CA 1
ATOM 9213 C C . LYS A 1 1203 ? -29.325 20.025 33.948 1.00 50.34 1203 LYS A C 1
ATOM 9215 O O . LYS A 1 1203 ? -30.516 20.170 34.231 1.00 50.34 1203 LYS A O 1
ATOM 9220 N N . ALA A 1 1204 ? -28.654 20.945 33.260 1.00 47.56 1204 ALA A N 1
ATOM 9221 C CA . ALA A 1 1204 ? -29.332 21.997 32.488 1.00 47.56 1204 ALA A CA 1
ATOM 9222 C C . ALA A 1 1204 ? -29.502 21.646 30.991 1.00 47.56 1204 ALA A C 1
ATOM 9224 O O . ALA A 1 1204 ? -29.973 22.465 30.213 1.00 47.56 1204 ALA A O 1
ATOM 9225 N N . HIS A 1 1205 ? -29.213 20.405 30.584 1.00 48.84 1205 HIS A N 1
ATOM 9226 C CA . HIS A 1 1205 ? -29.196 19.981 29.175 1.00 48.84 1205 HIS A CA 1
ATOM 9227 C C . HIS A 1 1205 ? -30.566 19.732 28.523 1.00 48.84 1205 HIS A C 1
ATOM 9229 O O . HIS A 1 1205 ? -30.610 19.088 27.487 1.00 48.84 1205 HIS A O 1
ATOM 9235 N N . ASN A 1 1206 ? -31.677 20.221 29.095 1.00 51.62 1206 ASN A N 1
ATOM 9236 C CA . ASN A 1 1206 ? -32.987 20.224 28.412 1.00 51.62 1206 ASN A CA 1
ATOM 9237 C C . ASN A 1 1206 ? -34.064 21.118 29.054 1.00 51.62 1206 ASN A C 1
ATOM 9239 O O . ASN A 1 1206 ? -35.082 21.376 28.414 1.00 51.62 1206 ASN A O 1
ATOM 9243 N N . ASN A 1 1207 ? -33.857 21.639 30.270 1.00 64.62 1207 ASN A N 1
ATOM 9244 C CA . ASN A 1 1207 ? -34.855 22.474 30.941 1.00 64.62 1207 ASN A CA 1
ATOM 9245 C C . ASN A 1 1207 ? -34.510 23.973 30.891 1.00 64.62 1207 ASN A C 1
ATOM 9247 O O . ASN A 1 1207 ? -33.342 24.351 30.888 1.00 64.62 1207 ASN A O 1
ATOM 9251 N N . VAL A 1 1208 ? -35.530 24.829 30.874 1.00 75.31 1208 VAL A N 1
ATOM 9252 C CA . VAL A 1 1208 ? -35.374 26.284 30.967 1.00 75.31 1208 VAL A CA 1
ATOM 9253 C C . VAL A 1 1208 ? -35.129 26.671 32.427 1.00 75.31 1208 VAL A C 1
ATOM 9255 O O . VAL A 1 1208 ? -35.921 26.308 33.296 1.00 75.31 1208 VAL A O 1
ATOM 9258 N N . LEU A 1 1209 ? -34.041 27.390 32.717 1.00 83.06 1209 LEU A N 1
ATOM 9259 C CA . LEU A 1 1209 ? -33.654 27.780 34.077 1.00 83.06 1209 LEU A CA 1
ATOM 9260 C C . LEU A 1 1209 ? -33.662 29.303 34.251 1.00 83.06 1209 LEU A C 1
ATOM 9262 O O . LEU A 1 1209 ? -32.863 30.027 33.658 1.00 83.06 1209 LEU A O 1
ATOM 9266 N N . ALA A 1 1210 ? -34.552 29.785 35.114 1.00 85.19 1210 ALA A N 1
ATOM 9267 C CA . ALA A 1 1210 ? -34.556 31.162 35.587 1.00 85.19 1210 ALA A CA 1
ATOM 9268 C C . ALA A 1 1210 ? -33.728 31.278 36.870 1.00 85.19 1210 ALA A C 1
ATOM 9270 O O . ALA A 1 1210 ? -34.072 30.686 37.896 1.00 85.19 1210 ALA A O 1
ATOM 9271 N N . TYR A 1 1211 ? -32.659 32.064 36.816 1.00 83.12 1211 TYR A N 1
ATOM 9272 C CA . TYR A 1 1211 ? -31.720 32.231 37.919 1.00 83.12 1211 TYR A CA 1
ATOM 9273 C C . TYR A 1 1211 ? -31.889 33.610 38.568 1.00 83.12 1211 TYR A C 1
ATOM 9275 O O . TYR A 1 1211 ? -31.595 34.623 37.939 1.00 83.12 1211 TYR A O 1
ATOM 9283 N N . LEU A 1 1212 ? -32.394 33.668 39.804 1.00 85.31 1212 LEU A N 1
ATOM 9284 C CA . LEU A 1 1212 ? -32.668 34.912 40.530 1.00 85.31 1212 LEU A CA 1
ATOM 9285 C C . LEU A 1 1212 ? -31.579 35.195 41.565 1.00 85.31 1212 LEU A C 1
ATOM 9287 O O . LEU A 1 1212 ? -31.354 34.370 42.452 1.00 85.31 1212 LEU A O 1
ATOM 9291 N N . VAL A 1 1213 ? -30.982 36.389 41.513 1.00 82.06 1213 VAL A N 1
ATOM 9292 C CA . VAL A 1 1213 ? -29.928 36.804 42.456 1.00 82.06 1213 VAL A CA 1
ATOM 9293 C C . VAL A 1 1213 ? -30.074 38.254 42.951 1.00 82.06 1213 VAL A C 1
ATOM 9295 O O . VAL A 1 1213 ? -30.613 39.086 42.225 1.00 82.06 1213 VAL A O 1
ATOM 9298 N N . PRO A 1 1214 ? -29.557 38.604 44.144 1.00 80.25 1214 PRO A N 1
ATOM 9299 C CA . PRO A 1 1214 ? -29.526 39.985 44.634 1.00 80.25 1214 PRO A CA 1
ATOM 9300 C C . PRO A 1 1214 ? -28.607 40.917 43.816 1.00 80.25 1214 PRO A C 1
ATOM 9302 O O . PRO A 1 1214 ? -27.490 40.529 43.470 1.00 80.25 1214 PRO A O 1
ATOM 9305 N N . ALA A 1 1215 ? -29.026 42.165 43.585 1.00 77.06 1215 ALA A N 1
ATOM 9306 C CA . ALA A 1 1215 ? -28.308 43.167 42.783 1.00 77.06 1215 ALA A CA 1
ATOM 9307 C C . ALA A 1 1215 ? -27.005 43.698 43.428 1.00 77.06 1215 ALA A C 1
ATOM 9309 O O . ALA A 1 1215 ? -26.072 44.067 42.718 1.00 77.06 1215 ALA A O 1
ATOM 9310 N N . ASP A 1 1216 ? -26.899 43.699 44.764 1.00 64.69 1216 ASP A N 1
ATOM 9311 C CA . ASP A 1 1216 ? -25.733 44.222 45.510 1.00 64.69 1216 ASP A CA 1
ATOM 9312 C C . ASP A 1 1216 ? -24.553 43.221 45.630 1.00 64.69 1216 ASP A C 1
ATOM 9314 O O . ASP A 1 1216 ? -23.561 43.491 46.316 1.00 64.69 1216 ASP A O 1
ATOM 9318 N N . ASN A 1 1217 ? -24.627 42.060 44.969 1.00 59.25 1217 ASN A N 1
ATOM 9319 C CA . ASN A 1 1217 ? -23.587 41.028 44.990 1.00 59.25 1217 ASN A CA 1
ATOM 9320 C C . ASN A 1 1217 ? -22.652 41.136 43.763 1.00 59.25 1217 ASN A C 1
ATOM 9322 O O . ASN A 1 1217 ? -22.889 40.508 42.730 1.00 59.25 1217 ASN A O 1
ATOM 9326 N N . GLU A 1 1218 ? -21.543 41.880 43.877 1.00 47.34 1218 GLU A N 1
ATOM 9327 C CA . GLU A 1 1218 ? -20.424 41.784 42.919 1.00 47.34 1218 GLU A CA 1
ATOM 9328 C C . GLU A 1 1218 ? -19.786 40.382 43.013 1.00 47.34 1218 GLU A C 1
ATOM 9330 O O . GLU A 1 1218 ? -19.134 40.044 44.003 1.00 47.34 1218 GLU A O 1
ATOM 9335 N N . ARG A 1 1219 ? -19.974 39.547 41.982 1.00 48.44 1219 ARG A N 1
ATOM 9336 C CA . ARG A 1 1219 ? -19.288 38.250 41.859 1.00 48.44 1219 ARG A CA 1
ATOM 9337 C C . ARG A 1 1219 ? -17.783 38.453 41.666 1.00 48.44 1219 ARG A C 1
ATOM 9339 O O . ARG A 1 1219 ? -17.366 39.259 40.839 1.00 48.44 1219 ARG A O 1
ATOM 9346 N N . GLN A 1 1220 ? -16.969 37.622 42.321 1.00 42.31 1220 GLN A N 1
ATOM 9347 C CA . GLN A 1 1220 ? -15.697 37.223 41.715 1.00 42.31 1220 GLN A CA 1
ATOM 9348 C C . GLN A 1 1220 ? -16.039 36.406 40.469 1.00 42.31 1220 GLN A C 1
ATOM 9350 O O . GLN A 1 1220 ? -16.833 35.467 40.560 1.00 42.31 1220 GLN A O 1
ATOM 9355 N N . THR A 1 1221 ? -15.494 36.786 39.314 1.00 38.59 1221 THR A N 1
ATOM 9356 C CA . THR A 1 1221 ? -15.594 36.034 38.060 1.00 38.59 1221 THR A CA 1
ATOM 9357 C C . THR A 1 1221 ? -15.244 34.577 38.331 1.00 38.59 1221 THR A C 1
ATOM 9359 O O . THR A 1 1221 ? -14.097 34.202 38.551 1.00 38.59 1221 THR A O 1
ATOM 9362 N N . THR A 1 1222 ? -16.286 33.763 38.415 1.00 34.19 1222 THR A N 1
ATOM 9363 C CA . THR A 1 1222 ? -16.175 32.323 38.530 1.00 34.19 1222 THR A CA 1
ATOM 9364 C C . THR A 1 1222 ? -16.410 31.842 37.114 1.00 34.19 1222 THR A C 1
ATOM 9366 O O . THR A 1 1222 ? -17.521 32.011 36.616 1.00 34.19 1222 THR A O 1
ATOM 9369 N N . HIS A 1 1223 ? -15.365 31.351 36.445 1.00 34.88 1223 HIS A N 1
ATOM 9370 C CA . HIS A 1 1223 ? -15.521 30.665 35.168 1.00 34.88 1223 HIS A CA 1
ATOM 9371 C C . HIS A 1 1223 ? -16.550 29.549 35.365 1.00 34.88 1223 HIS A C 1
ATOM 9373 O O . HIS A 1 1223 ? -16.350 28.642 36.180 1.00 34.88 1223 HIS A O 1
ATOM 9379 N N . MET A 1 1224 ? -17.693 29.687 34.696 1.00 33.12 1224 MET A N 1
ATOM 9380 C CA . MET A 1 1224 ? -18.545 28.548 34.390 1.00 33.12 1224 MET A CA 1
ATOM 9381 C C . MET A 1 1224 ? -17.680 27.609 33.546 1.00 33.12 1224 MET A C 1
ATOM 9383 O O . MET A 1 1224 ? -16.951 28.077 32.674 1.00 33.12 1224 MET A O 1
ATOM 9387 N N . ILE A 1 1225 ? -17.695 26.313 33.839 1.00 33.19 1225 ILE A N 1
ATOM 9388 C CA . ILE A 1 1225 ? -17.136 25.325 32.911 1.00 33.19 1225 ILE A CA 1
ATOM 9389 C C . ILE A 1 1225 ? -17.994 25.445 31.641 1.00 33.19 1225 ILE A C 1
ATOM 9391 O O . ILE A 1 1225 ? -19.216 25.314 31.727 1.00 33.19 1225 ILE A O 1
ATOM 9395 N N . GLY A 1 1226 ? -17.369 25.822 30.524 1.00 40.03 1226 GLY A N 1
ATOM 9396 C CA . GLY A 1 1226 ? -18.022 26.366 29.328 1.00 40.03 1226 GLY A CA 1
ATOM 9397 C C . GLY A 1 1226 ? -17.783 27.876 29.206 1.00 40.03 1226 GLY A C 1
ATOM 9398 O O . GLY A 1 1226 ? -18.459 28.673 29.860 1.00 40.03 1226 GLY A O 1
ATOM 9399 N N . GLY A 1 1227 ? -16.800 28.260 28.387 1.00 31.11 1227 GLY A N 1
ATOM 9400 C CA . GLY A 1 1227 ? -16.320 29.629 28.162 1.00 31.11 1227 GLY A CA 1
ATOM 9401 C C . GLY A 1 1227 ? -17.328 30.574 27.498 1.00 31.11 1227 GLY A C 1
ATOM 9402 O O . GLY A 1 1227 ? -17.097 31.091 26.412 1.00 31.11 1227 GLY A O 1
ATOM 9403 N N . HIS A 1 1228 ? -18.449 30.854 28.157 1.00 38.84 1228 HIS A N 1
ATOM 9404 C CA . HIS A 1 1228 ? -19.380 31.899 27.743 1.00 38.84 1228 HIS A CA 1
ATOM 9405 C C . HIS A 1 1228 ? -19.348 33.034 28.768 1.00 38.84 1228 HIS A C 1
ATOM 9407 O O . HIS A 1 1228 ? -19.861 32.910 29.880 1.00 38.84 1228 HIS A O 1
ATOM 9413 N N . GLU A 1 1229 ? -18.722 34.153 28.397 1.00 36.75 1229 GLU A N 1
ATOM 9414 C CA . GLU A 1 1229 ? -18.538 35.323 29.269 1.00 36.75 1229 GLU A CA 1
ATOM 9415 C C . GLU A 1 1229 ? -19.838 36.066 29.638 1.00 36.75 1229 GLU A C 1
ATOM 9417 O O . GLU A 1 1229 ? -19.804 36.970 30.469 1.00 36.75 1229 GLU A O 1
ATOM 9422 N N . ASP A 1 1230 ? -21.003 35.651 29.138 1.00 42.41 1230 ASP A N 1
ATOM 9423 C CA . ASP A 1 1230 ? -22.296 36.217 29.516 1.00 42.41 1230 ASP A CA 1
ATOM 9424 C C . ASP A 1 1230 ? -23.261 35.115 29.973 1.00 42.41 1230 ASP A C 1
ATOM 9426 O O . ASP A 1 1230 ? -23.522 34.154 29.255 1.00 42.41 1230 ASP A O 1
ATOM 9430 N N . GLY A 1 1231 ? -23.852 35.269 31.165 1.00 47.53 1231 GLY A N 1
ATOM 9431 C CA . GLY A 1 1231 ? -24.843 34.354 31.763 1.00 47.53 1231 GLY A CA 1
ATOM 9432 C C . GLY A 1 1231 ? -26.210 34.307 31.053 1.00 47.53 1231 GLY A C 1
ATOM 9433 O O . GLY A 1 1231 ? -27.248 34.299 31.717 1.00 47.53 1231 GLY A O 1
ATOM 9434 N N . ASN A 1 1232 ? -26.210 34.323 29.720 1.00 45.66 1232 ASN A N 1
ATOM 9435 C CA . ASN A 1 1232 ? -27.357 34.211 28.828 1.00 45.66 1232 ASN A CA 1
ATOM 9436 C C . ASN A 1 1232 ? -27.077 33.128 27.775 1.00 45.66 1232 ASN A C 1
ATOM 9438 O O . ASN A 1 1232 ? -26.709 33.433 26.642 1.00 45.66 1232 ASN A O 1
ATOM 9442 N N . SER A 1 1233 ? -27.322 31.862 28.117 1.00 56.56 1233 SER A N 1
ATOM 9443 C CA . SER A 1 1233 ? -27.605 30.862 27.083 1.00 56.56 1233 SER A CA 1
ATOM 9444 C C . SER A 1 1233 ? -29.068 31.016 26.633 1.00 56.56 1233 SER A C 1
ATOM 9446 O O . SER A 1 1233 ? -29.881 31.661 27.299 1.00 56.56 1233 SER A O 1
ATOM 9448 N N . SER A 1 1234 ? -29.468 30.414 25.509 1.00 63.31 1234 SER A N 1
ATOM 9449 C CA . SER A 1 1234 ? -30.859 30.491 25.015 1.00 63.31 1234 SER A CA 1
ATOM 9450 C C . SER A 1 1234 ? -31.917 29.953 26.000 1.00 63.31 1234 SER A C 1
ATOM 9452 O O . SER A 1 1234 ? -33.109 30.202 25.812 1.00 63.31 1234 SER A O 1
ATOM 9454 N N . HIS A 1 1235 ? -31.497 29.234 27.046 1.00 67.19 1235 HIS A N 1
ATOM 9455 C CA . HIS A 1 1235 ? -32.342 28.491 27.982 1.00 67.19 1235 HIS A CA 1
ATOM 9456 C C . HIS A 1 1235 ? -31.954 28.650 29.459 1.00 67.19 1235 HIS A C 1
ATOM 9458 O O . HIS A 1 1235 ? -32.619 28.070 30.315 1.00 67.19 1235 HIS A O 1
ATOM 9464 N N . ILE A 1 1236 ? -30.951 29.472 29.775 1.00 77.31 1236 ILE A N 1
ATOM 9465 C CA . ILE A 1 1236 ? -30.604 29.891 31.138 1.00 77.31 1236 ILE A CA 1
ATOM 9466 C C . ILE A 1 1236 ? -30.472 31.411 31.137 1.00 77.31 1236 ILE A C 1
ATOM 9468 O O . ILE A 1 1236 ? -29.734 31.963 30.322 1.00 77.31 1236 ILE A O 1
ATOM 9472 N N . ARG A 1 1237 ? -31.177 32.098 32.042 1.00 78.38 1237 ARG A N 1
ATOM 9473 C CA . ARG A 1 1237 ? -31.095 33.559 32.159 1.00 78.38 1237 ARG A CA 1
ATOM 9474 C C . ARG A 1 1237 ? -31.082 34.014 33.606 1.00 78.38 1237 ARG A C 1
ATOM 9476 O O . ARG A 1 1237 ? -31.905 33.588 34.420 1.00 78.38 1237 ARG A O 1
ATOM 9483 N N . LYS A 1 1238 ? -30.160 34.934 33.886 1.00 83.19 1238 LYS A N 1
ATOM 9484 C CA . LYS A 1 1238 ? -30.020 35.639 35.161 1.00 83.19 1238 LYS A CA 1
ATOM 9485 C C . LYS A 1 1238 ? -31.019 36.801 35.277 1.00 83.19 1238 LYS A C 1
ATOM 9487 O O . LYS A 1 1238 ? -31.176 37.584 34.339 1.00 83.19 1238 LYS A O 1
ATOM 9492 N N . PHE A 1 1239 ? -31.633 36.942 36.450 1.00 84.00 1239 PHE A N 1
ATOM 9493 C CA . PHE A 1 1239 ? -32.529 38.029 36.845 1.00 84.00 1239 PHE A CA 1
ATOM 9494 C C . PHE A 1 1239 ? -32.078 38.605 38.193 1.00 84.00 1239 PHE A C 1
ATOM 9496 O O . PHE A 1 1239 ? -31.944 37.873 39.172 1.00 84.00 1239 PHE A O 1
ATOM 9503 N N . GLU A 1 1240 ? -31.834 39.913 38.248 1.00 85.56 1240 GLU A N 1
ATOM 9504 C CA . GLU A 1 1240 ? -31.303 40.588 39.441 1.00 85.56 1240 GLU A CA 1
ATOM 9505 C C . GLU A 1 1240 ? -32.413 41.324 40.204 1.00 85.56 1240 GLU A C 1
ATOM 9507 O O . GLU A 1 1240 ? -33.151 42.096 39.597 1.00 85.56 1240 GLU A O 1
ATOM 9512 N N . PHE A 1 1241 ? -32.535 41.108 41.517 1.00 85.12 1241 PHE A N 1
ATOM 9513 C CA . PHE A 1 1241 ? -33.537 41.754 42.382 1.00 85.12 1241 PHE A CA 1
ATOM 9514 C C . PHE A 1 1241 ? -32.894 42.579 43.508 1.00 85.12 1241 PHE A C 1
ATOM 9516 O O . PHE A 1 1241 ? -31.798 42.253 43.961 1.00 85.12 1241 PHE A O 1
ATOM 9523 N N . ASP A 1 1242 ? -33.565 43.632 43.986 1.00 79.81 1242 ASP A N 1
ATOM 9524 C CA . ASP A 1 1242 ? -32.996 44.553 44.984 1.00 79.81 1242 ASP A CA 1
ATOM 9525 C C . ASP A 1 1242 ? -33.281 44.087 46.424 1.00 79.81 1242 ASP A C 1
ATOM 9527 O O . ASP A 1 1242 ? -32.361 43.963 47.234 1.00 79.81 1242 ASP A O 1
ATOM 9531 N N . GLU A 1 1243 ? -34.551 43.816 46.759 1.00 73.25 1243 GLU A N 1
ATOM 9532 C CA . GLU A 1 1243 ? -34.963 43.410 48.118 1.00 73.25 1243 GLU A CA 1
ATOM 9533 C C . GLU A 1 1243 ? -35.562 41.991 48.167 1.00 73.25 1243 GLU A C 1
ATOM 9535 O O . GLU A 1 1243 ? -35.242 41.230 49.081 1.00 73.25 1243 GLU A O 1
ATOM 9540 N N . GLU A 1 1244 ? -36.397 41.602 47.194 1.00 81.31 1244 GLU A N 1
ATOM 9541 C CA . GLU A 1 1244 ? -37.098 40.306 47.187 1.00 81.31 1244 GLU A CA 1
ATOM 9542 C C . GLU A 1 1244 ? -37.068 39.631 45.798 1.00 81.31 1244 GLU A C 1
ATOM 9544 O O . GLU A 1 1244 ? -37.376 40.281 44.798 1.00 81.31 1244 GLU A O 1
ATOM 9549 N N . PRO A 1 1245 ? -36.843 38.301 45.692 1.00 83.62 1245 PRO A N 1
ATOM 9550 C CA . PRO A 1 1245 ? -36.847 37.598 44.400 1.00 83.62 1245 PRO A CA 1
ATOM 9551 C C . PRO A 1 1245 ? -38.169 37.713 43.636 1.00 83.62 1245 PRO A C 1
ATOM 9553 O O . PRO A 1 1245 ? -38.214 37.596 42.411 1.00 83.62 1245 PRO A O 1
ATOM 9556 N N . THR A 1 1246 ? -39.277 37.957 44.342 1.00 84.94 1246 THR A N 1
ATOM 9557 C CA . THR A 1 1246 ? -40.593 38.099 43.709 1.00 84.94 1246 THR A CA 1
ATOM 9558 C C . THR A 1 1246 ? -40.708 39.336 42.810 1.00 84.94 1246 THR A C 1
ATOM 9560 O O . THR A 1 1246 ? -41.643 39.398 42.009 1.00 84.94 1246 THR A O 1
ATOM 9563 N N . GLU A 1 1247 ? -39.772 40.290 42.898 1.00 85.44 1247 GLU A N 1
ATOM 9564 C CA . GLU A 1 1247 ? -39.717 41.497 42.063 1.00 85.44 1247 GLU A CA 1
ATOM 9565 C C . GLU A 1 1247 ? -39.467 41.180 40.586 1.00 85.44 1247 GLU A C 1
ATOM 9567 O O . GLU A 1 1247 ? -40.074 41.806 39.716 1.00 85.44 1247 GLU A O 1
ATOM 9572 N N . VAL A 1 1248 ? -38.628 40.179 40.305 1.00 88.44 1248 VAL A N 1
ATOM 9573 C CA . VAL A 1 1248 ? -38.230 39.794 38.939 1.00 88.44 1248 VAL A CA 1
ATOM 9574 C C . VAL A 1 1248 ? -38.854 38.487 38.461 1.00 88.44 1248 VAL A C 1
ATOM 9576 O O . VAL A 1 1248 ? -38.728 38.125 37.294 1.00 88.44 1248 VAL A O 1
ATOM 9579 N N . LEU A 1 1249 ? -39.582 37.791 39.335 1.00 88.94 1249 LEU A N 1
ATOM 9580 C CA . LEU A 1 1249 ? -40.182 36.496 39.027 1.00 88.94 1249 LEU A CA 1
ATOM 9581 C C . LEU A 1 1249 ? -41.168 36.551 37.848 1.00 88.94 1249 LEU A C 1
ATOM 9583 O O . LEU A 1 1249 ? -41.174 35.646 37.022 1.00 88.94 1249 LEU A O 1
ATOM 9587 N N . ASP A 1 1250 ? -41.969 37.614 37.727 1.00 88.19 1250 ASP A N 1
ATOM 9588 C CA . ASP A 1 1250 ? -42.925 37.749 36.616 1.00 88.19 1250 ASP A CA 1
ATOM 9589 C C . ASP A 1 1250 ? -42.191 37.933 35.262 1.00 88.19 1250 ASP A C 1
ATOM 9591 O O . ASP A 1 1250 ? -42.647 37.440 34.227 1.00 88.19 1250 ASP A O 1
ATOM 9595 N N . GLU A 1 1251 ? -41.028 38.601 35.257 1.00 87.94 1251 GLU A N 1
ATOM 9596 C CA . GLU A 1 1251 ? -40.164 38.706 34.070 1.00 87.94 1251 GLU A CA 1
ATOM 9597 C C . GLU A 1 1251 ? -39.523 37.353 33.740 1.00 87.94 1251 GLU A C 1
ATOM 9599 O O . GLU A 1 1251 ? -39.504 36.940 32.578 1.00 87.94 1251 GLU A O 1
ATOM 9604 N N . ALA A 1 1252 ? -39.057 36.646 34.769 1.00 88.06 1252 ALA A N 1
ATOM 9605 C CA . ALA A 1 1252 ? -38.444 35.335 34.645 1.00 88.06 1252 ALA A CA 1
ATOM 9606 C C . ALA A 1 1252 ? -39.404 34.285 34.068 1.00 88.06 1252 ALA A C 1
ATOM 9608 O O . ALA A 1 1252 ? -39.029 33.554 33.152 1.00 88.06 1252 ALA A O 1
ATOM 9609 N N . ILE A 1 1253 ? -40.657 34.260 34.534 1.00 89.50 1253 ILE A N 1
ATOM 9610 C CA . ILE A 1 1253 ? -41.712 33.380 34.007 1.00 89.50 1253 ILE A CA 1
ATOM 9611 C C . ILE A 1 1253 ? -41.994 33.703 32.536 1.00 89.50 1253 ILE A C 1
ATOM 9613 O O . ILE A 1 1253 ? -41.993 32.803 31.702 1.00 89.50 1253 ILE A O 1
ATOM 9617 N N . SER A 1 1254 ? -42.192 34.982 32.201 1.00 87.25 1254 SER A N 1
ATOM 9618 C CA . SER A 1 1254 ? -42.478 35.420 30.826 1.00 87.25 1254 SER A CA 1
ATOM 9619 C C . SER A 1 1254 ? -41.352 35.045 29.856 1.00 87.25 1254 SER A C 1
ATOM 9621 O O . SER A 1 1254 ? -41.594 34.555 28.750 1.00 87.25 1254 SER A O 1
ATOM 9623 N N . TRP A 1 1255 ? -40.097 35.225 30.279 1.00 90.44 1255 TRP A N 1
ATOM 9624 C CA . TRP A 1 1255 ? -38.945 34.770 29.510 1.00 90.44 1255 TRP A CA 1
ATOM 9625 C C . TRP A 1 1255 ? -38.953 33.249 29.345 1.00 90.44 1255 TRP A C 1
ATOM 9627 O O . TRP A 1 1255 ? -38.834 32.781 28.211 1.00 90.44 1255 TRP A O 1
ATOM 9637 N N . ALA A 1 1256 ? -39.150 32.493 30.428 1.00 84.94 1256 ALA A N 1
ATOM 9638 C CA . ALA A 1 1256 ? -39.127 31.039 30.373 1.00 84.94 1256 ALA A CA 1
ATOM 9639 C C . ALA A 1 1256 ? -40.211 30.486 29.432 1.00 84.94 1256 ALA A C 1
ATOM 9641 O O . ALA A 1 1256 ? -39.918 29.671 28.559 1.00 84.94 1256 ALA A O 1
ATOM 9642 N N . GLU A 1 1257 ? -41.436 31.012 29.519 1.00 83.88 1257 GLU A N 1
ATOM 9643 C CA . GLU A 1 1257 ? -42.537 30.688 28.606 1.00 83.88 1257 GLU A CA 1
ATOM 9644 C C . GLU A 1 1257 ? -42.184 31.004 27.147 1.00 83.88 1257 GLU A C 1
ATOM 9646 O O . GLU A 1 1257 ? -42.412 30.175 26.271 1.00 83.88 1257 GLU A O 1
ATOM 9651 N N . SER A 1 1258 ? -41.559 32.154 26.872 1.00 81.25 1258 SER A N 1
ATOM 9652 C CA . SER A 1 1258 ? -41.154 32.528 25.508 1.00 81.25 1258 SER A CA 1
ATOM 9653 C C . SER A 1 1258 ? -40.069 31.620 24.914 1.00 81.25 1258 SER A C 1
ATOM 9655 O O . SER A 1 1258 ? -40.008 31.427 23.698 1.00 81.25 1258 SER A O 1
ATOM 9657 N N . VAL A 1 1259 ? -39.177 31.080 25.748 1.00 77.62 1259 VAL A N 1
ATOM 9658 C CA . VAL A 1 1259 ? -38.153 30.116 25.323 1.00 77.62 1259 VAL A CA 1
ATOM 9659 C C . VAL A 1 1259 ? -38.812 28.780 24.995 1.00 77.62 1259 VAL A C 1
ATOM 9661 O O . VAL A 1 1259 ? -38.530 28.204 23.947 1.00 77.62 1259 VAL A O 1
ATOM 9664 N N . ILE A 1 1260 ? -39.740 28.328 25.840 1.00 74.69 1260 ILE A N 1
ATOM 9665 C CA . ILE A 1 1260 ? -40.499 27.090 25.626 1.00 74.69 1260 ILE A CA 1
ATOM 9666 C C . ILE A 1 1260 ? -41.366 27.187 24.363 1.00 74.69 1260 ILE A C 1
ATOM 9668 O O . ILE A 1 1260 ? -41.387 26.249 23.572 1.00 74.69 1260 ILE A O 1
ATOM 9672 N N . GLU A 1 1261 ? -42.051 28.312 24.134 1.00 72.62 1261 GLU A N 1
ATOM 9673 C CA . GLU A 1 1261 ? -42.891 28.528 22.946 1.00 72.62 1261 GLU A CA 1
ATOM 9674 C C . GLU A 1 1261 ? -42.055 28.508 21.652 1.00 72.62 1261 GLU A C 1
ATOM 9676 O O . GLU A 1 1261 ? -42.417 27.820 20.702 1.00 72.62 1261 GLU A O 1
ATOM 9681 N N . ARG A 1 1262 ? -40.890 29.177 21.631 1.00 69.31 1262 ARG A N 1
ATOM 9682 C CA . ARG A 1 1262 ? -39.974 29.159 20.472 1.00 69.31 1262 ARG A CA 1
ATOM 9683 C C . ARG A 1 1262 ? -39.410 27.770 20.188 1.00 69.31 1262 ARG A C 1
ATOM 9685 O O . ARG A 1 1262 ? -39.325 27.377 19.029 1.00 69.31 1262 ARG A O 1
ATOM 9692 N N . ARG A 1 1263 ? -39.069 27.014 21.238 1.00 66.19 1263 ARG A N 1
ATOM 9693 C CA . ARG A 1 1263 ? -38.665 25.606 21.105 1.00 66.19 1263 ARG A CA 1
ATOM 9694 C C . ARG A 1 1263 ? -39.802 24.764 20.522 1.00 66.19 1263 ARG A C 1
ATOM 9696 O O . ARG A 1 1263 ? -39.565 23.987 19.611 1.00 66.19 1263 ARG A O 1
ATOM 9703 N N . ARG A 1 1264 ? -41.047 24.977 20.966 1.00 59.50 1264 ARG A N 1
ATOM 9704 C CA . ARG A 1 1264 ? -42.236 24.297 20.417 1.00 59.50 1264 ARG A CA 1
ATOM 9705 C C . ARG A 1 1264 ? -42.495 24.624 18.946 1.00 59.50 1264 ARG A C 1
ATOM 9707 O O . ARG A 1 1264 ? -42.959 23.747 18.222 1.00 59.50 1264 ARG A O 1
ATOM 9714 N N . GLU A 1 1265 ? -42.236 25.854 18.507 1.00 50.25 1265 GLU A N 1
ATOM 9715 C CA . GLU A 1 1265 ? -42.361 26.241 17.095 1.00 50.25 1265 GLU A CA 1
ATOM 9716 C C . GLU A 1 1265 ? -41.283 25.570 16.225 1.00 50.25 1265 GLU A C 1
ATOM 9718 O O . GLU A 1 1265 ? -41.636 25.005 15.192 1.00 50.25 1265 GLU A O 1
ATOM 9723 N N . SER A 1 1266 ? -40.019 25.495 16.672 1.00 46.97 1266 SER A N 1
ATOM 9724 C CA . SER A 1 1266 ? -38.946 24.840 15.897 1.00 46.97 1266 SER A CA 1
ATOM 9725 C C . SER A 1 1266 ? -39.100 23.316 15.786 1.00 46.97 1266 SER A C 1
ATOM 9727 O O . SER A 1 1266 ? -38.655 22.724 14.808 1.00 46.97 1266 SER A O 1
ATOM 9729 N N . THR A 1 1267 ? -39.746 22.660 16.759 1.00 42.50 1267 THR A N 1
ATOM 9730 C CA . THR A 1 1267 ? -40.082 21.226 16.671 1.00 42.50 1267 THR A CA 1
ATOM 9731 C C . THR A 1 1267 ? -41.286 20.971 15.761 1.00 42.50 1267 THR A C 1
ATOM 9733 O O . THR A 1 1267 ? -41.392 19.908 15.156 1.00 42.50 1267 THR A O 1
ATOM 9736 N N . ARG A 1 1268 ? -42.205 21.939 15.631 1.00 35.69 1268 ARG A N 1
ATOM 9737 C CA . ARG A 1 1268 ? -43.415 21.800 14.806 1.00 35.69 1268 ARG A CA 1
ATOM 9738 C C . ARG A 1 1268 ? -43.134 21.819 13.308 1.00 35.69 1268 ARG A C 1
ATOM 9740 O O . ARG A 1 1268 ? -43.834 21.126 12.575 1.00 35.69 1268 ARG A O 1
ATOM 9747 N N . ASP A 1 1269 ? -42.115 22.560 12.884 1.00 34.12 1269 ASP A N 1
ATOM 9748 C CA . ASP A 1 1269 ? -41.677 22.619 11.484 1.00 34.12 1269 ASP A CA 1
ATOM 9749 C C . ASP A 1 1269 ? -40.833 21.394 11.065 1.00 34.12 1269 ASP A C 1
ATOM 9751 O O . ASP A 1 1269 ? -40.553 21.222 9.884 1.00 34.12 1269 ASP A O 1
ATOM 9755 N N . ARG A 1 1270 ? -40.504 20.494 12.008 1.00 34.19 1270 ARG A N 1
ATOM 9756 C CA . ARG A 1 1270 ? -39.794 19.217 11.783 1.00 34.19 1270 ARG A CA 1
ATOM 9757 C C . ARG A 1 1270 ? -40.692 17.969 11.902 1.00 34.19 1270 ARG A C 1
ATOM 9759 O O . ARG A 1 1270 ? -40.189 16.856 12.004 1.00 34.19 1270 ARG A O 1
ATOM 9766 N N . LEU A 1 1271 ? -42.023 18.119 11.903 1.00 29.22 1271 LEU A N 1
ATOM 9767 C CA . LEU A 1 1271 ? -42.961 16.985 11.959 1.00 29.22 1271 LEU A CA 1
ATOM 9768 C C . LEU A 1 1271 ? -43.456 16.584 10.548 1.00 29.22 1271 LEU A C 1
ATOM 9770 O O . LEU A 1 1271 ? -44.069 17.418 9.879 1.00 29.22 1271 LEU A O 1
ATOM 9774 N N . PRO A 1 1272 ? -43.326 15.310 10.112 1.00 30.55 1272 PRO A N 1
ATOM 9775 C CA . PRO A 1 1272 ? -43.673 14.874 8.746 1.00 30.55 1272 PRO A CA 1
ATOM 9776 C C . PRO A 1 1272 ? -45.172 14.886 8.394 1.00 30.55 1272 PRO A C 1
ATOM 9778 O O . PRO A 1 1272 ? -45.556 14.607 7.260 1.00 30.55 1272 PRO A O 1
ATOM 9781 N N . TRP A 1 1273 ? -46.071 15.205 9.325 1.00 35.50 1273 TRP A N 1
ATOM 9782 C CA . TRP A 1 1273 ? -47.506 14.984 9.120 1.00 35.50 1273 TRP A CA 1
ATOM 9783 C C . TRP A 1 1273 ? -48.248 16.246 8.673 1.00 35.50 1273 TRP A C 1
ATOM 9785 O O . TRP A 1 1273 ? -49.073 16.814 9.392 1.00 35.50 1273 TRP A O 1
ATOM 9795 N N . SER A 1 1274 ? -48.000 16.645 7.421 1.00 29.97 1274 SER A N 1
ATOM 9796 C CA . SER A 1 1274 ? -48.989 17.375 6.609 1.00 29.97 1274 SER A CA 1
ATOM 9797 C C . SER A 1 1274 ? -49.166 16.836 5.178 1.00 29.97 1274 SER A C 1
ATOM 9799 O O . SER A 1 1274 ? -49.723 17.533 4.321 1.00 29.97 1274 SER A O 1
ATOM 9801 N N . ARG A 1 1275 ? -48.811 15.565 4.935 1.00 27.59 1275 ARG A N 1
ATOM 9802 C CA . ARG A 1 1275 ? -49.344 14.755 3.829 1.00 27.59 1275 ARG A CA 1
ATOM 9803 C C . ARG A 1 1275 ? -49.721 13.353 4.271 1.00 27.59 1275 ARG A C 1
ATOM 9805 O O . ARG A 1 1275 ? -48.942 12.757 5.035 1.00 27.59 1275 ARG A O 1
#

Organism: NCBI:txid869890

Mean predicted aligned error: 12.3 Å

Foldseek 3Di:
DDLDDQFEEEEEAQFWAEFQRALLLLQLLLLLLVLCVVSRHQYEYEYFFLLGPSQDCPSGVFHFNFFLALFQVLVVCVVRLGQEYEQQRHAVSSLVRVLVCVVVCSCVVSNYHHFFQDNVLSVQQLPVVSVVVLCVVVVAFAFQKDKDLDLVCQVVRCVRRPHPQKWKAAGNDGQRFLIARDGDSVVVSVSLVLSLLVHPRSMMMIGHDLWLFKKKKWKKAAFPVLQIETAWMKTFLFAAFFAPLQTKIKPPDDPAAPLLVVVVRVSVSVSCVSSVGHAIKMWMKTFDAPVDRNGDMHGHGISSHDGPVNLVSCLQQVQSRSSVRSVRSVRDDQQRAPDQFQRPGTSRYHFDDQKMKIKHFAAPCLQFVQFDQQGGSGGRTLWMFMAIENDPLQRLLQRLQLRLDDAPDLVVPADPVCLLPVAQQGPGSCNLVSLLVCLVVVHDLVSSCVRNSRDSVVSVSSNQQSVLLQVLCVPPLASNVQSNFALLSSLLSVLHARLKDTGSDDDSVQADPVRGGPDDDDPDDDDDDDDDDDDDDDDRDDSVNSVVNYADKAKDDSRRYHPPGQTPFQEIEIYRCPDPPDDDRSGPADLVAAAEEEEAQGIADFQQGSSLLSLSLLLQVLCVVVVHFYEYEYGGSSGPSSNSVSGNHYYNGRLMLRVVLSVCVSNLHQEYEQQRRPPSSLVNQVSNVVSCVVVVRNYYHFWQHSVLQVCQLQPVSNVVLCVVVVFAAFDKDWAQDLVRQQVRCVVSDPQKWKDWRPDPQLRLIAGRGDSVSSVVSVVVVCVVPVGTIMMITRQPPPWWKKKWKWADLLPDIATLAIKTWLDARFFAPQQTKIKFPDDPDDLVLLQVVVVVQVSSCNSSSGQAMKMWMWIADLSGIHTPGMRSGDGSCQSVSCLQFVFNRSNVSSNSSVPDHPVRVPDHGWGFQKMKMKHFAANPLSGQSGQPAGGRHGGTSTIGIAIDNDLLLRLQRRCSSNVHGQDLEAEEEDPDPEDDVVVGYNYDYPVVAPDPVRVLVCLQVVNHQEYEELDRVVVSSCSSSVRYYDNGRSVVVSNSSNSVCVPPRSDIDGSVPTDTDQQGRSGHVPPDQPLNVLVVVLVCLVVCVVVVVDPDDDDSVVVNVVSVVLNVLLQAEEEEEEPDPPPPDASVVLCVVSVVVVHPYDYLVPQDDDPPDDSLVRSQVVCSSHQAYEYEYEDLPDDPASNCVPHPVDHAYEYEYEPPDDHDPDDDSDPDPDQDDLRGDYDYDHPHSVVCSVVSVVSRVVSSVVVVVVVVVVDPPPD

InterPro domains:
  IPR005479 Carbamoyl phosphate synthase, ATP-binding domain [PF02786] (127-336)
  IPR005479 Carbamoyl phosphate synthase, ATP-binding domain [PF02786] (714-916)
  IPR005479 Carbamoyl phosphate synthase, ATP-binding domain [PS00866] (750-764)
  IPR005479 Carbamoyl phosphate synthase, ATP-binding domain [PS00867] (879-886)
  IPR005480 Carbamoyl-phosphate synthetase, large subunit oligomerisation domain [PF02787] (424-493)
  IPR005480 Carbamoyl-phosphate synthetase, large subunit oligomerisation domain [SM01096] (419-576)
  IPR005483 Carbamoyl phosphate synthase, CPSase domain [PR00098] (18-32)
  IPR005483 Carbamoyl phosphate synthase, CPSase domain [PR00098] (47-57)
  IPR005483 Carbamoyl phosphate synthase, CPSase domain [PR00098] (168-180)
  IPR005483 Carbamoyl phosphate synthase, CPSase domain [PR00098] (204-223)
  IPR005483 Carbamoyl phosphate synthase, CPSase domain [PR00098] (239-256)
  IPR005483 Carbamoyl phosphate synthase, CPSase domain [PR00098] (299-328)
  IPR005483 Carbamoyl phosphate synthase, CPSase domain [PR00098] (381-399)
  IPR006275 Carbamoyl-phosphate synthase, large subunit [MF_01210_A] (4-1076)
  IPR006275 Carbamoyl-phosphate synthase, large subunit [TIGR01369] (7-986)
  IPR011761 ATP-grasp fold [PS50975] (132-330)
  IPR011761 ATP-grasp fold [PS50975] (719-910)
  IPR016185 Pre-ATP-grasp domain superfamily [SSF52440] (5-126)
  IPR016185 Pre-ATP-grasp domain superfamily [SSF52440] (590-713)
  IPR036897 Carbamoyl-phosphate synthetase, large subunit oligomerisation domain superfamily [G3DSA:1.10.1030.10] (404-578)

Sequence (1275 aa):
MTEGEDRTILLIGSGPIQIGQAAEFDYSGAQACRALQEEGARVVLVNSNPATIMTDPDMADEVYIEPINTEAITEIIRKEQPDGVIAGLGGQTGLNVTAELAEEGVLDEYDVDVMGTPLDTIYATEDRDEFRQRMEAIDEPVPASVTIESMAEVEEAVEAVGGLPVIMRTTYTLGGAGSGVIGDMDELKDAVRKGLSLSRDNRVMITESIDGWIELEYEVMRDADDSCIIICNMENIDPMGIHTGESVVVTPSQVIPDEGHQEMRDTALKVIRELGIQGGCNIQFAWHDDGTPGGEYRVVEVNPRVSRSSALASKATGYPIARVTAKVALGKRLHEIKNEITGETTAAFEPAIDYIVTKVPRWPKDKFPDVDFELGPAMKSTGEAMAIGRTFEESLLKALRSSEYDPAADWSEVSDEELETEFLTSPTPDRPYAMFEAFERDFSVDEVVELTEIREWYVERYKRIAEAAGAPADGDFESAANVGFTDHEITALAGGEFNDTHASWLPDSLLDKRGTVEGNPAPDGGEQHSSEPRSDGGTVATVDSVEEKTVDRDFKLVDTCAGEFAASTPYYYSARDPVSELSRDELMVDRDIESVVVVGGGPIRIGQGVEFDYCSVHAIRALREMGIDAHVVNNNPETVSTDYDTSDGLFFEPITAEEVADVIESTNADGVMVQFGGQTSVDIGHPLEQELDRRGLDCEILGTSVDAMDLAEDRDRFNKLMGNLGIAQADGATATSREEALDLAHDIGYPVLVRPSYVLGGRAMEVVYNDEDLETYIEEAVRVSPEKPILIDEFLSDAVELDVDAVSDGENVLIGGVMEHVETAGVHSGDSACMIPPRSLGRDVNRRVREVVEDIAEALDTVGLLNVQLAVRDGEVYVLEANPRSSRTVPFVSKATGVPIAKIAAKVMAGESLDDLDYEEQIPDEVSVKDVVLPFDRLPGSDPRLGPEMKSTGEVMGTAQTFGKAYEKAQMSRGRPIPKEGTALVDLPVVGYTEFFDAVDFSDFEDDDDLENALRSGEIDFVLTRDRDVLEICVEEDTPYFSTIESAQAGLEAIRHSEEPIDVEPIDERPKLQEYWGQPKNREDLRTQIEALRSVADAGYLDALSDEGGDLAEFGDALDTVVDTIDNSVLLMEASADEGGHLDEVETRLTNHGYDTRQATGLPDVEGRPAEEKRAIYMMLSKFSVLVDYDSSRRLTEYETAKAHNNVLAYLVPADNERQTTHMIGGHEDGNSSHIRKFEFDEEPTEVLDEAISWAESVIERRRESTRDRLPWSR

Solvent-accessible surface area (backbone atoms only — not comparable to full-atom values): 67325 Å² total; per-residue (Å²): 134,78,98,79,68,85,40,34,35,35,39,36,38,48,40,39,34,42,72,77,45,56,51,27,34,36,31,32,36,35,38,22,38,50,36,36,46,75,73,54,33,47,34,37,38,38,31,13,24,51,41,37,63,41,63,36,77,86,44,31,79,37,32,30,57,39,36,86,42,60,71,56,47,51,53,47,45,69,75,69,59,31,50,25,34,40,30,39,46,0,46,66,54,15,43,52,40,52,51,50,30,48,75,74,40,50,32,72,73,64,62,37,41,75,32,34,42,41,69,70,35,56,52,29,54,48,36,61,69,49,36,49,52,55,36,56,73,72,77,47,54,53,66,49,66,36,77,39,73,50,88,88,41,51,70,60,37,38,60,72,34,73,38,76,45,24,32,39,37,29,37,77,53,68,59,38,49,64,28,40,82,36,73,49,73,67,62,43,50,55,42,50,58,52,10,30,70,71,12,86,80,35,27,29,36,40,23,31,59,61,65,68,20,43,30,34,40,36,34,33,39,25,25,89,86,69,54,68,40,54,56,39,47,35,26,36,55,48,29,28,61,41,23,74,72,61,23,43,34,31,31,62,62,82,84,75,47,68,59,25,49,53,50,51,50,54,46,53,62,46,51,46,57,73,49,56,44,26,22,41,28,40,37,33,33,37,37,42,86,75,84,52,79,49,40,42,68,25,50,71,51,57,45,74,20,55,45,62,68,44,28,40,39,18,60,73,34,60,49,60,48,42,33,51,21,39,38,28,37,77,66,40,44,40,78,75,38,69,27,71,42,48,70,79,52,41,57,64,61,58,53,38,74,79,48,28,33,21,36,27,44,22,65,60,60,92,78,35,83,67,33,80,62,69,60,29,46,43,47,64,31,56,28,36,7,36,18,48,12,77,40,65,49,25,4,44,34,38,7,41,28,26,27,78,65,80,68,86,70,62,65,91,78,52,46,74,68,50,44,48,56,62,28,43,49,35,47,34,90,48,28,72,57,47,54,36,51,38,43,77,70,70,54,48,63,70,58,51,28,71,44,51,60,33,53,62,76,56,48,54,44,50,43,48,50,41,59,22,52,60,32,21,64,79,69,39,46,42,60,27,40,75,38,38,50,50,49,43,54,44,14,31,48,34,69,21,52,50,74,64,75,62,70,52,80,78,66,68,92,58,33,43,103,79,74,42,39,76,58,76,87,70,95,61,101,68,83,87,80,81,76,82,74,83,90,67,95,68,78,73,44,41,47,73,66,37,54,77,60,37,74,74,72,47,53,43,69,60,41,33,40,57,76,76,55,67,53,77,46,46,31,32,28,58,36,66,64,89,80,74,79,67,92,63,91,61,73,79,68,68,63,89,51,62,25,34,37,41,31,33,39,44,31,34,38,71,87,44,50,56,27,23,40,39,30,35,42,33,28,34,50,30,33,50,76,73,71,30,46,22,30,33,41,33,19,25,44,36,43,54,58,62,33,64,85,59,40,66,27,32,34,41,34,48,85,32,21,70,54,49,45,52,49,38,65,75,50,54,25,50,28,33,38,32,45,30,5,38,66,58,22,45,65,27,41,66,40,29,54,50,47,36,61,73,73,65,55,80,54,41,74,43,38,38,46,62,68,44,42,49,37,41,70,35,62,75,56,30,53,53,51,34,60,72,73,71,49,46,58,65,61,61,52,77,19,85,44,74,68,50,42,54,52,48,46,64,72,68,38,69,45,28,35,35,27,61,60,96,64,66,62,31,52,80,33,45,81,30,70,49,72,70,51,46,52,50,49,49,62,51,45,44,73,78,41,72,84,58,40,37,34,43,30,43,48,60,73,88,12,44,25,29,46,34,39,29,31,24,54,57,84,54,71,48,59,40,39,53,32,28,40,58,41,46,51,62,43,18,79,69,52,33,32,30,26,34,57,56,84,86,65,49,68,66,45,36,30,50,52,46,52,53,52,50,52,49,38,57,74,49,56,26,25,12,37,31,28,38,34,32,34,39,45,98,78,44,69,27,52,76,51,47,42,63,24,57,48,72,56,54,34,46,35,20,60,60,32,70,40,61,49,49,32,52,16,36,38,27,34,73,72,46,48,65,84,76,66,75,73,70,59,40,38,38,67,41,28,32,21,40,29,55,33,66,53,51,76,59,37,66,68,43,79,78,65,85,34,35,40,48,63,26,56,25,40,22,32,7,54,27,86,42,62,24,41,3,46,42,34,14,34,42,33,65,75,55,56,80,74,74,60,52,28,26,40,52,70,50,101,72,88,63,62,70,81,50,24,58,65,42,43,82,85,78,39,93,46,72,68,52,45,53,50,34,51,74,68,62,67,40,57,32,40,29,44,78,55,63,73,62,44,45,50,24,45,76,70,70,41,49,71,29,63,46,71,43,52,46,50,50,49,54,41,11,57,75,31,62,85,54,78,83,71,88,63,45,60,85,78,62,60,64,48,90,36,37,87,45,43,64,65,68,85,52,54,75,63,51,51,51,52,48,53,45,50,45,56,76,70,46,61,58,68,79,72,55,95,65,98,67,68,63,65,59,53,53,53,48,52,50,50,50,52,55,42,27,72,32,20,30,33,37,41,61,81,62,96,81,73,95,77,54,64,69,57,46,44,52,51,43,39,73,74,67,30,54,62,41,51,62,90,72,60,82,91,59,89,96,57,58,73,66,62,50,50,38,54,48,36,69,47,16,56,30,32,39,39,44,42,90,65,75,85,62,81,63,68,80,73,52,76,78,50,58,90,83,33,34,36,33,38,36,33,56,61,90,61,82,61,72,90,68,84,56,93,65,96,60,98,56,77,63,56,92,47,35,42,71,42,69,19,86,88,48,68,67,77,40,44,68,60,42,51,54,50,47,51,54,42,53,51,52,52,53,52,62,55,58,79,70,54,82,82,88,117

Radius of gyration: 34.18 Å; Cα contacts (8 Å, |Δi|>4): 2747; chains: 1; bounding box: 97×81×95 Å

Nearest PDB structures (foldseek):
  6w2j-assembly1_A  TM=8.324E-01  e=6.115E-87  Homo sapiens
  5dot-assembly1_A  TM=8.382E-01  e=4.326E-81  Homo sapiens
  6w2j-assembly2_B  TM=8.340E-01  e=4.326E-81  Homo sapiens
  6uel-assembly1_A  TM=8.437E-01  e=1.146E-79  Homo sapiens
  6uel-assembly2_B  TM=8.440E-01  e=1.129E-78  Homo sapiens